Protein AF-0000000080648248 (afdb_homodimer)

Sequence (812 aa):
MMLRSCLKKYKTDTHRAFSPEETLERIAPKMELAGITRVADITNLDRIGIPVFSSIRPAAERGAISVYNGKGATPAEARVSAMMEGIERYSAEVHDRQLLVESHSRLSAGVEAVDPRDLALPDGADPGMPMPWVLGYDLIGEEEVMLPASAVFHPLPREYPQLFRTNTNGLASGNVLEEAVFHGLSEVIERDAWSLAEAVKRTGPLVTEVEDGLARSLLDRFAQAEVEVRIKDITSDIGVPTIAAASDDLKLKDPALLTIGMGTHTNAGVAVLRALTEVAQSRLTQIHGAREDTTTADFRRQIGYERTKRLNRHWFESTGTEPFREIRSQDSDDFLDDINLMLKRLGDAGLDRAIVVDLTRPEIGVPVVRVVVPGLEMSAMDPDRRGRRWRDEVKRNRRLPRAEPRMMLRSCLKKYKTDTHRAFSPEETLERIAPKMELAGITRVADITNLDRIGIPVFSSIRPAAERGAISVYNGKGATPAEARVSAMMEGIERYSAEVHDRQLLVESHSRLSAGVEAVDPRDLALPDGADPGMPMPWVLGYDLIGEEEVMLPASAVFHPLPREYPQLFRTNTNGLASGNVLEEAVFHGLSEVIERDAWSLAEAVKRTGPLVTEVEDGLARSLLDRFAQAEVEVRIKDITSDIGVPTIAAASDDLKLKDPALLTIGMGTHTNAGVAVLRALTEVAQSRLTQIHGAREDTTTADFRRQIGYERTKRLNRHWFESTGTEPFREIRSQDSDDFLDDINLMLKRLGDAGLDRAIVVDLTRPEIGVPVVRVVVPGLEMSAMDPDRRGRRWRDEVKRNRRLPRAEPR

Structure (mmCIF, N/CA/C/O backbone):
data_AF-0000000080648248-model_v1
#
loop_
_entity.id
_entity.type
_entity.pdbx_description
1 polymer 'Putative methanogenesis marker protein 1'
#
loop_
_atom_site.group_PDB
_atom_site.id
_atom_site.type_symbol
_atom_site.label_atom_id
_atom_site.label_alt_id
_atom_site.label_comp_id
_atom_site.label_asym_id
_atom_site.label_entity_id
_atom_site.label_seq_id
_atom_site.pdbx_PDB_ins_code
_atom_site.Cartn_x
_atom_site.Cartn_y
_atom_site.Cartn_z
_atom_site.occupancy
_atom_site.B_iso_or_equiv
_atom_site.auth_seq_id
_atom_site.auth_comp_id
_atom_site.auth_asym_id
_atom_site.auth_atom_id
_atom_site.pdbx_PDB_model_num
ATOM 1 N N . MET A 1 1 ? -12.781 28.609 22.5 1 88.25 1 MET A N 1
ATOM 2 C CA . MET A 1 1 ? -11.414 28.125 22.688 1 88.25 1 MET A CA 1
ATOM 3 C C . MET A 1 1 ? -10.43 29.297 22.781 1 88.25 1 MET A C 1
ATOM 5 O O . MET A 1 1 ? -10.461 30.203 21.938 1 88.25 1 MET A O 1
ATOM 9 N N . MET A 1 2 ? -9.734 29.375 23.828 1 89.38 2 MET A N 1
ATOM 10 C CA . MET A 1 2 ? -8.742 30.422 23.984 1 89.38 2 MET A CA 1
ATOM 11 C C . MET A 1 2 ? -7.336 29.844 24.094 1 89.38 2 MET A C 1
ATOM 13 O O . MET A 1 2 ? -7.051 29.062 25 1 89.38 2 MET A O 1
ATOM 17 N N . LEU A 1 3 ? -6.547 30.219 23.109 1 96.31 3 LEU A N 1
ATOM 18 C CA . LEU A 1 3 ? -5.152 29.781 23.109 1 96.31 3 LEU A CA 1
ATOM 19 C C . LEU A 1 3 ? -4.305 30.688 23.984 1 96.31 3 LEU A C 1
ATOM 21 O O . LEU A 1 3 ? -4.609 31.859 24.156 1 96.31 3 LEU A O 1
ATOM 25 N N . ARG A 1 4 ? -3.291 30.109 24.562 1 96.81 4 ARG A N 1
ATOM 26 C CA . ARG A 1 4 ? -2.418 30.844 25.469 1 96.81 4 ARG A CA 1
ATOM 27 C C . ARG A 1 4 ? -0.966 30.766 25 1 96.81 4 ARG A C 1
ATOM 29 O O . ARG A 1 4 ? -0.604 29.906 24.203 1 96.81 4 ARG A O 1
ATOM 36 N N . SER A 1 5 ? -0.263 31.734 25.5 1 97.25 5 SER A N 1
ATOM 37 C CA . SER A 1 5 ? 1.171 31.719 25.234 1 97.25 5 SER A CA 1
ATOM 38 C C . SER A 1 5 ? 1.796 30.391 25.672 1 97.25 5 SER A C 1
ATOM 40 O O . SER A 1 5 ? 1.464 29.875 26.75 1 97.25 5 SER A O 1
ATOM 42 N N . CYS A 1 6 ? 2.637 29.812 24.812 1 97.06 6 CYS A N 1
ATOM 43 C CA . CYS A 1 6 ? 3.365 28.578 25.094 1 97.06 6 CYS A CA 1
ATOM 44 C C . CYS A 1 6 ? 4.75 28.609 24.453 1 97.06 6 CYS A C 1
ATOM 46 O O . CYS A 1 6 ? 4.883 28.5 23.234 1 97.06 6 CYS A O 1
ATOM 48 N N . LEU A 1 7 ? 5.734 28.641 25.266 1 97.19 7 LEU A N 1
ATOM 49 C CA . LEU A 1 7 ? 7.109 28.781 24.797 1 97.19 7 LEU A CA 1
ATOM 50 C C . LEU A 1 7 ? 7.617 27.453 24.219 1 97.19 7 LEU A C 1
ATOM 52 O O . LEU A 1 7 ? 7.301 26.391 24.734 1 97.19 7 LEU A O 1
ATOM 56 N N . LYS A 1 8 ? 8.406 27.562 23.203 1 97.75 8 LYS A N 1
ATOM 57 C CA . LYS A 1 8 ? 9.102 26.422 22.609 1 97.75 8 LYS A CA 1
ATOM 58 C C . LYS A 1 8 ? 10.391 26.094 23.375 1 97.75 8 LYS A C 1
ATOM 60 O O . LYS A 1 8 ? 11.391 26.797 23.234 1 97.75 8 LYS A O 1
ATOM 65 N N . LYS A 1 9 ? 10.391 25.031 24.047 1 96.94 9 LYS A N 1
ATOM 66 C CA . LYS A 1 9 ? 11.523 24.719 24.906 1 96.94 9 LYS A CA 1
ATOM 67 C C . LYS A 1 9 ? 12.5 23.781 24.219 1 96.94 9 LYS A C 1
ATOM 69 O O . LYS A 1 9 ? 13.641 23.625 24.656 1 96.94 9 LYS A O 1
ATOM 74 N N . TYR A 1 10 ? 12.078 23.109 23.281 1 95.56 10 TYR A N 1
ATOM 75 C CA . TYR A 1 10 ? 12.906 22.219 22.469 1 95.56 10 TYR A CA 1
ATOM 76 C C . TYR A 1 10 ? 12.938 22.688 21.016 1 95.56 10 TYR A C 1
ATOM 78 O O . TYR A 1 10 ? 11.898 22.734 20.344 1 95.56 10 TYR A O 1
ATOM 86 N N . LYS A 1 11 ? 14.133 22.922 20.391 1 94.5 11 LYS A N 1
ATOM 87 C CA . LYS A 1 11 ? 14.234 23.453 19.031 1 94.5 11 LYS A CA 1
ATOM 88 C C . LYS A 1 11 ? 15.391 22.812 18.266 1 94.5 11 LYS A C 1
ATOM 90 O O . LYS A 1 11 ? 15.992 23.438 17.391 1 94.5 11 LYS A O 1
ATOM 95 N N . THR A 1 12 ? 15.703 21.625 18.531 1 88.75 12 THR A N 1
ATOM 96 C CA . THR A 1 12 ? 16.859 20.984 17.922 1 88.75 12 THR A CA 1
ATOM 97 C C . THR A 1 12 ? 16.547 20.531 16.5 1 88.75 12 THR A C 1
ATOM 99 O O . THR A 1 12 ? 17.156 21.016 15.547 1 88.75 12 THR A O 1
ATOM 102 N N . ASP A 1 13 ? 15.625 19.703 16.344 1 89.06 13 ASP A N 1
ATOM 103 C CA . ASP A 1 13 ? 15.258 19.188 15.016 1 89.06 13 ASP A CA 1
ATOM 104 C C . ASP A 1 13 ? 13.828 19.578 14.656 1 89.06 13 ASP A C 1
ATOM 106 O O . ASP A 1 13 ? 13.422 19.469 13.5 1 89.06 13 ASP A O 1
ATOM 110 N N . THR A 1 14 ? 13.086 19.953 15.625 1 92.88 14 THR A N 1
ATOM 111 C CA . THR A 1 14 ? 11.727 20.484 15.555 1 92.88 14 THR A CA 1
ATOM 112 C C . THR A 1 14 ? 11.461 21.422 16.734 1 92.88 14 THR A C 1
ATOM 114 O O . THR A 1 14 ? 12.344 21.656 17.562 1 92.88 14 THR A O 1
ATOM 117 N N . HIS A 1 15 ? 10.359 22.109 16.688 1 96.31 15 HIS A N 1
ATOM 118 C CA . HIS A 1 15 ? 9.977 22.938 17.812 1 96.31 15 HIS A CA 1
ATOM 119 C C . HIS A 1 15 ? 8.891 22.281 18.656 1 96.31 15 HIS A C 1
ATOM 121 O O . HIS A 1 15 ? 7.859 21.859 18.125 1 96.31 15 HIS A O 1
ATOM 127 N N . ARG A 1 16 ? 9.242 22.109 19.953 1 97.25 16 ARG A N 1
ATOM 128 C CA . ARG A 1 16 ? 8.297 21.484 20.875 1 97.25 16 ARG A CA 1
ATOM 129 C C . ARG A 1 16 ? 8.289 22.203 22.219 1 97.25 16 ARG A C 1
ATOM 131 O O . ARG A 1 16 ? 9.25 22.906 22.562 1 97.25 16 ARG A O 1
ATOM 138 N N . ALA A 1 17 ? 7.203 22.016 22.906 1 97.69 17 ALA A N 1
ATOM 139 C CA . ALA A 1 17 ? 7.098 22.578 24.25 1 97.69 17 ALA A CA 1
ATOM 140 C C . ALA A 1 17 ? 7.977 21.828 25.234 1 97.69 17 ALA A C 1
ATOM 142 O O . ALA A 1 17 ? 8.445 22.391 26.234 1 97.69 17 ALA A O 1
ATOM 143 N N . PHE A 1 18 ? 8.164 20.531 24.984 1 97.5 18 PHE A N 1
ATOM 144 C CA . PHE A 1 18 ? 8.984 19.656 25.828 1 97.5 18 PHE A CA 1
ATOM 145 C C . PHE A 1 18 ? 9.953 18.844 24.969 1 97.5 18 PHE A C 1
ATOM 147 O O . PHE A 1 18 ? 9.727 18.656 23.781 1 97.5 18 PHE A O 1
ATOM 154 N N . SER A 1 19 ? 11.008 18.375 25.609 1 97 19 SER A N 1
ATOM 155 C CA . SER A 1 19 ? 11.945 17.5 24.906 1 97 19 SER A CA 1
ATOM 156 C C . SER A 1 19 ? 11.305 16.156 24.578 1 97 19 SER A C 1
ATOM 158 O O . SER A 1 19 ? 10.289 15.781 25.172 1 97 19 SER A O 1
ATOM 160 N N . PRO A 1 20 ? 11.867 15.492 23.625 1 96.88 20 PRO A N 1
ATOM 161 C CA . PRO A 1 20 ? 11.336 14.164 23.312 1 96.88 20 PRO A CA 1
ATOM 162 C C . PRO A 1 20 ? 11.367 13.227 24.531 1 96.88 20 PRO A C 1
ATOM 164 O O . PRO A 1 20 ? 10.438 12.438 24.719 1 96.88 20 PRO A O 1
ATOM 167 N N . GLU A 1 21 ? 12.383 13.32 25.359 1 97.06 21 GLU A N 1
ATOM 168 C CA . GLU A 1 21 ? 12.5 12.477 26.547 1 97.06 21 GLU A CA 1
ATOM 169 C C . GLU A 1 21 ? 11.398 12.789 27.562 1 97.06 21 GLU A C 1
ATOM 171 O O . GLU A 1 21 ? 10.797 11.875 28.125 1 97.06 21 GLU A O 1
ATOM 176 N N . GLU A 1 22 ? 11.188 14.047 27.734 1 97.69 22 GLU A N 1
ATOM 177 C CA . GLU A 1 22 ? 10.125 14.453 28.641 1 97.69 22 GLU A CA 1
ATOM 178 C C . GLU A 1 22 ? 8.758 14.016 28.109 1 97.69 22 GLU A C 1
ATOM 180 O O . GLU A 1 22 ? 7.914 13.555 28.891 1 97.69 22 GLU A O 1
ATOM 185 N N . THR A 1 23 ? 8.578 14.219 26.844 1 98 23 THR A N 1
ATOM 186 C CA . THR A 1 23 ? 7.332 13.797 26.219 1 98 23 THR A CA 1
ATOM 187 C C . THR A 1 23 ? 7.133 12.297 26.375 1 98 23 THR A C 1
ATOM 189 O O . THR A 1 23 ? 6.035 11.836 26.703 1 98 23 THR A O 1
ATOM 192 N N . LEU A 1 24 ? 8.156 11.555 26.156 1 97.75 24 LEU A N 1
ATOM 193 C CA . LEU A 1 24 ? 8.102 10.102 26.281 1 97.75 24 LEU A CA 1
ATOM 194 C C . LEU A 1 24 ? 7.648 9.688 27.688 1 97.75 24 LEU A C 1
ATOM 196 O O . LEU A 1 24 ? 6.805 8.805 27.828 1 97.75 24 LEU A O 1
ATOM 200 N N . GLU A 1 25 ? 8.172 10.281 28.656 1 97.31 25 GLU A N 1
ATOM 201 C CA . GLU A 1 25 ? 7.805 9.992 30.047 1 97.31 25 GLU A CA 1
ATOM 202 C C . GLU A 1 25 ? 6.324 10.258 30.281 1 97.31 25 GLU A C 1
ATOM 204 O O . GLU A 1 25 ? 5.668 9.531 31.031 1 97.31 25 GLU A O 1
ATOM 209 N N . ARG A 1 26 ? 5.867 11.242 29.641 1 96.56 26 ARG A N 1
ATOM 210 C CA . ARG A 1 26 ? 4.492 11.68 29.859 1 96.56 26 ARG A CA 1
ATOM 211 C C . ARG A 1 26 ? 3.512 10.75 29.141 1 96.56 26 ARG A C 1
ATOM 213 O O . ARG A 1 26 ? 2.422 10.477 29.656 1 96.56 26 ARG A O 1
ATOM 220 N N . ILE A 1 27 ? 3.912 10.195 27.984 1 97.88 27 ILE A N 1
ATOM 221 C CA . ILE A 1 27 ? 2.895 9.555 27.156 1 97.88 27 ILE A CA 1
ATOM 222 C C . ILE A 1 27 ? 3.049 8.031 27.25 1 97.88 27 ILE A C 1
ATOM 224 O O . ILE A 1 27 ? 2.123 7.289 26.922 1 97.88 27 ILE A O 1
ATOM 228 N N . ALA A 1 28 ? 4.195 7.547 27.672 1 97.12 28 ALA A N 1
ATOM 229 C CA . ALA A 1 28 ? 4.469 6.113 27.688 1 97.12 28 ALA A CA 1
ATOM 230 C C . ALA A 1 28 ? 3.404 5.359 28.484 1 97.12 28 ALA A C 1
ATOM 232 O O . ALA A 1 28 ? 2.879 4.348 28.016 1 97.12 28 ALA A O 1
ATOM 233 N N . PRO A 1 29 ? 2.984 5.848 29.625 1 96.38 29 PRO A N 1
ATOM 234 C CA . PRO A 1 29 ? 1.993 5.113 30.406 1 96.38 29 PRO A CA 1
ATOM 235 C C . PRO A 1 29 ? 0.61 5.113 29.766 1 96.38 29 PRO A C 1
ATOM 237 O O . PRO A 1 29 ? -0.274 4.363 30.188 1 96.38 29 PRO A O 1
ATOM 240 N N . LYS A 1 30 ? 0.402 5.945 28.766 1 96.62 30 LYS A N 1
ATOM 241 C CA . LYS A 1 30 ? -0.919 6.117 28.156 1 96.62 30 LYS A CA 1
ATOM 242 C C . LYS A 1 30 ? -1.104 5.199 26.953 1 96.62 30 LYS A C 1
ATOM 244 O O . LYS A 1 30 ? -2.201 5.102 26.406 1 96.62 30 LYS A O 1
ATOM 249 N N . MET A 1 31 ? -0.079 4.477 26.516 1 96.38 31 MET A N 1
ATOM 250 C CA . MET A 1 31 ? -0.087 3.701 25.281 1 96.38 31 MET A CA 1
ATOM 251 C C . MET A 1 31 ? -1.163 2.621 25.328 1 96.38 31 MET A C 1
ATOM 253 O O . MET A 1 31 ? -1.929 2.467 24.375 1 96.38 31 MET A O 1
ATOM 257 N N . GLU A 1 32 ? -1.305 1.977 26.422 1 94.75 32 GLU A N 1
ATOM 258 C CA . GLU A 1 32 ? -2.283 0.899 26.531 1 94.75 32 GLU A CA 1
ATOM 259 C C . GLU A 1 32 ? -3.709 1.438 26.453 1 94.75 32 GLU A C 1
ATOM 261 O O . GLU A 1 32 ? -4.598 0.777 25.922 1 94.75 32 GLU A O 1
ATOM 266 N N . LEU A 1 33 ? -3.922 2.592 27.031 1 95.75 33 LEU A N 1
ATOM 267 C CA . LEU A 1 33 ? -5.238 3.217 26.984 1 95.75 33 LEU A CA 1
ATOM 268 C C . LEU A 1 33 ? -5.641 3.533 25.547 1 95.75 33 LEU A C 1
ATOM 270 O O . LEU A 1 33 ? -6.82 3.477 25.203 1 95.75 33 LEU A O 1
ATOM 274 N N . ALA A 1 34 ? -4.578 3.799 24.766 1 95.12 34 ALA A N 1
ATOM 275 C CA . ALA A 1 34 ? -4.832 4.121 23.359 1 95.12 34 ALA A CA 1
ATOM 276 C C . ALA A 1 34 ? -4.832 2.859 22.5 1 95.12 34 ALA A C 1
ATOM 278 O O . ALA A 1 34 ? -4.902 2.938 21.281 1 95.12 34 ALA A O 1
ATOM 279 N N . GLY A 1 35 ? -4.699 1.737 23.109 1 92.94 35 GLY A N 1
ATOM 280 C CA . GLY A 1 35 ? -4.727 0.467 22.391 1 92.94 35 GLY A CA 1
ATOM 281 C C . GLY A 1 35 ? -3.396 0.109 21.766 1 92.94 35 GLY A C 1
ATOM 282 O O . GLY A 1 35 ? -3.318 -0.824 20.953 1 92.94 35 GLY A O 1
ATOM 283 N N . ILE A 1 36 ? -2.354 0.848 22.031 1 93.69 36 ILE A N 1
ATOM 284 C CA . ILE A 1 36 ? -1.034 0.578 21.469 1 93.69 36 ILE A CA 1
ATOM 285 C C . ILE A 1 36 ? -0.316 -0.465 22.328 1 93.69 36 ILE A C 1
ATOM 287 O O . ILE A 1 36 ? -0.063 -0.237 23.516 1 93.69 36 ILE A O 1
ATOM 291 N N . THR A 1 37 ? 0.065 -1.518 21.672 1 90.19 37 THR A N 1
ATOM 292 C CA . THR A 1 37 ? 0.596 -2.633 22.453 1 90.19 37 THR A CA 1
ATOM 293 C C . THR A 1 37 ? 2.104 -2.762 22.25 1 90.19 37 THR A C 1
ATOM 295 O O . THR A 1 37 ? 2.781 -3.445 23.016 1 90.19 37 THR A O 1
ATOM 298 N N . ARG A 1 38 ? 2.592 -2.131 21.203 1 89.12 38 ARG A N 1
ATOM 299 C CA . ARG A 1 38 ? 4.016 -2.254 20.891 1 89.12 38 ARG A CA 1
ATOM 300 C C . ARG A 1 38 ? 4.516 -1.048 20.109 1 89.12 38 ARG A C 1
ATOM 302 O O . ARG A 1 38 ? 3.799 -0.513 19.266 1 89.12 38 ARG A O 1
ATOM 309 N N . VAL A 1 39 ? 5.711 -0.676 20.422 1 93 39 VAL A N 1
ATOM 310 C CA . VAL A 1 39 ? 6.445 0.327 19.656 1 93 39 VAL A CA 1
ATOM 311 C C . VAL A 1 39 ? 7.793 -0.244 19.219 1 93 39 VAL A C 1
ATOM 313 O O . VAL A 1 39 ? 8.625 -0.608 20.062 1 93 39 VAL A O 1
ATOM 316 N N . ALA A 1 40 ? 8.016 -0.262 17.922 1 91.12 40 ALA A N 1
ATOM 317 C CA . ALA A 1 40 ? 9.188 -0.961 17.391 1 91.12 40 ALA A CA 1
ATOM 318 C C . ALA A 1 40 ? 10.102 -0.004 16.641 1 91.12 40 ALA A C 1
ATOM 320 O O . ALA A 1 40 ? 9.625 0.871 15.906 1 91.12 40 ALA A O 1
ATOM 321 N N . ASP A 1 41 ? 11.406 -0.194 16.859 1 93.75 41 ASP A N 1
ATOM 322 C CA . ASP A 1 41 ? 12.414 0.481 16.047 1 93.75 41 ASP A CA 1
ATOM 323 C C . ASP A 1 41 ? 12.625 -0.243 14.719 1 93.75 41 ASP A C 1
ATOM 325 O O . ASP A 1 41 ? 13.195 -1.336 14.688 1 93.75 41 ASP A O 1
ATOM 329 N N . ILE A 1 42 ? 12.164 0.411 13.617 1 90.44 42 ILE A N 1
ATOM 330 C CA . ILE A 1 42 ? 12.281 -0.278 12.336 1 90.44 42 ILE A CA 1
ATOM 331 C C . ILE A 1 42 ? 13.336 0.414 11.477 1 90.44 42 ILE A C 1
ATOM 333 O O . ILE A 1 42 ? 13.406 0.188 10.266 1 90.44 42 ILE A O 1
ATOM 337 N N . THR A 1 43 ? 14.172 1.215 12.008 1 93.81 43 THR A N 1
ATOM 338 C CA . THR A 1 43 ? 15.156 2.059 11.344 1 93.81 43 THR A CA 1
ATOM 339 C C . THR A 1 43 ? 16.047 1.229 10.422 1 93.81 43 THR A C 1
ATOM 341 O O . THR A 1 43 ? 16.312 1.625 9.289 1 93.81 43 THR A O 1
ATOM 344 N N . ASN A 1 44 ? 16.359 0.152 10.844 1 89.44 44 ASN A N 1
ATOM 345 C CA . ASN A 1 44 ? 17.422 -0.598 10.172 1 89.44 44 ASN A CA 1
ATOM 346 C C . ASN A 1 44 ? 16.875 -1.426 9.016 1 89.44 44 ASN A C 1
ATOM 348 O O . ASN A 1 44 ? 17.641 -2.115 8.328 1 89.44 44 ASN A O 1
ATOM 352 N N . LEU A 1 45 ? 15.617 -1.375 8.836 1 86.12 45 LEU A N 1
ATOM 353 C CA . LEU A 1 45 ? 15.078 -1.997 7.625 1 86.12 45 LEU A CA 1
ATOM 354 C C . LEU A 1 45 ? 15.547 -1.25 6.379 1 86.12 45 LEU A C 1
ATOM 356 O O . LEU A 1 45 ? 15.539 -1.809 5.281 1 86.12 45 LEU A O 1
ATOM 360 N N . ASP A 1 46 ? 15.812 0.014 6.504 1 90.75 46 ASP A N 1
ATOM 361 C CA . ASP A 1 46 ? 16.406 0.815 5.438 1 90.75 46 ASP A CA 1
ATOM 362 C C . ASP A 1 46 ? 17.891 1.074 5.703 1 90.75 46 ASP A C 1
ATOM 364 O O . ASP A 1 46 ? 18.297 1.263 6.852 1 90.75 46 ASP A O 1
ATOM 368 N N . ARG A 1 47 ? 18.641 1.121 4.676 1 92.69 47 ARG A N 1
ATOM 369 C CA . ARG A 1 47 ? 20.078 1.309 4.816 1 92.69 47 ARG A CA 1
ATOM 370 C C . ARG A 1 47 ? 20.422 2.77 5.098 1 92.69 47 ARG A C 1
ATOM 372 O O . ARG A 1 47 ? 21.547 3.094 5.453 1 92.69 47 ARG A O 1
ATOM 379 N N . ILE A 1 48 ? 19.516 3.711 4.992 1 95.88 48 ILE A N 1
ATOM 380 C CA . ILE A 1 48 ? 19.781 5.133 5.199 1 95.88 48 ILE A CA 1
ATOM 381 C C . ILE A 1 48 ? 20.094 5.387 6.672 1 95.88 48 ILE A C 1
ATOM 383 O O . ILE A 1 48 ? 20.938 6.227 6.992 1 95.88 48 ILE A O 1
ATOM 387 N N . GLY A 1 49 ? 19.344 4.797 7.539 1 95.81 49 GLY A N 1
ATOM 388 C CA . GLY A 1 49 ? 19.641 4.859 8.961 1 95.81 49 GLY A CA 1
ATOM 389 C C . GLY A 1 49 ? 19 6.047 9.656 1 95.81 49 GLY A C 1
ATOM 390 O O . GLY A 1 49 ? 19.375 6.406 10.766 1 95.81 49 GLY A O 1
ATOM 391 N N . ILE A 1 50 ? 18.109 6.715 9.031 1 97.38 50 ILE A N 1
ATOM 392 C CA . ILE A 1 50 ? 17.328 7.762 9.695 1 97.38 50 ILE A CA 1
ATOM 393 C C . ILE A 1 50 ? 16.219 7.129 10.531 1 97.38 50 ILE A C 1
ATOM 395 O O . ILE A 1 50 ? 15.477 6.277 10.047 1 97.38 50 ILE A O 1
ATOM 399 N N . PRO A 1 51 ? 16.078 7.527 11.789 1 97.06 51 PRO A N 1
ATOM 400 C CA . PRO A 1 51 ? 15.203 6.809 12.719 1 97.06 51 PRO A CA 1
ATOM 401 C C . PRO A 1 51 ? 13.734 6.859 12.297 1 97.06 51 PRO A C 1
ATOM 403 O O . PRO A 1 51 ? 13.203 7.934 12.016 1 97.06 51 PRO A O 1
ATOM 406 N N . VAL A 1 52 ? 13.141 5.734 12.25 1 95.69 52 VAL A N 1
ATOM 407 C CA . VAL A 1 52 ? 11.703 5.547 12.062 1 95.69 52 VAL A CA 1
ATOM 408 C C . VAL A 1 52 ? 11.195 4.465 13.016 1 95.69 52 VAL A C 1
ATOM 410 O O . VAL A 1 52 ? 11.805 3.404 13.141 1 95.69 52 VAL A O 1
ATOM 413 N N . PHE A 1 53 ? 10.141 4.766 13.703 1 94.75 53 PHE A N 1
ATOM 414 C CA . PHE A 1 53 ? 9.516 3.832 14.625 1 94.75 53 PHE A CA 1
ATOM 415 C C . PHE A 1 53 ? 8.078 3.549 14.211 1 94.75 53 PHE A C 1
ATOM 417 O O . PHE A 1 53 ? 7.473 4.324 13.469 1 94.75 53 PHE A O 1
ATOM 424 N N . SER A 1 54 ? 7.57 2.375 14.703 1 91.75 54 SER A N 1
ATOM 425 C CA . SER A 1 54 ? 6.191 1.992 14.43 1 91.75 54 SER A CA 1
ATOM 426 C C . SER A 1 54 ? 5.434 1.686 15.719 1 91.75 54 SER A C 1
ATOM 428 O O . SER A 1 54 ? 5.922 0.932 16.562 1 91.75 54 SER A O 1
ATOM 430 N N . SER A 1 55 ? 4.258 2.273 15.812 1 92.12 55 SER A N 1
ATOM 431 C CA . SER A 1 55 ? 3.318 1.901 16.859 1 92.12 55 SER A CA 1
ATOM 432 C C . SER A 1 55 ? 2.268 0.924 16.344 1 92.12 55 SER A C 1
ATOM 434 O O . SER A 1 55 ? 1.639 1.168 15.32 1 92.12 55 SER A O 1
ATOM 436 N N . ILE A 1 56 ? 2.094 -0.119 17.078 1 88.25 56 ILE A N 1
ATOM 437 C CA . ILE A 1 56 ? 1.158 -1.169 16.703 1 88.25 56 ILE A CA 1
ATOM 438 C C . ILE A 1 56 ? -0.089 -1.099 17.578 1 88.25 56 ILE A C 1
ATOM 440 O O . ILE A 1 56 ? 0.008 -1.132 18.812 1 88.25 56 ILE A O 1
ATOM 444 N N . ARG A 1 57 ? -1.261 -1.013 16.938 1 88.69 57 ARG A N 1
ATOM 445 C CA . ARG A 1 57 ? -2.545 -0.945 17.625 1 88.69 57 ARG A CA 1
ATOM 446 C C . ARG A 1 57 ? -3.488 -2.037 17.141 1 88.69 57 ARG A C 1
ATOM 448 O O . ARG A 1 57 ? -4.215 -1.844 16.172 1 88.69 57 ARG A O 1
ATOM 455 N N . PRO A 1 58 ? -3.523 -3.148 17.828 1 80.56 58 PRO A N 1
ATOM 456 C CA . PRO A 1 58 ? -4.492 -4.188 17.469 1 80.56 58 PRO A CA 1
ATOM 457 C C . PRO A 1 58 ? -5.934 -3.781 17.766 1 80.56 58 PRO A C 1
ATOM 459 O O . PRO A 1 58 ? -6.203 -3.145 18.797 1 80.56 58 PRO A O 1
ATOM 462 N N . ALA A 1 59 ? -6.758 -3.711 16.734 1 70.19 59 ALA A N 1
ATOM 463 C CA . ALA A 1 59 ? -8.156 -3.375 16.984 1 70.19 59 ALA A CA 1
ATOM 464 C C . ALA A 1 59 ? -8.906 -4.566 17.578 1 70.19 59 ALA A C 1
ATOM 466 O O . ALA A 1 59 ? -8.68 -5.711 17.188 1 70.19 59 ALA A O 1
ATOM 467 N N . ALA A 1 60 ? -9.477 -4.426 18.75 1 53.75 60 ALA A N 1
ATOM 468 C CA . ALA A 1 60 ? -10.227 -5.457 19.469 1 53.75 60 ALA A CA 1
ATOM 469 C C . ALA A 1 60 ? -11.273 -6.098 18.562 1 53.75 60 ALA A C 1
ATOM 471 O O . ALA A 1 60 ? -11.398 -7.324 18.5 1 53.75 60 ALA A O 1
ATOM 472 N N . GLU A 1 61 ? -12.109 -5.309 18.094 1 51.75 61 GLU A N 1
ATOM 473 C CA . GLU A 1 61 ? -13.344 -5.934 17.625 1 51.75 61 GLU A CA 1
ATOM 474 C C . GLU A 1 61 ? -13.109 -6.738 16.359 1 51.75 61 GLU A C 1
ATOM 476 O O . GLU A 1 61 ? -13.711 -7.797 16.156 1 51.75 61 GLU A O 1
ATOM 481 N N . ARG A 1 62 ? -12.117 -6.285 15.484 1 57.44 62 ARG A N 1
ATOM 482 C CA . ARG A 1 62 ? -12.234 -6.977 14.203 1 57.44 62 ARG A CA 1
ATOM 483 C C . ARG A 1 62 ? -10.922 -7.648 13.82 1 57.44 62 ARG A C 1
ATOM 485 O O . ARG A 1 62 ? -10.758 -8.102 12.68 1 57.44 62 ARG A O 1
ATOM 492 N N . GLY A 1 63 ? -10.141 -7.73 14.93 1 61.53 63 GLY A N 1
ATOM 493 C CA . GLY A 1 63 ? -8.906 -8.477 14.734 1 61.53 63 GLY A CA 1
ATOM 494 C C . GLY A 1 63 ? -7.918 -7.762 13.828 1 61.53 63 GLY A C 1
ATOM 495 O O . GLY A 1 63 ? -6.82 -8.266 13.586 1 61.53 63 GLY A O 1
ATOM 496 N N . ALA A 1 64 ? -8.328 -6.602 13.445 1 68.88 64 ALA A N 1
ATOM 497 C CA . ALA A 1 64 ? -7.441 -5.852 12.555 1 68.88 64 ALA A CA 1
ATOM 498 C C . ALA A 1 64 ? -6.316 -5.184 13.344 1 68.88 64 ALA A C 1
ATOM 500 O O . ALA A 1 64 ? -6.438 -4.969 14.547 1 68.88 64 ALA A O 1
ATOM 501 N N . ILE A 1 65 ? -5.117 -5.16 12.758 1 77.38 65 ILE A N 1
ATOM 502 C CA . ILE A 1 65 ? -3.982 -4.461 13.344 1 77.38 65 ILE A CA 1
ATOM 503 C C . ILE A 1 65 ? -3.695 -3.188 12.555 1 77.38 65 ILE A C 1
ATOM 505 O O . ILE A 1 65 ? -3.732 -3.193 11.32 1 77.38 65 ILE A O 1
ATOM 509 N N . SER A 1 66 ? -3.617 -2.129 13.352 1 83.81 66 SER A N 1
ATOM 510 C CA . SER A 1 66 ? -3.186 -0.875 12.742 1 83.81 66 SER A CA 1
ATOM 511 C C . SER A 1 66 ? -1.745 -0.543 13.117 1 83.81 66 SER A C 1
ATOM 513 O O . SER A 1 66 ? -1.328 -0.768 14.258 1 83.81 66 SER A O 1
ATOM 515 N N . VAL A 1 67 ? -0.973 -0.094 12.172 1 85 67 VAL A N 1
ATOM 516 C CA . VAL A 1 67 ? 0.414 0.308 12.383 1 85 67 VAL A CA 1
ATOM 517 C C . VAL A 1 67 ? 0.578 1.79 12.047 1 85 67 VAL A C 1
ATOM 519 O O . VAL A 1 67 ? 0.141 2.248 10.992 1 85 67 VAL A O 1
ATOM 522 N N . TYR A 1 68 ? 1.162 2.531 12.969 1 89.94 68 TYR A N 1
ATOM 523 C CA . TYR A 1 68 ? 1.415 3.955 12.781 1 89.94 68 TYR A CA 1
ATOM 524 C C . TYR A 1 68 ? 2.9 4.266 12.914 1 89.94 68 TYR A C 1
ATOM 526 O O . TYR A 1 68 ? 3.531 3.904 13.914 1 89.94 68 TYR A O 1
ATOM 534 N N . ASN A 1 69 ? 3.387 5 11.961 1 91.94 69 ASN A N 1
ATOM 535 C CA . ASN A 1 69 ? 4.82 5.262 11.938 1 91.94 69 ASN A CA 1
ATOM 536 C C . ASN A 1 69 ? 5.137 6.68 12.406 1 91.94 69 ASN A C 1
ATOM 538 O O . ASN A 1 69 ? 4.273 7.559 12.375 1 91.94 69 ASN A O 1
ATOM 542 N N . GLY A 1 70 ? 6.324 6.809 12.852 1 95.19 70 GLY A N 1
ATOM 543 C CA . GLY A 1 70 ? 6.891 8.086 13.266 1 95.19 70 GLY A CA 1
ATOM 544 C C . GLY A 1 70 ? 8.352 8.234 12.891 1 95.19 70 GLY A C 1
ATOM 545 O O . GLY A 1 70 ? 9.117 7.273 12.953 1 95.19 70 GLY A O 1
ATOM 546 N N . LYS A 1 71 ? 8.656 9.414 12.539 1 95.69 71 LYS A N 1
ATOM 547 C CA . LYS A 1 71 ? 10.008 9.727 12.102 1 95.69 71 LYS A CA 1
ATOM 548 C C . LYS A 1 71 ? 10.633 10.812 12.969 1 95.69 71 LYS A C 1
ATOM 550 O O . LYS A 1 71 ? 9.922 11.523 13.688 1 95.69 71 LYS A O 1
ATOM 555 N N . GLY A 1 72 ? 11.961 10.898 12.914 1 95 72 GLY A N 1
ATOM 556 C CA . GLY A 1 72 ? 12.719 11.938 13.594 1 95 72 GLY A CA 1
ATOM 557 C C . GLY A 1 72 ? 14.203 11.906 13.266 1 95 72 GLY A C 1
ATOM 558 O O . GLY A 1 72 ? 14.688 10.93 12.695 1 95 72 GLY A O 1
ATOM 559 N N . ALA A 1 73 ? 14.836 13.008 13.633 1 92.31 73 ALA A N 1
ATOM 560 C CA . ALA A 1 73 ? 16.281 13.07 13.453 1 92.31 73 ALA A CA 1
ATOM 561 C C . ALA A 1 73 ? 17 12.211 14.492 1 92.31 73 ALA A C 1
ATOM 563 O O . ALA A 1 73 ? 18.141 11.789 14.273 1 92.31 73 ALA A O 1
ATOM 564 N N . THR A 1 74 ? 16.328 11.898 15.586 1 93.38 74 THR A N 1
ATOM 565 C CA . THR A 1 74 ? 16.859 11.031 16.625 1 93.38 74 THR A CA 1
ATOM 566 C C . THR A 1 74 ? 15.875 9.906 16.953 1 93.38 74 THR A C 1
ATOM 568 O O . THR A 1 74 ? 14.68 10.023 16.688 1 93.38 74 THR A O 1
ATOM 571 N N . PRO A 1 75 ? 16.453 8.828 17.578 1 95.88 75 PRO A N 1
ATOM 572 C CA . PRO A 1 75 ? 15.57 7.723 17.938 1 95.88 75 PRO A CA 1
ATOM 573 C C . PRO A 1 75 ? 14.477 8.141 18.922 1 95.88 75 PRO A C 1
ATOM 575 O O . PRO A 1 75 ? 13.328 7.703 18.797 1 95.88 75 PRO A O 1
ATOM 578 N N . ALA A 1 76 ? 14.844 8.984 19.844 1 96 76 ALA A N 1
ATOM 579 C CA . ALA A 1 76 ? 13.859 9.438 20.828 1 96 76 ALA A CA 1
ATOM 580 C C . ALA A 1 76 ? 12.719 10.203 20.156 1 96 76 ALA A C 1
ATOM 582 O O . ALA A 1 76 ? 11.547 9.984 20.453 1 96 76 ALA A O 1
ATOM 583 N N . GLU A 1 77 ? 13.055 11.062 19.281 1 96 77 GLU A N 1
ATOM 584 C CA . GLU A 1 77 ? 12.062 11.836 18.547 1 96 77 GLU A CA 1
ATOM 585 C C . GLU A 1 77 ? 11.164 10.93 17.703 1 96 77 GLU A C 1
ATOM 587 O O . GLU A 1 77 ? 9.953 11.109 17.656 1 96 77 GLU A O 1
ATOM 592 N N . ALA A 1 78 ? 11.812 10.031 17.031 1 97.31 78 ALA A N 1
ATOM 593 C CA . ALA A 1 78 ? 11.062 9.117 16.172 1 97.31 78 ALA A CA 1
ATOM 594 C C . ALA A 1 78 ? 10.102 8.258 17 1 97.31 78 ALA A C 1
ATOM 596 O O . ALA A 1 78 ? 8.969 8.016 16.578 1 97.31 78 ALA A O 1
ATOM 597 N N . ARG A 1 79 ? 10.586 7.781 18.109 1 97.5 79 ARG A N 1
ATOM 598 C CA . ARG A 1 79 ? 9.766 6.953 19 1 97.5 79 ARG A CA 1
ATOM 599 C C . ARG A 1 79 ? 8.547 7.723 19.484 1 97.5 79 ARG A C 1
ATOM 601 O O . ARG A 1 79 ? 7.418 7.227 19.422 1 97.5 79 ARG A O 1
ATOM 608 N N . VAL A 1 80 ? 8.781 8.906 19.938 1 98 80 VAL A N 1
ATOM 609 C CA . VAL A 1 80 ? 7.703 9.766 20.422 1 98 80 VAL A CA 1
ATOM 610 C C . VAL A 1 80 ? 6.73 10.055 19.281 1 98 80 VAL A C 1
ATOM 612 O O . VAL A 1 80 ? 5.512 10.031 19.484 1 98 80 VAL A O 1
ATOM 615 N N . SER A 1 81 ? 7.277 10.383 18.141 1 97.38 81 SER A N 1
ATOM 616 C CA . SER A 1 81 ? 6.457 10.68 16.969 1 97.38 81 SER A CA 1
ATOM 617 C C . SER A 1 81 ? 5.516 9.531 16.641 1 97.38 81 SER A C 1
ATOM 619 O O . SER A 1 81 ? 4.332 9.742 16.359 1 97.38 81 SER A O 1
ATOM 621 N N . ALA A 1 82 ? 6.035 8.297 16.688 1 96.12 82 ALA A N 1
ATOM 622 C CA . ALA A 1 82 ? 5.211 7.125 16.422 1 96.12 82 ALA A CA 1
ATOM 623 C C . ALA A 1 82 ? 4.105 6.973 17.453 1 96.12 82 ALA A C 1
ATOM 625 O O . ALA A 1 82 ? 2.953 6.699 17.109 1 96.12 82 ALA A O 1
ATOM 626 N N . MET A 1 83 ? 4.477 7.109 18.672 1 97.75 83 MET A N 1
ATOM 627 C CA . MET A 1 83 ? 3.52 6.984 19.766 1 97.75 83 MET A CA 1
ATOM 628 C C . MET A 1 83 ? 2.43 8.047 19.656 1 97.75 83 MET A C 1
ATOM 630 O O . MET A 1 83 ? 1.243 7.742 19.781 1 97.75 83 MET A O 1
ATOM 634 N N . MET A 1 84 ? 2.836 9.25 19.359 1 98.19 84 MET A N 1
ATOM 635 C CA . MET A 1 84 ? 1.884 10.352 19.234 1 98.19 84 MET A CA 1
ATOM 636 C C . MET A 1 84 ? 0.952 10.141 18.047 1 98.19 84 MET A C 1
ATOM 638 O O . MET A 1 84 ? -0.228 10.492 18.109 1 98.19 84 MET A O 1
ATOM 642 N N . GLU A 1 85 ? 1.505 9.586 16.984 1 96.25 85 GLU A N 1
ATOM 643 C CA . GLU A 1 85 ? 0.65 9.258 15.844 1 96.25 85 GLU A CA 1
ATOM 644 C C . GLU A 1 85 ? -0.441 8.273 16.25 1 96.25 85 GLU A C 1
ATOM 646 O O . GLU A 1 85 ? -1.592 8.406 15.82 1 96.25 85 GLU A O 1
ATOM 651 N N . GLY A 1 86 ? -0.077 7.258 17.031 1 94.94 86 GLY A N 1
ATOM 652 C CA . GLY A 1 86 ? -1.066 6.316 17.531 1 94.94 86 GLY A CA 1
ATOM 653 C C . GLY A 1 86 ? -2.148 6.977 18.359 1 94.94 86 GLY A C 1
ATOM 654 O O . GLY A 1 86 ? -3.332 6.68 18.203 1 94.94 86 GLY A O 1
ATOM 655 N N . ILE A 1 87 ? -1.739 7.863 19.203 1 97.19 87 ILE A N 1
ATOM 656 C CA . ILE A 1 87 ? -2.674 8.586 20.062 1 97.19 87 ILE A CA 1
ATOM 657 C C . ILE A 1 87 ? -3.594 9.453 19.203 1 97.19 87 ILE A C 1
ATOM 659 O O . ILE A 1 87 ? -4.797 9.531 19.453 1 97.19 87 ILE A O 1
ATOM 663 N N . GLU A 1 88 ? -3.029 10.117 18.172 1 96.94 88 GLU A N 1
ATOM 664 C CA . GLU A 1 88 ? -3.816 10.914 17.25 1 96.94 88 GLU A CA 1
ATOM 665 C C . GLU A 1 88 ? -4.922 10.086 16.609 1 96.94 88 GLU A C 1
ATOM 667 O O . GLU A 1 88 ? -6.078 10.516 16.562 1 96.94 88 GLU A O 1
ATOM 672 N N . ARG A 1 89 ? -4.516 8.961 16.203 1 94.31 89 ARG A N 1
ATOM 673 C CA . ARG A 1 89 ? -5.453 8.102 15.5 1 94.31 89 ARG A CA 1
ATOM 674 C C . ARG A 1 89 ? -6.555 7.602 16.422 1 94.31 89 ARG A C 1
ATOM 676 O O . ARG A 1 89 ? -7.719 7.508 16.031 1 94.31 89 ARG A O 1
ATOM 683 N N . TYR A 1 90 ? -6.188 7.262 17.562 1 95.12 90 TYR A N 1
ATOM 684 C CA . TYR A 1 90 ? -7.176 6.887 18.578 1 95.12 90 TYR A CA 1
ATOM 685 C C . TYR A 1 90 ? -8.172 8.016 18.797 1 95.12 90 TYR A C 1
ATOM 687 O O . TYR A 1 90 ? -9.383 7.793 18.781 1 95.12 90 TYR A O 1
ATOM 695 N N . SER A 1 91 ? -7.688 9.141 19 1 97.62 91 SER A N 1
ATOM 696 C CA . SER A 1 91 ? -8.508 10.289 19.375 1 97.62 91 SER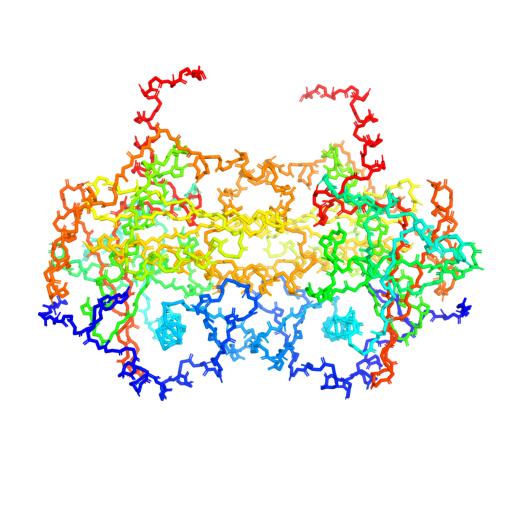 A CA 1
ATOM 697 C C . SER A 1 91 ? -9.375 10.742 18.203 1 97.62 91 SER A C 1
ATOM 699 O O . SER A 1 91 ? -10.398 11.398 18.391 1 97.62 91 SER A O 1
ATOM 701 N N . ALA A 1 92 ? -8.938 10.469 17 1 96.38 92 ALA A N 1
ATOM 702 C CA . ALA A 1 92 ? -9.641 10.898 15.797 1 96.38 92 ALA A CA 1
ATOM 703 C C . ALA A 1 92 ? -10.914 10.086 15.594 1 96.38 92 ALA A C 1
ATOM 705 O O . ALA A 1 92 ? -11.773 10.461 14.789 1 96.38 92 ALA A O 1
ATOM 706 N N . GLU A 1 93 ? -11.055 8.977 16.297 1 94.88 93 GLU A N 1
ATOM 707 C CA . GLU A 1 93 ? -12.266 8.18 16.203 1 94.88 93 GLU A CA 1
ATOM 708 C C . GLU A 1 93 ? -13.43 8.852 16.922 1 94.88 93 GLU A C 1
ATOM 710 O O . GLU A 1 93 ? -13.219 9.672 17.812 1 94.88 93 GLU A O 1
ATOM 715 N N . VAL A 1 94 ? -14.633 8.492 16.641 1 96.31 94 VAL A N 1
ATOM 716 C CA . VAL A 1 94 ? -15.805 9.156 17.188 1 96.31 94 VAL A CA 1
ATOM 717 C C . VAL A 1 94 ? -15.984 8.773 18.656 1 96.31 94 VAL A C 1
ATOM 719 O O . VAL A 1 94 ? -16.359 9.602 19.484 1 96.31 94 VAL A O 1
ATOM 722 N N . HIS A 1 95 ? -15.672 7.547 18.969 1 94.69 95 HIS A N 1
ATOM 723 C CA . HIS A 1 95 ? -15.875 7.004 20.312 1 94.69 95 HIS A CA 1
ATOM 724 C C . HIS A 1 95 ? -17.297 7.262 20.797 1 94.69 95 HIS A C 1
ATOM 726 O O . HIS A 1 95 ? -18.266 6.879 20.141 1 94.69 95 HIS A O 1
ATOM 732 N N . ASP A 1 96 ? -17.484 7.828 21.953 1 94.81 96 ASP A N 1
ATOM 733 C CA . ASP A 1 96 ? -18.797 8.023 22.547 1 94.81 96 ASP A CA 1
ATOM 734 C C . ASP A 1 96 ? -19.344 9.414 22.25 1 94.81 96 ASP A C 1
ATOM 736 O O . ASP A 1 96 ? -20.344 9.836 22.844 1 94.81 96 ASP A O 1
ATOM 740 N N . ARG A 1 97 ? -18.75 10.125 21.344 1 94.94 97 ARG A N 1
ATOM 741 C CA . ARG A 1 97 ? -19.203 11.469 21 1 94.94 97 ARG A CA 1
ATOM 742 C C . ARG A 1 97 ? -20.547 11.422 20.266 1 94.94 97 ARG A C 1
ATOM 744 O O . ARG A 1 97 ? -20.766 10.547 19.422 1 94.94 97 ARG A O 1
ATOM 751 N N . GLN A 1 98 ? -21.406 12.305 20.656 1 91.75 98 GLN A N 1
ATOM 752 C CA . GLN A 1 98 ? -22.703 12.398 20 1 91.75 98 GLN A CA 1
ATOM 753 C C . GLN A 1 98 ? -22.641 13.383 18.828 1 91.75 98 GLN A C 1
ATOM 755 O O . GLN A 1 98 ? -22.188 14.516 18.984 1 91.75 98 GLN A O 1
ATOM 760 N N . LEU A 1 99 ? -23.078 12.859 17.719 1 95.88 99 LEU A N 1
ATOM 761 C CA . LEU A 1 99 ? -23.094 13.68 16.516 1 95.88 99 LEU A CA 1
ATOM 762 C C . LEU A 1 99 ? -24.516 14.062 16.141 1 95.88 99 LEU A C 1
ATOM 764 O O . LEU A 1 99 ? -25.453 13.266 16.312 1 95.88 99 LEU A O 1
ATOM 768 N N . LEU A 1 100 ? -24.719 15.242 15.734 1 95.38 100 LEU A N 1
ATOM 769 C CA . LEU A 1 100 ? -26.016 15.734 15.281 1 95.38 100 LEU A CA 1
ATOM 770 C C . LEU A 1 100 ? -26.172 15.523 13.781 1 95.38 100 LEU A C 1
ATOM 772 O O . LEU A 1 100 ? -25.375 16.047 12.984 1 95.38 100 LEU A O 1
ATOM 776 N N . VAL A 1 101 ? -27.188 14.789 13.414 1 97.62 101 VAL A N 1
ATOM 777 C CA . VAL A 1 101 ? -27.422 14.562 11.992 1 97.62 101 VAL A CA 1
ATOM 778 C C . VAL A 1 101 ? -28.469 15.539 11.477 1 97.62 101 VAL A C 1
ATOM 780 O O . VAL A 1 101 ? -29.625 15.508 11.922 1 97.62 101 VAL A O 1
ATOM 783 N N . GLU A 1 102 ? -28.109 16.406 10.609 1 97.56 102 GLU A N 1
ATOM 784 C CA . GLU A 1 102 ? -28.984 17.453 10.086 1 97.56 102 GLU A CA 1
ATOM 785 C C . GLU A 1 102 ? -28.469 17.969 8.742 1 97.56 102 GLU A C 1
ATOM 787 O O . GLU A 1 102 ? -27.312 17.781 8.406 1 97.56 102 GLU A O 1
ATOM 792 N N . SER A 1 103 ? -29.359 18.484 7.934 1 98 103 SER A N 1
ATOM 793 C CA . SER A 1 103 ? -28.922 19.172 6.723 1 98 103 SER A CA 1
ATOM 794 C C . SER A 1 103 ? -28.297 20.531 7.043 1 98 103 SER A C 1
ATOM 796 O O . SER A 1 103 ? -28.562 21.109 8.102 1 98 103 SER A O 1
ATOM 798 N N . HIS A 1 104 ? -27.469 21.031 6.145 1 98.12 104 HIS A N 1
ATOM 799 C CA . HIS A 1 104 ? -26.844 22.328 6.348 1 98.12 104 HIS A CA 1
ATOM 800 C C . HIS A 1 104 ? -27.891 23.422 6.445 1 98.12 104 HIS A C 1
ATOM 802 O O . HIS A 1 104 ? -27.781 24.328 7.289 1 98.12 104 HIS A O 1
ATOM 808 N N . SER A 1 105 ? -28.859 23.406 5.562 1 97.81 105 SER A N 1
ATOM 809 C CA . SER A 1 105 ? -29.891 24.438 5.52 1 97.81 105 SER A CA 1
ATOM 810 C C . SER A 1 105 ? -30.625 24.547 6.855 1 97.81 105 SER A C 1
ATOM 812 O O . SER A 1 105 ? -30.859 25.641 7.355 1 97.81 105 SER A O 1
ATOM 814 N N . ARG A 1 106 ? -30.953 23.438 7.418 1 97.69 106 ARG A N 1
ATOM 815 C CA . ARG A 1 106 ? -31.656 23.438 8.688 1 97.69 106 ARG A CA 1
ATOM 816 C C . ARG A 1 106 ? -30.75 23.844 9.836 1 97.69 106 ARG A C 1
ATOM 818 O O . ARG A 1 106 ? -31.141 24.594 10.727 1 97.69 106 ARG A O 1
ATOM 825 N N . LEU A 1 107 ? -29.578 23.359 9.828 1 97.44 107 LEU A N 1
ATOM 826 C CA . LEU A 1 107 ? -28.625 23.625 10.898 1 97.44 107 LEU A CA 1
ATOM 827 C C . LEU A 1 107 ? -28.234 25.094 10.914 1 97.44 107 LEU A C 1
ATOM 829 O O . LEU A 1 107 ? -28.188 25.719 11.977 1 97.44 107 LEU A O 1
ATOM 833 N N . SER A 1 108 ? -28 25.641 9.758 1 96.75 108 SER A N 1
ATOM 834 C CA . SER A 1 108 ? -27.484 27 9.633 1 96.75 108 SER A CA 1
ATOM 835 C C . SER A 1 108 ? -28.562 28.031 9.961 1 96.75 108 SER A C 1
ATOM 837 O O . SER A 1 108 ? -28.266 29.219 10.133 1 96.75 108 SER A O 1
ATOM 839 N N . ALA A 1 109 ? -29.781 27.625 10.078 1 95.94 109 ALA A N 1
ATOM 840 C CA . ALA A 1 109 ? -30.859 28.516 10.484 1 95.94 109 ALA A CA 1
ATOM 841 C C . ALA A 1 109 ? -30.719 28.922 11.945 1 95.94 109 ALA A C 1
ATOM 843 O O . ALA A 1 109 ? -31.172 30 12.352 1 95.94 109 ALA A O 1
ATOM 844 N N . GLY A 1 110 ? -30.031 28.109 12.695 1 94.56 110 GLY A N 1
ATOM 845 C CA . GLY A 1 110 ? -29.969 28.375 14.125 1 94.56 110 GLY A CA 1
ATOM 846 C C . GLY A 1 110 ? -28.547 28.562 14.633 1 94.56 110 GLY A C 1
ATOM 847 O O . GLY A 1 110 ? -28.344 29.172 15.68 1 94.56 110 GLY A O 1
ATOM 848 N N . VAL A 1 111 ? -27.641 28 13.961 1 96.62 111 VAL A N 1
ATOM 849 C CA . VAL A 1 111 ? -26.266 28.062 14.438 1 96.62 111 VAL A CA 1
ATOM 850 C C . VAL A 1 111 ? -25.312 28.266 13.258 1 96.62 111 VAL A C 1
ATOM 852 O O . VAL A 1 111 ? -25.688 28.031 12.109 1 96.62 111 VAL A O 1
ATOM 855 N N . GLU A 1 112 ? -24.109 28.797 13.547 1 97.5 112 GLU A N 1
ATOM 856 C CA . GLU A 1 112 ? -23.094 28.906 12.5 1 97.5 112 GLU A CA 1
ATOM 857 C C . GLU A 1 112 ? -22.609 27.516 12.07 1 97.5 112 GLU A C 1
ATOM 859 O O . GLU A 1 112 ? -22.297 26.672 12.906 1 97.5 112 GLU A O 1
ATOM 864 N N . ALA A 1 113 ? -22.609 27.266 10.789 1 98.31 113 ALA A N 1
ATOM 865 C CA . ALA A 1 113 ? -22.172 25.984 10.227 1 98.31 113 ALA A CA 1
ATOM 866 C C . ALA A 1 113 ? -21.422 26.203 8.914 1 98.31 113 ALA A C 1
ATOM 868 O O . ALA A 1 113 ? -21.797 27.047 8.102 1 98.31 113 ALA A O 1
ATOM 869 N N . VAL A 1 114 ? -20.359 25.484 8.789 1 98 114 VAL A N 1
ATOM 870 C CA . VAL A 1 114 ? -19.594 25.562 7.547 1 98 114 VAL A CA 1
ATOM 871 C C . VAL A 1 114 ? -20.438 25.047 6.383 1 98 114 VAL A C 1
ATOM 873 O O . VAL A 1 114 ? -21.141 24.047 6.512 1 98 114 VAL A O 1
ATOM 876 N N . ASP A 1 115 ? -20.469 25.844 5.297 1 97.69 115 ASP A N 1
ATOM 877 C CA . ASP A 1 115 ? -21.078 25.328 4.074 1 97.69 115 ASP A CA 1
ATOM 878 C C . ASP A 1 115 ? -20.266 24.172 3.506 1 97.69 115 ASP A C 1
ATOM 880 O O . ASP A 1 115 ? -19.094 24.328 3.164 1 97.69 115 ASP A O 1
ATOM 884 N N . PRO A 1 116 ? -20.859 22.953 3.42 1 97.75 116 PRO A N 1
ATOM 885 C CA . PRO A 1 116 ? -20.109 21.812 2.896 1 97.75 116 PRO A CA 1
ATOM 886 C C . PRO A 1 116 ? -19.438 22.109 1.561 1 97.75 116 PRO A C 1
ATOM 888 O O . PRO A 1 116 ? -18.391 21.516 1.246 1 97.75 116 PRO A O 1
ATOM 891 N N . ARG A 1 117 ? -19.953 23.062 0.791 1 95.75 117 ARG A N 1
ATOM 892 C CA . ARG A 1 117 ? -19.422 23.391 -0.526 1 95.75 117 ARG A CA 1
ATOM 893 C C . ARG A 1 117 ? -18.031 24.016 -0.411 1 95.75 117 ARG A C 1
ATOM 895 O O . ARG A 1 117 ? -17.281 24.062 -1.389 1 95.75 117 ARG A O 1
ATOM 902 N N . ASP A 1 118 ? -17.703 24.438 0.757 1 96.81 118 ASP A N 1
ATOM 903 C CA . ASP A 1 118 ? -16.422 25.109 0.984 1 96.81 118 ASP A CA 1
ATOM 904 C C . ASP A 1 118 ? -15.32 24.078 1.305 1 96.81 118 ASP A C 1
ATOM 906 O O . ASP A 1 118 ? -14.156 24.453 1.476 1 96.81 118 ASP A O 1
ATOM 910 N N . LEU A 1 119 ? -15.602 22.781 1.346 1 97.31 119 LEU A N 1
ATOM 911 C CA . LEU A 1 119 ? -14.664 21.75 1.758 1 97.31 119 LEU A CA 1
ATOM 912 C C . LEU A 1 119 ? -14.195 20.922 0.557 1 97.31 119 LEU A C 1
ATOM 914 O O . LEU A 1 119 ? -13.883 19.75 0.688 1 97.31 119 LEU A O 1
ATOM 918 N N . ALA A 1 120 ? -14.109 21.547 -0.614 1 95.19 120 ALA A N 1
ATOM 919 C CA . ALA A 1 120 ? -13.68 20.875 -1.837 1 95.19 120 ALA A CA 1
ATOM 920 C C . ALA A 1 120 ? -14.367 19.516 -1.993 1 95.19 120 ALA A C 1
ATOM 922 O O . ALA A 1 120 ? -13.758 18.469 -1.744 1 95.19 120 ALA A O 1
ATOM 923 N N . LEU A 1 121 ? -15.531 19.422 -2.541 1 94.88 121 LEU A N 1
ATOM 924 C CA . LEU A 1 121 ? -16.344 18.219 -2.637 1 94.88 121 LEU A CA 1
ATOM 925 C C . LEU A 1 121 ? -15.984 17.406 -3.879 1 94.88 121 LEU A C 1
ATOM 927 O O . LEU A 1 121 ? -15.641 17.984 -4.918 1 94.88 121 LEU A O 1
ATOM 931 N N . PRO A 1 122 ? -15.992 16.094 -3.711 1 91 122 PRO A N 1
ATOM 932 C CA . PRO A 1 122 ? -15.883 15.297 -4.934 1 91 122 PRO A CA 1
ATOM 933 C C . PRO A 1 122 ? -17.094 15.469 -5.855 1 91 122 PRO A C 1
ATOM 935 O O . PRO A 1 122 ? -18.156 15.906 -5.414 1 91 122 PRO A O 1
ATOM 938 N N . ASP A 1 123 ? -16.844 15.078 -7.102 1 86.25 123 ASP A N 1
ATOM 939 C CA . ASP A 1 123 ? -17.938 15.156 -8.062 1 86.25 123 ASP A CA 1
ATOM 940 C C . ASP A 1 123 ? -19.109 14.281 -7.633 1 86.25 123 ASP A C 1
ATOM 942 O O . ASP A 1 123 ? -18.922 13.148 -7.184 1 86.25 123 ASP A O 1
ATOM 946 N N . GLY A 1 124 ? -20.25 14.883 -7.664 1 85.88 124 GLY A N 1
ATOM 947 C CA . GLY A 1 124 ? -21.453 14.109 -7.391 1 85.88 124 GLY A CA 1
ATOM 948 C C . GLY A 1 124 ? -21.891 14.172 -5.938 1 85.88 124 GLY A C 1
ATOM 949 O O . GLY A 1 124 ? -22.969 13.719 -5.59 1 85.88 124 GLY A O 1
ATOM 950 N N . ALA A 1 125 ? -21.078 14.688 -5.047 1 91.25 125 ALA A N 1
ATOM 951 C CA . ALA A 1 125 ? -21.469 14.836 -3.648 1 91.25 125 ALA A CA 1
ATOM 952 C C . ALA A 1 125 ? -22.703 15.742 -3.512 1 91.25 125 ALA A C 1
ATOM 954 O O . ALA A 1 125 ? -22.844 16.703 -4.258 1 91.25 125 ALA A O 1
ATOM 955 N N . ASP A 1 126 ? -23.562 15.43 -2.521 1 94.75 126 ASP A N 1
ATOM 956 C CA . ASP A 1 126 ? -24.734 16.234 -2.24 1 94.75 126 ASP A CA 1
ATOM 957 C C . ASP A 1 126 ? -24.547 17.062 -0.974 1 94.75 126 ASP A C 1
ATOM 959 O O . ASP A 1 126 ? -24.797 16.578 0.134 1 94.75 126 ASP A O 1
ATOM 963 N N . PRO A 1 127 ? -24.297 18.281 -1.152 1 95.94 127 PRO A N 1
ATOM 964 C CA . PRO A 1 127 ? -24.062 19.109 0.027 1 95.94 127 PRO A CA 1
ATOM 965 C C . PRO A 1 127 ? -25.328 19.375 0.833 1 95.94 127 PRO A C 1
ATOM 967 O O . PRO A 1 127 ? -25.266 19.906 1.946 1 95.94 127 PRO A O 1
ATOM 970 N N . GLY A 1 128 ? -26.422 19.031 0.315 1 96.31 128 GLY A N 1
ATOM 971 C CA . GLY A 1 128 ? -27.688 19.297 0.992 1 96.31 128 GLY A CA 1
ATOM 972 C C . GLY A 1 128 ? -28.188 18.109 1.803 1 96.31 128 GLY A C 1
ATOM 973 O O . GLY A 1 128 ? -29.141 18.234 2.559 1 96.31 128 GLY A O 1
ATOM 974 N N . MET A 1 129 ? -27.5 17 1.714 1 96.31 129 MET A N 1
ATOM 975 C CA . MET A 1 129 ? -27.938 15.812 2.426 1 96.31 129 MET A CA 1
ATOM 976 C C . MET A 1 129 ? -27.797 15.984 3.932 1 96.31 129 MET A C 1
ATOM 978 O O . MET A 1 129 ? -26.906 16.719 4.395 1 96.31 129 MET A O 1
ATOM 982 N N . PRO A 1 130 ? -28.75 15.359 4.695 1 97.44 130 PRO A N 1
ATOM 983 C CA . PRO A 1 130 ? -28.453 15.289 6.129 1 97.44 130 PRO A CA 1
ATOM 984 C C . PRO A 1 130 ? -27.156 14.555 6.426 1 97.44 130 PRO A C 1
ATOM 986 O O . PRO A 1 130 ? -26.859 13.531 5.801 1 97.44 130 PRO A O 1
ATOM 989 N N . MET A 1 131 ? -26.375 15.109 7.324 1 97.56 131 MET A N 1
ATOM 990 C CA . MET A 1 131 ? -25.078 14.523 7.684 1 97.56 131 MET A CA 1
ATOM 991 C C . MET A 1 131 ? -24.734 14.828 9.141 1 97.56 131 MET A C 1
ATOM 993 O O . MET A 1 131 ? -25.328 15.719 9.75 1 97.56 131 MET A O 1
ATOM 997 N N . PRO A 1 132 ? -23.859 14.023 9.711 1 98.19 132 PRO A N 1
ATOM 998 C CA . PRO A 1 132 ? -23.453 14.297 11.094 1 98.19 132 PRO A CA 1
ATOM 999 C C . PRO A 1 132 ? -22.562 15.523 11.211 1 98.19 132 PRO A C 1
ATOM 1001 O O . PRO A 1 132 ? -21.703 15.75 10.352 1 98.19 132 PRO A O 1
ATOM 1004 N N . TRP A 1 133 ? -22.812 16.281 12.258 1 98.44 133 TRP A N 1
ATOM 1005 C CA . TRP A 1 133 ? -22.078 17.516 12.516 1 98.44 133 TRP A CA 1
ATOM 1006 C C . TRP A 1 133 ? -21.438 17.484 13.891 1 98.44 133 TRP A C 1
ATOM 1008 O O . TRP A 1 133 ? -21.922 16.812 14.805 1 98.44 133 TRP A O 1
ATOM 1018 N N . VAL A 1 134 ? -20.344 18.156 14.047 1 98.19 134 VAL A N 1
ATOM 1019 C CA . VAL A 1 134 ? -19.656 18.312 15.32 1 98.19 134 VAL A CA 1
ATOM 1020 C C . VAL A 1 134 ? -19.234 19.766 15.516 1 98.19 134 VAL A C 1
ATOM 1022 O O . VAL A 1 134 ? -19 20.484 14.547 1 98.19 134 VAL A O 1
ATOM 1025 N N . LEU A 1 135 ? -19.172 20.188 16.703 1 97.94 135 LEU A N 1
ATOM 1026 C CA . LEU A 1 135 ? -18.844 21.562 17.047 1 97.94 135 LEU A CA 1
ATOM 1027 C C . LEU A 1 135 ? -17.344 21.781 17.031 1 97.94 135 LEU A C 1
ATOM 1029 O O . LEU A 1 135 ? -16.578 20.969 17.547 1 97.94 135 LEU A O 1
ATOM 1033 N N . GLY A 1 136 ? -16.906 22.859 16.359 1 98.25 136 GLY A N 1
ATOM 1034 C CA . GLY A 1 136 ? -15.547 23.359 16.406 1 98.25 136 GLY A CA 1
ATOM 1035 C C . GLY A 1 136 ? -15.461 24.844 16.734 1 98.25 136 GLY A C 1
ATOM 1036 O O . GLY A 1 136 ? -16.469 25.453 17.094 1 98.25 136 GLY A O 1
ATOM 1037 N N . TYR A 1 137 ? -14.273 25.359 16.75 1 98.75 137 TYR A N 1
ATOM 1038 C CA . TYR A 1 137 ? -14.047 26.781 17.047 1 98.75 137 TYR A CA 1
ATOM 1039 C C . TYR A 1 137 ? -13.203 27.422 15.945 1 98.75 137 TYR A C 1
ATOM 1041 O O . TYR A 1 137 ? -12.102 26.969 15.656 1 98.75 137 TYR A O 1
ATOM 1049 N N . ASP A 1 138 ? -13.734 28.453 15.367 1 98.69 138 ASP A N 1
ATOM 1050 C CA . ASP A 1 138 ? -13.023 29.219 14.352 1 98.69 138 ASP A CA 1
ATOM 1051 C C . ASP A 1 138 ? -12.086 30.25 14.992 1 98.69 138 ASP A C 1
ATOM 1053 O O . ASP A 1 138 ? -12.539 31.219 15.609 1 98.69 138 ASP A O 1
ATOM 1057 N N . LEU A 1 139 ? -10.82 30.094 14.789 1 98.62 139 LEU A N 1
ATOM 1058 C CA . LEU A 1 139 ? -9.812 30.922 15.445 1 98.62 139 LEU A CA 1
ATOM 1059 C C . LEU A 1 139 ? -9.789 32.312 14.836 1 98.62 139 LEU A C 1
ATOM 1061 O O . LEU A 1 139 ? -9.445 33.281 15.516 1 98.62 139 LEU A O 1
ATOM 1065 N N . ILE A 1 140 ? -10.102 32.438 13.555 1 97.81 140 ILE A N 1
ATOM 1066 C CA . ILE A 1 140 ? -10.07 33.75 12.883 1 97.81 140 ILE A CA 1
ATOM 1067 C C . ILE A 1 140 ? -11.344 34.531 13.227 1 97.81 140 ILE A C 1
ATOM 1069 O O . ILE A 1 140 ? -11.266 35.656 13.703 1 97.81 140 ILE A O 1
ATOM 1073 N N . GLY A 1 141 ? -12.445 33.875 13.078 1 96.62 141 GLY A N 1
ATOM 1074 C CA . GLY A 1 141 ? -13.719 34.5 13.375 1 96.62 141 GLY A CA 1
ATOM 1075 C C . GLY A 1 141 ? -14.039 34.531 14.852 1 96.62 141 GLY A C 1
ATOM 1076 O O . GLY A 1 141 ? -14.945 35.25 15.281 1 96.62 141 GLY A O 1
ATOM 1077 N N . GLU A 1 142 ? -13.336 33.844 15.625 1 97.31 142 GLU A N 1
ATOM 1078 C CA . GLU A 1 142 ? -13.508 33.75 17.062 1 97.31 142 GLU A CA 1
ATOM 1079 C C . GLU A 1 142 ? -14.945 33.375 17.422 1 97.31 142 GLU A C 1
ATOM 1081 O O . GLU A 1 142 ? -15.586 34.062 18.219 1 97.31 142 GLU A O 1
ATOM 1086 N N . GLU A 1 143 ? -15.406 32.312 16.922 1 97.62 143 GLU A N 1
ATOM 1087 C CA . GLU A 1 143 ? -16.766 31.844 17.172 1 97.62 143 GLU A CA 1
ATOM 1088 C C . GLU A 1 143 ? -16.859 30.328 17.031 1 97.62 143 GLU A C 1
ATOM 1090 O O . GLU A 1 143 ? -16.016 29.703 16.406 1 97.62 143 GLU A O 1
ATOM 1095 N N . GLU A 1 144 ? -17.891 29.781 17.672 1 98 144 GLU A N 1
ATOM 1096 C CA . GLU A 1 144 ? -18.219 28.359 17.484 1 98 144 GLU A CA 1
ATOM 1097 C C . GLU A 1 144 ? -18.844 28.109 16.109 1 98 144 GLU A C 1
ATOM 1099 O O . GLU A 1 144 ? -19.625 28.938 15.625 1 98 144 GLU A O 1
ATOM 1104 N N . VAL A 1 145 ? -18.516 27.031 15.555 1 98.19 145 VAL A N 1
ATOM 1105 C CA . VAL A 1 145 ? -19.047 26.719 14.227 1 98.19 145 VAL A CA 1
ATOM 1106 C C . VAL A 1 145 ? -19.188 25.203 14.078 1 98.19 145 VAL A C 1
ATOM 1108 O O . VAL A 1 145 ? -18.328 24.453 14.531 1 98.19 145 VAL A O 1
ATOM 1111 N N . MET A 1 146 ? -20.281 24.766 13.461 1 98.44 146 MET A N 1
ATOM 1112 C CA . MET A 1 146 ? -20.484 23.344 13.203 1 98.44 146 MET A CA 1
ATOM 1113 C C . MET A 1 146 ? -19.766 22.922 11.922 1 98.44 146 MET A C 1
ATOM 1115 O O . MET A 1 146 ? -19.766 23.656 10.938 1 98.44 146 MET A O 1
ATOM 1119 N N . LEU A 1 147 ? -19.141 21.734 12.016 1 98.25 147 LEU A N 1
ATOM 1120 C CA . LEU A 1 147 ? -18.469 21.125 10.867 1 98.25 147 LEU A CA 1
ATOM 1121 C C . LEU A 1 147 ? -19.078 19.766 10.539 1 98.25 147 LEU A C 1
ATOM 1123 O O . LEU A 1 147 ? -19.484 19.031 11.438 1 98.25 147 LEU A O 1
ATOM 1127 N N . PRO A 1 148 ? -19.125 19.484 9.234 1 98.31 148 PRO A N 1
ATOM 1128 C CA . PRO A 1 148 ? -19.438 18.078 8.93 1 98.31 148 PRO A CA 1
ATOM 1129 C C . PRO A 1 148 ? -18.469 17.109 9.602 1 98.31 148 PRO A C 1
ATOM 1131 O O . PRO A 1 148 ? -17.25 17.297 9.539 1 98.31 148 PRO A O 1
ATOM 1134 N N . ALA A 1 149 ? -18.984 16 10.156 1 98.31 149 ALA A N 1
ATOM 1135 C CA . ALA A 1 149 ? -18.172 15 10.844 1 98.31 149 ALA A CA 1
ATOM 1136 C C . ALA A 1 149 ? -17.172 14.352 9.891 1 98.31 149 ALA A C 1
ATOM 1138 O O . ALA A 1 149 ? -16.094 13.945 10.297 1 98.31 149 ALA A O 1
ATOM 1139 N N . SER A 1 150 ? -17.453 14.328 8.602 1 96.38 150 SER A N 1
ATOM 1140 C CA . SER A 1 150 ? -16.578 13.758 7.582 1 96.38 150 SER A CA 1
ATOM 1141 C C . SER A 1 150 ? -15.258 14.516 7.508 1 96.38 150 SER A C 1
ATOM 1143 O O . SER A 1 150 ? -14.234 13.953 7.109 1 96.38 150 SER A O 1
ATOM 1145 N N . ALA A 1 151 ? -15.289 15.734 7.934 1 97.69 151 ALA A N 1
ATOM 1146 C CA . ALA A 1 151 ? -14.094 16.578 7.867 1 97.69 151 ALA A CA 1
ATOM 1147 C C . ALA A 1 151 ? -13.266 16.453 9.141 1 97.69 151 ALA A C 1
ATOM 1149 O O . ALA A 1 151 ? -12.156 17 9.227 1 97.69 151 ALA A O 1
ATOM 1150 N N . VAL A 1 152 ? -13.781 15.695 10.086 1 98.25 152 VAL A N 1
ATOM 1151 C CA . VAL A 1 152 ? -13.164 15.781 11.406 1 98.25 152 VAL A CA 1
ATOM 1152 C C . VAL A 1 152 ? -12.703 14.391 11.852 1 98.25 152 VAL A C 1
ATOM 1154 O O . VAL A 1 152 ? -11.547 14.203 12.234 1 98.25 152 VAL A O 1
ATOM 1157 N N . PHE A 1 153 ? -13.57 13.453 11.75 1 96.94 153 PHE A N 1
ATOM 1158 C CA . PHE A 1 153 ? -13.297 12.133 12.297 1 96.94 153 PHE A CA 1
ATOM 1159 C C . PHE A 1 153 ? -12.734 11.211 11.219 1 96.94 153 PHE A C 1
ATOM 1161 O O . PHE A 1 153 ? -13.117 11.297 10.055 1 96.94 153 PHE A O 1
ATOM 1168 N N . HIS A 1 154 ? -11.875 10.352 11.656 1 92.38 154 HIS A N 1
ATOM 1169 C CA . HIS A 1 154 ? -11.328 9.312 10.789 1 92.38 154 HIS A CA 1
ATOM 1170 C C . HIS A 1 154 ? -11.008 8.047 11.578 1 92.38 154 HIS A C 1
ATOM 1172 O O . HIS A 1 154 ? -10.148 8.055 12.453 1 92.38 154 HIS A O 1
ATOM 1178 N N . PRO A 1 155 ? -11.578 6.969 11.336 1 87.62 155 PRO A N 1
ATOM 1179 C CA . PRO A 1 155 ? -12.664 6.887 10.359 1 87.62 155 PRO A CA 1
ATOM 1180 C C . PRO A 1 155 ? -14.008 7.352 10.93 1 87.62 155 PRO A C 1
ATOM 1182 O O . PRO A 1 155 ? -14.18 7.379 12.148 1 87.62 155 PRO A O 1
ATOM 1185 N N . LEU A 1 156 ? -14.852 7.801 10.008 1 91.12 156 LEU A N 1
ATOM 1186 C CA . LEU A 1 156 ? -16.25 7.969 10.359 1 91.12 156 LEU A CA 1
ATOM 1187 C C . LEU A 1 156 ? -17.016 6.656 10.203 1 91.12 156 LEU A C 1
ATOM 1189 O O . LEU A 1 156 ? -16.922 6.004 9.164 1 91.12 156 LEU A O 1
ATOM 1193 N N . PRO A 1 157 ? -17.688 6.242 11.234 1 87.5 157 PRO A N 1
ATOM 1194 C CA . PRO A 1 157 ? -18.422 4.977 11.156 1 87.5 157 PRO A CA 1
ATOM 1195 C C . PRO A 1 157 ? -19.391 4.926 9.969 1 87.5 157 PRO A C 1
ATOM 1197 O O . PRO A 1 157 ? -19.984 5.945 9.609 1 87.5 157 PRO A O 1
ATOM 1200 N N . ARG A 1 158 ? -19.609 3.775 9.484 1 80.88 158 ARG A N 1
ATOM 1201 C CA . ARG A 1 158 ? -20.375 3.551 8.258 1 80.88 158 ARG A CA 1
ATOM 1202 C C . ARG A 1 158 ? -21.844 3.887 8.461 1 80.88 158 ARG A C 1
ATOM 1204 O O . ARG A 1 158 ? -22.578 4.129 7.496 1 80.88 158 ARG A O 1
ATOM 1211 N N . GLU A 1 159 ? -22.234 3.834 9.641 1 86.81 159 GLU A N 1
ATOM 1212 C CA . GLU A 1 159 ? -23.641 4.105 9.938 1 86.81 159 GLU A CA 1
ATOM 1213 C C . GLU A 1 159 ? -23.984 5.566 9.672 1 86.81 159 GLU A C 1
ATOM 1215 O O . GLU A 1 159 ? -25.172 5.918 9.547 1 86.81 159 GLU A O 1
ATOM 1220 N N . TYR A 1 160 ? -23.016 6.434 9.594 1 91 160 TYR A N 1
ATOM 1221 C CA . TYR A 1 160 ? -23.234 7.844 9.305 1 91 160 TYR A CA 1
ATOM 1222 C C . TYR A 1 160 ? -23.125 8.125 7.809 1 91 160 TYR A C 1
ATOM 1224 O O . TYR A 1 160 ? -22.25 7.57 7.137 1 91 160 TYR A O 1
ATOM 1232 N N . PRO A 1 161 ? -24.062 8.93 7.277 1 90.69 161 PRO A N 1
ATOM 1233 C CA . PRO A 1 161 ? -23.844 9.398 5.91 1 90.69 161 PRO A CA 1
ATOM 1234 C C . PRO A 1 161 ? -22.531 10.18 5.77 1 90.69 161 PRO A C 1
ATOM 1236 O O . PRO A 1 161 ? -22.188 10.977 6.645 1 90.69 161 PRO A O 1
ATOM 1239 N N . GLN A 1 162 ? -21.859 9.914 4.738 1 89.94 162 GLN A N 1
ATOM 1240 C CA . GLN A 1 162 ? -20.562 10.539 4.535 1 89.94 162 GLN A CA 1
ATOM 1241 C C . GLN A 1 162 ? -20.578 11.445 3.309 1 89.94 162 GLN A C 1
ATOM 1243 O O . GLN A 1 162 ? -21.078 11.062 2.25 1 89.94 162 GLN A O 1
ATOM 1248 N N . LEU A 1 163 ? -20.062 12.617 3.508 1 91.25 163 LEU A N 1
ATOM 1249 C CA . LEU A 1 163 ? -19.984 13.609 2.441 1 91.25 163 LEU A CA 1
ATOM 1250 C C . LEU A 1 163 ? -18.859 13.273 1.472 1 91.25 163 LEU A C 1
ATOM 1252 O O . LEU A 1 163 ? -19 13.469 0.262 1 91.25 163 LEU A O 1
ATOM 1256 N N . PHE A 1 164 ? -17.734 12.836 1.956 1 90.75 164 PHE A N 1
ATOM 1257 C CA . PHE A 1 164 ? -16.547 12.414 1.227 1 90.75 164 PHE A CA 1
ATOM 1258 C C . PHE A 1 164 ? -15.719 11.438 2.055 1 90.75 164 PHE A C 1
ATOM 1260 O O . PHE A 1 164 ? -15.984 11.242 3.244 1 90.75 164 PHE A O 1
ATOM 1267 N N . ARG A 1 165 ? -14.781 10.852 1.419 1 86.88 165 ARG A N 1
ATOM 1268 C CA . ARG A 1 165 ? -13.883 9.945 2.127 1 86.88 165 ARG A CA 1
ATOM 1269 C C . ARG A 1 165 ? -13.109 10.68 3.219 1 86.88 165 ARG A C 1
ATOM 1271 O O . ARG A 1 165 ? -12.578 11.766 2.984 1 86.88 165 ARG A O 1
ATOM 1278 N N . THR A 1 166 ? -13.086 10.062 4.383 1 90.94 166 THR A N 1
ATOM 1279 C CA . THR A 1 166 ? -12.406 10.719 5.496 1 90.94 166 THR A CA 1
ATOM 1280 C C . THR A 1 166 ? -10.898 10.539 5.395 1 90.94 166 THR A C 1
ATOM 1282 O O . THR A 1 166 ? -10.422 9.648 4.688 1 90.94 166 THR A O 1
ATOM 1285 N N . ASN A 1 167 ? -10.188 11.398 6.039 1 90.38 167 ASN A N 1
ATOM 1286 C CA . ASN A 1 167 ? -8.727 11.375 6.07 1 90.38 167 ASN A CA 1
ATOM 1287 C C . ASN A 1 167 ? -8.188 11.961 7.367 1 90.38 167 ASN A C 1
ATOM 1289 O O . ASN A 1 167 ? -8.953 12.281 8.281 1 90.38 167 ASN A O 1
ATOM 1293 N N . THR A 1 168 ? -6.797 12.125 7.41 1 93.56 168 THR A N 1
ATOM 1294 C CA . THR A 1 168 ? -6.191 12.594 8.656 1 93.56 168 THR A CA 1
ATOM 1295 C C . THR A 1 168 ? -5.574 13.977 8.469 1 93.56 168 THR A C 1
ATOM 1297 O O . THR A 1 168 ? -4.773 14.422 9.297 1 93.56 168 THR A O 1
ATOM 1300 N N . ASN A 1 169 ? -5.879 14.664 7.355 1 94.81 169 ASN A N 1
ATOM 1301 C CA . ASN A 1 169 ? -5.332 16 7.129 1 94.81 169 ASN A CA 1
ATOM 1302 C C . ASN A 1 169 ? -5.754 16.969 8.227 1 94.81 169 ASN A C 1
ATOM 1304 O O . ASN A 1 169 ? -6.941 17.109 8.516 1 94.81 169 ASN A O 1
ATOM 1308 N N . GLY A 1 170 ? -4.809 17.578 8.797 1 97.94 170 GLY A N 1
ATOM 1309 C CA . GLY A 1 170 ? -5.082 18.562 9.836 1 97.94 170 GLY A CA 1
ATOM 1310 C C . GLY A 1 170 ? -5.156 17.953 11.219 1 97.94 170 GLY A C 1
ATOM 1311 O O . GLY A 1 170 ? -5.371 18.656 12.203 1 97.94 170 GLY A O 1
ATOM 1312 N N . LEU A 1 171 ? -5.008 16.594 11.258 1 97.75 171 LEU A N 1
ATOM 1313 C CA . LEU A 1 171 ? -4.945 15.914 12.547 1 97.75 171 LEU A CA 1
ATOM 1314 C C . LEU A 1 171 ? -3.572 16.094 13.188 1 97.75 171 LEU A C 1
ATOM 1316 O O . LEU A 1 171 ? -2.547 15.891 12.531 1 97.75 171 LEU A O 1
ATOM 1320 N N . ALA A 1 172 ? -3.549 16.516 14.453 1 98.44 172 ALA A N 1
ATOM 1321 C CA . ALA A 1 172 ? -2.26 16.719 15.109 1 98.44 172 ALA A CA 1
ATOM 1322 C C . ALA A 1 172 ? -2.383 16.562 16.625 1 98.44 172 ALA A C 1
ATOM 1324 O O . ALA A 1 172 ? -3.441 16.844 17.203 1 98.44 172 ALA A O 1
ATOM 1325 N N . SER A 1 173 ? -1.338 16.156 17.219 1 98.38 173 SER A N 1
ATOM 1326 C CA . SER A 1 173 ? -1.208 16.078 18.672 1 98.38 173 SER A CA 1
ATOM 1327 C C . SER A 1 173 ? -0.062 16.953 19.172 1 98.38 173 SER A C 1
ATOM 1329 O O . SER A 1 173 ? 0.779 17.391 18.375 1 98.38 173 SER A O 1
ATOM 1331 N N . GLY A 1 174 ? -0.059 17.266 20.406 1 98.19 174 GLY A N 1
ATOM 1332 C CA . GLY A 1 174 ? 0.997 18.031 21.047 1 98.19 174 GLY A CA 1
ATOM 1333 C C . GLY A 1 174 ? 1.002 17.875 22.562 1 98.19 174 GLY A C 1
ATOM 1334 O O . GLY A 1 174 ? 0.052 17.344 23.141 1 98.19 174 GLY A O 1
ATOM 1335 N N . ASN A 1 175 ? 2.113 18.312 23.141 1 97.88 175 ASN A N 1
ATOM 1336 C CA . ASN A 1 175 ? 2.213 18.312 24.594 1 97.88 175 ASN A CA 1
ATOM 1337 C C . ASN A 1 175 ? 1.229 19.297 25.219 1 97.88 175 ASN A C 1
ATOM 1339 O O . ASN A 1 175 ? 0.814 19.125 26.359 1 97.88 175 ASN A O 1
ATOM 1343 N N . VAL A 1 176 ? 0.912 20.266 24.469 1 97.88 176 VAL A N 1
ATOM 1344 C CA . VAL A 1 176 ? -0.078 21.281 24.844 1 97.88 176 VAL A CA 1
ATOM 1345 C C . VAL A 1 176 ? -0.965 21.594 23.641 1 97.88 176 VAL A C 1
ATOM 1347 O O . VAL A 1 176 ? -0.624 21.25 22.5 1 97.88 176 VAL A O 1
ATOM 1350 N N . LEU A 1 177 ? -2.066 22.203 23.938 1 98.5 177 LEU A N 1
ATOM 1351 C CA . LEU A 1 177 ? -3.062 22.484 22.906 1 98.5 177 LEU A CA 1
ATOM 1352 C C . LEU A 1 177 ? -2.477 23.344 21.797 1 98.5 177 LEU A C 1
ATOM 1354 O O . LEU A 1 177 ? -2.691 23.078 20.609 1 98.5 177 LEU A O 1
ATOM 1358 N N . GLU A 1 178 ? -1.712 24.375 22.188 1 98.75 178 GLU A N 1
ATOM 1359 C CA . GLU A 1 178 ? -1.142 25.328 21.234 1 98.75 178 GLU A CA 1
ATOM 1360 C C . GLU A 1 178 ? -0.182 24.625 20.266 1 98.75 178 GLU A C 1
ATOM 1362 O O . GLU A 1 178 ? -0.169 24.938 19.078 1 98.75 178 GLU A O 1
ATOM 1367 N N . GLU A 1 179 ? 0.567 23.719 20.812 1 98.69 179 GLU A N 1
ATOM 1368 C CA . GLU A 1 179 ? 1.478 22.953 19.969 1 98.69 179 GLU A CA 1
ATOM 1369 C C . GLU A 1 179 ? 0.711 22.109 18.953 1 98.69 179 GLU A C 1
ATOM 1371 O O . GLU A 1 179 ? 1.078 22.047 17.781 1 98.69 179 GLU A O 1
ATOM 1376 N N . ALA A 1 180 ? -0.363 21.438 19.391 1 98.81 180 ALA A N 1
ATOM 1377 C CA . ALA A 1 180 ? -1.19 20.625 18.5 1 98.81 180 ALA A CA 1
ATOM 1378 C C . ALA A 1 180 ? -1.807 21.484 17.391 1 98.81 180 ALA A C 1
ATOM 1380 O O . ALA A 1 180 ? -1.777 21.109 16.219 1 98.81 180 ALA A O 1
ATOM 1381 N N . VAL A 1 181 ? -2.314 22.656 17.734 1 98.88 181 VAL A N 1
ATOM 1382 C CA . VAL A 1 181 ? -2.955 23.547 16.781 1 98.88 181 VAL A CA 1
ATOM 1383 C C . VAL A 1 181 ? -1.935 24.031 15.75 1 98.88 181 VAL A C 1
ATOM 1385 O O . VAL A 1 181 ? -2.217 24.047 14.555 1 98.88 181 VAL A O 1
ATOM 1388 N N . PHE A 1 182 ? -0.755 24.375 16.25 1 98.81 182 PHE A N 1
ATOM 1389 C CA . PHE A 1 182 ? 0.307 24.812 15.359 1 98.81 182 PHE A CA 1
ATOM 1390 C C . PHE A 1 182 ? 0.615 23.75 14.305 1 98.81 182 PHE A C 1
ATOM 1392 O O . PHE A 1 182 ? 0.694 24.062 13.117 1 98.81 182 PHE A O 1
ATOM 1399 N N . HIS A 1 183 ? 0.777 22.516 14.742 1 98.56 183 HIS A N 1
ATOM 1400 C CA . HIS A 1 183 ? 1.123 21.453 13.828 1 98.56 183 HIS A CA 1
ATOM 1401 C C . HIS A 1 183 ? -0.045 21.109 12.906 1 98.56 183 HIS A C 1
ATOM 1403 O O . HIS A 1 183 ? 0.158 20.766 11.734 1 98.56 183 HIS A O 1
ATOM 1409 N N . GLY A 1 184 ? -1.274 21.172 13.414 1 98.75 184 GLY A N 1
ATOM 1410 C CA . GLY A 1 184 ? -2.438 21 12.562 1 98.75 184 GLY A CA 1
ATOM 1411 C C . GLY A 1 184 ? -2.516 22.031 11.445 1 98.75 184 GLY A C 1
ATOM 1412 O O . GLY A 1 184 ? -2.77 21.672 10.289 1 98.75 184 GLY A O 1
ATOM 1413 N N . LEU A 1 185 ? -2.262 23.312 11.781 1 98.88 185 LEU A N 1
ATOM 1414 C CA . LEU A 1 185 ? -2.236 24.375 10.797 1 98.88 185 LEU A CA 1
ATOM 1415 C C . LEU A 1 185 ? -1.138 24.141 9.766 1 98.88 185 LEU A C 1
ATOM 1417 O O . LEU A 1 185 ? -1.357 24.312 8.562 1 98.88 185 LEU A O 1
ATOM 1421 N N . SER A 1 186 ? 0.002 23.719 10.266 1 98.75 186 SER A N 1
ATOM 1422 C CA . SER A 1 186 ? 1.119 23.453 9.367 1 98.75 186 SER A CA 1
ATOM 1423 C C . SER A 1 186 ? 0.765 22.359 8.359 1 98.75 186 SER A C 1
ATOM 1425 O O . SER A 1 186 ? 1.095 22.469 7.18 1 98.75 186 SER A O 1
ATOM 1427 N N . GLU A 1 187 ? 0.079 21.391 8.836 1 98.19 187 GLU A N 1
ATOM 1428 C CA . GLU A 1 187 ? -0.238 20.25 7.969 1 98.19 187 GLU A CA 1
ATOM 1429 C C . GLU A 1 187 ? -1.226 20.656 6.879 1 98.19 187 GLU A C 1
ATOM 1431 O O . GLU A 1 187 ? -1.057 20.281 5.715 1 98.19 187 GLU A O 1
ATOM 1436 N N . VAL A 1 188 ? -2.285 21.422 7.207 1 98.44 188 VAL A N 1
ATOM 1437 C CA . VAL A 1 188 ? -3.277 21.766 6.195 1 98.44 188 VAL A CA 1
ATOM 1438 C C . VAL A 1 188 ? -2.664 22.734 5.18 1 98.44 188 VAL A C 1
ATOM 1440 O O . VAL A 1 188 ? -2.986 22.672 3.99 1 98.44 188 VAL A O 1
ATOM 1443 N N . ILE A 1 189 ? -1.77 23.594 5.605 1 98.81 189 ILE A N 1
ATOM 1444 C CA . ILE A 1 189 ? -1.063 24.484 4.695 1 98.81 189 ILE A CA 1
ATOM 1445 C C . ILE A 1 189 ? -0.137 23.672 3.793 1 98.81 189 ILE A C 1
ATOM 1447 O O . ILE A 1 189 ? -0.036 23.938 2.592 1 98.81 189 ILE A O 1
ATOM 1451 N N . GLU A 1 190 ? 0.468 22.703 4.379 1 98.38 190 GLU A N 1
ATOM 1452 C CA . GLU A 1 190 ? 1.377 21.812 3.668 1 98.38 190 GLU A CA 1
ATOM 1453 C C . GLU A 1 190 ? 0.661 21.078 2.535 1 98.38 190 GLU A C 1
ATOM 1455 O O . GLU A 1 190 ? 1.134 21.078 1.397 1 98.38 190 GLU A O 1
ATOM 1460 N N . ARG A 1 191 ? -0.429 20.5 2.91 1 96.62 191 ARG A N 1
ATOM 1461 C CA . ARG A 1 191 ? -1.172 19.719 1.932 1 96.62 191 ARG A CA 1
ATOM 1462 C C . ARG A 1 191 ? -1.731 20.609 0.825 1 96.62 191 ARG A C 1
ATOM 1464 O O . ARG A 1 191 ? -1.836 20.172 -0.327 1 96.62 191 ARG A O 1
ATOM 1471 N N . ASP A 1 192 ? -2.104 21.812 1.152 1 98.06 192 ASP A N 1
ATOM 1472 C CA . ASP A 1 192 ? -2.549 22.781 0.153 1 98.06 192 ASP A CA 1
ATOM 1473 C C . ASP A 1 192 ? -1.438 23.078 -0.85 1 98.06 192 ASP A C 1
ATOM 1475 O O . ASP A 1 192 ? -1.652 23.016 -2.062 1 98.06 192 ASP A O 1
ATOM 1479 N N . ALA A 1 193 ? -0.271 23.391 -0.345 1 98.06 193 ALA A N 1
ATOM 1480 C CA . ALA A 1 193 ? 0.866 23.703 -1.208 1 98.06 193 ALA A CA 1
ATOM 1481 C C . ALA A 1 193 ? 1.202 22.516 -2.115 1 98.06 193 ALA A C 1
ATOM 1483 O O . ALA A 1 193 ? 1.445 22.703 -3.311 1 98.06 193 ALA A O 1
ATOM 1484 N N . TRP A 1 194 ? 1.187 21.391 -1.521 1 96.44 194 TRP A N 1
ATOM 1485 C CA . TRP A 1 194 ? 1.456 20.188 -2.277 1 96.44 194 TRP A CA 1
ATOM 1486 C C . TRP A 1 194 ? 0.429 20 -3.391 1 96.44 194 TRP A C 1
ATOM 1488 O O . TRP A 1 194 ? 0.791 19.719 -4.535 1 96.44 194 TRP A O 1
ATOM 1498 N N . SER A 1 195 ? -0.813 20.141 -3.047 1 95.88 195 SER A N 1
ATOM 1499 C CA . SER A 1 195 ? -1.901 19.984 -4.008 1 95.88 195 SER A CA 1
ATOM 1500 C C . SER A 1 195 ? -1.758 20.969 -5.168 1 95.88 195 SER A C 1
ATOM 1502 O O . SER A 1 195 ? -1.974 20.609 -6.324 1 95.88 195 SER A O 1
ATOM 1504 N N . LEU A 1 196 ? -1.396 22.156 -4.863 1 96.88 196 LEU A N 1
ATOM 1505 C CA . LEU A 1 196 ? -1.241 23.172 -5.898 1 96.88 196 LEU A CA 1
ATOM 1506 C C . LEU A 1 196 ? -0.075 22.828 -6.82 1 96.88 196 LEU A C 1
ATOM 1508 O O . LEU A 1 196 ? -0.176 22.984 -8.039 1 96.88 196 LEU A O 1
ATOM 1512 N N . ALA A 1 197 ? 1.024 22.359 -6.242 1 94.69 197 ALA A N 1
ATOM 1513 C CA . ALA A 1 197 ? 2.166 21.953 -7.055 1 94.69 197 ALA A CA 1
ATOM 1514 C C . ALA A 1 197 ? 1.784 20.812 -8 1 94.69 197 ALA A C 1
ATOM 1516 O O . ALA A 1 197 ? 2.158 20.812 -9.172 1 94.69 197 ALA A O 1
ATOM 1517 N N . GLU A 1 198 ? 1.04 19.859 -7.488 1 92.44 198 GLU A N 1
ATOM 1518 C CA . GLU A 1 198 ? 0.618 18.719 -8.281 1 92.44 198 GLU A CA 1
ATOM 1519 C C . GLU A 1 198 ? -0.377 19.125 -9.359 1 92.44 198 GLU A C 1
ATOM 1521 O O . GLU A 1 198 ? -0.396 18.531 -10.445 1 92.44 198 GLU A O 1
ATOM 1526 N N . ALA A 1 199 ? -1.187 20.094 -9.047 1 92.31 199 ALA A N 1
ATOM 1527 C CA . ALA A 1 199 ? -2.238 20.516 -9.961 1 92.31 199 ALA A CA 1
ATOM 1528 C C . ALA A 1 199 ? -1.651 20.953 -11.305 1 92.31 199 ALA A C 1
ATOM 1530 O O . ALA A 1 199 ? -2.248 20.719 -12.352 1 92.31 199 ALA A O 1
ATOM 1531 N N . VAL A 1 200 ? -0.495 21.547 -11.242 1 92.31 200 VAL A N 1
ATOM 1532 C CA . VAL A 1 200 ? 0.062 22.109 -12.469 1 92.31 200 VAL A CA 1
ATOM 1533 C C . VAL A 1 200 ? 1.369 21.391 -12.82 1 92.31 200 VAL A C 1
ATOM 1535 O O . VAL A 1 200 ? 2.064 21.797 -13.758 1 92.31 200 VAL A O 1
ATOM 1538 N N . LYS A 1 201 ? 1.732 20.391 -12.062 1 90.56 201 LYS A N 1
ATOM 1539 C CA . LYS A 1 201 ? 2.955 19.625 -12.258 1 90.56 201 LYS A CA 1
ATOM 1540 C C . LYS A 1 201 ? 4.176 20.531 -12.352 1 90.56 201 LYS A C 1
ATOM 1542 O O . LYS A 1 201 ? 5 20.391 -13.25 1 90.56 201 LYS A O 1
ATOM 1547 N N . ARG A 1 202 ? 4.203 21.438 -11.531 1 90.62 202 ARG A N 1
ATOM 1548 C CA . ARG A 1 202 ? 5.324 22.359 -11.375 1 90.62 202 ARG A CA 1
ATOM 1549 C C . ARG A 1 202 ? 5.668 22.562 -9.906 1 90.62 202 ARG A C 1
ATOM 1551 O O . ARG A 1 202 ? 4.773 22.719 -9.07 1 90.62 202 ARG A O 1
ATOM 1558 N N . THR A 1 203 ? 6.93 22.406 -9.781 1 92.25 203 THR A N 1
ATOM 1559 C CA . THR A 1 203 ? 7.398 22.672 -8.43 1 92.25 203 THR A CA 1
ATOM 1560 C C . THR A 1 203 ? 8.094 24.016 -8.336 1 92.25 203 THR A C 1
ATOM 1562 O O . THR A 1 203 ? 8.242 24.719 -9.352 1 92.25 203 THR A O 1
ATOM 1565 N N . GLY A 1 204 ? 8.438 24.531 -7.16 1 92.12 204 GLY A N 1
ATOM 1566 C CA . GLY A 1 204 ? 9.328 25.672 -6.996 1 92.12 204 GLY A CA 1
ATOM 1567 C C . GLY A 1 204 ? 10.789 25.328 -7.246 1 92.12 204 GLY A C 1
ATOM 1568 O O . GLY A 1 204 ? 11.086 24.281 -7.848 1 92.12 204 GLY A O 1
ATOM 1569 N N . PRO A 1 205 ? 11.664 26.219 -7.023 1 95.88 205 PRO A N 1
ATOM 1570 C CA . PRO A 1 205 ? 13.086 26.031 -7.301 1 95.88 205 PRO A CA 1
ATOM 1571 C C . PRO A 1 205 ? 13.711 24.922 -6.453 1 95.88 205 PRO A C 1
ATOM 1573 O O . PRO A 1 205 ? 13.219 24.625 -5.359 1 95.88 205 PRO A O 1
ATOM 1576 N N . LEU A 1 206 ? 14.742 24.328 -7.039 1 97.5 206 LEU A N 1
ATOM 1577 C CA . LEU A 1 206 ? 15.602 23.438 -6.277 1 97.5 206 LEU A CA 1
ATOM 1578 C C . LEU A 1 206 ? 16.359 24.188 -5.188 1 97.5 206 LEU A C 1
ATOM 1580 O O . LEU A 1 206 ? 16.984 25.203 -5.465 1 97.5 206 LEU A O 1
ATOM 1584 N N . VAL A 1 207 ? 16.203 23.75 -4.008 1 97.81 207 VAL A N 1
ATOM 1585 C CA . VAL A 1 207 ? 16.906 24.391 -2.895 1 97.81 207 VAL A CA 1
ATOM 1586 C C . VAL A 1 207 ? 18.344 23.891 -2.84 1 97.81 207 VAL A C 1
ATOM 1588 O O . VAL A 1 207 ? 18.594 22.688 -2.771 1 97.81 207 VAL A O 1
ATOM 1591 N N . THR A 1 208 ? 19.266 24.812 -2.875 1 96.5 208 THR A N 1
ATOM 1592 C CA . THR A 1 208 ? 20.688 24.469 -2.873 1 96.5 208 THR A CA 1
ATOM 1593 C C . THR A 1 208 ? 21.375 25.016 -1.619 1 96.5 208 THR A C 1
ATOM 1595 O O . THR A 1 208 ? 20.734 25.703 -0.809 1 96.5 208 THR A O 1
ATOM 1598 N N . GLU A 1 209 ? 22.5 24.594 -1.381 1 95.31 209 GLU A N 1
ATOM 1599 C CA . GLU A 1 209 ? 23.406 25.125 -0.365 1 95.31 209 GLU A CA 1
ATOM 1600 C C . GLU A 1 209 ? 22.859 24.875 1.04 1 95.31 209 GLU A C 1
ATOM 1602 O O . GLU A 1 209 ? 22.875 25.766 1.89 1 95.31 209 GLU A O 1
ATOM 1607 N N . VAL A 1 210 ? 22.266 23.766 1.21 1 94.31 210 VAL A N 1
ATOM 1608 C CA . VAL A 1 210 ? 22.016 23.297 2.568 1 94.31 210 VAL A CA 1
ATOM 1609 C C . VAL A 1 210 ? 23.312 22.797 3.195 1 94.31 210 VAL A C 1
ATOM 1611 O O . VAL A 1 210 ? 23.656 21.609 3.07 1 94.31 210 VAL A O 1
ATOM 1614 N N . GLU A 1 211 ? 24.016 23.594 3.832 1 87.25 211 GLU A N 1
ATOM 1615 C CA . GLU A 1 211 ? 25.438 23.328 4.016 1 87.25 211 GLU A CA 1
ATOM 1616 C C . GLU A 1 211 ? 25.734 22.859 5.438 1 87.25 211 GLU A C 1
ATOM 1618 O O . GLU A 1 211 ? 26.781 22.281 5.699 1 87.25 211 GLU A O 1
ATOM 1623 N N . ASP A 1 212 ? 24.859 23.156 6.383 1 79.88 212 ASP A N 1
ATOM 1624 C CA . ASP A 1 212 ? 25.219 22.781 7.746 1 79.88 212 ASP A CA 1
ATOM 1625 C C . ASP A 1 212 ? 23.984 22.344 8.531 1 79.88 212 ASP A C 1
ATOM 1627 O O . ASP A 1 212 ? 22.891 22.297 7.992 1 79.88 212 ASP A O 1
ATOM 1631 N N . GLY A 1 213 ? 24.359 21.688 9.719 1 89.94 213 GLY A N 1
ATOM 1632 C CA . GLY A 1 213 ? 23.297 21.328 10.641 1 89.94 213 GLY A CA 1
ATOM 1633 C C . GLY A 1 213 ? 22.75 19.922 10.406 1 89.94 213 GLY A C 1
ATOM 1634 O O . GLY A 1 213 ? 23.375 19.125 9.711 1 89.94 213 GLY A O 1
ATOM 1635 N N . LEU A 1 214 ? 21.719 19.672 11.062 1 93.69 214 LEU A N 1
ATOM 1636 C CA . LEU A 1 214 ? 21.109 18.359 11.039 1 93.69 214 LEU A CA 1
ATOM 1637 C C . LEU A 1 214 ? 20.609 18 9.641 1 93.69 214 LEU A C 1
ATOM 1639 O O . LEU A 1 214 ? 20.688 16.844 9.219 1 93.69 214 LEU A O 1
ATOM 1643 N N . ALA A 1 215 ? 20.156 19 8.906 1 95.19 215 ALA A N 1
ATOM 1644 C CA . ALA A 1 215 ? 19.688 18.766 7.543 1 95.19 215 ALA A CA 1
ATOM 1645 C C . ALA A 1 215 ? 20.797 18.25 6.648 1 95.19 215 ALA A C 1
ATOM 1647 O O . ALA A 1 215 ? 20.609 17.297 5.883 1 95.19 215 ALA A O 1
ATOM 1648 N N . ARG A 1 216 ? 21.938 18.859 6.762 1 96.12 216 ARG A N 1
ATOM 1649 C CA . ARG A 1 216 ? 23.094 18.422 5.984 1 96.12 216 ARG A CA 1
ATOM 1650 C C . ARG A 1 216 ? 23.484 16.984 6.348 1 96.12 216 ARG A C 1
ATOM 1652 O O . ARG A 1 216 ? 23.766 16.172 5.465 1 96.12 216 ARG A O 1
ATOM 1659 N N . SER A 1 217 ? 23.453 16.734 7.602 1 96.5 217 SER A N 1
ATOM 1660 C CA . SER A 1 217 ? 23.781 15.391 8.062 1 96.5 217 SER A CA 1
ATOM 1661 C C . SER A 1 217 ? 22.844 14.359 7.465 1 96.5 217 SER A C 1
ATOM 1663 O O . SER A 1 217 ? 23.266 13.266 7.086 1 96.5 217 SER A O 1
ATOM 1665 N N . LEU A 1 218 ? 21.578 14.688 7.457 1 97.44 218 LEU A N 1
ATOM 1666 C CA . LEU A 1 218 ? 20.609 13.766 6.871 1 97.44 218 LEU A CA 1
ATOM 1667 C C . LEU A 1 218 ? 20.859 13.594 5.375 1 97.44 218 LEU A C 1
ATOM 1669 O O . LEU A 1 218 ? 20.797 12.484 4.855 1 97.44 218 LEU A O 1
ATOM 1673 N N . LEU A 1 219 ? 21.141 14.703 4.715 1 97.69 219 LEU A N 1
ATOM 1674 C CA . LEU A 1 219 ? 21.422 14.641 3.287 1 97.69 219 LEU A CA 1
ATOM 1675 C C . LEU A 1 219 ? 22.641 13.766 3.018 1 97.69 219 LEU A C 1
ATOM 1677 O O . LEU A 1 219 ? 22.672 13.008 2.047 1 97.69 219 LEU A O 1
ATOM 1681 N N . ASP A 1 220 ? 23.625 13.844 3.859 1 97.75 220 ASP A N 1
ATOM 1682 C CA . ASP A 1 220 ? 24.828 13.031 3.727 1 97.75 220 ASP A CA 1
ATOM 1683 C C . ASP A 1 220 ? 24.5 11.547 3.877 1 97.75 220 ASP A C 1
ATOM 1685 O O . ASP A 1 220 ? 25.078 10.703 3.18 1 97.75 220 ASP A O 1
ATOM 1689 N N . ARG A 1 221 ? 23.609 11.234 4.801 1 97.44 221 ARG A N 1
ATOM 1690 C CA . ARG A 1 221 ? 23.203 9.844 4.98 1 97.44 221 ARG A CA 1
ATOM 1691 C C . ARG A 1 221 ? 22.531 9.305 3.719 1 97.44 221 ARG A C 1
ATOM 1693 O O . ARG A 1 221 ? 22.812 8.18 3.297 1 97.44 221 ARG A O 1
ATOM 1700 N N . PHE A 1 222 ? 21.641 10.117 3.166 1 98.12 222 PHE A N 1
ATOM 1701 C CA . PHE A 1 222 ? 21.016 9.719 1.911 1 98.12 222 PHE A CA 1
ATOM 1702 C C . PHE A 1 222 ? 22.062 9.469 0.836 1 98.12 222 PHE A C 1
ATOM 1704 O O . PHE A 1 222 ? 22.031 8.453 0.142 1 98.12 222 PHE A O 1
ATOM 1711 N N . ALA A 1 223 ? 22.984 10.367 0.718 1 97.62 223 ALA A N 1
ATOM 1712 C CA . ALA A 1 223 ? 24.031 10.266 -0.295 1 97.62 223 ALA A CA 1
ATOM 1713 C C . ALA A 1 223 ? 24.891 9.023 -0.085 1 97.62 223 ALA A C 1
ATOM 1715 O O . ALA A 1 223 ? 25.219 8.312 -1.042 1 97.62 223 ALA A O 1
ATOM 1716 N N . GLN A 1 224 ? 25.234 8.758 1.123 1 97.31 224 GLN A N 1
ATOM 1717 C CA . GLN A 1 224 ? 26.031 7.59 1.456 1 97.31 224 GLN A CA 1
ATOM 1718 C C . GLN A 1 224 ? 25.312 6.301 1.08 1 97.31 224 GLN A C 1
ATOM 1720 O O . GLN A 1 224 ? 25.953 5.312 0.703 1 97.31 224 GLN A O 1
ATOM 1725 N N . ALA A 1 225 ? 24.031 6.355 1.186 1 96.44 225 ALA A N 1
ATOM 1726 C CA . ALA A 1 225 ? 23.203 5.199 0.858 1 96.44 225 ALA A CA 1
ATOM 1727 C C . ALA A 1 225 ? 22.875 5.156 -0.634 1 96.44 225 ALA A C 1
ATOM 1729 O O . ALA A 1 225 ? 22.078 4.332 -1.081 1 96.44 225 ALA A O 1
ATOM 1730 N N . GLU A 1 226 ? 23.406 6.09 -1.422 1 96.06 226 GLU A N 1
ATOM 1731 C CA . GLU A 1 226 ? 23.203 6.191 -2.865 1 96.06 226 GLU A CA 1
ATOM 1732 C C . GLU A 1 226 ? 21.75 6.5 -3.201 1 96.06 226 GLU A C 1
ATOM 1734 O O . GLU A 1 226 ? 21.188 5.934 -4.145 1 96.06 226 GLU A O 1
ATOM 1739 N N . VAL A 1 227 ? 21.188 7.242 -2.373 1 97.12 227 VAL A N 1
ATOM 1740 C CA . VAL A 1 227 ? 19.859 7.801 -2.605 1 97.12 227 VAL A CA 1
ATOM 1741 C C . VAL A 1 227 ? 19.953 9.305 -2.83 1 97.12 227 VAL A C 1
ATOM 1743 O O . VAL A 1 227 ? 20.391 10.047 -1.942 1 97.12 227 VAL A O 1
ATOM 1746 N N . GLU A 1 228 ? 19.594 9.68 -4.027 1 97.38 228 GLU A N 1
ATOM 1747 C CA . GLU A 1 228 ? 19.594 11.109 -4.328 1 97.38 228 GLU A CA 1
ATOM 1748 C C . GLU A 1 228 ? 18.328 11.781 -3.824 1 97.38 228 GLU A C 1
ATOM 1750 O O . GLU A 1 228 ? 17.234 11.227 -3.945 1 97.38 228 GLU A O 1
ATOM 1755 N N . VAL A 1 229 ? 18.5 12.953 -3.182 1 97.62 229 VAL A N 1
ATOM 1756 C CA . VAL A 1 229 ? 17.344 13.703 -2.697 1 97.62 229 VAL A CA 1
ATOM 1757 C C . VAL A 1 229 ? 17.359 15.102 -3.297 1 97.62 229 VAL A C 1
ATOM 1759 O O . VAL A 1 229 ? 18.359 15.812 -3.23 1 97.62 229 VAL A O 1
ATOM 1762 N N . ARG A 1 230 ? 16.25 15.477 -3.881 1 97.12 230 ARG A N 1
ATOM 1763 C CA . ARG A 1 230 ? 16.062 16.828 -4.402 1 97.12 230 ARG A CA 1
ATOM 1764 C C . ARG A 1 230 ? 15.094 17.625 -3.531 1 97.12 230 ARG A C 1
ATOM 1766 O O . ARG A 1 230 ? 13.945 17.219 -3.34 1 97.12 230 ARG A O 1
ATOM 1773 N N . ILE A 1 231 ? 15.562 18.703 -3.016 1 97.81 231 ILE A N 1
ATOM 1774 C CA . ILE A 1 231 ? 14.758 19.562 -2.148 1 97.81 231 ILE A CA 1
ATOM 1775 C C . ILE A 1 231 ? 14.172 20.719 -2.959 1 97.81 231 ILE A C 1
ATOM 1777 O O . ILE A 1 231 ? 14.906 21.438 -3.652 1 97.81 231 ILE A O 1
ATOM 1781 N N . LYS A 1 232 ? 12.867 20.875 -2.854 1 97.81 232 LYS A N 1
ATOM 1782 C CA . LYS A 1 232 ? 12.148 21.906 -3.598 1 97.81 232 LYS A CA 1
ATOM 1783 C C . LYS A 1 232 ? 11.391 22.844 -2.654 1 97.81 232 LYS A C 1
ATOM 1785 O O . LYS A 1 232 ? 10.781 22.391 -1.684 1 97.81 232 LYS A O 1
ATOM 1790 N N . ASP A 1 233 ? 11.508 24.141 -2.916 1 98 233 ASP A N 1
ATOM 1791 C CA . ASP A 1 233 ? 10.664 25.109 -2.223 1 98 233 ASP A CA 1
ATOM 1792 C C . ASP A 1 233 ? 9.312 25.266 -2.916 1 98 233 ASP A C 1
ATOM 1794 O O . ASP A 1 233 ? 9.227 25.859 -3.99 1 98 233 ASP A O 1
ATOM 1798 N N . ILE A 1 234 ? 8.289 24.766 -2.24 1 97.25 234 ILE A N 1
ATOM 1799 C CA . ILE A 1 234 ? 6.973 24.844 -2.867 1 97.25 234 ILE A CA 1
ATOM 1800 C C . ILE A 1 234 ? 6.066 25.766 -2.045 1 97.25 234 ILE A C 1
ATOM 1802 O O . ILE A 1 234 ? 4.844 25.594 -2.039 1 97.25 234 ILE A O 1
ATOM 1806 N N . THR A 1 235 ? 6.621 26.688 -1.355 1 98.06 235 THR A N 1
ATOM 1807 C CA . THR A 1 235 ? 5.852 27.656 -0.58 1 98.06 235 THR A CA 1
ATOM 1808 C C . THR A 1 235 ? 4.793 28.328 -1.45 1 98.06 235 THR A C 1
ATOM 1810 O O . THR A 1 235 ? 5.105 28.875 -2.512 1 98.06 235 THR A O 1
ATOM 1813 N N . SER A 1 236 ? 3.561 28.219 -0.997 1 97.25 236 SER A N 1
ATOM 1814 C CA . SER A 1 236 ? 2.455 28.797 -1.755 1 97.25 236 SER A CA 1
ATOM 1815 C C . SER A 1 236 ? 2.244 30.266 -1.396 1 97.25 236 SER A C 1
ATOM 1817 O O . SER A 1 236 ? 3.088 30.875 -0.737 1 97.25 236 SER A O 1
ATOM 1819 N N . ASP A 1 237 ? 1.104 30.812 -1.89 1 97.38 237 ASP A N 1
ATOM 1820 C CA . ASP A 1 237 ? 0.754 32.219 -1.624 1 97.38 237 ASP A CA 1
ATOM 1821 C C . ASP A 1 237 ? 0.476 32.438 -0.139 1 97.38 237 ASP A C 1
ATOM 1823 O O . ASP A 1 237 ? 0.444 33.562 0.328 1 97.38 237 ASP A O 1
ATOM 1827 N N . ILE A 1 238 ? 0.299 31.359 0.597 1 98.19 238 ILE A N 1
ATOM 1828 C CA . ILE A 1 238 ? 0.071 31.5 2.031 1 98.19 238 ILE A CA 1
ATOM 1829 C C . ILE A 1 238 ? 1.333 32.031 2.705 1 98.19 238 ILE A C 1
ATOM 1831 O O . ILE A 1 238 ? 1.254 32.75 3.705 1 98.19 238 ILE A O 1
ATOM 1835 N N . GLY A 1 239 ? 2.436 31.625 2.248 1 98.12 239 GLY A N 1
ATOM 1836 C CA . GLY A 1 239 ? 3.674 32.281 2.639 1 98.12 239 GLY A CA 1
ATOM 1837 C C . GLY A 1 239 ? 4.34 31.625 3.838 1 98.12 239 GLY A C 1
ATOM 1838 O O . GLY A 1 239 ? 5.207 32.219 4.473 1 98.12 239 GLY A O 1
ATOM 1839 N N . VAL A 1 240 ? 3.959 30.469 4.215 1 98.62 240 VAL A N 1
ATOM 1840 C CA . VAL A 1 240 ? 4.668 29.688 5.223 1 98.62 240 VAL A CA 1
ATOM 1841 C C . VAL A 1 240 ? 5.633 28.719 4.543 1 98.62 240 VAL A C 1
ATOM 1843 O O . VAL A 1 240 ? 5.25 28 3.619 1 98.62 240 VAL A O 1
ATOM 1846 N N . PRO A 1 241 ? 6.922 28.688 4.973 1 98.5 241 PRO A N 1
ATOM 1847 C CA . PRO A 1 241 ? 7.879 27.812 4.301 1 98.5 241 PRO A CA 1
ATOM 1848 C C . PRO A 1 241 ? 7.383 26.375 4.191 1 98.5 241 PRO A C 1
ATOM 1850 O O . PRO A 1 241 ? 7.082 25.734 5.207 1 98.5 241 PRO A O 1
ATOM 1853 N N . THR A 1 242 ? 7.242 25.891 2.982 1 98.56 242 THR A N 1
ATOM 1854 C CA . THR A 1 242 ? 6.84 24.531 2.646 1 98.56 242 THR A CA 1
ATOM 1855 C C . THR A 1 242 ? 7.836 23.891 1.687 1 98.56 24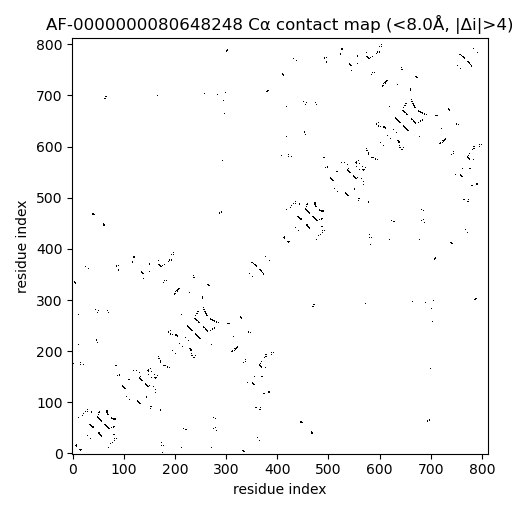2 THR A C 1
ATOM 1857 O O . THR A 1 242 ? 8.062 24.406 0.585 1 98.56 242 THR A O 1
ATOM 1860 N N . ILE A 1 243 ? 8.406 22.812 2.156 1 98.12 243 ILE A N 1
ATOM 1861 C CA . ILE A 1 243 ? 9.516 22.172 1.447 1 98.12 243 ILE A CA 1
ATOM 1862 C C . ILE A 1 243 ? 9.109 20.75 1.032 1 98.12 243 ILE A C 1
ATOM 1864 O O . ILE A 1 243 ? 8.469 20.031 1.803 1 98.12 243 ILE A O 1
ATOM 1868 N N . ALA A 1 244 ? 9.43 20.406 -0.175 1 97.38 244 ALA A N 1
ATOM 1869 C CA . ALA A 1 244 ? 9.297 19.031 -0.651 1 97.38 244 ALA A CA 1
ATOM 1870 C C . ALA A 1 244 ? 10.664 18.391 -0.851 1 97.38 244 ALA A C 1
ATOM 1872 O O . ALA A 1 244 ? 11.617 19.047 -1.275 1 97.38 244 ALA A O 1
ATOM 1873 N N . ALA A 1 245 ? 10.773 17.203 -0.509 1 97.19 245 ALA A N 1
ATOM 1874 C CA . ALA A 1 245 ? 11.953 16.391 -0.795 1 97.19 245 ALA A CA 1
ATOM 1875 C C . ALA A 1 245 ? 11.586 15.133 -1.584 1 97.19 245 ALA A C 1
ATOM 1877 O O . ALA A 1 245 ? 10.75 14.344 -1.146 1 97.19 245 ALA A O 1
ATOM 1878 N N . ALA A 1 246 ? 12.156 14.977 -2.744 1 95.75 246 ALA A N 1
ATOM 1879 C CA . ALA A 1 246 ? 11.922 13.797 -3.576 1 95.75 246 ALA A CA 1
ATOM 1880 C C . ALA A 1 246 ? 13.164 12.906 -3.617 1 95.75 246 ALA A C 1
ATOM 1882 O O . ALA A 1 246 ? 14.273 13.383 -3.879 1 95.75 246 ALA A O 1
ATOM 1883 N N . SER A 1 247 ? 12.969 11.688 -3.367 1 95.06 247 SER A N 1
ATOM 1884 C CA . SER A 1 247 ? 14.109 10.781 -3.322 1 95.06 247 SER A CA 1
ATOM 1885 C C . SER A 1 247 ? 14.141 9.867 -4.543 1 95.06 247 SER A C 1
ATOM 1887 O O . SER A 1 247 ? 13.094 9.477 -5.059 1 95.06 247 SER A O 1
ATOM 1889 N N . ASP A 1 248 ? 15.312 9.578 -4.996 1 94 248 ASP A N 1
ATOM 1890 C CA . ASP A 1 248 ? 15.625 8.688 -6.109 1 94 248 ASP A CA 1
ATOM 1891 C C . ASP A 1 248 ? 16.688 7.668 -5.719 1 94 248 ASP A C 1
ATOM 1893 O O . ASP A 1 248 ? 17.875 8.008 -5.617 1 94 248 ASP A O 1
ATOM 1897 N N . ASP A 1 249 ? 16.297 6.453 -5.527 1 92.31 249 ASP A N 1
ATOM 1898 C CA . ASP A 1 249 ? 17.234 5.387 -5.168 1 92.31 249 ASP A CA 1
ATOM 1899 C C . ASP A 1 249 ? 18.016 4.906 -6.387 1 92.31 249 ASP A C 1
ATOM 1901 O O . ASP A 1 249 ? 17.516 4.105 -7.176 1 92.31 249 ASP A O 1
ATOM 1905 N N . LEU A 1 250 ? 19.203 5.305 -6.469 1 88.88 250 LEU A N 1
ATOM 1906 C CA . LEU A 1 250 ? 20 5.059 -7.66 1 88.88 250 LEU A CA 1
ATOM 1907 C C . LEU A 1 250 ? 20.547 3.637 -7.664 1 88.88 250 LEU A C 1
ATOM 1909 O O . LEU A 1 250 ? 21.016 3.146 -8.695 1 88.88 250 LEU A O 1
ATOM 1913 N N . LYS A 1 251 ? 20.5 3.057 -6.559 1 84.25 251 LYS A N 1
ATOM 1914 C CA . LYS A 1 251 ? 21.031 1.704 -6.43 1 84.25 251 LYS A CA 1
ATOM 1915 C C . LYS A 1 251 ? 19.969 0.66 -6.754 1 84.25 251 LYS A C 1
ATOM 1917 O O . LYS A 1 251 ? 20.156 -0.182 -7.633 1 84.25 251 LYS A O 1
ATOM 1922 N N . LEU A 1 252 ? 18.844 0.714 -6.086 1 80 252 LEU A N 1
ATOM 1923 C CA . LEU A 1 252 ? 17.844 -0.328 -6.211 1 80 252 LEU A CA 1
ATOM 1924 C C . LEU A 1 252 ? 16.938 -0.067 -7.406 1 80 252 LEU A C 1
ATOM 1926 O O . LEU A 1 252 ? 16.391 -1.004 -7.996 1 80 252 LEU A O 1
ATOM 1930 N N . LYS A 1 253 ? 16.672 1.166 -7.703 1 83 253 LYS A N 1
ATOM 1931 C CA . LYS A 1 253 ? 15.828 1.595 -8.812 1 83 253 LYS A CA 1
ATOM 1932 C C . LYS A 1 253 ? 14.445 0.955 -8.727 1 83 253 LYS A C 1
ATOM 1934 O O . LYS A 1 253 ? 13.922 0.456 -9.727 1 83 253 LYS A O 1
ATOM 1939 N N . ASP A 1 254 ? 13.938 0.825 -7.57 1 82.06 254 ASP A N 1
ATOM 1940 C CA . ASP A 1 254 ? 12.57 0.39 -7.297 1 82.06 254 ASP A CA 1
ATOM 1941 C C . ASP A 1 254 ? 11.594 1.562 -7.375 1 82.06 254 ASP A C 1
ATOM 1943 O O . ASP A 1 254 ? 11.75 2.553 -6.656 1 82.06 254 ASP A O 1
ATOM 1947 N N . PRO A 1 255 ? 10.578 1.48 -8.258 1 83.19 255 PRO A N 1
ATOM 1948 C CA . PRO A 1 255 ? 9.617 2.582 -8.367 1 83.19 255 PRO A CA 1
ATOM 1949 C C . PRO A 1 255 ? 8.898 2.869 -7.047 1 83.19 255 PRO A C 1
ATOM 1951 O O . PRO A 1 255 ? 8.531 4.016 -6.777 1 83.19 255 PRO A O 1
ATOM 1954 N N . ALA A 1 256 ? 8.719 1.903 -6.191 1 81 256 ALA A N 1
ATOM 1955 C CA . ALA A 1 256 ? 8.047 2.082 -4.906 1 81 256 ALA A CA 1
ATOM 1956 C C . ALA A 1 256 ? 8.883 2.955 -3.971 1 81 256 ALA A C 1
ATOM 1958 O O . ALA A 1 256 ? 8.359 3.494 -2.99 1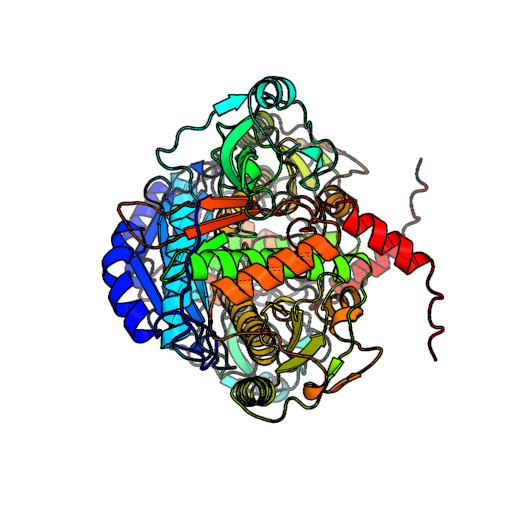 81 256 ALA A O 1
ATOM 1959 N N . LEU A 1 257 ? 10.188 3.084 -4.328 1 87.12 257 LEU A N 1
ATOM 1960 C CA . LEU A 1 257 ? 11.078 3.83 -3.445 1 87.12 257 LEU A CA 1
ATOM 1961 C C . LEU A 1 257 ? 11.32 5.234 -3.984 1 87.12 257 LEU A C 1
ATOM 1963 O O . LEU A 1 257 ? 12.141 5.98 -3.439 1 87.12 257 LEU A O 1
ATOM 1967 N N . LEU A 1 258 ? 10.672 5.523 -5.117 1 89.31 258 LEU A N 1
ATOM 1968 C CA . LEU A 1 258 ? 10.516 6.93 -5.469 1 89.31 258 LEU A CA 1
ATOM 1969 C C . LEU A 1 258 ? 9.508 7.613 -4.555 1 89.31 258 LEU A C 1
ATOM 1971 O O . LEU A 1 258 ? 8.297 7.516 -4.773 1 89.31 258 LEU A O 1
ATOM 1975 N N . THR A 1 259 ? 10 8.234 -3.523 1 91.25 259 THR A N 1
ATOM 1976 C CA . THR A 1 259 ? 9.117 8.766 -2.486 1 91.25 259 THR A CA 1
ATOM 1977 C C . THR A 1 259 ? 9.289 10.273 -2.348 1 91.25 259 THR A C 1
ATOM 1979 O O . THR A 1 259 ? 10.281 10.836 -2.826 1 91.25 259 THR A O 1
ATOM 1982 N N . ILE A 1 260 ? 8.328 10.859 -1.75 1 93.06 260 IL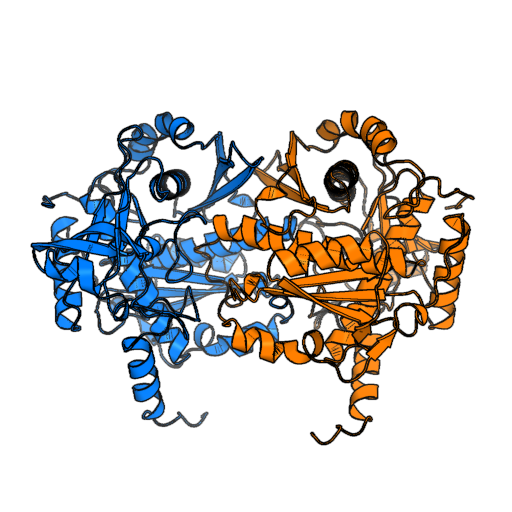E A N 1
ATOM 1983 C CA . ILE A 1 260 ? 8.336 12.297 -1.501 1 93.06 260 ILE A CA 1
ATOM 1984 C C . ILE A 1 260 ? 7.996 12.57 -0.038 1 93.06 260 ILE A C 1
ATOM 1986 O O . ILE A 1 260 ? 7.25 11.812 0.583 1 93.06 260 ILE A O 1
ATOM 1990 N N . GLY A 1 261 ? 8.625 13.508 0.526 1 95.56 261 GLY A N 1
ATOM 1991 C CA . GLY A 1 261 ? 8.312 14.062 1.834 1 95.56 261 GLY A CA 1
ATOM 1992 C C . GLY A 1 261 ? 8 15.547 1.795 1 95.56 261 GLY A C 1
ATOM 1993 O O . GLY A 1 261 ? 8.508 16.266 0.934 1 95.56 261 GLY A O 1
ATOM 1994 N N . MET A 1 262 ? 7.188 15.938 2.734 1 96.62 262 MET A N 1
ATOM 1995 C CA . MET A 1 262 ? 6.801 17.344 2.855 1 96.62 262 MET A CA 1
ATOM 1996 C C . MET A 1 262 ? 7.086 17.859 4.258 1 96.62 262 MET A C 1
ATOM 1998 O O . MET A 1 262 ? 7.031 17.109 5.23 1 96.62 262 MET A O 1
ATOM 2002 N N . GLY A 1 263 ? 7.371 19.094 4.273 1 97.62 263 GLY A N 1
ATOM 2003 C CA . GLY A 1 263 ? 7.535 19.766 5.543 1 97.62 263 GLY A CA 1
ATOM 2004 C C . GLY A 1 263 ? 7.125 21.234 5.496 1 97.62 263 GLY A C 1
ATOM 2005 O O . GLY A 1 263 ? 7.562 21.969 4.617 1 97.62 263 GLY A O 1
ATOM 2006 N N . THR A 1 264 ? 6.316 21.594 6.398 1 98.56 264 THR A N 1
ATOM 2007 C CA . THR A 1 264 ? 5.895 22.984 6.562 1 98.56 264 THR A CA 1
ATOM 2008 C C . THR A 1 264 ? 6.125 23.453 7.996 1 98.56 264 THR A C 1
ATOM 2010 O O . THR A 1 264 ? 5.773 22.766 8.945 1 98.56 264 THR A O 1
ATOM 2013 N N . HIS A 1 265 ? 6.715 24.5 8.102 1 98.62 265 HIS A N 1
ATOM 2014 C CA . HIS A 1 265 ? 7.016 25.125 9.391 1 98.62 265 HIS A CA 1
ATOM 2015 C C . HIS A 1 265 ? 7.383 26.594 9.227 1 98.62 265 HIS A C 1
ATOM 2017 O O . HIS A 1 265 ? 7.863 27 8.172 1 98.62 265 HIS A O 1
ATOM 2023 N N . THR A 1 266 ? 7.156 27.312 10.25 1 98.56 266 THR A N 1
ATOM 2024 C CA . THR A 1 266 ? 7.555 28.719 10.211 1 98.56 266 THR A CA 1
ATOM 2025 C C . THR A 1 266 ? 9.07 28.859 10.18 1 98.56 266 THR A C 1
ATOM 2027 O O . THR A 1 266 ? 9.602 29.906 9.805 1 98.56 266 THR A O 1
ATOM 2030 N N . ASN A 1 267 ? 9.773 27.875 10.602 1 97.81 267 ASN A N 1
ATOM 2031 C CA . ASN A 1 267 ? 11.227 27.781 10.469 1 97.81 267 ASN A CA 1
ATOM 2032 C C . ASN A 1 267 ? 11.625 26.969 9.242 1 97.81 267 ASN A C 1
ATOM 2034 O O . ASN A 1 267 ? 11.297 25.781 9.148 1 97.81 267 ASN A O 1
ATOM 2038 N N . ALA A 1 268 ? 12.391 27.609 8.359 1 97.19 268 ALA A N 1
ATOM 2039 C CA . ALA A 1 268 ? 12.75 26.969 7.094 1 97.19 268 ALA A CA 1
ATOM 2040 C C . ALA A 1 268 ? 13.594 25.719 7.328 1 97.19 268 ALA A C 1
ATOM 2042 O O . ALA A 1 268 ? 13.445 24.719 6.625 1 97.19 268 ALA A O 1
ATOM 2043 N N . GLY A 1 269 ? 14.523 25.797 8.25 1 96.38 269 GLY A N 1
ATOM 2044 C CA . GLY A 1 269 ? 15.352 24.656 8.57 1 96.38 269 GLY A CA 1
ATOM 2045 C C . GLY A 1 269 ? 14.555 23.453 9.055 1 96.38 269 GLY A C 1
ATOM 2046 O O . GLY A 1 269 ? 14.805 22.328 8.641 1 96.38 269 GLY A O 1
ATOM 2047 N N . VAL A 1 270 ? 13.57 23.719 9.914 1 97 270 VAL A N 1
ATOM 2048 C CA . VAL A 1 270 ? 12.703 22.672 10.422 1 97 270 VAL A CA 1
ATOM 2049 C C . VAL A 1 270 ? 11.859 22.094 9.281 1 97 270 VAL A C 1
ATOM 2051 O O . VAL A 1 270 ? 11.633 20.875 9.219 1 97 270 VAL A O 1
ATOM 2054 N N . ALA A 1 271 ? 11.422 22.953 8.375 1 98 271 ALA A N 1
ATOM 2055 C CA . ALA A 1 271 ? 10.656 22.484 7.219 1 98 271 ALA A CA 1
ATOM 2056 C C . ALA A 1 271 ? 11.469 21.5 6.379 1 98 271 ALA A C 1
ATOM 2058 O O . ALA A 1 271 ? 10.961 20.469 5.961 1 98 271 ALA A O 1
ATOM 2059 N N . VAL A 1 272 ? 12.727 21.812 6.168 1 97.75 272 VAL A N 1
ATOM 2060 C CA . VAL A 1 272 ? 13.609 20.938 5.402 1 97.75 272 VAL A CA 1
ATOM 2061 C C . VAL A 1 272 ? 13.781 19.594 6.133 1 97.75 272 VAL A C 1
ATOM 2063 O O . VAL A 1 272 ? 13.664 18.531 5.527 1 97.75 272 VAL A O 1
ATOM 2066 N N . LEU A 1 273 ? 14.008 19.703 7.426 1 97 273 LEU A N 1
ATOM 2067 C CA . LEU A 1 273 ? 14.211 18.5 8.227 1 97 273 LEU A CA 1
ATOM 2068 C C . LEU A 1 273 ? 12.977 17.609 8.18 1 97 273 LEU A C 1
ATOM 2070 O O . LEU A 1 273 ? 13.086 16.391 8.047 1 97 273 LEU A O 1
ATOM 2074 N N . ARG A 1 274 ? 11.852 18.188 8.312 1 97.31 274 ARG A N 1
ATOM 2075 C CA . ARG A 1 274 ? 10.602 17.438 8.258 1 97.31 274 ARG A CA 1
ATOM 2076 C C . ARG A 1 274 ? 10.438 16.734 6.914 1 97.31 274 ARG A C 1
ATOM 2078 O O . ARG A 1 274 ? 10.047 15.578 6.859 1 97.31 274 ARG A O 1
ATOM 2085 N N . ALA A 1 275 ? 10.742 17.438 5.855 1 97.44 275 ALA A N 1
ATOM 2086 C CA . ALA A 1 275 ? 10.641 16.859 4.52 1 97.44 275 ALA A CA 1
ATOM 2087 C C . ALA A 1 275 ? 11.57 15.648 4.375 1 97.44 275 ALA A C 1
ATOM 2089 O O . ALA A 1 275 ? 11.164 14.602 3.877 1 97.44 275 ALA A O 1
ATOM 2090 N N . LEU A 1 276 ? 12.789 15.828 4.852 1 97.62 276 LEU A N 1
ATOM 2091 C CA . LEU A 1 276 ? 13.789 14.773 4.73 1 97.62 276 LEU A CA 1
ATOM 2092 C C . LEU A 1 276 ? 13.391 13.555 5.562 1 97.62 276 LEU A C 1
ATOM 2094 O O . LEU A 1 276 ? 13.492 12.422 5.098 1 97.62 276 LEU A O 1
ATOM 2098 N N . THR A 1 277 ? 12.961 13.781 6.777 1 97.44 277 THR A N 1
ATOM 2099 C CA . THR A 1 277 ? 12.578 12.664 7.637 1 97.44 277 THR A CA 1
ATOM 2100 C C . THR A 1 277 ? 11.32 11.977 7.113 1 97.44 277 THR A C 1
ATOM 2102 O O . THR A 1 277 ? 11.156 10.766 7.262 1 97.44 277 THR A O 1
ATOM 2105 N N . GLU A 1 278 ? 10.422 12.711 6.484 1 96.56 278 GLU A N 1
ATOM 2106 C CA . GLU A 1 278 ? 9.234 12.102 5.883 1 96.56 278 GLU A CA 1
ATOM 2107 C C . GLU A 1 278 ? 9.617 11.211 4.707 1 96.56 278 GLU A C 1
ATOM 2109 O O . GLU A 1 278 ? 8.969 10.188 4.465 1 96.56 278 GLU A O 1
ATOM 2114 N N . VAL A 1 279 ? 10.656 11.617 3.951 1 96 279 VAL A N 1
ATOM 2115 C CA . VAL A 1 279 ? 11.156 10.742 2.893 1 96 279 VAL A CA 1
ATOM 2116 C C . VAL A 1 279 ? 11.594 9.406 3.488 1 96 279 VAL A C 1
ATOM 2118 O O . VAL A 1 279 ? 11.227 8.344 2.984 1 96 279 VAL A O 1
ATOM 2121 N N . ALA A 1 280 ? 12.367 9.508 4.582 1 96.44 280 ALA A N 1
ATOM 2122 C CA . ALA A 1 280 ? 12.852 8.289 5.23 1 96.44 280 ALA A CA 1
ATOM 2123 C C . ALA A 1 280 ? 11.695 7.418 5.699 1 96.44 280 ALA A C 1
ATOM 2125 O O . ALA A 1 280 ? 11.711 6.195 5.52 1 96.44 280 ALA A O 1
ATOM 2126 N N . GLN A 1 281 ? 10.727 8.039 6.266 1 94.44 281 GLN A N 1
ATOM 2127 C CA . GLN A 1 281 ? 9.555 7.305 6.734 1 94.44 281 GLN A CA 1
ATOM 2128 C C . GLN A 1 281 ? 8.812 6.66 5.566 1 94.44 281 GLN A C 1
ATOM 2130 O O . GLN A 1 281 ? 8.398 5.504 5.652 1 94.44 281 GLN A O 1
ATOM 2135 N N . SER A 1 282 ? 8.633 7.434 4.535 1 92.44 282 SER A N 1
ATOM 2136 C CA . SER A 1 282 ? 7.922 6.93 3.363 1 92.44 282 SER A CA 1
ATOM 2137 C C . SER A 1 282 ? 8.648 5.734 2.754 1 92.44 282 SER A C 1
ATOM 2139 O O . SER A 1 282 ? 8.016 4.73 2.406 1 92.44 282 SER A O 1
ATOM 2141 N N . ARG A 1 283 ? 9.961 5.797 2.627 1 90.94 283 ARG A N 1
ATOM 2142 C CA . ARG A 1 283 ? 10.773 4.695 2.115 1 90.94 283 ARG A CA 1
ATOM 2143 C C . ARG A 1 283 ? 10.594 3.443 2.971 1 90.94 283 ARG A C 1
ATOM 2145 O O . ARG A 1 283 ? 10.344 2.357 2.445 1 90.94 283 ARG A O 1
ATOM 2152 N N . LEU A 1 284 ? 10.664 3.652 4.207 1 89.25 284 LEU A N 1
ATOM 2153 C CA . LEU A 1 284 ? 10.602 2.52 5.125 1 89.25 284 LEU A CA 1
ATOM 2154 C C . LEU A 1 284 ? 9.219 1.879 5.094 1 89.25 284 LEU A C 1
ATOM 2156 O O . LEU A 1 284 ? 9.086 0.661 5.238 1 89.25 284 LEU A O 1
ATOM 2160 N N . THR A 1 285 ? 8.211 2.697 5.02 1 84.44 285 THR A N 1
ATOM 2161 C CA . THR A 1 285 ? 6.855 2.18 4.91 1 84.44 285 THR A CA 1
ATOM 2162 C C . THR A 1 285 ? 6.719 1.28 3.684 1 84.44 285 THR A C 1
ATOM 2164 O O . THR A 1 285 ? 6.09 0.223 3.75 1 84.44 285 THR A O 1
ATOM 2167 N N . GLN A 1 286 ? 7.309 1.7 2.559 1 82.12 286 GLN A N 1
ATOM 2168 C CA . GLN A 1 286 ? 7.281 0.899 1.339 1 82.12 286 GLN A CA 1
ATOM 2169 C C . GLN A 1 286 ? 8.078 -0.392 1.511 1 82.12 286 GLN A C 1
ATOM 2171 O O . GLN A 1 286 ? 7.641 -1.459 1.072 1 82.12 286 GLN A O 1
ATOM 2176 N N . ILE A 1 287 ? 9.242 -0.268 2.109 1 81.25 287 ILE A N 1
ATOM 2177 C CA . ILE A 1 287 ? 10.102 -1.426 2.326 1 81.25 287 ILE A CA 1
ATOM 2178 C C . ILE A 1 287 ? 9.398 -2.432 3.232 1 81.25 287 ILE A C 1
ATOM 2180 O O . ILE A 1 287 ? 9.391 -3.633 2.953 1 81.25 287 ILE A O 1
ATOM 2184 N N . HIS A 1 288 ? 8.758 -1.904 4.242 1 74.69 288 HIS A N 1
ATOM 2185 C CA . HIS A 1 288 ? 8.031 -2.729 5.203 1 74.69 288 HIS A CA 1
ATOM 2186 C C . HIS A 1 288 ? 6.824 -3.391 4.555 1 74.69 288 HIS A C 1
ATOM 2188 O O . HIS A 1 288 ? 6.543 -4.566 4.805 1 74.69 288 HIS A O 1
ATOM 2194 N N . GLY A 1 289 ? 6.062 -2.629 3.766 1 70.25 289 GLY A N 1
ATOM 2195 C CA . GLY A 1 289 ? 4.875 -3.135 3.1 1 70.25 289 GLY A CA 1
ATOM 2196 C C . GLY A 1 289 ? 5.18 -4.18 2.043 1 70.25 289 GLY A C 1
ATOM 2197 O O . GLY A 1 289 ? 4.402 -5.117 1.849 1 70.25 289 GLY A O 1
ATOM 2198 N N . ALA A 1 290 ? 6.242 -3.955 1.289 1 57.78 290 ALA A N 1
ATOM 2199 C CA . ALA A 1 290 ? 6.645 -4.891 0.241 1 57.78 290 ALA A CA 1
ATOM 2200 C C . ALA A 1 290 ? 6.883 -6.285 0.812 1 57.78 290 ALA A C 1
ATOM 2202 O O . ALA A 1 290 ? 6.75 -7.285 0.102 1 57.78 290 ALA A O 1
ATOM 2203 N N . ARG A 1 291 ? 7.168 -6.297 1.932 1 51 291 ARG A N 1
ATOM 2204 C CA . ARG A 1 291 ? 7.375 -7.594 2.57 1 51 291 ARG A CA 1
ATOM 2205 C C . ARG A 1 291 ? 6.062 -8.352 2.713 1 51 291 ARG A C 1
ATOM 2207 O O . ARG A 1 291 ? 6.051 -9.586 2.736 1 51 291 ARG A O 1
ATOM 2214 N N . GLU A 1 292 ? 5.02 -7.555 2.82 1 53.97 292 GLU A N 1
ATOM 2215 C CA . GLU A 1 292 ? 3.701 -8.141 3.033 1 53.97 292 GLU A CA 1
ATOM 2216 C C . GLU A 1 292 ? 3.008 -8.438 1.705 1 53.97 292 GLU A C 1
ATOM 2218 O O . GLU A 1 292 ? 2.312 -9.445 1.57 1 53.97 292 GLU A O 1
ATOM 2223 N N . ASP A 1 293 ? 2.764 -7.191 0.767 1 50.56 293 ASP A N 1
ATOM 2224 C CA . ASP A 1 293 ? 1.732 -7.113 -0.264 1 50.56 293 ASP A CA 1
ATOM 2225 C C . ASP A 1 293 ? 2.229 -7.699 -1.584 1 50.56 293 ASP A C 1
ATOM 2227 O O . ASP A 1 293 ? 2.508 -6.961 -2.531 1 50.56 293 ASP A O 1
ATOM 2231 N N . THR A 1 294 ? 2.832 -8.875 -1.605 1 44.03 294 THR A N 1
ATOM 2232 C CA . THR A 1 294 ? 3.332 -9.336 -2.896 1 44.03 294 THR A CA 1
ATOM 2233 C C . THR A 1 294 ? 2.178 -9.633 -3.85 1 44.03 294 THR A C 1
ATOM 2235 O O . THR A 1 294 ? 2.365 -9.664 -5.066 1 44.03 294 THR A O 1
ATOM 2238 N N . THR A 1 295 ? 0.956 -9.836 -3.277 1 42.97 295 THR A N 1
ATOM 2239 C CA . THR A 1 295 ? 0.045 -10.492 -4.207 1 42.97 295 THR A CA 1
ATOM 2240 C C . THR A 1 295 ? -1.039 -9.531 -4.676 1 42.97 295 THR A C 1
ATOM 2242 O O . THR A 1 295 ? -1.858 -9.875 -5.531 1 42.97 295 THR A O 1
ATOM 2245 N N . THR A 1 296 ? -1.093 -8.344 -4.02 1 44.75 296 THR A N 1
ATOM 2246 C CA . THR A 1 296 ? -2.314 -7.645 -4.395 1 44.75 296 THR A CA 1
ATOM 2247 C C . THR A 1 296 ? -2.111 -6.855 -5.684 1 44.75 296 THR A C 1
ATOM 2249 O O . THR A 1 296 ? -1.161 -6.078 -5.801 1 44.75 296 THR A O 1
ATOM 2252 N N . ALA A 1 297 ? -2.746 -7.371 -6.719 1 44.16 297 ALA A N 1
ATOM 2253 C CA . ALA A 1 297 ? -2.854 -6.715 -8.016 1 44.16 297 ALA A CA 1
ATOM 2254 C C . ALA A 1 297 ? -3.379 -5.289 -7.867 1 44.16 297 ALA A C 1
ATOM 2256 O O . ALA A 1 297 ? -4.566 -5.082 -7.617 1 44.16 297 ALA A O 1
ATOM 2257 N N . ASP A 1 298 ? -2.463 -4.379 -7.48 1 54.34 298 ASP A N 1
ATOM 2258 C CA . ASP A 1 298 ? -2.783 -2.955 -7.469 1 54.34 298 ASP A CA 1
ATOM 2259 C C . ASP A 1 298 ? -2.506 -2.32 -8.828 1 54.34 298 ASP A C 1
ATOM 2261 O O . ASP A 1 298 ? -1.362 -2.295 -9.289 1 54.34 298 ASP A O 1
ATOM 2265 N N . PHE A 1 299 ? -3.621 -2.111 -9.461 1 51.84 299 PHE A N 1
ATOM 2266 C CA . PHE A 1 299 ? -3.545 -1.49 -10.773 1 51.84 299 PHE A CA 1
ATOM 2267 C C . PHE A 1 299 ? -2.506 -0.375 -10.789 1 51.84 299 PHE A C 1
ATOM 2269 O O . PHE A 1 299 ? -1.903 -0.093 -11.828 1 51.84 299 PHE A O 1
ATOM 2276 N N . ARG A 1 300 ? -2.172 0.046 -9.656 1 52 300 ARG A N 1
ATOM 2277 C CA . ARG A 1 300 ? -1.286 1.204 -9.586 1 52 300 ARG A CA 1
ATOM 2278 C C . ARG A 1 300 ? 0.178 0.775 -9.594 1 52 300 ARG A C 1
ATOM 2280 O O . ARG A 1 300 ? 1.063 1.575 -9.898 1 52 300 ARG A O 1
ATOM 2287 N N . ARG A 1 301 ? 0.417 -0.424 -9.328 1 57.16 301 ARG A N 1
ATOM 2288 C CA . ARG A 1 301 ? 1.778 -0.936 -9.219 1 57.16 301 ARG A CA 1
ATOM 2289 C C . ARG A 1 301 ? 2.336 -1.321 -10.586 1 57.16 301 ARG A C 1
ATOM 2291 O O . ARG A 1 301 ? 3.492 -1.733 -10.695 1 57.16 301 ARG A O 1
ATOM 2298 N N . GLN A 1 302 ? 1.695 -0.945 -11.516 1 60.38 302 GLN A N 1
ATOM 2299 C CA . GLN A 1 302 ? 2.039 -1.492 -12.82 1 60.38 302 GLN A CA 1
ATOM 2300 C C . GLN A 1 302 ? 2.945 -0.539 -13.594 1 60.38 302 GLN A C 1
ATOM 2302 O O . GLN A 1 302 ? 3.223 -0.76 -14.773 1 60.38 302 GLN A O 1
ATOM 2307 N N . ILE A 1 303 ? 3.496 0.444 -12.898 1 67.81 303 ILE A N 1
ATOM 2308 C CA . ILE A 1 303 ? 4.344 1.375 -13.641 1 67.81 303 ILE A CA 1
ATOM 2309 C C . ILE A 1 303 ? 5.805 1.173 -13.234 1 67.81 303 ILE A C 1
ATOM 2311 O O . ILE A 1 303 ? 6.137 1.191 -12.047 1 67.81 303 ILE A O 1
ATOM 2315 N N . GLY A 1 304 ? 6.629 0.889 -14.219 1 76.25 304 GLY A N 1
ATOM 2316 C CA . GLY A 1 304 ? 8.047 0.658 -13.984 1 76.25 304 GLY A CA 1
ATOM 2317 C C . GLY A 1 304 ? 8.773 1.888 -13.477 1 76.25 304 GLY A C 1
ATOM 2318 O O . GLY A 1 304 ? 8.188 2.971 -13.391 1 76.25 304 GLY A O 1
ATOM 2319 N N . TYR A 1 305 ? 10.016 1.756 -13.078 1 84.12 305 TYR A N 1
ATOM 2320 C CA . TYR A 1 305 ? 10.852 2.775 -12.445 1 84.12 305 TYR A CA 1
ATOM 2321 C C . TYR A 1 305 ? 11 3.992 -13.352 1 84.12 305 TYR A C 1
ATOM 2323 O O . TYR A 1 305 ? 10.641 5.109 -12.961 1 84.12 305 TYR A O 1
ATOM 2331 N N . GLU A 1 306 ? 11.453 3.82 -14.594 1 83.5 306 GLU A N 1
ATOM 2332 C CA . GLU A 1 306 ? 11.695 4.926 -15.516 1 83.5 306 GLU A CA 1
ATOM 2333 C C . GLU A 1 306 ? 10.398 5.645 -15.875 1 83.5 306 GLU A C 1
ATOM 2335 O O . GLU A 1 306 ? 10.375 6.875 -15.961 1 83.5 306 GLU A O 1
ATOM 2340 N N . ARG A 1 307 ? 9.414 4.871 -16.047 1 81.19 307 ARG A N 1
ATOM 2341 C CA . ARG A 1 307 ? 8.125 5.469 -16.391 1 81.19 307 ARG A CA 1
ATOM 2342 C C . ARG A 1 307 ? 7.562 6.27 -15.227 1 81.19 307 ARG A C 1
ATOM 2344 O O . ARG A 1 307 ? 7.008 7.355 -15.422 1 81.19 307 ARG A O 1
ATOM 2351 N N . THR A 1 308 ? 7.727 5.723 -14.094 1 83.88 308 THR A N 1
ATOM 2352 C CA . THR A 1 308 ? 7.27 6.441 -12.906 1 83.88 308 THR A CA 1
ATOM 2353 C C . THR A 1 308 ? 7.996 7.777 -12.766 1 83.88 308 THR A C 1
ATOM 2355 O O . THR A 1 308 ? 7.371 8.805 -12.5 1 83.88 308 THR A O 1
ATOM 2358 N N . LYS A 1 309 ? 9.258 7.73 -12.969 1 86.88 309 LYS A N 1
ATOM 2359 C CA . LYS A 1 309 ? 10.047 8.953 -12.875 1 86.88 309 LYS A CA 1
ATOM 2360 C C . LYS A 1 309 ? 9.617 9.969 -13.93 1 86.88 309 LYS A C 1
ATOM 2362 O O . LYS A 1 309 ? 9.477 11.156 -13.633 1 86.88 309 LYS A O 1
ATOM 2367 N N . ARG A 1 310 ? 9.32 9.484 -15.07 1 86.31 310 ARG A N 1
ATOM 2368 C CA . ARG A 1 310 ? 8.922 10.359 -16.172 1 86.31 310 ARG A CA 1
ATOM 2369 C C . ARG A 1 310 ? 7.559 10.992 -15.891 1 86.31 310 ARG A C 1
ATOM 2371 O O . ARG A 1 310 ? 7.359 12.18 -16.156 1 86.31 310 ARG A O 1
ATOM 2378 N N . LEU A 1 311 ? 6.656 10.195 -15.352 1 83.06 311 LEU A N 1
ATOM 2379 C CA . LEU A 1 311 ? 5.316 10.68 -15.047 1 83.06 311 LEU A CA 1
ATOM 2380 C C . LEU A 1 311 ? 5.352 11.727 -13.938 1 83.06 311 LEU A C 1
ATOM 2382 O O . LEU A 1 311 ? 4.438 12.547 -13.82 1 83.06 311 LEU A O 1
ATOM 2386 N N . ASN A 1 312 ? 6.414 11.711 -13.133 1 89 312 ASN A N 1
ATOM 2387 C CA . ASN A 1 312 ? 6.574 12.648 -12.031 1 89 312 ASN A CA 1
ATOM 2388 C C . ASN A 1 312 ? 7.816 13.523 -12.211 1 89 312 ASN A C 1
ATOM 2390 O O . ASN A 1 312 ? 8.484 13.867 -11.234 1 89 312 ASN A O 1
ATOM 2394 N N . ARG A 1 313 ? 8.109 13.852 -13.367 1 91.12 313 ARG A N 1
ATOM 2395 C CA . ARG A 1 313 ? 9.375 14.492 -13.719 1 91.12 313 ARG A CA 1
ATOM 2396 C C . ARG A 1 313 ? 9.523 15.836 -13.008 1 91.12 313 ARG A C 1
ATOM 2398 O O . ARG A 1 313 ? 10.633 16.266 -12.703 1 91.12 313 ARG A O 1
ATOM 2405 N N . HIS A 1 314 ? 8.438 16.516 -12.68 1 91.56 314 HIS A N 1
ATOM 2406 C CA . HIS A 1 314 ? 8.492 17.828 -12.047 1 91.56 314 HIS A CA 1
ATOM 2407 C C . HIS A 1 314 ? 9.117 17.75 -10.664 1 91.56 314 HIS A C 1
ATOM 2409 O O . HIS A 1 314 ? 9.625 18.75 -10.148 1 91.56 314 HIS A O 1
ATOM 2415 N N . TRP A 1 315 ? 9.125 16.625 -10.047 1 93.31 315 TRP A N 1
ATOM 2416 C CA . TRP A 1 315 ? 9.75 16.453 -8.734 1 93.31 315 TRP A CA 1
ATOM 2417 C C . TRP A 1 315 ? 11.234 16.125 -8.883 1 93.31 315 TRP A C 1
ATOM 2419 O O . TRP A 1 315 ? 12.008 16.281 -7.934 1 93.31 315 TRP A O 1
ATOM 2429 N N . PHE A 1 316 ? 11.633 15.688 -10.094 1 92.75 316 PHE A N 1
ATOM 2430 C CA . PHE A 1 316 ? 12.992 15.188 -10.266 1 92.75 316 PHE A CA 1
ATOM 2431 C C . PHE A 1 316 ? 13.789 16.094 -11.195 1 92.75 316 PHE A C 1
ATOM 2433 O O . PHE A 1 316 ? 15.008 15.945 -11.32 1 92.75 316 PHE A O 1
ATOM 2440 N N . GLU A 1 317 ? 13.07 16.922 -11.797 1 90.94 317 GLU A N 1
ATOM 2441 C CA . GLU A 1 317 ? 13.711 17.938 -12.648 1 90.94 317 GLU A CA 1
ATOM 2442 C C . GLU A 1 317 ? 13.461 19.344 -12.117 1 90.94 317 GLU A C 1
ATOM 2444 O O . GLU A 1 317 ? 12.555 19.562 -11.312 1 90.94 317 GLU A O 1
ATOM 2449 N N . SER A 1 318 ? 14.414 20.203 -12.414 1 86.88 318 SER A N 1
ATOM 2450 C CA . SER A 1 318 ? 14.25 21.562 -11.914 1 86.88 318 SER A CA 1
ATOM 2451 C C . SER A 1 318 ? 14.492 22.594 -13.008 1 86.88 318 SER A C 1
ATOM 2453 O O . SER A 1 318 ? 15.312 22.375 -13.898 1 86.88 318 SER A O 1
ATOM 2455 N N . THR A 1 319 ? 13.641 23.625 -12.93 1 83.38 319 THR A N 1
ATOM 2456 C CA . THR A 1 319 ? 13.82 24.719 -13.883 1 83.38 319 THR A CA 1
ATOM 2457 C C . THR A 1 319 ? 14.625 25.859 -13.25 1 83.38 319 THR A C 1
ATOM 2459 O O . THR A 1 319 ? 14.992 26.828 -13.93 1 83.38 319 THR A O 1
ATOM 2462 N N . GLY A 1 320 ? 14.914 25.844 -11.945 1 92.5 320 GLY A N 1
ATOM 2463 C CA . GLY A 1 320 ? 15.656 26.859 -11.234 1 92.5 320 GLY A CA 1
ATOM 2464 C C . GLY A 1 320 ? 16.156 26.406 -9.875 1 92.5 320 GLY A C 1
ATOM 2465 O O . GLY A 1 320 ? 15.797 25.328 -9.406 1 92.5 320 GLY A O 1
ATOM 2466 N N . THR A 1 321 ? 17.062 27.281 -9.328 1 95.94 321 THR A N 1
ATOM 2467 C CA . THR A 1 321 ? 17.625 26.969 -8.016 1 95.94 321 THR A CA 1
ATOM 2468 C C . THR A 1 321 ? 17.453 28.156 -7.07 1 95.94 321 THR A C 1
ATOM 2470 O O . THR A 1 321 ? 17.25 29.281 -7.512 1 95.94 321 THR A O 1
ATOM 2473 N N . GLU A 1 322 ? 17.391 27.875 -5.84 1 96.56 322 GLU A N 1
ATOM 2474 C CA . GLU A 1 322 ? 17.344 28.859 -4.766 1 96.56 322 GLU A CA 1
ATOM 2475 C C . GLU A 1 322 ? 18.188 28.422 -3.576 1 96.56 322 GLU A C 1
ATOM 2477 O O . GLU A 1 322 ? 17.984 27.328 -3.039 1 96.56 322 GLU A O 1
ATOM 2482 N N . PRO A 1 323 ? 19.203 29.297 -3.236 1 97.19 323 PRO A N 1
ATOM 2483 C CA . PRO A 1 323 ? 19.953 28.922 -2.041 1 97.19 323 PRO A CA 1
ATOM 2484 C C . PRO A 1 323 ? 19.094 28.859 -0.786 1 97.19 323 PRO A C 1
ATOM 2486 O O . PRO A 1 323 ? 18.188 29.688 -0.616 1 97.19 323 PRO A O 1
ATOM 2489 N N . PHE A 1 324 ? 19.391 27.969 0.089 1 96.88 324 PHE A N 1
ATOM 2490 C CA . PHE A 1 324 ? 18.625 27.75 1.309 1 96.88 324 PHE A CA 1
ATOM 2491 C C . PHE A 1 324 ? 18.5 29.031 2.107 1 96.88 324 PHE A C 1
ATOM 2493 O O . PHE A 1 324 ? 17.453 29.297 2.705 1 96.88 324 PHE A O 1
ATOM 2500 N N . ARG A 1 325 ? 19.516 29.828 2.082 1 95.31 325 ARG A N 1
ATOM 2501 C CA . ARG A 1 325 ? 19.562 31.047 2.883 1 95.31 325 ARG A CA 1
ATOM 2502 C C . ARG A 1 325 ? 18.5 32.031 2.438 1 95.31 325 ARG A C 1
ATOM 2504 O O . ARG A 1 325 ? 18.172 32.969 3.166 1 95.31 325 ARG A O 1
ATOM 2511 N N . GLU A 1 326 ? 17.938 31.844 1.246 1 95.69 326 GLU A N 1
ATOM 2512 C CA . GLU A 1 326 ? 16.938 32.75 0.706 1 95.69 326 GLU A CA 1
ATOM 2513 C C . GLU A 1 326 ? 15.531 32.406 1.196 1 95.69 326 GLU A C 1
ATOM 2515 O O . GLU A 1 326 ? 14.602 33.188 1.06 1 95.69 326 GLU A O 1
ATOM 2520 N N . ILE A 1 327 ? 15.391 31.25 1.773 1 96.56 327 ILE A N 1
ATOM 2521 C CA . ILE A 1 327 ? 14.109 30.875 2.369 1 96.56 327 ILE A CA 1
ATOM 2522 C C . ILE A 1 327 ? 14 31.484 3.768 1 96.56 327 ILE A C 1
ATOM 2524 O O . ILE A 1 327 ? 14.688 31.047 4.691 1 96.56 327 ILE A O 1
ATOM 2528 N N . ARG A 1 328 ? 13.141 32.375 3.916 1 95.12 328 ARG A N 1
ATOM 2529 C CA . ARG A 1 328 ? 13.07 33.156 5.141 1 95.12 328 ARG A CA 1
ATOM 2530 C C . ARG A 1 328 ? 12.25 32.438 6.211 1 95.12 328 ARG A C 1
ATOM 2532 O O . ARG A 1 328 ? 11.078 32.125 5.992 1 95.12 328 ARG A O 1
ATOM 2539 N N . SER A 1 329 ? 12.875 32.219 7.332 1 96.69 329 SER A N 1
ATOM 2540 C CA . SER A 1 329 ? 12.156 31.734 8.516 1 96.69 329 SER A CA 1
ATOM 2541 C C . SER A 1 329 ? 11.359 32.875 9.164 1 96.69 329 SER A C 1
ATOM 2543 O O . SER A 1 329 ? 11.75 34.031 9.07 1 96.69 329 SER A O 1
ATOM 2545 N N . GLN A 1 330 ? 10.281 32.469 9.758 1 97.62 330 GLN A N 1
ATOM 2546 C CA . GLN A 1 330 ? 9.414 33.438 10.398 1 97.62 330 GLN A CA 1
ATOM 2547 C C . GLN A 1 330 ? 9.023 33 11.805 1 97.62 330 GLN A C 1
ATOM 2549 O O . GLN A 1 330 ? 8.086 33.562 12.391 1 97.62 330 GLN A O 1
ATOM 2554 N N . ASP A 1 331 ? 9.719 31.984 12.297 1 96.75 331 ASP A N 1
ATOM 2555 C CA . ASP A 1 331 ? 9.344 31.391 13.578 1 96.75 331 ASP A CA 1
ATOM 2556 C C . ASP A 1 331 ? 9.664 32.344 14.727 1 96.75 331 ASP A C 1
ATOM 2558 O O . ASP A 1 331 ? 10.523 33.219 14.602 1 96.75 331 ASP A O 1
ATOM 2562 N N . SER A 1 332 ? 8.953 32.188 15.797 1 98 332 SER A N 1
ATOM 2563 C CA . SER A 1 332 ? 9.195 32.844 17.078 1 98 332 SER A CA 1
ATOM 2564 C C . SER A 1 332 ? 9.5 31.797 18.172 1 98 332 SER A C 1
ATOM 2566 O O . SER A 1 332 ? 9.703 30.625 17.875 1 98 332 SER A O 1
ATOM 2568 N N . ASP A 1 333 ? 9.602 32.312 19.406 1 97.75 333 ASP A N 1
ATOM 2569 C CA . ASP A 1 333 ? 9.875 31.391 20.516 1 97.75 333 ASP A CA 1
ATOM 2570 C C . ASP A 1 333 ? 8.578 30.938 21.172 1 97.75 333 ASP A C 1
ATOM 2572 O O . ASP A 1 333 ? 8.609 30.234 22.188 1 97.75 333 ASP A O 1
ATOM 2576 N N . ASP A 1 334 ? 7.484 31.297 20.547 1 98.5 334 ASP A N 1
ATOM 2577 C CA . ASP A 1 334 ? 6.184 31.016 21.156 1 98.5 334 ASP A CA 1
ATOM 2578 C C . ASP A 1 334 ? 5.211 30.453 20.109 1 98.5 334 ASP A C 1
ATOM 2580 O O . ASP A 1 334 ? 5.035 31.031 19.031 1 98.5 334 ASP A O 1
ATOM 2584 N N . PHE A 1 335 ? 4.547 29.328 20.5 1 98.5 335 PHE A N 1
ATOM 2585 C CA . PHE A 1 335 ? 3.6 28.703 19.578 1 98.5 335 PHE A CA 1
ATOM 2586 C C . PHE A 1 335 ? 2.457 29.656 19.25 1 98.5 335 PHE A C 1
ATOM 2588 O O . PHE A 1 335 ? 1.99 29.688 18.109 1 98.5 335 PHE A O 1
ATOM 2595 N N . LEU A 1 336 ? 1.966 30.391 20.203 1 98.5 336 LEU A N 1
ATOM 2596 C CA . LEU A 1 336 ? 0.851 31.297 19.969 1 98.5 336 LEU A CA 1
ATOM 2597 C C . LEU A 1 336 ? 1.218 32.344 18.906 1 98.5 336 LEU A C 1
ATOM 2599 O O . LEU A 1 336 ? 0.409 32.656 18.031 1 98.5 336 LEU A O 1
ATOM 2603 N N . ASP A 1 337 ? 2.4 32.875 19.016 1 98.56 337 ASP A N 1
ATOM 2604 C CA . ASP A 1 337 ? 2.852 33.844 18.031 1 98.56 337 ASP A CA 1
ATOM 2605 C C . ASP A 1 337 ? 2.898 33.25 16.625 1 98.56 337 ASP A C 1
ATOM 2607 O O . ASP A 1 337 ? 2.498 33.906 15.656 1 98.56 337 ASP A O 1
ATOM 2611 N N . ASP A 1 338 ? 3.416 32.062 16.562 1 98.75 338 ASP A N 1
ATOM 2612 C CA . ASP A 1 338 ? 3.502 31.406 15.266 1 98.75 338 ASP A CA 1
ATOM 2613 C C . ASP A 1 338 ? 2.111 31.078 14.727 1 98.75 338 ASP A C 1
ATOM 2615 O O . ASP A 1 338 ? 1.877 31.156 13.516 1 98.75 338 ASP A O 1
ATOM 2619 N N . ILE A 1 339 ? 1.201 30.641 15.602 1 98.81 339 ILE A N 1
ATOM 2620 C CA . ILE A 1 339 ? -0.181 30.406 15.203 1 98.81 339 ILE A CA 1
ATOM 2621 C C . ILE A 1 339 ? -0.792 31.688 14.648 1 98.81 339 ILE A C 1
ATOM 2623 O O . ILE A 1 339 ? -1.394 31.672 13.57 1 98.81 339 ILE A O 1
ATOM 2627 N N . ASN A 1 340 ? -0.577 32.75 15.336 1 98.69 340 ASN A N 1
ATOM 2628 C CA . ASN A 1 340 ? -1.115 34.031 14.898 1 98.69 340 ASN A CA 1
ATOM 2629 C C . ASN A 1 340 ? -0.555 34.438 13.539 1 98.69 340 ASN A C 1
ATOM 2631 O O . ASN A 1 340 ? -1.276 34.969 12.703 1 98.69 340 ASN A O 1
ATOM 2635 N N . LEU A 1 341 ? 0.683 34.188 13.359 1 98.69 341 LEU A N 1
ATOM 2636 C CA . LEU A 1 341 ? 1.295 34.469 12.062 1 98.69 341 LEU A CA 1
ATOM 2637 C C . LEU A 1 341 ? 0.616 33.656 10.961 1 98.69 341 LEU A C 1
ATOM 2639 O O . LEU A 1 341 ? 0.287 34.219 9.906 1 98.69 341 LEU A O 1
ATOM 2643 N N . MET A 1 342 ? 0.395 32.406 11.203 1 98.81 342 MET A N 1
ATOM 2644 C CA . MET A 1 342 ? -0.221 31.547 10.203 1 98.81 342 MET A CA 1
ATOM 2645 C C . MET A 1 342 ? -1.656 31.984 9.922 1 98.81 342 MET A C 1
ATOM 2647 O O . MET A 1 342 ? -2.096 31.984 8.773 1 98.81 342 MET A O 1
ATOM 2651 N N . LEU A 1 343 ? -2.387 32.344 10.969 1 98.81 343 LEU A N 1
ATOM 2652 C CA . LEU A 1 343 ? -3.758 32.812 10.797 1 98.81 343 LEU A CA 1
ATOM 2653 C C . LEU A 1 343 ? -3.793 34.094 9.961 1 98.81 343 LEU A C 1
ATOM 2655 O O . LEU A 1 343 ? -4.652 34.25 9.086 1 98.81 343 LEU A O 1
ATOM 2659 N N . LYS A 1 344 ? -2.857 34.969 10.234 1 98.56 344 LYS A N 1
ATOM 2660 C CA . LYS A 1 344 ? -2.762 36.188 9.445 1 98.56 344 LYS A CA 1
ATOM 2661 C C . LYS A 1 344 ? -2.463 35.875 7.98 1 98.56 344 LYS A C 1
ATOM 2663 O O . LYS A 1 344 ? -3.057 36.469 7.082 1 98.56 344 LYS A O 1
ATOM 2668 N N . ARG A 1 345 ? -1.559 35 7.758 1 98.56 345 ARG A N 1
ATOM 2669 C CA . ARG A 1 345 ? -1.192 34.594 6.398 1 98.56 345 ARG A CA 1
ATOM 2670 C C . ARG A 1 345 ? -2.381 34 5.668 1 98.56 345 ARG A C 1
ATOM 2672 O O . ARG A 1 345 ? -2.582 34.25 4.477 1 98.56 345 ARG A O 1
ATOM 2679 N N . LEU A 1 346 ? -3.148 33.156 6.348 1 98.75 346 LEU A N 1
ATOM 2680 C CA . LEU A 1 346 ? -4.359 32.594 5.762 1 98.75 346 LEU A CA 1
ATOM 2681 C C . LEU A 1 346 ? -5.34 33.688 5.375 1 98.75 346 LEU A C 1
ATOM 2683 O O . LEU A 1 346 ? -5.883 33.688 4.27 1 98.75 346 LEU A O 1
ATOM 2687 N N . GLY A 1 347 ? -5.512 34.594 6.258 1 98.19 347 GLY A N 1
ATOM 2688 C CA . GLY A 1 347 ? -6.363 35.75 5.961 1 98.19 347 GLY A CA 1
ATOM 2689 C C . GLY A 1 347 ? -5.91 36.531 4.746 1 98.19 347 GLY A C 1
ATOM 2690 O O . GLY A 1 347 ? -6.727 36.906 3.9 1 98.19 347 GLY A O 1
ATOM 2691 N N . ASP A 1 348 ? -4.641 36.781 4.668 1 97.94 348 ASP A N 1
ATOM 2692 C CA . ASP A 1 348 ? -4.062 37.5 3.551 1 97.94 348 ASP A CA 1
ATOM 2693 C C . ASP A 1 348 ? -4.309 36.781 2.227 1 97.94 348 ASP A C 1
ATOM 2695 O O . ASP A 1 348 ? -4.395 37.438 1.175 1 97.94 348 ASP A O 1
ATOM 2699 N N . ALA A 1 349 ? -4.434 35.5 2.311 1 97.62 349 ALA A N 1
ATOM 2700 C CA . ALA A 1 349 ? -4.637 34.688 1.108 1 97.62 349 ALA A CA 1
ATOM 2701 C C . ALA A 1 349 ? -6.125 34.531 0.804 1 97.62 349 ALA A C 1
ATOM 2703 O O . ALA A 1 349 ? -6.5 33.75 -0.095 1 97.62 349 ALA A O 1
ATOM 2704 N N . GLY A 1 350 ? -6.984 35.125 1.549 1 97.19 350 GLY A N 1
ATOM 2705 C CA . GLY A 1 350 ? -8.414 35.156 1.275 1 97.19 350 GLY A CA 1
ATOM 2706 C C . GLY A 1 350 ? -9.172 34.031 1.973 1 97.19 350 GLY A C 1
ATOM 2707 O O . GLY A 1 350 ? -10.32 33.75 1.631 1 97.19 350 GLY A O 1
ATOM 2708 N N . LEU A 1 351 ? -8.531 33.375 2.918 1 98.12 351 LEU A N 1
ATOM 2709 C CA . LEU A 1 351 ? -9.164 32.344 3.721 1 98.12 351 LEU A CA 1
ATOM 2710 C C . LEU A 1 351 ? -9.586 32.875 5.082 1 98.12 351 LEU A C 1
ATOM 2712 O O . LEU A 1 351 ? -8.734 33.219 5.91 1 98.12 351 LEU A O 1
ATOM 2716 N N . ASP A 1 352 ? -10.844 32.812 5.344 1 96.81 352 ASP A N 1
ATOM 2717 C CA . ASP A 1 352 ? -11.336 33.625 6.445 1 96.81 352 ASP A CA 1
ATOM 2718 C C . ASP A 1 352 ? -11.734 32.75 7.637 1 96.81 352 ASP A C 1
ATOM 2720 O O . ASP A 1 352 ? -12.336 33.25 8.594 1 96.81 352 ASP A O 1
ATOM 2724 N N . ARG A 1 353 ? -11.461 31.5 7.543 1 98.25 353 ARG A N 1
ATOM 2725 C CA . ARG A 1 353 ? -11.75 30.625 8.672 1 98.25 353 ARG A CA 1
ATOM 2726 C C . ARG A 1 353 ? -10.586 29.672 8.93 1 98.25 353 ARG A C 1
ATOM 2728 O O . ARG A 1 353 ? -9.93 29.219 7.992 1 98.25 353 ARG A O 1
ATOM 2735 N N . ALA A 1 354 ? -10.305 29.375 10.109 1 98.81 354 ALA A N 1
ATOM 2736 C CA . ALA A 1 354 ? -9.461 28.297 10.617 1 98.81 354 ALA A CA 1
ATOM 2737 C C . ALA A 1 354 ? -10.094 27.641 11.836 1 98.81 354 ALA A C 1
ATOM 2739 O O . ALA A 1 354 ? -10.039 28.188 12.945 1 98.81 354 ALA A O 1
ATOM 2740 N N . ILE A 1 355 ? -10.648 26.484 11.617 1 98.88 355 ILE A N 1
ATOM 2741 C CA . ILE A 1 355 ? -11.516 25.859 12.617 1 98.88 355 ILE A CA 1
ATOM 2742 C C . ILE A 1 355 ? -10.773 24.719 13.312 1 98.88 355 ILE A C 1
ATOM 2744 O O . ILE A 1 355 ? -10.141 23.891 12.656 1 98.88 355 ILE A O 1
ATOM 2748 N N . VAL A 1 356 ? -10.805 24.719 14.625 1 98.88 356 VAL A N 1
ATOM 2749 C CA . VAL A 1 356 ? -10.172 23.688 15.438 1 98.88 356 VAL A CA 1
ATOM 2750 C C . VAL A 1 356 ? -11.234 22.875 16.172 1 98.88 356 VAL A C 1
ATOM 2752 O O . VAL A 1 356 ? -12.125 23.453 16.812 1 98.88 356 VAL A O 1
ATOM 2755 N N . VAL A 1 357 ? -11.211 21.625 16.016 1 98.75 357 VAL A N 1
ATOM 2756 C CA . VAL A 1 357 ? -11.992 20.719 16.844 1 98.75 357 VAL A CA 1
ATOM 2757 C C . VAL A 1 357 ? -11.07 20 17.844 1 98.75 357 VAL A C 1
ATOM 2759 O O . VAL A 1 357 ? -10.117 19.328 17.438 1 98.75 357 VAL A O 1
ATOM 2762 N N . ASP A 1 358 ? -11.312 20.188 19.125 1 98.56 358 ASP A N 1
ATOM 2763 C CA . ASP A 1 358 ? -10.562 19.5 20.156 1 98.56 358 ASP A CA 1
ATOM 2764 C C . ASP A 1 358 ? -11 18.047 20.281 1 98.56 358 ASP A C 1
ATOM 2766 O O . ASP A 1 358 ? -12.125 17.766 20.703 1 98.56 358 ASP A O 1
ATOM 2770 N N . LEU A 1 359 ? -10.102 17.141 19.953 1 98.62 359 LEU A N 1
ATOM 2771 C CA . LEU A 1 359 ? -10.406 15.719 19.969 1 98.62 359 LEU A CA 1
ATOM 2772 C C . LEU A 1 359 ? -9.742 15.031 21.156 1 98.62 359 LEU A C 1
ATOM 2774 O O . LEU A 1 359 ? -9.68 13.797 21.203 1 98.62 359 LEU A O 1
ATOM 2778 N N . THR A 1 360 ? -9.234 15.82 22.062 1 98.5 360 THR A N 1
ATOM 2779 C CA . THR A 1 360 ? -8.562 15.266 23.234 1 98.5 360 THR A CA 1
ATOM 2780 C C . THR A 1 360 ? -9.484 14.312 23.984 1 98.5 360 THR A C 1
ATOM 2782 O O . THR A 1 360 ? -10.625 14.656 24.297 1 98.5 360 THR A O 1
ATOM 2785 N N . ARG A 1 361 ? -8.945 13.133 24.203 1 98 361 ARG A N 1
ATOM 2786 C CA . ARG A 1 361 ? -9.68 12.172 25.016 1 98 361 ARG A CA 1
ATOM 2787 C C . ARG A 1 361 ? -9.32 12.305 26.5 1 98 361 ARG A C 1
ATOM 2789 O O . ARG A 1 361 ? -8.141 12.25 26.859 1 98 361 ARG A O 1
ATOM 2796 N N . PRO A 1 362 ? -10.281 12.414 27.328 1 96.81 362 PRO A N 1
ATOM 2797 C CA . PRO A 1 362 ? -10 12.648 28.734 1 96.81 362 PRO A CA 1
ATOM 2798 C C . PRO A 1 362 ? -9.164 11.539 29.375 1 96.81 362 PRO A C 1
ATOM 2800 O O . PRO A 1 362 ? -8.336 11.805 30.25 1 96.81 362 PRO A O 1
ATOM 2803 N N . GLU A 1 363 ? -9.352 10.305 28.969 1 96.56 363 GLU A N 1
ATOM 2804 C CA . GLU A 1 363 ? -8.648 9.18 29.562 1 96.56 363 GLU A CA 1
ATOM 2805 C C . GLU A 1 363 ? -7.176 9.172 29.172 1 96.56 363 GLU A C 1
ATOM 2807 O O . GLU A 1 363 ? -6.348 8.555 29.844 1 96.56 363 GLU A O 1
ATOM 2812 N N . ILE A 1 364 ? -6.855 9.836 28.094 1 97.25 364 ILE A N 1
ATOM 2813 C CA . ILE A 1 364 ? -5.473 9.891 27.625 1 97.25 364 ILE A CA 1
ATOM 2814 C C . ILE A 1 364 ? -4.816 11.188 28.109 1 97.25 364 ILE A C 1
ATOM 2816 O O . ILE A 1 364 ? -3.68 11.164 28.594 1 97.25 364 ILE A O 1
ATOM 2820 N N . GLY A 1 365 ? -5.492 12.258 27.953 1 97.69 365 GLY A N 1
ATOM 2821 C CA . GLY A 1 365 ? -5.035 13.539 28.469 1 97.69 365 GLY A CA 1
ATOM 2822 C C . GLY A 1 365 ? -4.016 14.211 27.562 1 97.69 365 GLY A C 1
ATOM 2823 O O . GLY A 1 365 ? -3.404 15.211 27.938 1 97.69 365 GLY A O 1
ATOM 2824 N N . VAL A 1 366 ? -3.719 13.672 26.406 1 98.19 366 VAL A N 1
ATOM 2825 C CA . VAL A 1 366 ? -2.85 14.281 25.406 1 98.19 366 VAL A CA 1
ATOM 2826 C C . VAL A 1 366 ? -3.684 15.109 24.438 1 98.19 366 VAL A C 1
ATOM 2828 O O . VAL A 1 366 ? -4.641 14.609 23.844 1 98.19 366 VAL A O 1
ATOM 2831 N N . PRO A 1 367 ? -3.301 16.391 24.266 1 98.62 367 PRO A N 1
ATOM 2832 C CA . PRO A 1 367 ? -4.066 17.219 23.328 1 98.62 367 PRO A CA 1
ATOM 2833 C C . PRO A 1 367 ? -3.988 16.688 21.891 1 98.62 367 PRO A C 1
ATOM 2835 O O . PRO A 1 367 ? -2.893 16.453 21.375 1 98.62 367 PRO A O 1
ATOM 2838 N N . VAL A 1 368 ? -5.086 16.438 21.281 1 98.81 368 VAL A N 1
ATOM 2839 C CA . VAL A 1 368 ? -5.242 16.109 19.875 1 98.81 368 VAL A CA 1
ATOM 2840 C C . VAL A 1 368 ? -6.285 17.031 19.25 1 98.81 368 VAL A C 1
ATOM 2842 O O . VAL A 1 368 ? -7.332 17.297 19.844 1 98.81 368 VAL A O 1
ATOM 2845 N N . VAL A 1 369 ? -5.969 17.562 18.047 1 98.88 369 VAL A N 1
ATOM 2846 C CA . VAL A 1 369 ? -6.926 18.469 17.406 1 98.88 369 VAL A CA 1
ATOM 2847 C C . VAL A 1 369 ? -7.086 18.078 15.93 1 98.88 369 VAL A C 1
ATOM 2849 O O . VAL A 1 369 ? -6.234 17.391 15.367 1 98.88 369 VAL A O 1
ATOM 2852 N N . ARG A 1 370 ? -8.188 18.422 15.398 1 98.81 370 ARG A N 1
ATOM 2853 C CA . ARG A 1 370 ? -8.398 18.516 13.953 1 98.81 370 ARG A CA 1
ATOM 2854 C C . ARG A 1 370 ? -8.523 19.969 13.508 1 98.81 370 ARG A C 1
ATOM 2856 O O . ARG A 1 370 ? -9.367 20.703 14.008 1 98.81 370 ARG A O 1
ATOM 2863 N N . VAL A 1 371 ? -7.66 20.359 12.594 1 98.88 371 VAL A N 1
ATOM 2864 C CA . VAL A 1 371 ? -7.742 21.703 12.023 1 98.88 371 VAL A CA 1
ATOM 2865 C C . VAL A 1 371 ? -8.328 21.625 10.617 1 98.88 371 VAL A C 1
ATOM 2867 O O . VAL A 1 371 ? -7.883 20.828 9.797 1 98.88 371 VAL A O 1
ATOM 2870 N N . VAL A 1 372 ? -9.336 22.422 10.367 1 98.81 372 VAL A N 1
ATOM 2871 C CA . VAL A 1 372 ? -9.977 22.5 9.055 1 98.81 372 VAL A CA 1
ATOM 2872 C C . VAL A 1 372 ? -10 23.969 8.594 1 98.81 372 VAL A C 1
ATOM 2874 O O . VAL A 1 372 ? -10.484 24.844 9.305 1 98.81 372 VAL A O 1
ATOM 2877 N N . VAL A 1 373 ? -9.422 24.219 7.512 1 98.88 373 VAL A N 1
ATOM 2878 C CA . VAL A 1 373 ? -9.5 25.531 6.883 1 98.88 373 VAL A CA 1
ATOM 2879 C C . VAL A 1 373 ? -10.25 25.422 5.555 1 98.88 373 VAL A C 1
ATOM 2881 O O . VAL A 1 373 ? -9.664 25.078 4.531 1 98.88 373 VAL A O 1
ATOM 2884 N N . PRO A 1 374 ? -11.578 25.75 5.598 1 98.44 374 PRO A N 1
ATOM 2885 C CA . PRO A 1 374 ? -12.328 25.688 4.344 1 98.44 374 PRO A CA 1
ATOM 2886 C C . PRO A 1 374 ? -11.68 26.5 3.223 1 98.44 374 PRO A C 1
ATOM 2888 O O . PRO A 1 374 ? -11.266 27.641 3.441 1 98.44 374 PRO A O 1
ATOM 2891 N N . GLY A 1 375 ? -11.547 25.859 2.111 1 98.06 375 GLY A N 1
ATOM 2892 C CA . GLY A 1 375 ? -10.953 26.547 0.967 1 98.06 375 GLY A CA 1
ATOM 2893 C C . GLY A 1 375 ? -9.57 26.031 0.621 1 98.06 375 GLY A C 1
ATOM 2894 O O . GLY A 1 375 ? -9.109 26.172 -0.515 1 98.06 375 GLY A O 1
ATOM 2895 N N . LEU A 1 376 ? -8.859 25.438 1.58 1 98.44 376 LEU A N 1
ATOM 2896 C CA . LEU A 1 376 ? -7.559 24.844 1.281 1 98.44 376 LEU A CA 1
ATOM 2897 C C . LEU A 1 376 ? -7.719 23.531 0.519 1 98.44 376 LEU A C 1
ATOM 2899 O O . LEU A 1 376 ? -8.695 22.812 0.719 1 98.44 376 LEU A O 1
ATOM 2903 N N . GLU A 1 377 ? -6.719 23.266 -0.261 1 97.44 377 GLU A N 1
ATOM 2904 C CA . GLU A 1 377 ? -6.762 22.109 -1.134 1 97.44 377 GLU A CA 1
ATOM 2905 C C . GLU A 1 377 ? -6.23 20.859 -0.418 1 97.44 377 GLU A C 1
ATOM 2907 O O . GLU A 1 377 ? -5.445 20.969 0.525 1 97.44 377 GLU A O 1
ATOM 2912 N N . MET A 1 378 ? -6.691 19.703 -0.874 1 93.56 378 MET A N 1
ATOM 2913 C CA . MET A 1 378 ? -6.195 18.438 -0.35 1 93.56 378 MET A CA 1
ATOM 2914 C C . MET A 1 378 ? -6.156 17.375 -1.444 1 93.56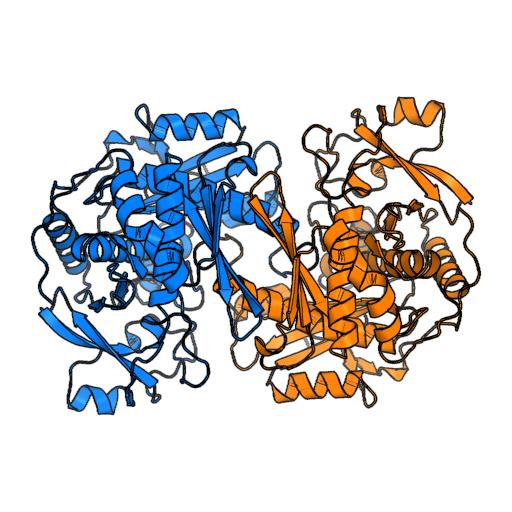 378 MET A C 1
ATOM 2916 O O . MET A 1 378 ? -6.117 16.172 -1.153 1 93.56 378 MET A O 1
ATOM 2920 N N . SER A 1 379 ? -6.129 17.812 -2.688 1 91.75 379 SER A N 1
ATOM 2921 C CA . SER A 1 379 ? -6.211 16.906 -3.826 1 91.75 379 SER A CA 1
ATOM 2922 C C . SER A 1 379 ? -4.992 15.984 -3.891 1 91.75 379 SER A C 1
ATOM 2924 O O . SER A 1 379 ? -5.047 14.914 -4.5 1 91.75 379 SER A O 1
ATOM 2926 N N . ALA A 1 380 ? -3.906 16.438 -3.254 1 88.19 380 ALA A N 1
ATOM 2927 C CA . ALA A 1 380 ? -2.727 15.578 -3.195 1 88.19 380 ALA A CA 1
ATOM 2928 C C . ALA A 1 380 ? -3.006 14.32 -2.375 1 88.19 380 ALA A C 1
ATOM 2930 O O . ALA A 1 380 ? -2.42 13.266 -2.627 1 88.19 380 ALA A O 1
ATOM 2931 N N . MET A 1 381 ? -3.91 14.422 -1.461 1 85.75 381 MET A N 1
ATOM 2932 C CA . MET A 1 381 ? -4.293 13.297 -0.614 1 85.75 381 MET A CA 1
ATOM 2933 C C . MET A 1 381 ? -5.539 12.609 -1.155 1 85.75 381 MET A C 1
ATOM 2935 O O . MET A 1 381 ? -5.676 11.383 -1.049 1 85.75 381 MET A O 1
ATOM 2939 N N . ASP A 1 382 ? -6.41 13.391 -1.651 1 87.88 382 ASP A N 1
ATOM 2940 C CA . ASP A 1 382 ? -7.66 12.922 -2.246 1 87.88 382 ASP A CA 1
ATOM 2941 C C . ASP A 1 382 ? -7.895 13.57 -3.609 1 87.88 382 ASP A C 1
ATOM 2943 O O . ASP A 1 382 ? -8.531 14.617 -3.701 1 87.88 382 ASP A O 1
ATOM 2947 N N . PRO A 1 383 ? -7.453 12.875 -4.637 1 86.56 383 PRO A N 1
ATOM 2948 C CA . PRO A 1 383 ? -7.465 13.469 -5.973 1 86.56 383 PRO A CA 1
ATOM 2949 C C . PRO A 1 383 ? -8.867 13.836 -6.449 1 86.56 383 PRO A C 1
ATOM 2951 O O . PRO A 1 383 ? -9.023 14.602 -7.398 1 86.56 383 PRO A O 1
ATOM 2954 N N . ASP A 1 384 ? -9.891 13.328 -5.844 1 88.38 384 ASP A N 1
ATOM 2955 C CA . ASP A 1 384 ? -11.258 13.602 -6.266 1 88.38 384 ASP A CA 1
ATOM 2956 C C . ASP A 1 384 ? -11.773 14.906 -5.656 1 88.38 384 ASP A C 1
ATOM 2958 O O . ASP A 1 384 ? -12.836 15.398 -6.043 1 88.38 384 ASP A O 1
ATOM 2962 N N . ARG A 1 385 ? -11.023 15.477 -4.777 1 92.94 385 ARG A N 1
ATOM 2963 C CA . ARG A 1 385 ? -11.43 16.703 -4.102 1 92.94 385 ARG A CA 1
ATOM 2964 C C . ARG A 1 385 ? -10.578 17.891 -4.566 1 92.94 385 ARG A C 1
ATOM 2966 O O . ARG A 1 385 ? -9.539 18.172 -3.977 1 92.94 385 ARG A O 1
ATOM 2973 N N . ARG A 1 386 ? -11.109 18.547 -5.594 1 94.44 386 ARG A N 1
ATOM 2974 C CA . ARG A 1 386 ? -10.469 19.703 -6.199 1 94.44 386 ARG A CA 1
ATOM 2975 C C . ARG A 1 386 ? -11.281 20.969 -5.957 1 94.44 386 ARG A C 1
ATOM 2977 O O . ARG A 1 386 ? -12.375 21.125 -6.504 1 94.44 386 ARG A O 1
ATOM 2984 N N . GLY A 1 387 ? -10.703 21.812 -5.168 1 96.25 387 GLY A N 1
ATOM 2985 C CA . GLY A 1 387 ? -11.406 23.031 -4.801 1 96.25 387 GLY A CA 1
ATOM 2986 C C . GLY A 1 387 ? -11.094 24.203 -5.715 1 96.25 387 GLY A C 1
ATOM 2987 O O . GLY A 1 387 ? -10.547 24.016 -6.801 1 96.25 387 GLY A O 1
ATOM 2988 N N . ARG A 1 388 ? -11.539 25.328 -5.328 1 95.88 388 ARG A N 1
ATOM 2989 C CA . ARG A 1 388 ? -11.406 26.547 -6.121 1 95.88 388 ARG A CA 1
ATOM 2990 C C . ARG A 1 388 ? -9.938 26.906 -6.328 1 95.88 388 ARG A C 1
ATOM 2992 O O . ARG A 1 388 ? -9.547 27.344 -7.414 1 95.88 388 ARG A O 1
ATOM 2999 N N . ARG A 1 389 ? -9.117 26.797 -5.273 1 96.94 389 ARG A N 1
ATOM 3000 C CA . ARG A 1 389 ? -7.707 27.141 -5.379 1 96.94 389 ARG A CA 1
ATOM 3001 C C . ARG A 1 389 ? -7.008 26.281 -6.426 1 96.94 389 ARG A C 1
ATOM 3003 O O . ARG A 1 389 ? -6.133 26.766 -7.148 1 96.94 389 ARG A O 1
ATOM 3010 N N . TRP A 1 390 ? -7.371 25.016 -6.438 1 96 390 TRP A N 1
ATOM 3011 C CA . TRP A 1 390 ? -6.844 24.109 -7.441 1 96 390 TRP A CA 1
ATOM 3012 C C . TRP A 1 390 ? -7.199 24.578 -8.852 1 96 390 TRP A C 1
ATOM 3014 O O . TRP A 1 390 ? -6.324 24.688 -9.711 1 96 390 TRP A O 1
ATOM 3024 N N . ARG A 1 391 ? -8.445 24.922 -9.078 1 95.19 391 ARG A N 1
ATOM 3025 C CA . ARG A 1 391 ? -8.93 25.359 -10.383 1 95.19 391 ARG A CA 1
ATOM 3026 C C . ARG A 1 391 ? -8.25 26.656 -10.805 1 95.19 391 ARG A C 1
ATOM 3028 O O . ARG A 1 391 ? -7.863 26.828 -11.961 1 95.19 391 ARG A O 1
ATOM 3035 N N . ASP A 1 392 ? -8.148 27.484 -9.844 1 95.69 392 ASP A N 1
ATOM 3036 C CA . ASP A 1 392 ? -7.512 28.766 -10.117 1 95.69 392 ASP A CA 1
ATOM 3037 C C . ASP A 1 392 ? -6.043 28.578 -10.5 1 95.69 392 ASP A C 1
ATOM 3039 O O . ASP A 1 392 ? -5.535 29.266 -11.391 1 95.69 392 ASP A O 1
ATOM 3043 N N . GLU A 1 393 ? -5.348 27.688 -9.805 1 94.81 393 GLU A N 1
ATOM 3044 C CA . GLU A 1 393 ? -3.943 27.406 -10.102 1 94.81 393 GLU A CA 1
ATOM 3045 C C . GLU A 1 393 ? -3.777 26.844 -11.5 1 94.81 393 GLU A C 1
ATOM 3047 O O . GLU A 1 393 ? -2.85 27.219 -12.227 1 94.81 393 GLU A O 1
ATOM 3052 N N . VAL A 1 394 ? -4.641 25.969 -11.883 1 94.12 394 VAL A N 1
ATOM 3053 C CA . VAL A 1 394 ? -4.605 25.359 -13.203 1 94.12 394 VAL A CA 1
ATOM 3054 C C . VAL A 1 394 ? -4.832 26.422 -14.273 1 94.12 394 VAL A C 1
ATOM 3056 O O . VAL A 1 394 ? -4.125 26.453 -15.281 1 94.12 394 VAL A O 1
ATOM 3059 N N . LYS A 1 395 ? -5.773 27.297 -14.031 1 93.5 395 LYS A N 1
ATOM 3060 C CA . LYS A 1 395 ? -6.078 28.375 -14.961 1 93.5 395 LYS A CA 1
ATOM 3061 C C . LYS A 1 395 ? -4.895 29.328 -15.109 1 93.5 395 LYS A C 1
ATOM 3063 O O . LYS A 1 395 ? -4.555 29.734 -16.219 1 93.5 395 LYS A O 1
ATOM 3068 N N . ARG A 1 396 ? -4.301 29.641 -14.039 1 90.5 396 ARG A N 1
ATOM 3069 C CA . ARG A 1 396 ? -3.158 30.547 -14.039 1 90.5 396 ARG A CA 1
ATOM 3070 C C . ARG A 1 396 ? -1.985 29.953 -14.812 1 90.5 396 ARG A C 1
ATOM 3072 O O . ARG A 1 396 ? -1.253 30.672 -15.492 1 90.5 396 ARG A O 1
ATOM 3079 N N . ASN A 1 397 ? -1.734 28.703 -14.688 1 86.19 397 ASN A N 1
ATOM 3080 C CA . ASN A 1 397 ? -0.614 28.031 -15.328 1 86.19 397 ASN A CA 1
ATOM 3081 C C . ASN A 1 397 ? -0.815 27.922 -16.844 1 86.19 397 ASN A C 1
ATOM 3083 O O . ASN A 1 397 ? 0.155 27.906 -17.594 1 86.19 397 ASN A O 1
ATOM 3087 N N . ARG A 1 398 ? -1.998 27.688 -17.266 1 77.88 398 ARG A N 1
ATOM 3088 C CA . ARG A 1 398 ? -2.303 27.609 -18.688 1 77.88 398 ARG A CA 1
ATOM 3089 C C . ARG A 1 398 ? -1.983 28.938 -19.391 1 77.88 398 ARG A C 1
ATOM 3091 O O . ARG A 1 398 ? -1.679 28.953 -20.578 1 77.88 398 ARG A O 1
ATOM 3098 N N . ARG A 1 399 ? -1.993 29.984 -18.656 1 69.25 399 ARG A N 1
ATOM 3099 C CA . ARG A 1 399 ? -1.729 31.297 -19.219 1 69.25 399 ARG A CA 1
ATOM 3100 C C . ARG A 1 399 ? -0.231 31.562 -19.312 1 69.25 399 ARG A C 1
ATOM 3102 O O . ARG A 1 399 ? 0.196 32.5 -19.984 1 69.25 399 ARG A O 1
ATOM 3109 N N . LEU A 1 400 ? 0.577 30.719 -18.688 1 64.06 400 LEU A N 1
ATOM 3110 C CA . LEU A 1 400 ? 2.023 30.891 -18.734 1 64.06 400 LEU A CA 1
ATOM 3111 C C . LEU A 1 400 ? 2.613 30.203 -19.953 1 64.06 400 LEU A C 1
ATOM 3113 O O . LEU A 1 400 ? 2.197 29.094 -20.312 1 64.06 400 LEU A O 1
ATOM 3117 N N . PRO A 1 401 ? 3.334 30.906 -20.891 1 56.47 401 PRO A N 1
ATOM 3118 C CA . PRO A 1 401 ? 3.939 30.297 -22.078 1 56.47 401 PRO A CA 1
ATOM 3119 C C . PRO A 1 401 ? 4.738 29.047 -21.766 1 56.47 401 PRO A C 1
ATOM 3121 O O . PRO A 1 401 ? 5.352 28.938 -20.703 1 56.47 401 PRO A O 1
ATOM 3124 N N . ARG A 1 402 ? 4.492 28.078 -22.406 1 50.34 402 ARG A N 1
ATOM 3125 C CA . ARG A 1 402 ? 5.258 26.844 -22.281 1 50.34 402 ARG A CA 1
ATOM 3126 C C . ARG A 1 402 ? 6.73 27.078 -22.578 1 50.34 402 ARG A C 1
ATOM 3128 O O . ARG A 1 402 ? 7.07 27.703 -23.594 1 50.34 402 ARG A O 1
ATOM 3135 N N . ALA A 1 403 ? 7.602 27.078 -21.656 1 41.62 403 ALA A N 1
ATOM 3136 C CA . ALA A 1 403 ? 9.016 27.203 -22.016 1 41.62 403 ALA A CA 1
ATOM 3137 C C . ALA A 1 403 ? 9.375 26.25 -23.156 1 41.62 403 ALA A C 1
ATOM 3139 O O . ALA A 1 403 ? 9.031 25.062 -23.125 1 41.62 403 ALA A O 1
ATOM 3140 N N . GLU A 1 404 ? 9.664 26.641 -24.312 1 34.34 404 GLU A N 1
ATOM 3141 C CA . GLU A 1 404 ? 10.328 25.875 -25.344 1 34.34 404 GLU A CA 1
ATOM 3142 C C . GLU A 1 404 ? 11.555 25.141 -24.797 1 34.34 404 GLU A C 1
ATOM 3144 O O . GLU A 1 404 ? 12.328 25.719 -24.031 1 34.34 404 GLU A O 1
ATOM 3149 N N . PRO A 1 405 ? 11.461 23.781 -24.781 1 36.75 405 PRO A N 1
ATOM 3150 C CA . PRO A 1 405 ? 12.742 23.172 -24.422 1 36.75 405 PRO A CA 1
ATOM 3151 C C . PRO A 1 405 ? 13.93 23.875 -25.078 1 36.75 405 PRO A C 1
ATOM 3153 O O . PRO A 1 405 ? 13.859 24.234 -26.266 1 36.75 405 PRO A O 1
ATOM 3156 N N . ARG A 1 406 ? 14.812 24.484 -24.203 1 22.83 406 ARG A N 1
ATOM 3157 C CA . ARG A 1 406 ? 16.078 24.781 -24.859 1 22.83 406 ARG A CA 1
ATOM 3158 C C . ARG A 1 406 ? 16.812 23.5 -25.25 1 22.83 406 ARG A C 1
ATOM 3160 O O . ARG A 1 406 ? 16.828 22.531 -24.5 1 22.83 406 ARG A O 1
ATOM 3167 N N . MET B 1 1 ? 13.812 -35.375 -7.766 1 87.94 1 MET B N 1
ATOM 3168 C CA . MET B 1 1 ? 12.484 -35.25 -7.16 1 87.94 1 MET B CA 1
ATOM 3169 C C . MET B 1 1 ? 11.469 -36.125 -7.895 1 87.94 1 MET B C 1
ATOM 3171 O O . MET B 1 1 ? 11.398 -36.094 -9.125 1 87.94 1 MET B O 1
ATOM 3175 N N . MET B 1 2 ? 10.859 -37 -7.207 1 89.38 2 MET B N 1
ATOM 3176 C CA . MET B 1 2 ? 9.836 -37.844 -7.812 1 89.38 2 MET B CA 1
ATOM 3177 C C . MET B 1 2 ? 8.477 -37.594 -7.188 1 89.38 2 MET B C 1
ATOM 3179 O O . MET B 1 2 ? 8.297 -37.75 -5.98 1 89.38 2 MET B O 1
ATOM 3183 N N . LEU B 1 3 ? 7.594 -37.125 -8.047 1 96.31 3 LEU B N 1
ATOM 3184 C CA . LEU B 1 3 ? 6.227 -36.906 -7.605 1 96.31 3 LEU B CA 1
ATOM 3185 C C . LEU B 1 3 ? 5.414 -38.188 -7.625 1 96.31 3 LEU B C 1
ATOM 3187 O O . LEU B 1 3 ? 5.695 -39.094 -8.422 1 96.31 3 LEU B O 1
ATOM 3191 N N . ARG B 1 4 ? 4.477 -38.25 -6.742 1 96.81 4 ARG B N 1
ATOM 3192 C CA . ARG B 1 4 ? 3.656 -39.469 -6.621 1 96.81 4 ARG B CA 1
ATOM 3193 C C . ARG B 1 4 ? 2.174 -39.125 -6.754 1 96.81 4 ARG B C 1
ATOM 3195 O O . ARG B 1 4 ? 1.779 -37.969 -6.605 1 96.81 4 ARG B O 1
ATOM 3202 N N . SER B 1 5 ? 1.482 -40.156 -7.094 1 97.31 5 SER B N 1
ATOM 3203 C CA . SER B 1 5 ? 0.032 -40 -7.133 1 97.31 5 SER B CA 1
ATOM 3204 C C . SER B 1 5 ? -0.504 -39.5 -5.797 1 97.31 5 SER B C 1
ATOM 3206 O O . SER B 1 5 ? -0.068 -39.938 -4.734 1 97.31 5 SER B O 1
ATOM 3208 N N . CYS B 1 6 ? -1.385 -38.5 -5.863 1 97.06 6 CYS B N 1
ATOM 3209 C CA . CYS B 1 6 ? -2.043 -37.938 -4.695 1 97.06 6 CYS B CA 1
ATOM 3210 C C . CYS B 1 6 ? -3.477 -37.531 -5.02 1 97.06 6 CYS B C 1
ATOM 3212 O O . CYS B 1 6 ? -3.703 -36.531 -5.73 1 97.06 6 CYS B O 1
ATOM 3214 N N . LEU B 1 7 ? -4.398 -38.156 -4.426 1 97.25 7 LEU B N 1
ATOM 3215 C CA . LEU B 1 7 ? -5.812 -37.938 -4.723 1 97.25 7 LEU B CA 1
ATOM 3216 C C . LEU B 1 7 ? -6.312 -36.656 -4.074 1 97.25 7 LEU B C 1
ATOM 3218 O O . LEU B 1 7 ? -5.91 -36.312 -2.961 1 97.25 7 LEU B O 1
ATOM 3222 N N . LYS B 1 8 ? -7.191 -36 -4.742 1 97.81 8 LYS B N 1
ATOM 3223 C CA . LYS B 1 8 ? -7.891 -34.844 -4.23 1 97.81 8 LYS B CA 1
ATOM 3224 C C . LYS B 1 8 ? -9.102 -35.25 -3.389 1 97.81 8 LYS B C 1
ATOM 3226 O O . LYS B 1 8 ? -10.133 -35.625 -3.928 1 97.81 8 LYS B O 1
ATOM 3231 N N . LYS B 1 9 ? -9.016 -35.031 -2.148 1 96.94 9 LYS B N 1
ATOM 3232 C CA . LYS B 1 9 ? -10.062 -35.531 -1.256 1 96.94 9 LYS B CA 1
ATOM 3233 C C . LYS B 1 9 ? -11.055 -34.406 -0.921 1 96.94 9 LYS B C 1
ATOM 3235 O O . LYS B 1 9 ? -12.148 -34.688 -0.423 1 96.94 9 LYS B O 1
ATOM 3240 N N . TYR B 1 10 ? -10.695 -33.25 -1.066 1 95.75 10 TYR B N 1
ATOM 3241 C CA . TYR B 1 10 ? -11.555 -32.094 -0.869 1 95.75 10 TYR B CA 1
ATOM 3242 C C . TYR B 1 10 ? -11.727 -31.312 -2.166 1 95.75 10 TYR B C 1
ATOM 3244 O O . TYR B 1 10 ? -10.75 -30.797 -2.725 1 95.75 10 TYR B O 1
ATOM 3252 N N . LYS B 1 11 ? -12.977 -31.031 -2.65 1 94.62 11 LYS B N 1
ATOM 3253 C CA . LYS B 1 11 ? -13.203 -30.375 -3.934 1 94.62 11 LYS B CA 1
ATOM 3254 C C . LYS B 1 11 ? -14.398 -29.422 -3.861 1 94.62 11 LYS B C 1
ATOM 3256 O O . LYS B 1 11 ? -15.086 -29.203 -4.863 1 94.62 11 LYS B O 1
ATOM 3261 N N . THR B 1 12 ? -14.648 -28.859 -2.762 1 89.06 12 THR B N 1
ATOM 3262 C CA . THR B 1 12 ? -15.836 -28.031 -2.586 1 89.06 12 THR B CA 1
ATOM 3263 C C . THR B 1 12 ? -15.625 -26.656 -3.217 1 89.06 12 THR B C 1
ATOM 3265 O O . THR B 1 12 ? -16.344 -26.281 -4.152 1 89.06 12 THR B O 1
ATOM 3268 N N . ASP B 1 13 ? -14.68 -25.953 -2.783 1 89.44 13 ASP B N 1
ATOM 3269 C CA . ASP B 1 13 ? -14.414 -24.609 -3.299 1 89.44 13 ASP B CA 1
ATOM 3270 C C . ASP B 1 13 ? -13.031 -24.531 -3.947 1 89.44 13 ASP B C 1
ATOM 3272 O O . ASP B 1 13 ? -12.719 -23.578 -4.66 1 89.44 13 ASP B O 1
ATOM 3276 N N . THR B 1 14 ? -12.219 -25.484 -3.65 1 92.94 14 THR B N 1
ATOM 3277 C CA . THR B 1 14 ? -10.898 -25.734 -4.215 1 92.94 14 THR B CA 1
ATOM 3278 C C . THR B 1 14 ? -10.555 -27.219 -4.156 1 92.94 14 THR B C 1
ATOM 3280 O O . THR B 1 14 ? -11.367 -28.031 -3.697 1 92.94 14 THR B O 1
ATOM 3283 N N . HIS B 1 15 ? -9.492 -27.594 -4.797 1 96.38 15 HIS B N 1
ATOM 3284 C CA . HIS B 1 15 ? -9.047 -28.969 -4.707 1 96.38 15 HIS B CA 1
ATOM 3285 C C . HIS B 1 15 ? -7.871 -29.125 -3.75 1 96.38 15 HIS B C 1
ATOM 3287 O O . HIS B 1 15 ? -6.871 -28.406 -3.879 1 96.38 15 HIS B O 1
ATOM 3293 N N . ARG B 1 16 ? -8.094 -30 -2.74 1 97.31 16 ARG B N 1
ATOM 3294 C CA . ARG B 1 16 ? -7.055 -30.234 -1.747 1 97.31 16 ARG B CA 1
ATOM 3295 C C . ARG B 1 16 ? -6.969 -31.719 -1.397 1 97.31 16 ARG B C 1
ATOM 3297 O O . ARG B 1 16 ? -7.922 -32.469 -1.61 1 97.31 16 ARG B O 1
ATOM 3304 N N . ALA B 1 17 ? -5.82 -32.062 -0.899 1 97.75 17 ALA B N 1
ATOM 3305 C CA . ALA B 1 17 ? -5.629 -33.438 -0.447 1 97.75 17 ALA B CA 1
ATOM 3306 C C . ALA B 1 17 ? -6.395 -33.719 0.846 1 97.75 17 ALA B C 1
ATOM 3308 O O . ALA B 1 17 ? -6.801 -34.844 1.112 1 97.75 17 ALA B O 1
ATOM 3309 N N . PHE B 1 18 ? -6.551 -32.688 1.674 1 97.56 18 PHE B N 1
ATOM 3310 C CA . PHE B 1 18 ? -7.266 -32.781 2.941 1 97.56 18 PHE B CA 1
ATOM 3311 C C . PHE B 1 18 ? -8.266 -31.625 3.068 1 97.56 18 PHE B C 1
ATOM 3313 O O . PHE B 1 18 ? -8.133 -30.594 2.408 1 97.56 18 PHE B O 1
ATOM 3320 N N . SER B 1 19 ? -9.258 -31.828 3.916 1 97 19 SER B N 1
ATOM 3321 C CA . SER B 1 19 ? -10.219 -30.766 4.188 1 97 19 SER B CA 1
ATOM 3322 C C . SER B 1 19 ? -9.555 -29.594 4.918 1 97 19 SER B C 1
ATOM 3324 O O . SER B 1 19 ? -8.484 -29.75 5.508 1 97 19 SER B O 1
ATOM 3326 N N . PRO B 1 20 ? -10.164 -28.469 4.844 1 96.88 20 PRO B N 1
ATOM 3327 C CA . PRO B 1 20 ? -9.617 -27.344 5.598 1 96.88 20 PRO B CA 1
ATOM 3328 C C . PRO B 1 20 ? -9.508 -27.625 7.094 1 96.88 20 PRO B C 1
ATOM 3330 O O . PRO B 1 20 ? -8.539 -27.219 7.734 1 96.88 20 PRO B O 1
ATOM 3333 N N . GLU B 1 21 ? -10.453 -28.344 7.652 1 97.06 21 GLU B N 1
ATOM 3334 C CA . GLU B 1 21 ? -10.445 -28.688 9.078 1 97.06 21 GLU B CA 1
ATOM 3335 C C . GLU B 1 21 ? -9.273 -29.609 9.414 1 97.06 21 GLU B C 1
ATOM 3337 O O . GLU B 1 21 ? -8.594 -29.406 10.414 1 97.06 21 GLU B O 1
ATOM 3342 N N . GLU B 1 22 ? -9.102 -30.562 8.562 1 97.69 22 GLU B N 1
ATOM 3343 C CA . GLU B 1 22 ? -7.977 -31.469 8.766 1 97.69 22 GLU B CA 1
ATOM 3344 C C . GLU B 1 22 ? -6.645 -30.75 8.641 1 97.69 22 GLU B C 1
ATOM 3346 O O . GLU B 1 22 ? -5.719 -30.984 9.414 1 97.69 22 GLU B O 1
ATOM 3351 N N . THR B 1 23 ? -6.582 -29.922 7.629 1 98 23 THR B N 1
ATOM 3352 C CA . THR B 1 23 ? -5.371 -29.125 7.434 1 98 23 THR B CA 1
ATOM 3353 C C . THR B 1 23 ? -5.105 -28.25 8.648 1 98 23 THR B C 1
ATOM 3355 O O . THR B 1 23 ? -3.971 -28.156 9.117 1 98 23 THR B O 1
ATOM 3358 N N . LEU B 1 24 ? -6.117 -27.625 9.141 1 97.69 24 LEU B N 1
ATOM 3359 C CA . LEU B 1 24 ? -5.992 -26.75 10.297 1 97.69 24 LEU B CA 1
ATOM 3360 C C . LEU B 1 24 ? -5.414 -27.5 11.492 1 97.69 24 LEU B C 1
ATOM 3362 O O . LEU B 1 24 ? -4.527 -27 12.18 1 97.69 24 LEU B O 1
ATOM 3366 N N . GLU B 1 25 ? -5.883 -28.656 11.734 1 97.31 25 GLU B N 1
ATOM 3367 C CA . GLU B 1 25 ? -5.391 -29.484 12.836 1 97.31 25 GLU B CA 1
ATOM 3368 C C . GLU B 1 25 ? -3.906 -29.781 12.672 1 97.31 25 GLU B C 1
ATOM 3370 O O . GLU B 1 25 ? -3.166 -29.828 13.664 1 97.31 25 GLU B O 1
ATOM 3375 N N . ARG B 1 26 ? -3.541 -29.953 11.492 1 96.56 26 ARG B N 1
ATOM 3376 C CA . ARG B 1 26 ? -2.166 -30.344 11.188 1 96.56 26 ARG B CA 1
ATOM 3377 C C . ARG B 1 26 ? -1.216 -29.156 11.344 1 96.56 26 ARG B C 1
ATOM 3379 O O . ARG B 1 26 ? -0.077 -29.328 11.789 1 96.56 26 ARG B O 1
ATOM 3386 N N . ILE B 1 27 ? -1.686 -27.938 11.016 1 97.88 27 ILE B N 1
ATOM 3387 C CA . ILE B 1 27 ? -0.715 -26.859 10.875 1 97.88 27 ILE B CA 1
ATOM 3388 C C . ILE B 1 27 ? -0.807 -25.922 12.078 1 97.88 27 ILE B C 1
ATOM 3390 O O . ILE B 1 27 ? 0.116 -25.156 12.344 1 97.88 27 ILE B O 1
ATOM 3394 N N . ALA B 1 28 ? -1.897 -25.969 12.82 1 97.06 28 ALA B N 1
ATOM 3395 C CA . ALA B 1 28 ? -2.115 -25.031 13.93 1 97.06 28 ALA B CA 1
ATOM 3396 C C . ALA B 1 28 ? -0.962 -25.094 14.922 1 97.06 28 ALA B C 1
ATOM 3398 O O . ALA B 1 28 ? -0.434 -24.047 15.328 1 97.06 28 ALA B O 1
ATOM 3399 N N . PRO B 1 29 ? -0.469 -26.25 15.273 1 96.31 29 PRO B N 1
ATOM 3400 C CA . PRO B 1 29 ? 0.61 -26.328 16.25 1 96.31 29 PRO B CA 1
ATOM 3401 C C . PRO B 1 29 ? 1.935 -25.781 15.719 1 96.31 29 PRO B C 1
ATOM 3403 O O . PRO B 1 29 ? 2.877 -25.578 16.484 1 96.31 29 PRO B O 1
ATOM 3406 N N . LYS B 1 30 ? 2.02 -25.562 14.414 1 96.5 30 LYS B N 1
ATOM 3407 C CA . LYS B 1 30 ? 3.279 -25.188 13.789 1 96.5 30 LYS B CA 1
ATOM 3408 C C . LYS B 1 30 ? 3.398 -23.672 13.672 1 96.5 30 LYS B C 1
ATOM 3410 O O . LYS B 1 30 ? 4.449 -23.156 13.281 1 96.5 30 LYS B O 1
ATOM 3415 N N . MET B 1 31 ? 2.377 -22.906 14 1 96.25 31 MET B N 1
ATOM 3416 C CA . MET B 1 31 ? 2.311 -21.469 13.766 1 96.25 31 MET B CA 1
ATOM 3417 C C . MET B 1 31 ? 3.426 -20.75 14.508 1 96.25 31 MET B C 1
ATOM 3419 O O . MET B 1 31 ? 4.117 -19.906 13.93 1 96.25 31 MET B O 1
ATOM 3423 N N . GLU B 1 32 ? 3.674 -21.125 15.711 1 94.69 32 GLU B N 1
ATOM 3424 C CA . GLU B 1 32 ? 4.699 -20.453 16.5 1 94.69 32 GLU B CA 1
ATOM 3425 C C . GLU B 1 32 ? 6.09 -20.703 15.93 1 94.69 32 GLU B C 1
ATOM 3427 O O . GLU B 1 32 ? 6.957 -19.828 16 1 94.69 32 GLU B O 1
ATOM 3432 N N . LEU B 1 33 ? 6.312 -21.906 15.43 1 95.69 33 LEU B N 1
ATOM 3433 C CA . LEU B 1 33 ? 7.598 -22.234 14.82 1 95.69 33 LEU B CA 1
ATOM 3434 C C . LEU B 1 33 ? 7.863 -21.344 13.609 1 95.69 33 LEU B C 1
ATOM 3436 O O . LEU B 1 33 ? 9.016 -21 13.32 1 95.69 33 LEU B O 1
ATOM 3440 N N . ALA B 1 34 ? 6.73 -20.969 12.984 1 95.06 34 ALA B N 1
ATOM 3441 C CA . ALA B 1 34 ? 6.855 -20.125 11.805 1 95.06 34 ALA B CA 1
ATOM 3442 C C . ALA B 1 34 ? 6.832 -18.641 12.188 1 95.06 34 ALA B C 1
ATOM 3444 O O . ALA B 1 34 ? 6.797 -17.766 11.312 1 95.06 34 ALA B O 1
ATOM 3445 N N . GLY B 1 35 ? 6.793 -18.344 13.422 1 92.94 35 GLY B N 1
ATOM 3446 C CA . GLY B 1 35 ? 6.812 -16.984 13.906 1 92.94 35 GLY B CA 1
ATOM 3447 C C . GLY B 1 35 ? 5.449 -16.312 13.875 1 92.94 35 GLY B C 1
ATOM 3448 O O . GLY B 1 35 ? 5.336 -15.102 14.062 1 92.94 35 GLY B O 1
ATOM 3449 N N . ILE B 1 36 ? 4.402 -17.062 13.578 1 93.56 36 ILE B N 1
ATOM 3450 C CA . ILE B 1 36 ? 3.053 -16.516 13.531 1 93.56 36 ILE B CA 1
ATOM 3451 C C . ILE B 1 36 ? 2.451 -16.484 14.938 1 93.56 36 ILE B C 1
ATOM 3453 O O . ILE B 1 36 ? 2.301 -17.531 15.57 1 93.56 36 ILE B O 1
ATOM 3457 N N . THR B 1 37 ? 2.053 -15.312 15.336 1 90.12 37 THR B N 1
ATOM 3458 C CA . THR B 1 37 ? 1.63 -15.172 16.719 1 90.12 37 THR B CA 1
ATOM 3459 C C . THR B 1 37 ? 0.118 -14.992 16.812 1 90.12 37 THR B C 1
ATOM 3461 O O . THR B 1 37 ? -0.469 -15.148 17.891 1 90.12 37 THR B O 1
ATOM 3464 N N . ARG B 1 38 ? -0.474 -14.641 15.688 1 89.12 38 ARG B N 1
ATOM 3465 C CA . ARG B 1 38 ? -1.91 -14.383 15.703 1 89.12 38 ARG B CA 1
ATOM 3466 C C . ARG B 1 38 ? -2.518 -14.609 14.32 1 89.12 38 ARG B C 1
ATOM 3468 O O . ARG B 1 38 ? -1.894 -14.305 13.305 1 89.12 38 ARG B O 1
ATOM 3475 N N . VAL B 1 39 ? -3.705 -15.148 14.344 1 93 39 VAL B N 1
ATOM 3476 C CA . VAL B 1 39 ? -4.539 -15.266 13.156 1 93 39 VAL B CA 1
ATOM 3477 C C . VAL B 1 39 ? -5.895 -14.602 13.406 1 93 39 VAL B C 1
ATOM 3479 O O . VAL B 1 39 ? -6.637 -15.016 14.297 1 93 39 VAL B O 1
ATOM 3482 N N . ALA B 1 40 ? -6.219 -13.617 12.586 1 91.12 40 ALA B N 1
ATOM 3483 C CA . ALA B 1 40 ? -7.402 -12.812 12.859 1 91.12 40 ALA B CA 1
ATOM 3484 C C . ALA B 1 40 ? -8.414 -12.914 11.719 1 91.12 40 ALA B C 1
ATOM 3486 O O . ALA B 1 40 ? -8.031 -12.922 10.547 1 91.12 40 ALA B O 1
ATOM 3487 N N . ASP B 1 41 ? -9.688 -13.008 12.109 1 93.88 41 ASP B N 1
ATOM 3488 C CA . ASP B 1 41 ? -10.789 -12.883 11.156 1 93.88 41 ASP B CA 1
ATOM 3489 C C . ASP B 1 41 ? -11.078 -11.414 10.836 1 93.88 41 ASP B C 1
ATOM 3491 O O . ASP B 1 41 ? -11.609 -10.688 11.68 1 93.88 41 ASP B O 1
ATOM 3495 N N . ILE B 1 42 ? -10.727 -11.016 9.594 1 90.38 42 ILE B N 1
ATOM 3496 C CA . ILE B 1 42 ? -10.93 -9.602 9.273 1 90.38 42 ILE B CA 1
ATOM 3497 C C . ILE B 1 42 ? -12.07 -9.461 8.273 1 90.38 42 ILE B C 1
ATOM 3499 O O . ILE B 1 42 ? -12.234 -8.406 7.652 1 90.38 42 ILE B O 1
ATOM 3503 N N . THR B 1 43 ? -12.898 -10.422 8.102 1 93.81 43 THR B N 1
ATOM 3504 C CA . THR B 1 43 ? -13.961 -10.523 7.113 1 93.81 43 THR B CA 1
ATOM 3505 C C . THR B 1 43 ? -14.898 -9.32 7.207 1 93.81 43 THR B C 1
ATOM 3507 O O . THR B 1 43 ? -15.273 -8.742 6.188 1 93.81 43 THR B O 1
ATOM 3510 N N . ASN B 1 44 ? -15.133 -8.938 8.312 1 89.44 44 ASN B N 1
ATOM 3511 C CA . ASN B 1 44 ? -16.219 -7.98 8.523 1 89.44 44 ASN B CA 1
ATOM 3512 C C . ASN B 1 44 ? -15.742 -6.543 8.336 1 89.44 44 ASN B C 1
ATOM 3514 O O . ASN B 1 44 ? -16.531 -5.602 8.469 1 89.44 44 ASN B O 1
ATOM 3518 N N . LEU B 1 45 ? -14.492 -6.383 8.07 1 86.19 45 LEU B N 1
ATOM 3519 C CA . LEU B 1 45 ? -14.039 -5.047 7.699 1 86.19 45 LEU B CA 1
ATOM 3520 C C . LEU B 1 45 ? -14.633 -4.629 6.359 1 86.19 45 LEU B C 1
ATOM 3522 O O . LEU B 1 45 ? -14.703 -3.434 6.055 1 86.19 45 LEU B O 1
ATOM 3526 N N . ASP B 1 46 ? -14.938 -5.57 5.516 1 90.75 46 ASP B N 1
ATOM 3527 C CA . ASP B 1 46 ? -15.648 -5.324 4.266 1 90.75 46 ASP B CA 1
ATOM 3528 C C . ASP B 1 46 ? -17.109 -5.75 4.367 1 90.75 46 ASP B C 1
ATOM 3530 O O . ASP B 1 46 ? -17.422 -6.746 5.02 1 90.75 46 ASP B O 1
ATOM 3534 N N . ARG B 1 47 ? -17.938 -5.035 3.719 1 92.69 47 ARG B N 1
ATOM 3535 C CA . ARG B 1 47 ? -19.375 -5.32 3.793 1 92.69 47 ARG B CA 1
ATOM 3536 C C . ARG B 1 47 ? -19.734 -6.508 2.91 1 92.69 47 ARG B C 1
ATOM 3538 O O . ARG B 1 47 ? -20.844 -7.031 2.994 1 92.69 47 ARG B O 1
ATOM 3545 N N . ILE B 1 48 ? -18.891 -7.023 2.053 1 95.88 48 ILE B N 1
ATOM 3546 C CA . ILE B 1 48 ? -19.203 -8.125 1.146 1 95.88 48 ILE B CA 1
ATOM 3547 C C . ILE B 1 48 ? -19.406 -9.406 1.945 1 95.88 48 ILE B C 1
ATOM 3549 O O . ILE B 1 48 ? -20.25 -10.242 1.595 1 95.88 48 ILE B O 1
ATOM 3553 N N . GLY B 1 49 ? -18.562 -9.641 2.9 1 95.81 49 GLY B N 1
ATOM 3554 C CA . GLY B 1 49 ? -18.75 -10.766 3.807 1 95.81 49 GLY B CA 1
ATOM 3555 C C . GLY B 1 49 ? -18.094 -12.039 3.32 1 95.81 49 GLY B C 1
ATOM 3556 O O . GLY B 1 49 ? -18.406 -13.133 3.805 1 95.81 49 GLY B O 1
ATOM 3557 N N . ILE B 1 50 ? -17.266 -11.984 2.344 1 97.44 50 ILE B N 1
ATOM 3558 C CA . ILE B 1 50 ? -16.484 -13.141 1.936 1 97.44 50 ILE B CA 1
ATOM 3559 C C . ILE B 1 50 ? -15.281 -13.305 2.865 1 97.44 50 ILE B C 1
ATOM 3561 O O . ILE B 1 50 ? -14.555 -12.344 3.121 1 97.44 50 ILE B O 1
ATOM 3565 N N . PRO B 1 51 ? -15.047 -14.5 3.383 1 97.06 51 PRO B N 1
ATOM 3566 C CA . PRO B 1 51 ? -14.07 -14.688 4.457 1 97.06 51 PRO B CA 1
ATOM 3567 C C . PRO B 1 51 ? -12.648 -14.352 4.023 1 97.06 51 PRO B C 1
ATOM 3569 O O . PRO B 1 51 ? -12.18 -14.836 2.99 1 97.06 51 PRO B O 1
ATOM 3572 N N . VAL B 1 52 ? -12.016 -13.547 4.781 1 95.69 52 VAL B N 1
ATOM 3573 C CA . VAL B 1 52 ? -10.594 -13.219 4.684 1 95.69 52 VAL B CA 1
ATOM 3574 C C . VAL B 1 52 ? -9.969 -13.203 6.074 1 95.69 52 VAL B C 1
ATOM 3576 O O . VAL B 1 52 ? -10.531 -12.617 7.004 1 95.69 52 VAL B O 1
ATOM 3579 N N . PHE B 1 53 ? -8.883 -13.867 6.207 1 94.81 53 PHE B N 1
ATOM 3580 C CA . PHE B 1 53 ? -8.141 -13.922 7.465 1 94.81 53 PHE B CA 1
ATOM 3581 C C . PHE B 1 53 ? -6.734 -13.367 7.289 1 94.81 53 PHE B C 1
ATOM 3583 O O . PHE B 1 53 ? -6.227 -13.297 6.168 1 94.81 53 PHE B O 1
ATOM 3590 N N . SER B 1 54 ? -6.148 -12.945 8.445 1 91.75 54 SER B N 1
ATOM 3591 C CA . SER B 1 54 ? -4.781 -12.438 8.445 1 91.75 54 SER B CA 1
ATOM 3592 C C . SER B 1 54 ? -3.912 -13.172 9.453 1 91.75 54 SER B C 1
ATOM 3594 O O . SER B 1 54 ? -4.301 -13.336 10.609 1 91.75 54 SER B O 1
ATOM 3596 N N . SER B 1 55 ? -2.748 -13.57 8.992 1 92.06 55 SER B N 1
ATOM 3597 C CA . SER B 1 55 ? -1.712 -14.086 9.883 1 92.06 55 SER B CA 1
ATOM 3598 C C . SER B 1 55 ? -0.669 -13.016 10.188 1 92.06 55 SER B C 1
ATOM 3600 O O . SER B 1 55 ? -0.137 -12.383 9.273 1 92.06 55 SER B O 1
ATOM 3602 N N . ILE B 1 56 ? -0.401 -12.875 11.438 1 88.25 56 ILE B N 1
ATOM 3603 C CA . ILE B 1 56 ? 0.54 -11.852 11.891 1 88.25 56 ILE B CA 1
ATOM 3604 C C . ILE B 1 56 ? 1.851 -12.516 12.312 1 88.25 56 ILE B C 1
ATOM 3606 O O . ILE B 1 56 ? 1.856 -13.414 13.148 1 88.25 56 ILE B O 1
ATOM 3610 N N . ARG B 1 57 ? 2.963 -12.047 11.727 1 88.56 57 ARG B N 1
ATOM 3611 C CA . ARG B 1 57 ? 4.297 -12.562 12.023 1 88.56 57 ARG B CA 1
ATOM 3612 C C . ARG B 1 57 ? 5.238 -11.445 12.445 1 88.56 57 ARG B C 1
ATOM 3614 O O . ARG B 1 57 ? 5.863 -10.805 11.602 1 88.56 57 ARG B O 1
ATOM 3621 N N . PRO B 1 58 ? 5.355 -11.219 13.734 1 80.44 58 PRO B N 1
ATOM 3622 C CA . PRO B 1 58 ? 6.332 -10.227 14.203 1 80.44 58 PRO B CA 1
ATOM 3623 C C . PRO B 1 58 ? 7.773 -10.664 13.969 1 80.44 58 PRO B C 1
ATOM 3625 O O . PRO B 1 58 ? 8.102 -11.844 14.141 1 80.44 58 PRO B O 1
ATOM 3628 N N . ALA B 1 59 ? 8.516 -9.93 13.141 1 69.69 59 ALA B N 1
ATOM 3629 C CA . ALA B 1 59 ? 9.914 -10.289 12.945 1 69.69 59 ALA B CA 1
ATOM 3630 C C . ALA B 1 59 ? 10.758 -9.922 14.156 1 69.69 59 ALA B C 1
ATOM 3632 O O . ALA B 1 59 ? 10.539 -8.875 14.773 1 69.69 59 ALA B O 1
ATOM 3633 N N . ALA B 1 60 ? 11.43 -10.859 14.805 1 53.88 60 ALA B N 1
ATOM 3634 C CA . ALA B 1 60 ? 12.289 -10.688 15.977 1 53.88 60 ALA B CA 1
ATOM 3635 C C . ALA B 1 60 ? 13.266 -9.539 15.773 1 53.88 60 ALA B C 1
ATOM 3637 O O . ALA B 1 60 ? 13.43 -8.688 16.656 1 53.88 60 ALA B O 1
ATOM 3638 N N . GLU B 1 61 ? 14.023 -9.656 14.789 1 51.97 61 GLU B N 1
ATOM 3639 C CA . GLU B 1 61 ? 15.242 -8.852 14.852 1 51.97 61 GLU B CA 1
ATOM 3640 C C . GLU B 1 61 ? 14.93 -7.371 14.664 1 51.97 61 GLU B C 1
ATOM 3642 O O . GLU B 1 61 ? 15.547 -6.516 15.305 1 51.97 61 GLU B O 1
ATOM 3647 N N . ARG B 1 62 ? 13.859 -7.023 13.836 1 57.59 62 ARG B N 1
ATOM 3648 C CA . ARG B 1 62 ? 13.898 -5.598 13.539 1 57.59 62 ARG B CA 1
ATOM 3649 C C . ARG B 1 62 ? 12.57 -4.926 13.883 1 57.59 62 ARG B C 1
ATOM 3651 O O . ARG B 1 62 ? 12.312 -3.801 13.445 1 57.59 62 ARG B O 1
ATOM 3658 N N . GLY B 1 63 ? 11.883 -5.727 14.734 1 61.75 63 GLY B N 1
ATOM 3659 C CA . GLY B 1 63 ? 10.656 -5.137 15.25 1 61.75 63 GLY B CA 1
ATOM 3660 C C . GLY B 1 63 ? 9.586 -4.984 14.188 1 61.75 63 GLY B C 1
ATOM 3661 O O . GLY B 1 63 ? 8.492 -4.492 14.469 1 61.75 63 GLY B O 1
ATOM 3662 N N . ALA B 1 64 ? 9.922 -5.457 13.047 1 69 64 ALA B N 1
ATOM 3663 C CA . ALA B 1 64 ? 8.953 -5.344 11.961 1 69 64 ALA B CA 1
ATOM 3664 C C . ALA B 1 64 ? 7.871 -6.414 12.078 1 69 64 ALA B C 1
ATOM 3666 O O . ALA B 1 64 ? 8.07 -7.438 12.734 1 69 64 ALA B O 1
ATOM 3667 N N . ILE B 1 65 ? 6.641 -6.035 11.758 1 77.56 65 ILE B N 1
ATOM 3668 C CA . ILE B 1 65 ? 5.531 -6.98 11.711 1 77.56 65 ILE B CA 1
ATOM 3669 C C . ILE B 1 65 ? 5.129 -7.242 10.266 1 77.56 65 ILE B C 1
ATOM 3671 O O . ILE B 1 65 ? 5.074 -6.316 9.453 1 77.56 65 ILE B O 1
ATOM 3675 N N . SER B 1 66 ? 5.062 -8.547 10 1 83.81 66 SER B N 1
ATOM 3676 C CA . SER B 1 66 ? 4.527 -8.938 8.695 1 83.81 66 SER B CA 1
ATOM 3677 C C . SER B 1 66 ? 3.113 -9.492 8.82 1 83.81 66 SER B C 1
ATOM 3679 O O . SER B 1 66 ? 2.805 -10.211 9.773 1 83.81 66 SER B O 1
ATOM 3681 N N . VAL B 1 67 ? 2.25 -9.094 7.934 1 85 67 VAL B N 1
ATOM 3682 C CA . VAL B 1 67 ? 0.872 -9.562 7.887 1 85 67 VAL B CA 1
ATOM 3683 C C . VAL B 1 67 ? 0.624 -10.305 6.57 1 85 67 VAL B C 1
ATOM 3685 O O . VAL B 1 67 ? 0.951 -9.797 5.496 1 85 67 VAL B O 1
ATOM 3688 N N . TYR B 1 68 ? 0.097 -11.508 6.668 1 89.94 68 TYR B N 1
ATOM 3689 C CA . TYR B 1 68 ? -0.224 -12.328 5.5 1 89.94 68 TYR B CA 1
ATOM 3690 C C . TYR B 1 68 ? -1.705 -12.688 5.477 1 89.94 68 TYR B C 1
ATOM 3692 O O . TYR B 1 68 ? -2.24 -13.203 6.457 1 89.94 68 TYR B O 1
ATOM 3700 N N . ASN B 1 69 ? -2.289 -12.484 4.344 1 91.94 69 ASN B N 1
ATOM 3701 C CA . ASN B 1 69 ? -3.73 -12.695 4.254 1 91.94 69 ASN B CA 1
ATOM 3702 C C . ASN B 1 69 ? -4.062 -13.992 3.523 1 91.94 69 ASN B C 1
ATOM 3704 O O . ASN B 1 69 ? -3.24 -14.508 2.768 1 91.94 69 ASN B O 1
ATOM 3708 N N . GLY B 1 70 ? -5.223 -14.453 3.814 1 95.25 70 GLY B N 1
ATOM 3709 C CA . GLY B 1 70 ? -5.801 -15.625 3.174 1 95.25 70 GLY B CA 1
ATOM 3710 C C . GLY B 1 70 ? -7.293 -15.5 2.932 1 95.25 70 GLY B C 1
ATOM 3711 O O . GLY B 1 70 ? -8.016 -14.938 3.758 1 95.25 70 GLY B O 1
ATOM 3712 N N . LYS B 1 71 ? -7.656 -16.031 1.849 1 95.75 71 LYS B N 1
ATOM 3713 C CA . LYS B 1 71 ? -9.055 -15.969 1.438 1 95.75 71 LYS B CA 1
ATOM 3714 C C . LYS B 1 71 ? -9.641 -17.359 1.243 1 95.75 71 LYS B C 1
ATOM 3716 O O . LYS B 1 71 ? -8.906 -18.344 1.128 1 95.75 71 LYS B O 1
ATOM 3721 N N . GLY B 1 72 ? -10.977 -17.422 1.259 1 95.06 72 GLY B N 1
ATOM 3722 C CA . GLY B 1 72 ? -11.719 -18.641 0.979 1 95.06 72 GLY B CA 1
ATOM 3723 C C . GLY B 1 72 ? -13.219 -18.438 0.92 1 95.06 72 GLY B C 1
ATOM 3724 O O . GLY B 1 72 ? -13.719 -17.375 1.32 1 95.06 72 GLY B O 1
ATOM 3725 N N . ALA B 1 73 ? -13.859 -19.469 0.384 1 92.5 73 ALA B N 1
ATOM 3726 C CA . ALA B 1 73 ? -15.32 -19.422 0.343 1 92.5 73 ALA B CA 1
ATOM 3727 C C . ALA B 1 73 ? -15.914 -19.656 1.729 1 92.5 73 ALA B C 1
ATOM 3729 O O . ALA B 1 73 ? -17.047 -19.266 1.998 1 92.5 73 ALA B O 1
ATOM 3730 N N . THR B 1 74 ? -15.133 -20.25 2.627 1 93.5 74 THR B N 1
ATOM 3731 C CA . THR B 1 74 ? -15.547 -20.469 4.008 1 93.5 74 THR B CA 1
ATOM 3732 C C . THR B 1 74 ? -14.5 -19.922 4.98 1 93.5 74 THR B C 1
ATOM 3734 O O . THR B 1 74 ? -13.336 -19.766 4.617 1 93.5 74 THR B O 1
ATOM 3737 N N . PRO B 1 75 ? -14.992 -19.703 6.25 1 95.88 75 PRO B N 1
ATOM 3738 C CA . PRO B 1 75 ? -14.031 -19.219 7.242 1 95.88 75 PRO B CA 1
ATOM 3739 C C . PRO B 1 75 ? -12.875 -20.188 7.484 1 95.88 75 PRO B C 1
ATOM 3741 O O . PRO B 1 75 ? -11.727 -19.766 7.629 1 95.88 75 PRO B O 1
ATOM 3744 N N . ALA B 1 76 ? -13.203 -21.453 7.477 1 96.06 76 ALA B N 1
ATOM 3745 C CA . ALA B 1 76 ? -12.156 -22.438 7.703 1 96.06 76 ALA B CA 1
ATOM 3746 C C . ALA B 1 76 ? -11.109 -22.406 6.594 1 96.06 76 ALA B C 1
ATOM 3748 O O . ALA B 1 76 ? -9.906 -22.438 6.863 1 96.06 76 ALA B O 1
ATOM 3749 N N . GLU B 1 77 ? -11.547 -22.328 5.406 1 96 77 GLU B N 1
ATOM 3750 C CA . GLU B 1 77 ? -10.641 -22.266 4.262 1 96 77 GLU B CA 1
ATOM 3751 C C . GLU B 1 77 ? -9.797 -21 4.312 1 96 77 GLU B C 1
ATOM 3753 O O . GLU B 1 77 ? -8.594 -21.031 4.043 1 96 77 GLU B O 1
ATOM 3758 N N . ALA B 1 78 ? -10.453 -19.922 4.602 1 97.31 78 ALA B N 1
ATOM 3759 C CA . ALA B 1 78 ? -9.75 -18.641 4.656 1 97.31 78 ALA B CA 1
ATOM 3760 C C . ALA B 1 78 ? -8.695 -18.656 5.758 1 97.31 78 ALA B C 1
ATOM 3762 O O . ALA B 1 78 ? -7.586 -18.141 5.566 1 97.31 78 ALA B O 1
ATOM 3763 N N . ARG B 1 79 ? -9.062 -19.188 6.887 1 97.44 79 ARG B N 1
ATOM 3764 C CA . ARG B 1 79 ? -8.141 -19.266 8.016 1 97.44 79 ARG B CA 1
ATOM 3765 C C . ARG B 1 79 ? -6.914 -20.109 7.668 1 97.44 79 ARG B C 1
ATOM 3767 O O . ARG B 1 79 ? -5.777 -19.672 7.891 1 97.44 79 ARG B O 1
ATOM 3774 N N . VAL B 1 80 ? -7.156 -21.234 7.102 1 98 80 VAL B N 1
ATOM 3775 C CA . VAL B 1 80 ? -6.07 -22.125 6.691 1 98 80 VAL B CA 1
ATOM 3776 C C . VAL B 1 80 ? -5.207 -21.422 5.641 1 98 80 VAL B C 1
ATOM 3778 O O . VAL B 1 80 ? -3.977 -21.516 5.688 1 98 80 VAL B O 1
ATOM 3781 N N . SER B 1 81 ? -5.867 -20.797 4.688 1 97.38 81 SER B N 1
ATOM 3782 C CA . SER B 1 81 ? -5.156 -20.094 3.627 1 97.38 81 SER B CA 1
ATOM 3783 C C . SER B 1 81 ? -4.203 -19.047 4.199 1 97.38 81 SER B C 1
ATOM 3785 O O . SER B 1 81 ? -3.055 -18.938 3.764 1 97.38 81 SER B O 1
ATOM 3787 N N . ALA B 1 82 ? -4.668 -18.297 5.191 1 96.06 82 ALA B N 1
ATOM 3788 C CA . ALA B 1 82 ? -3.826 -17.281 5.82 1 96.06 82 ALA B CA 1
ATOM 3789 C C . ALA B 1 82 ? -2.635 -17.922 6.527 1 96.06 82 ALA B C 1
ATOM 3791 O O . ALA B 1 82 ? -1.505 -17.438 6.41 1 96.06 82 ALA B O 1
ATOM 3792 N N . MET B 1 83 ? -2.908 -18.938 7.25 1 97.69 83 MET B N 1
ATOM 3793 C CA . MET B 1 83 ? -1.857 -19.625 7.984 1 97.69 83 MET B CA 1
ATOM 3794 C C . MET B 1 83 ? -0.821 -20.219 7.031 1 97.69 83 MET B C 1
ATOM 3796 O O . MET B 1 83 ? 0.383 -20.062 7.246 1 97.69 83 MET B O 1
ATOM 3800 N N . MET B 1 84 ? -1.291 -20.797 5.965 1 98.19 84 MET B N 1
ATOM 3801 C CA . MET B 1 84 ? -0.395 -21.406 4.984 1 98.19 84 MET B CA 1
ATOM 3802 C C . MET B 1 84 ? 0.441 -20.344 4.281 1 98.19 84 MET B C 1
ATOM 3804 O O . MET B 1 84 ? 1.608 -20.578 3.963 1 98.19 84 MET B O 1
ATOM 3808 N N . GLU B 1 85 ? -0.175 -19.188 4.035 1 96.25 85 GLU B N 1
ATOM 3809 C CA . GLU B 1 85 ? 0.594 -18.094 3.465 1 96.25 85 GLU B CA 1
ATOM 3810 C C . GLU B 1 85 ? 1.75 -17.703 4.379 1 96.25 85 GLU B C 1
ATOM 3812 O O . GLU B 1 85 ? 2.855 -17.422 3.906 1 96.25 85 GLU B O 1
ATOM 3817 N N . GLY B 1 86 ? 1.488 -17.625 5.688 1 94.94 86 GLY B N 1
ATOM 3818 C CA . GLY B 1 86 ? 2.549 -17.344 6.641 1 94.94 86 GLY B CA 1
ATOM 3819 C C . GLY B 1 86 ? 3.672 -18.359 6.605 1 94.94 86 GLY B C 1
ATOM 3820 O O . GLY B 1 86 ? 4.848 -18 6.617 1 94.94 86 GLY B O 1
ATOM 3821 N N . ILE B 1 87 ? 3.297 -19.594 6.531 1 97.12 87 ILE B N 1
ATOM 3822 C CA . ILE B 1 87 ? 4.27 -20.688 6.473 1 97.12 87 ILE B CA 1
ATOM 3823 C C . ILE B 1 87 ? 5.082 -20.578 5.184 1 97.12 87 ILE B C 1
ATOM 3825 O O . ILE B 1 87 ? 6.301 -20.781 5.191 1 97.12 87 ILE B O 1
ATOM 3829 N N . GLU B 1 88 ? 4.418 -20.266 4.059 1 96.88 88 GLU B N 1
ATOM 3830 C CA . GLU B 1 88 ? 5.094 -20.078 2.779 1 96.88 88 GLU B CA 1
ATOM 3831 C C . GLU B 1 88 ? 6.172 -19 2.885 1 96.88 88 GLU B C 1
ATOM 3833 O O . GLU B 1 88 ? 7.305 -19.203 2.443 1 96.88 88 GLU B O 1
ATOM 3838 N N . ARG B 1 89 ? 5.777 -17.969 3.498 1 94.38 89 ARG B N 1
ATOM 3839 C CA . ARG B 1 89 ? 6.684 -16.828 3.598 1 94.38 89 ARG B CA 1
ATOM 3840 C C . ARG B 1 89 ? 7.875 -17.156 4.488 1 94.38 89 ARG B C 1
ATOM 3842 O O . ARG B 1 89 ? 9 -16.75 4.195 1 94.38 89 ARG B O 1
ATOM 3849 N N . TYR B 1 90 ? 7.613 -17.797 5.531 1 95.06 90 TYR B N 1
ATOM 3850 C CA . TYR B 1 90 ? 8.695 -18.266 6.391 1 95.06 90 TYR B CA 1
ATOM 3851 C C . TYR B 1 90 ? 9.664 -19.141 5.617 1 95.06 90 TYR B C 1
ATOM 3853 O O . TYR B 1 90 ? 10.883 -18.938 5.668 1 95.06 90 TYR B O 1
ATOM 3861 N N . SER B 1 91 ? 9.148 -20.062 4.941 1 97.56 91 SER B N 1
ATOM 3862 C CA . SER B 1 91 ? 9.953 -21.062 4.254 1 97.56 91 SER B CA 1
ATOM 3863 C C . SER B 1 91 ? 10.703 -20.453 3.072 1 97.56 91 SER B C 1
ATOM 3865 O O . SER B 1 91 ? 11.719 -21 2.627 1 97.56 91 SER B O 1
ATOM 3867 N N . ALA B 1 92 ? 10.18 -19.391 2.525 1 96.44 92 ALA B N 1
ATOM 3868 C CA . ALA B 1 92 ? 10.766 -18.75 1.354 1 96.44 92 ALA B CA 1
ATOM 3869 C C . ALA B 1 92 ? 12.047 -18.016 1.718 1 96.44 92 ALA B C 1
ATOM 3871 O O . ALA B 1 92 ? 12.82 -17.625 0.837 1 96.44 92 ALA B O 1
ATOM 3872 N N . GLU B 1 93 ? 12.289 -17.797 2.994 1 94.94 93 GLU B N 1
ATOM 3873 C CA . GLU B 1 93 ? 13.523 -17.156 3.432 1 94.94 93 GLU B CA 1
ATOM 3874 C C . GLU B 1 93 ? 14.711 -18.109 3.303 1 94.94 93 GLU B C 1
ATOM 3876 O O . GLU B 1 93 ? 14.547 -19.328 3.299 1 94.94 93 GLU B O 1
ATOM 3881 N N . VAL B 1 94 ? 15.906 -17.609 3.273 1 96.38 94 VAL B N 1
ATOM 3882 C CA . VAL B 1 94 ? 17.094 -18.422 3.035 1 96.38 94 VAL B CA 1
ATOM 3883 C C . VAL B 1 94 ? 17.406 -19.266 4.273 1 96.38 94 VAL B C 1
ATOM 3885 O O . VAL B 1 94 ? 17.828 -20.422 4.16 1 96.38 94 VAL B O 1
ATOM 3888 N N . HIS B 1 95 ? 17.172 -18.688 5.426 1 94.75 95 HIS B N 1
ATOM 3889 C CA . HIS B 1 95 ? 17.516 -19.328 6.691 1 94.75 95 HIS B CA 1
ATOM 3890 C C . HIS B 1 95 ? 18.953 -19.828 6.699 1 94.75 95 HIS B C 1
ATOM 3892 O O . HIS B 1 95 ? 19.875 -19.031 6.48 1 94.75 95 HIS B O 1
ATOM 3898 N N . ASP B 1 96 ? 19.188 -21.062 7.02 1 94.81 96 ASP B N 1
ATOM 3899 C CA . ASP B 1 96 ? 20.547 -21.594 7.164 1 94.81 96 ASP B CA 1
ATOM 3900 C C . ASP B 1 96 ? 21 -22.281 5.875 1 94.81 96 ASP B C 1
ATOM 3902 O O . ASP B 1 96 ? 22.031 -22.953 5.859 1 94.81 96 ASP B O 1
ATOM 3906 N N . ARG B 1 97 ? 20.328 -22.078 4.789 1 95 97 ARG B N 1
ATOM 3907 C CA . ARG B 1 97 ? 20.688 -22.688 3.518 1 95 97 ARG B CA 1
ATOM 3908 C C . ARG B 1 97 ? 21.953 -22.062 2.951 1 95 97 ARG B C 1
ATOM 3910 O O . ARG B 1 97 ? 22.141 -20.844 3.041 1 95 97 ARG B O 1
ATOM 3917 N N . GLN B 1 98 ? 22.797 -22.906 2.473 1 92 98 GLN B N 1
ATOM 3918 C CA . GLN B 1 98 ? 24.031 -22.422 1.861 1 92 98 GLN B CA 1
ATOM 3919 C C . GLN B 1 98 ? 23.859 -22.188 0.365 1 92 98 GLN B C 1
ATOM 3921 O O . GLN B 1 98 ? 23.359 -23.062 -0.353 1 92 98 GLN B O 1
ATOM 3926 N N . LEU B 1 99 ? 24.203 -21 -0.002 1 96.06 99 LEU B N 1
ATOM 3927 C CA . LEU B 1 99 ? 24.109 -20.609 -1.406 1 96.06 99 LEU B CA 1
ATOM 3928 C C . LEU B 1 99 ? 25.484 -20.547 -2.051 1 96.06 99 LEU B C 1
ATOM 3930 O O . LEU B 1 99 ? 26.453 -20.109 -1.416 1 96.06 99 LEU B O 1
ATOM 3934 N N . LEU B 1 100 ? 25.609 -21 -3.227 1 95.56 100 LEU B N 1
ATOM 3935 C CA . LEU B 1 100 ? 26.844 -20.922 -3.994 1 95.56 100 LEU B CA 1
ATOM 3936 C C . LEU B 1 100 ? 26.891 -19.656 -4.844 1 95.56 100 LEU B C 1
ATOM 3938 O O . LEU B 1 100 ? 26.031 -19.453 -5.699 1 95.56 100 LEU B O 1
ATOM 3942 N N . VAL B 1 101 ? 27.875 -18.859 -4.602 1 97.69 101 VAL B N 1
ATOM 3943 C CA . VAL B 1 101 ? 28 -17.641 -5.379 1 97.69 101 VAL B CA 1
ATOM 3944 C C . VAL B 1 101 ? 28.984 -17.859 -6.539 1 97.69 101 VAL B C 1
ATOM 3946 O O . VAL B 1 101 ? 30.156 -18.125 -6.32 1 97.69 101 VAL B O 1
ATOM 3949 N N . GLU B 1 102 ? 28.531 -17.797 -7.719 1 97.62 102 GLU B N 1
ATOM 3950 C CA . GLU B 1 102 ? 29.312 -18.062 -8.922 1 97.62 102 GLU B CA 1
ATOM 3951 C C . GLU B 1 102 ? 28.672 -17.422 -10.148 1 97.62 102 GLU B C 1
ATOM 3953 O O . GLU B 1 102 ? 27.484 -17.078 -10.133 1 97.62 102 GLU B O 1
ATOM 3958 N N . SER B 1 103 ? 29.469 -17.109 -11.148 1 98 103 SER B N 1
ATOM 3959 C CA . SER B 1 103 ? 28.891 -16.672 -12.414 1 98 103 SER B CA 1
ATOM 3960 C C . SER B 1 103 ? 28.25 -17.828 -13.172 1 98 103 SER B C 1
ATOM 3962 O O . SER B 1 103 ? 28.594 -19 -12.93 1 98 103 SER B O 1
ATOM 3964 N N . HIS B 1 104 ? 27.328 -17.516 -14.062 1 98.12 104 HIS B N 1
ATOM 3965 C CA . HIS B 1 104 ? 26.688 -18.547 -14.859 1 98.12 104 HIS B CA 1
ATOM 3966 C C . HIS B 1 104 ? 27.703 -19.312 -15.703 1 98.12 104 HIS B C 1
ATOM 3968 O O . HIS B 1 104 ? 27.625 -20.547 -15.805 1 98.12 104 HIS B O 1
ATOM 3974 N N . SER B 1 105 ? 28.594 -18.609 -16.344 1 97.81 105 SER B N 1
ATOM 3975 C CA . SER B 1 105 ? 29.578 -19.219 -17.234 1 97.81 105 SER B CA 1
ATOM 3976 C C . SER B 1 105 ? 30.406 -20.25 -16.5 1 97.81 105 SER B C 1
ATOM 3978 O O . SER B 1 105 ? 30.641 -21.359 -17.016 1 97.81 105 SER B O 1
ATOM 3980 N N . ARG B 1 106 ? 30.828 -19.938 -15.328 1 97.75 106 ARG B N 1
ATOM 3981 C CA . ARG B 1 106 ? 31.641 -20.875 -14.555 1 97.75 106 ARG B CA 1
ATOM 3982 C C . ARG B 1 106 ? 30.797 -22.031 -14.031 1 97.75 106 ARG B C 1
ATOM 3984 O O . ARG B 1 106 ? 31.25 -23.188 -14.055 1 97.75 106 ARG B O 1
ATOM 3991 N N . LEU B 1 107 ? 29.672 -21.75 -13.57 1 97.5 107 LEU B N 1
ATOM 3992 C CA . LEU B 1 107 ? 28.797 -22.781 -12.992 1 97.5 107 LEU B CA 1
ATOM 3993 C C . LEU B 1 107 ? 28.359 -23.781 -14.055 1 97.5 107 LEU B C 1
ATOM 3995 O O . LEU B 1 107 ? 28.375 -24.984 -13.82 1 97.5 107 LEU B O 1
ATOM 3999 N N . SER B 1 108 ? 28 -23.281 -15.195 1 96.81 108 SER B N 1
ATOM 4000 C CA . SER B 1 108 ? 27.422 -24.094 -16.25 1 96.81 108 SER B CA 1
ATOM 4001 C C . SER B 1 108 ? 28.484 -24.984 -16.906 1 96.81 108 SER B C 1
ATOM 4003 O O . SER B 1 108 ? 28.156 -25.906 -17.656 1 96.81 108 SER B O 1
ATOM 4005 N N . ALA B 1 109 ? 29.719 -24.75 -16.625 1 96.06 109 ALA B N 1
ATOM 4006 C CA . ALA B 1 109 ? 30.797 -25.609 -17.125 1 96.06 109 ALA B CA 1
ATOM 4007 C C . ALA B 1 109 ? 30.766 -26.984 -16.453 1 96.06 109 ALA B C 1
ATOM 4009 O O . ALA B 1 109 ? 31.203 -27.969 -17.031 1 96.06 109 ALA B O 1
ATOM 4010 N N . GLY B 1 110 ? 30.156 -27.016 -15.297 1 94.75 110 GLY B N 1
ATOM 4011 C CA . GLY B 1 110 ? 30.219 -28.266 -14.547 1 94.75 110 GLY B CA 1
ATOM 4012 C C . GLY B 1 110 ? 28.844 -28.828 -14.234 1 94.75 110 GLY B C 1
ATOM 4013 O O . GLY B 1 110 ? 28.703 -30.031 -13.984 1 94.75 110 GLY B O 1
ATOM 4014 N N . VAL B 1 111 ? 27.906 -27.984 -14.18 1 96.62 111 VAL B N 1
ATOM 4015 C CA . VAL B 1 111 ? 26.578 -28.453 -13.805 1 96.62 111 VAL B CA 1
ATOM 4016 C C . VAL B 1 111 ? 25.531 -27.734 -14.648 1 96.62 111 VAL B C 1
ATOM 4018 O O . VAL B 1 111 ? 25.812 -26.688 -15.25 1 96.62 111 VAL B O 1
ATOM 4021 N N . GLU B 1 112 ? 24.328 -28.344 -14.75 1 97.56 112 GLU B N 1
ATOM 4022 C CA . GLU B 1 112 ? 23.219 -27.672 -15.43 1 97.56 112 GLU B CA 1
ATOM 4023 C C . GLU B 1 112 ? 22.75 -26.453 -14.641 1 97.56 112 GLU B C 1
ATOM 4025 O O . GLU B 1 112 ? 22.562 -26.531 -13.422 1 97.56 112 GLU B O 1
ATOM 4030 N N . ALA B 1 113 ? 22.656 -25.312 -15.281 1 98.31 113 ALA B N 1
ATOM 4031 C CA . ALA B 1 113 ? 22.219 -24.062 -14.656 1 98.31 113 ALA B CA 1
ATOM 4032 C C . ALA B 1 113 ? 21.344 -23.266 -15.609 1 98.31 113 ALA B C 1
ATOM 4034 O O . ALA B 1 113 ? 21.625 -23.188 -16.812 1 98.31 113 ALA B O 1
ATOM 4035 N N . VAL B 1 114 ? 20.312 -22.734 -15.086 1 98.06 114 VAL B N 1
ATOM 4036 C CA . VAL B 1 114 ? 19.453 -21.875 -15.891 1 98.06 114 VAL B CA 1
ATOM 4037 C C . VAL B 1 114 ? 20.203 -20.641 -16.344 1 98.06 114 VAL B C 1
ATOM 4039 O O . VAL B 1 114 ? 20.938 -20.031 -15.555 1 98.06 114 VAL B O 1
ATOM 4042 N N . ASP B 1 115 ? 20.125 -20.344 -17.641 1 97.75 115 ASP B N 1
ATOM 4043 C CA . ASP B 1 115 ? 20.641 -19.062 -18.109 1 97.75 115 ASP B CA 1
ATOM 4044 C C . ASP B 1 115 ? 19.828 -17.906 -17.547 1 97.75 115 ASP B C 1
ATOM 4046 O O . ASP B 1 115 ? 18.625 -17.797 -17.797 1 97.75 115 ASP B O 1
ATOM 4050 N N . PRO B 1 116 ? 20.453 -17 -16.75 1 97.75 116 PRO B N 1
ATOM 4051 C CA . PRO B 1 116 ? 19.703 -15.883 -16.172 1 97.75 116 PRO B CA 1
ATOM 4052 C C . PRO B 1 116 ? 18.906 -15.109 -17.219 1 97.75 116 PRO B C 1
ATOM 4054 O O . PRO B 1 116 ? 17.859 -14.523 -16.891 1 97.75 116 PRO B O 1
ATOM 4057 N N . ARG B 1 117 ? 19.344 -15.141 -18.469 1 95.75 117 ARG B N 1
ATOM 4058 C CA . ARG B 1 117 ? 18.688 -14.398 -19.547 1 95.75 117 ARG B CA 1
ATOM 4059 C C . ARG B 1 117 ? 17.281 -14.945 -19.828 1 95.75 117 ARG B C 1
ATOM 4061 O O . ARG B 1 117 ? 16.453 -14.266 -20.438 1 95.75 117 ARG B O 1
ATOM 4068 N N . ASP B 1 118 ? 17.031 -16.109 -19.344 1 96.81 118 ASP B N 1
ATOM 4069 C CA . ASP B 1 118 ? 15.742 -16.766 -19.594 1 96.81 118 ASP B CA 1
ATOM 4070 C C . ASP B 1 118 ? 14.727 -16.375 -18.516 1 96.81 118 ASP B C 1
ATOM 4072 O O . ASP B 1 118 ? 13.562 -16.797 -18.578 1 96.81 118 ASP B O 1
ATOM 4076 N N . LEU B 1 119 ? 15.055 -15.547 -17.531 1 97.31 119 LEU B N 1
ATOM 4077 C CA . LEU B 1 119 ? 14.203 -15.203 -16.406 1 97.31 119 LEU B CA 1
ATOM 4078 C C . LEU B 1 119 ? 13.664 -13.781 -16.547 1 97.31 119 LEU B C 1
ATOM 4080 O O . LEU B 1 119 ? 13.406 -13.109 -15.547 1 97.31 119 LEU B O 1
ATOM 4084 N N . ALA B 1 120 ? 13.461 -13.305 -17.781 1 95.25 120 ALA B N 1
ATOM 4085 C CA . ALA B 1 120 ? 12.953 -11.961 -18.031 1 95.25 120 ALA B CA 1
ATOM 4086 C C . ALA B 1 120 ? 13.68 -10.93 -17.172 1 95.25 120 ALA B C 1
ATOM 4088 O O . ALA B 1 120 ? 13.148 -10.477 -16.156 1 95.25 120 ALA B O 1
ATOM 4089 N N . LEU B 1 121 ? 14.773 -10.383 -17.562 1 94.94 121 LEU B N 1
ATOM 4090 C CA . LEU B 1 121 ? 15.625 -9.492 -16.797 1 94.94 121 LEU B CA 1
ATOM 4091 C C . LEU B 1 121 ? 15.188 -8.039 -16.969 1 94.94 121 LEU B C 1
ATOM 4093 O O . LEU B 1 121 ? 14.734 -7.648 -18.047 1 94.94 121 LEU B O 1
ATOM 4097 N N . PRO B 1 122 ? 15.258 -7.297 -15.883 1 91.12 122 PRO B N 1
ATOM 4098 C CA . PRO B 1 122 ? 15.078 -5.855 -16.078 1 91.12 122 PRO B CA 1
ATOM 4099 C C . PRO B 1 122 ? 16.188 -5.23 -16.906 1 91.12 122 PRO B C 1
ATOM 4101 O O . PRO B 1 122 ? 17.266 -5.816 -17.047 1 91.12 122 PRO B O 1
ATOM 4104 N N . ASP B 1 123 ? 15.859 -4.055 -17.422 1 86.44 123 ASP B N 1
ATOM 4105 C CA . ASP B 1 123 ? 16.859 -3.342 -18.203 1 86.44 123 ASP B CA 1
ATOM 4106 C C . ASP B 1 123 ? 18.109 -3.047 -17.359 1 86.44 123 ASP B C 1
ATOM 4108 O O . ASP B 1 123 ? 18 -2.645 -16.203 1 86.44 123 ASP B O 1
ATOM 4112 N N . GLY B 1 124 ? 19.219 -3.379 -17.922 1 86.31 124 GLY B N 1
ATOM 4113 C CA . GLY B 1 124 ? 20.469 -3.029 -17.266 1 86.31 124 GLY B CA 1
ATOM 4114 C C . GLY B 1 124 ? 21.016 -4.141 -16.406 1 86.31 124 GLY B C 1
ATOM 4115 O O . GLY B 1 124 ? 22.156 -4.062 -15.922 1 86.31 124 GLY B O 1
ATOM 4116 N N . ALA B 1 125 ? 20.281 -5.184 -16.141 1 91.38 125 ALA B N 1
ATOM 4117 C CA . ALA B 1 125 ? 20.781 -6.316 -15.359 1 91.38 125 ALA B CA 1
ATOM 4118 C C . ALA B 1 125 ? 21.969 -6.969 -16.047 1 91.38 125 ALA B C 1
ATOM 4120 O O . ALA B 1 125 ? 22.031 -7.039 -17.281 1 91.38 125 ALA B O 1
ATOM 4121 N N . ASP B 1 126 ? 22.922 -7.465 -15.242 1 94.75 126 ASP B N 1
ATOM 4122 C CA . ASP B 1 126 ? 24.094 -8.164 -15.758 1 94.75 126 ASP B CA 1
ATOM 4123 C C . ASP B 1 126 ? 23.984 -9.664 -15.539 1 94.75 126 ASP B C 1
ATOM 4125 O O . ASP B 1 126 ? 24.344 -10.172 -14.469 1 94.75 126 ASP B O 1
ATOM 4129 N N . PRO B 1 127 ? 23.672 -10.359 -16.547 1 95.94 127 PRO B N 1
ATOM 4130 C CA . PRO B 1 127 ? 23.516 -11.805 -16.375 1 95.94 127 PRO B CA 1
ATOM 4131 C C . PRO B 1 127 ? 24.828 -12.531 -16.156 1 95.94 127 PRO B C 1
ATOM 4133 O O . PRO B 1 127 ? 24.844 -13.719 -15.805 1 95.94 127 PRO B O 1
ATOM 4136 N N . GLY B 1 128 ? 25.891 -11.883 -16.328 1 96.38 128 GLY B N 1
ATOM 4137 C CA . GLY B 1 128 ? 27.203 -12.508 -16.188 1 96.38 128 GLY B CA 1
ATOM 4138 C C . GLY B 1 128 ? 27.797 -12.32 -14.805 1 96.38 128 GLY B C 1
ATOM 4139 O O . GLY B 1 128 ? 28.828 -12.93 -14.484 1 96.38 128 GLY B O 1
ATOM 4140 N N . MET B 1 129 ? 27.156 -11.539 -13.977 1 96.38 129 MET B N 1
ATOM 4141 C CA . MET B 1 129 ? 27.703 -11.266 -12.648 1 96.38 129 MET B CA 1
ATOM 4142 C C . MET B 1 129 ? 27.672 -12.523 -11.781 1 96.38 129 MET B C 1
ATOM 4144 O O . MET B 1 129 ? 26.797 -13.383 -11.953 1 96.38 129 MET B O 1
ATOM 4148 N N . PRO B 1 130 ? 28.703 -12.648 -10.891 1 97.5 130 PRO B N 1
ATOM 4149 C CA . PRO B 1 130 ? 28.531 -13.688 -9.875 1 97.5 130 PRO B CA 1
ATOM 4150 C C . PRO B 1 130 ? 27.281 -13.477 -9.016 1 97.5 130 PRO B C 1
ATOM 4152 O O . PRO B 1 130 ? 26.984 -12.344 -8.641 1 97.5 130 PRO B O 1
ATOM 4155 N N . MET B 1 131 ? 26.562 -14.547 -8.781 1 97.56 131 MET B N 1
ATOM 4156 C CA . MET B 1 131 ? 25.328 -14.477 -7.996 1 97.56 131 MET B CA 1
ATOM 4157 C C . MET B 1 131 ? 25.094 -15.773 -7.238 1 97.56 131 MET B C 1
ATOM 4159 O O . MET B 1 131 ? 25.688 -16.797 -7.555 1 97.56 131 MET B O 1
ATOM 4163 N N . PRO B 1 132 ? 24.297 -15.703 -6.184 1 98.19 132 PRO B N 1
ATOM 4164 C CA . PRO B 1 132 ? 24 -16.938 -5.449 1 98.19 132 PRO B CA 1
ATOM 4165 C C . PRO B 1 132 ? 23.062 -17.875 -6.211 1 98.19 132 PRO B C 1
ATOM 4167 O O . PRO B 1 132 ? 22.141 -17.406 -6.875 1 98.19 132 PRO B O 1
ATOM 4170 N N . TRP B 1 133 ? 23.391 -19.156 -6.109 1 98.44 133 TRP B N 1
ATOM 4171 C CA . TRP B 1 133 ? 22.625 -20.188 -6.805 1 98.44 133 TRP B CA 1
ATOM 4172 C C . TRP B 1 133 ? 22.109 -21.234 -5.82 1 98.44 133 TRP B C 1
ATOM 4174 O O . TRP B 1 133 ? 22.703 -21.453 -4.766 1 98.44 133 TRP B O 1
ATOM 4184 N N . VAL B 1 134 ? 21.016 -21.828 -6.133 1 98.25 134 VAL B N 1
ATOM 4185 C CA . VAL B 1 134 ? 20.422 -22.906 -5.348 1 98.25 134 VAL B CA 1
ATOM 4186 C C . VAL B 1 134 ? 19.969 -24.031 -6.277 1 98.25 134 VAL B C 1
ATOM 4188 O O . VAL B 1 134 ? 19.625 -23.797 -7.434 1 98.25 134 VAL B O 1
ATOM 4191 N N . LEU B 1 135 ? 19.984 -25.203 -5.797 1 97.94 135 LEU B N 1
ATOM 4192 C CA . LEU B 1 135 ? 19.641 -26.391 -6.574 1 97.94 135 LEU B CA 1
ATOM 4193 C C . LEU B 1 135 ? 18.141 -26.578 -6.633 1 97.94 135 LEU B C 1
ATOM 4195 O O . LEU B 1 135 ? 17.453 -26.453 -5.613 1 97.94 135 LEU B O 1
ATOM 4199 N N . GLY B 1 136 ? 17.609 -26.812 -7.852 1 98.25 136 GLY B N 1
ATOM 4200 C CA . GLY B 1 136 ? 16.234 -27.219 -8.078 1 98.25 136 GLY B CA 1
ATOM 4201 C C . GLY B 1 136 ? 16.125 -28.453 -8.953 1 98.25 136 GLY B C 1
ATOM 4202 O O . GLY B 1 136 ? 17.141 -29.094 -9.273 1 98.25 136 GLY B O 1
ATOM 4203 N N . TYR B 1 137 ? 14.93 -28.859 -9.227 1 98.75 137 TYR B N 1
ATOM 4204 C CA . TYR B 1 137 ? 14.68 -30.016 -10.078 1 98.75 137 TYR B CA 1
ATOM 4205 C C . TYR B 1 137 ? 13.719 -29.656 -11.211 1 98.75 137 TYR B C 1
ATOM 4207 O O . TYR B 1 137 ? 12.609 -29.172 -10.969 1 98.75 137 TYR B O 1
ATOM 4215 N N . ASP B 1 138 ? 14.164 -29.891 -12.406 1 98.69 138 ASP B N 1
ATOM 4216 C CA . ASP B 1 138 ? 13.344 -29.656 -13.594 1 98.69 138 ASP B CA 1
ATOM 4217 C C . ASP B 1 138 ? 12.422 -30.859 -13.859 1 98.69 138 ASP B C 1
ATOM 4219 O O . ASP B 1 138 ? 12.891 -31.938 -14.227 1 98.69 138 ASP B O 1
ATOM 4223 N N . LEU B 1 139 ? 11.148 -30.656 -13.773 1 98.62 139 LEU B N 1
ATOM 4224 C CA . LEU B 1 139 ? 10.172 -31.734 -13.891 1 98.62 139 LEU B CA 1
ATOM 4225 C C . LEU B 1 139 ? 10.047 -32.188 -15.336 1 98.62 139 LEU B C 1
ATOM 4227 O O . LEU B 1 139 ? 9.719 -33.375 -15.594 1 98.62 139 LEU B O 1
ATOM 4231 N N . ILE B 1 140 ? 10.242 -31.297 -16.297 1 97.81 140 ILE B N 1
ATOM 4232 C CA . ILE B 1 140 ? 10.117 -31.656 -17.719 1 97.81 140 ILE B CA 1
ATOM 4233 C C . ILE B 1 140 ? 11.375 -32.375 -18.172 1 97.81 140 ILE B C 1
ATOM 4235 O O . ILE B 1 140 ? 11.297 -33.5 -18.719 1 97.81 140 ILE B O 1
ATOM 4239 N N . GLY B 1 141 ? 12.492 -31.781 -17.875 1 96.62 141 GLY B N 1
ATOM 4240 C CA . GLY B 1 141 ? 13.766 -32.375 -18.25 1 96.62 141 GLY B CA 1
ATOM 4241 C C . GLY B 1 141 ? 14.203 -33.5 -17.344 1 96.62 141 GLY B C 1
ATOM 4242 O O . GLY B 1 141 ? 15.117 -34.25 -17.672 1 96.62 141 GLY B O 1
ATOM 4243 N N . GLU B 1 142 ? 13.578 -33.656 -16.25 1 97.31 142 GLU B N 1
ATOM 4244 C CA . GLU B 1 142 ? 13.875 -34.656 -15.25 1 97.31 142 GLU B CA 1
ATOM 4245 C C . GLU B 1 142 ? 15.352 -34.625 -14.844 1 97.31 142 GLU B C 1
ATOM 4247 O O . GLU B 1 142 ? 16.031 -35.656 -14.891 1 97.31 142 GLU B O 1
ATOM 4252 N N . GLU B 1 143 ? 15.805 -33.531 -14.422 1 97.62 143 GLU B N 1
ATOM 4253 C CA . GLU B 1 143 ? 17.203 -33.375 -14.023 1 97.62 143 GLU B CA 1
ATOM 4254 C C . GLU B 1 143 ? 17.344 -32.25 -12.984 1 97.62 143 GLU B C 1
ATOM 4256 O O . GLU B 1 143 ? 16.469 -31.391 -12.867 1 97.62 143 GLU B O 1
ATOM 4261 N N . GLU B 1 144 ? 18.438 -32.312 -12.25 1 98 144 GLU B N 1
ATOM 4262 C CA . GLU B 1 144 ? 18.797 -31.25 -11.344 1 98 144 GLU B CA 1
ATOM 4263 C C . GLU B 1 144 ? 19.312 -30.031 -12.109 1 98 144 GLU B C 1
ATOM 4265 O O . GLU B 1 144 ? 20.016 -30.188 -13.109 1 98 144 GLU B O 1
ATOM 4270 N N . VAL B 1 145 ? 18.984 -28.906 -11.641 1 98.25 145 VAL B N 1
ATOM 4271 C CA . VAL B 1 145 ? 19.406 -27.688 -12.32 1 98.25 145 VAL B CA 1
ATOM 4272 C C . VAL B 1 145 ? 19.594 -26.562 -11.297 1 98.25 145 VAL B C 1
ATOM 4274 O O . VAL B 1 145 ? 18.797 -26.438 -10.359 1 98.25 145 VAL B O 1
ATOM 4277 N N . MET B 1 146 ? 20.641 -25.766 -11.461 1 98.44 146 MET B N 1
ATOM 4278 C CA . MET B 1 146 ? 20.891 -24.625 -10.586 1 98.44 146 MET B CA 1
ATOM 4279 C C . MET B 1 146 ? 20.078 -23.406 -11.047 1 98.44 146 MET B C 1
ATOM 4281 O O . MET B 1 146 ? 19.969 -23.141 -12.242 1 98.44 146 MET B O 1
ATOM 4285 N N . LEU B 1 147 ? 19.5 -22.719 -10.055 1 98.25 147 LEU B N 1
ATOM 4286 C CA . LEU B 1 147 ? 18.766 -21.484 -10.289 1 98.25 147 LEU B CA 1
ATOM 4287 C C . LEU B 1 147 ? 19.391 -20.312 -9.547 1 98.25 147 LEU B C 1
ATOM 4289 O O . LEU B 1 147 ? 19.891 -20.484 -8.43 1 98.25 147 LEU B O 1
ATOM 4293 N N . PRO B 1 148 ? 19.344 -19.141 -10.18 1 98.31 148 PRO B N 1
ATOM 4294 C CA . PRO B 1 148 ? 19.688 -17.969 -9.359 1 98.31 148 PRO B CA 1
ATOM 4295 C C . PRO B 1 148 ? 18.812 -17.859 -8.109 1 98.31 148 PRO B C 1
ATOM 4297 O O . PRO B 1 148 ? 17.578 -18 -8.188 1 98.31 148 PRO B O 1
ATOM 4300 N N . ALA B 1 149 ? 19.406 -17.531 -6.969 1 98.31 149 ALA B N 1
ATOM 4301 C CA . ALA B 1 149 ? 18.703 -17.406 -5.695 1 98.31 149 ALA B CA 1
ATOM 4302 C C . ALA B 1 149 ? 17.656 -16.297 -5.754 1 98.31 149 ALA B C 1
ATOM 4304 O O . ALA B 1 149 ? 16.609 -16.391 -5.094 1 98.31 149 ALA B O 1
ATOM 4305 N N . SER B 1 150 ? 17.828 -15.312 -6.609 1 96.5 150 SER B N 1
ATOM 4306 C CA . SER B 1 150 ? 16.891 -14.211 -6.777 1 96.5 150 SER B CA 1
ATOM 4307 C C . SER B 1 150 ? 15.539 -14.703 -7.281 1 96.5 150 SER B C 1
ATOM 4309 O O . SER B 1 150 ? 14.508 -14.078 -7.035 1 96.5 150 SER B O 1
ATOM 4311 N N . ALA B 1 151 ? 15.555 -15.828 -7.918 1 97.81 151 ALA B N 1
ATOM 4312 C CA . ALA B 1 151 ? 14.328 -16.375 -8.492 1 97.81 151 ALA B CA 1
ATOM 4313 C C . ALA B 1 151 ? 13.617 -17.297 -7.492 1 97.81 151 ALA B C 1
ATOM 4315 O O . ALA B 1 151 ? 12.508 -17.766 -7.758 1 97.81 151 ALA B O 1
ATOM 4316 N N . VAL B 1 152 ? 14.227 -17.484 -6.352 1 98.31 152 VAL B N 1
ATOM 4317 C CA . VAL B 1 152 ? 13.719 -18.547 -5.492 1 98.31 152 VAL B CA 1
ATOM 4318 C C . VAL B 1 152 ? 13.352 -17.969 -4.121 1 98.31 152 VAL B C 1
ATOM 4320 O O . VAL B 1 152 ? 12.242 -18.172 -3.635 1 98.31 152 VAL B O 1
ATOM 4323 N N . PHE B 1 153 ? 14.25 -17.25 -3.549 1 97 153 PHE B N 1
ATOM 4324 C CA . PHE B 1 153 ? 14.078 -16.797 -2.174 1 97 153 PHE B CA 1
ATOM 4325 C C . PHE B 1 153 ? 13.469 -15.406 -2.137 1 97 153 PHE B C 1
ATOM 4327 O O . PHE B 1 153 ? 13.742 -14.578 -3.006 1 97 153 PHE B O 1
ATOM 4334 N N . HIS B 1 154 ? 12.68 -15.195 -1.138 1 92.5 154 HIS B N 1
ATOM 4335 C CA . HIS B 1 154 ? 12.094 -13.883 -0.881 1 92.5 154 HIS B CA 1
ATOM 4336 C C . HIS B 1 154 ? 11.898 -13.648 0.613 1 92.5 154 HIS B C 1
ATOM 4338 O O . HIS B 1 154 ? 11.117 -14.352 1.258 1 92.5 154 HIS B O 1
ATOM 4344 N N . PRO B 1 155 ? 12.477 -12.734 1.203 1 87.88 155 PRO B N 1
ATOM 4345 C CA . PRO B 1 155 ? 13.477 -11.906 0.527 1 87.88 155 PRO B CA 1
ATOM 4346 C C . PRO B 1 155 ? 14.844 -12.586 0.448 1 87.88 155 PRO B C 1
ATOM 4348 O O . PRO B 1 155 ? 15.133 -13.5 1.227 1 87.88 155 PRO B O 1
ATOM 4351 N N . LEU B 1 156 ? 15.594 -12.164 -0.561 1 91.25 156 LEU B N 1
ATOM 4352 C CA . LEU B 1 156 ? 17.016 -12.484 -0.573 1 91.25 156 LEU B CA 1
ATOM 4353 C C . LEU B 1 156 ? 17.812 -11.469 0.245 1 91.25 156 LEU B C 1
ATOM 4355 O O . LEU B 1 156 ? 17.656 -10.258 0.056 1 91.25 156 LEU B O 1
ATOM 4359 N N . PRO B 1 157 ? 18.578 -11.938 1.172 1 87.69 157 PRO B N 1
ATOM 4360 C CA . PRO B 1 157 ? 19.344 -11.008 2.006 1 87.69 157 PRO B CA 1
ATOM 4361 C C . PRO B 1 157 ? 20.203 -10.055 1.184 1 87.69 157 PRO B C 1
ATOM 4363 O O . PRO B 1 157 ? 20.734 -10.445 0.138 1 87.69 157 PRO B O 1
ATOM 4366 N N . ARG B 1 158 ? 20.422 -8.922 1.704 1 81.06 158 ARG B N 1
ATOM 4367 C CA . ARG B 1 158 ? 21.078 -7.832 1.003 1 81.06 158 ARG B CA 1
ATOM 4368 C C . ARG B 1 158 ? 22.562 -8.148 0.763 1 81.06 158 ARG B C 1
ATOM 4370 O O . ARG B 1 158 ? 23.188 -7.559 -0.113 1 81.06 158 ARG B O 1
ATOM 4377 N N . GLU B 1 159 ? 23.047 -8.969 1.546 1 86.94 159 GLU B N 1
ATOM 4378 C CA . GLU B 1 159 ? 24.469 -9.32 1.42 1 86.94 159 GLU B CA 1
ATOM 4379 C C . GLU B 1 159 ? 24.734 -10.07 0.12 1 86.94 159 GLU B C 1
ATOM 4381 O O . GLU B 1 159 ? 25.891 -10.172 -0.319 1 86.94 159 GLU B O 1
ATOM 4386 N N . TYR B 1 160 ? 23.719 -10.609 -0.502 1 91.06 160 TYR B N 1
ATOM 4387 C CA . TYR B 1 160 ? 23.875 -11.32 -1.768 1 91.06 160 TYR B CA 1
ATOM 4388 C C . TYR B 1 160 ? 23.625 -10.391 -2.949 1 91.06 160 TYR B C 1
ATOM 4390 O O . TYR B 1 160 ? 22.703 -9.562 -2.91 1 91.06 160 TYR B O 1
ATOM 4398 N N . PRO B 1 161 ? 24.5 -10.508 -3.977 1 90.75 161 PRO B N 1
ATOM 4399 C CA . PRO B 1 161 ? 24.141 -9.805 -5.211 1 90.75 161 PRO B CA 1
ATOM 4400 C C . PRO B 1 161 ? 22.797 -10.266 -5.781 1 90.75 161 PRO B C 1
ATOM 4402 O O . PRO B 1 161 ? 22.5 -11.461 -5.781 1 90.75 161 PRO B O 1
ATOM 4405 N N . GLN B 1 162 ? 22.047 -9.336 -6.195 1 89.94 162 GLN B N 1
ATOM 4406 C CA . GLN B 1 162 ? 20.703 -9.648 -6.688 1 89.94 162 GLN B CA 1
ATOM 4407 C C . GLN B 1 162 ? 20.578 -9.328 -8.18 1 89.94 162 GLN B C 1
ATOM 4409 O O . GLN B 1 162 ? 21.016 -8.266 -8.633 1 89.94 162 GLN B O 1
ATOM 4414 N N . LEU B 1 163 ? 20.047 -10.273 -8.875 1 91.31 163 LEU B N 1
ATOM 4415 C CA . LEU B 1 163 ? 19.844 -10.133 -10.312 1 91.31 163 LEU B CA 1
ATOM 4416 C C . LEU B 1 163 ? 18.656 -9.227 -10.602 1 91.31 163 LEU B C 1
ATOM 4418 O O . LEU B 1 163 ? 18.688 -8.438 -11.547 1 91.31 163 LEU B O 1
ATOM 4422 N N . PHE B 1 164 ? 17.609 -9.344 -9.867 1 90.88 164 PHE B N 1
ATOM 4423 C CA . PHE B 1 164 ? 16.375 -8.562 -9.93 1 90.88 164 PHE B CA 1
ATOM 4424 C C . PHE B 1 164 ? 15.664 -8.57 -8.586 1 90.88 164 PHE B C 1
ATOM 4426 O O . PHE B 1 164 ? 16.031 -9.32 -7.68 1 90.88 164 PHE B O 1
ATOM 4433 N N . ARG B 1 165 ? 14.695 -7.734 -8.484 1 87 165 ARG B N 1
ATOM 4434 C CA . ARG B 1 165 ? 13.891 -7.699 -7.266 1 87 165 ARG B CA 1
ATOM 4435 C C . ARG B 1 165 ? 13.18 -9.031 -7.039 1 87 165 ARG B C 1
ATOM 4437 O O . ARG B 1 165 ? 12.586 -9.594 -7.965 1 87 165 ARG B O 1
ATOM 4444 N N . THR B 1 166 ? 13.281 -9.5 -5.805 1 91.06 166 THR B N 1
ATOM 4445 C CA . THR B 1 166 ? 12.672 -10.797 -5.516 1 91.06 166 THR B CA 1
ATOM 4446 C C . THR B 1 166 ? 11.172 -10.656 -5.316 1 91.06 166 THR B C 1
ATOM 4448 O O . THR B 1 166 ? 10.672 -9.555 -5.07 1 91.06 166 THR B O 1
ATOM 4451 N N . ASN B 1 167 ? 10.477 -11.742 -5.477 1 90.56 167 ASN B N 1
ATOM 4452 C CA . ASN B 1 167 ? 9.031 -11.805 -5.309 1 90.56 167 ASN B CA 1
ATOM 4453 C C . ASN B 1 167 ? 8.578 -13.188 -4.852 1 90.56 167 ASN B C 1
ATOM 4455 O O . ASN B 1 167 ? 9.406 -14.055 -4.555 1 90.56 167 ASN B O 1
ATOM 4459 N N . THR B 1 168 ? 7.195 -13.383 -4.824 1 93.62 168 THR B N 1
ATOM 4460 C CA . THR B 1 168 ? 6.68 -14.648 -4.309 1 93.62 168 THR B CA 1
ATOM 4461 C C . THR B 1 168 ? 5.996 -15.445 -5.418 1 93.62 168 THR B C 1
ATOM 4463 O O . THR B 1 168 ? 5.254 -16.391 -5.141 1 93.62 168 THR B O 1
ATOM 4466 N N . ASN B 1 169 ? 6.184 -15.062 -6.691 1 94.88 169 ASN B N 1
ATOM 4467 C CA . ASN B 1 169 ? 5.566 -15.789 -7.793 1 94.88 169 ASN B CA 1
ATOM 4468 C C . ASN B 1 169 ? 6.039 -17.25 -7.84 1 94.88 169 ASN B C 1
ATOM 4470 O O . ASN B 1 169 ? 7.242 -17.516 -7.848 1 94.88 169 ASN B O 1
ATOM 4474 N N . GLY B 1 170 ? 5.117 -18.109 -7.848 1 97.94 170 GLY B N 1
ATOM 4475 C CA . GLY B 1 170 ? 5.438 -19.516 -7.922 1 97.94 170 GLY B CA 1
ATOM 4476 C C . GLY B 1 170 ? 5.652 -20.156 -6.562 1 97.94 170 GLY B C 1
ATOM 4477 O O . GLY B 1 170 ? 5.926 -21.359 -6.465 1 97.94 170 GLY B O 1
ATOM 4478 N N . LEU B 1 171 ? 5.562 -19.312 -5.504 1 97.81 171 LEU B N 1
ATOM 4479 C CA . LEU B 1 171 ? 5.633 -19.828 -4.141 1 97.81 171 LEU B CA 1
ATOM 4480 C C . LEU B 1 171 ? 4.312 -20.484 -3.736 1 97.81 171 LEU B C 1
ATOM 4482 O O . LEU B 1 171 ? 3.244 -19.891 -3.93 1 97.81 171 LEU B O 1
ATOM 4486 N N . ALA B 1 172 ? 4.379 -21.703 -3.229 1 98.5 172 ALA B N 1
ATOM 4487 C CA . ALA B 1 172 ? 3.145 -22.375 -2.838 1 98.5 172 ALA B CA 1
ATOM 4488 C C . ALA B 1 172 ? 3.4 -23.406 -1.74 1 98.5 172 ALA B C 1
ATOM 4490 O O . ALA B 1 172 ? 4.492 -23.969 -1.656 1 98.5 172 ALA B O 1
ATOM 4491 N N . SER B 1 173 ? 2.422 -23.625 -0.959 1 98.44 173 SER B N 1
ATOM 4492 C CA . SER B 1 173 ? 2.418 -24.656 0.063 1 98.44 173 SER B CA 1
ATOM 4493 C C . SER B 1 173 ? 1.288 -25.656 -0.168 1 98.44 173 SER B C 1
ATOM 4495 O O . SER B 1 173 ? 0.372 -25.391 -0.951 1 98.44 173 SER B O 1
ATOM 4497 N N . GLY B 1 174 ? 1.373 -26.797 0.412 1 98.25 174 GLY B N 1
ATOM 4498 C CA . GLY B 1 174 ? 0.348 -27.828 0.354 1 98.25 174 GLY B CA 1
ATOM 4499 C C . GLY B 1 174 ? 0.471 -28.859 1.464 1 98.25 174 GLY B C 1
ATOM 4500 O O . GLY B 1 174 ? 1.484 -28.891 2.166 1 98.25 174 GLY B O 1
ATOM 4501 N N . ASN B 1 175 ? -0.604 -29.609 1.605 1 97.94 175 ASN B N 1
ATOM 4502 C CA . ASN B 1 175 ? -0.583 -30.703 2.562 1 97.94 175 ASN B CA 1
ATOM 4503 C C . ASN B 1 175 ? 0.414 -31.781 2.154 1 97.94 175 ASN B C 1
ATOM 4505 O O . ASN B 1 175 ? 0.928 -32.5 3.004 1 97.94 175 ASN B O 1
ATOM 4509 N N . VAL B 1 176 ? 0.635 -31.859 0.916 1 97.81 176 VAL B N 1
ATOM 4510 C CA . VAL B 1 176 ? 1.615 -32.75 0.322 1 97.81 176 VAL B CA 1
ATOM 4511 C C . VAL B 1 176 ? 2.387 -32.031 -0.778 1 97.81 176 VAL B C 1
ATOM 4513 O O . VAL B 1 176 ? 1.966 -30.984 -1.244 1 97.81 176 VAL B O 1
ATOM 4516 N N . LEU B 1 177 ? 3.484 -32.625 -1.129 1 98.5 177 LEU B N 1
ATOM 4517 C CA . LEU B 1 177 ? 4.383 -32 -2.096 1 98.5 177 LEU B CA 1
ATOM 4518 C C . LEU B 1 177 ? 3.676 -31.766 -3.426 1 98.5 177 LEU B C 1
ATOM 4520 O O . LEU B 1 177 ? 3.803 -30.703 -4.027 1 98.5 177 LEU B O 1
ATOM 4524 N N . GLU B 1 178 ? 2.918 -32.781 -3.873 1 98.75 178 GLU B N 1
ATOM 4525 C CA . GLU B 1 178 ? 2.24 -32.719 -5.164 1 98.75 178 GLU B CA 1
ATOM 4526 C C . GLU B 1 178 ? 1.228 -31.562 -5.199 1 98.75 178 GLU B C 1
ATOM 4528 O O . GLU B 1 178 ? 1.104 -30.875 -6.211 1 98.75 178 GLU B O 1
ATOM 4533 N N . GLU B 1 179 ? 0.546 -31.406 -4.109 1 98.69 179 GLU B N 1
ATOM 4534 C CA . GLU B 1 179 ? -0.401 -30.297 -4.004 1 98.69 179 GLU B CA 1
ATOM 4535 C C . GLU B 1 179 ? 0.31 -28.953 -4.102 1 98.69 179 GLU B C 1
ATOM 4537 O O . GLU B 1 179 ? -0.151 -28.047 -4.805 1 98.69 179 GLU B O 1
ATOM 4542 N N . ALA B 1 180 ? 1.437 -28.781 -3.408 1 98.81 180 ALA B N 1
ATOM 4543 C CA . ALA B 1 180 ? 2.217 -27.547 -3.453 1 98.81 180 ALA B CA 1
ATOM 4544 C C . ALA B 1 180 ? 2.707 -27.266 -4.871 1 98.81 180 ALA B C 1
ATOM 4546 O O . ALA B 1 180 ? 2.594 -26.141 -5.355 1 98.81 180 ALA B O 1
ATOM 4547 N N . VAL B 1 181 ? 3.205 -28.281 -5.555 1 98.88 181 VAL B N 1
ATOM 4548 C CA . VAL B 1 181 ? 3.732 -28.125 -6.91 1 98.88 181 VAL B CA 1
ATOM 4549 C C . VAL B 1 181 ? 2.611 -27.703 -7.859 1 98.88 181 VAL B C 1
ATOM 4551 O O . VAL B 1 181 ? 2.795 -26.812 -8.688 1 98.88 181 VAL B O 1
ATOM 4554 N N . PHE B 1 182 ? 1.471 -28.359 -7.691 1 98.81 182 PHE B N 1
ATOM 4555 C CA . PHE B 1 182 ? 0.322 -28.031 -8.523 1 98.81 182 PHE B CA 1
ATOM 4556 C C . PHE B 1 182 ? -0.035 -26.547 -8.391 1 98.81 182 PHE B C 1
ATOM 4558 O O . PHE B 1 182 ? -0.221 -25.859 -9.398 1 98.81 182 PHE B O 1
ATOM 4565 N N . HIS B 1 183 ? -0.125 -26.062 -7.176 1 98.56 183 HIS B N 1
ATOM 4566 C CA . HIS B 1 183 ? -0.509 -24.672 -6.945 1 98.56 183 HIS B CA 1
ATOM 4567 C C . HIS B 1 183 ? 0.591 -23.719 -7.391 1 98.56 183 HIS B C 1
ATOM 4569 O O . HIS B 1 183 ? 0.305 -22.609 -7.875 1 98.56 183 HIS B O 1
ATOM 4575 N N . GLY B 1 184 ? 1.856 -24.078 -7.203 1 98.75 184 GLY B N 1
ATOM 4576 C CA . GLY B 1 184 ? 2.951 -23.281 -7.734 1 98.75 184 GLY B CA 1
ATOM 4577 C C . GLY B 1 184 ? 2.898 -23.125 -9.242 1 98.75 184 GLY B C 1
ATOM 4578 O O . GLY B 1 184 ? 3.07 -22.016 -9.758 1 98.75 184 GLY B O 1
ATOM 4579 N N . LEU B 1 185 ? 2.633 -24.234 -9.953 1 98.88 185 LEU B N 1
ATOM 4580 C CA . LEU B 1 185 ? 2.486 -24.203 -11.406 1 98.88 185 LEU B CA 1
ATOM 4581 C C . LEU B 1 185 ? 1.314 -23.312 -11.812 1 98.88 185 LEU B C 1
ATOM 4583 O O . LEU B 1 185 ? 1.427 -22.516 -12.75 1 98.88 185 LEU B O 1
ATOM 4587 N N . SER B 1 186 ? 0.236 -23.469 -11.078 1 98.81 186 SER B N 1
ATOM 4588 C CA . SER B 1 186 ? -0.942 -22.656 -11.375 1 98.81 186 SER B CA 1
ATOM 4589 C C . SER B 1 186 ? -0.634 -21.172 -11.25 1 98.81 186 SER B C 1
ATOM 4591 O O . SER B 1 186 ? -1.063 -20.375 -12.086 1 98.81 186 SER B O 1
ATOM 4593 N N . GLU B 1 187 ? 0.122 -20.844 -10.273 1 98.19 187 GLU B N 1
ATOM 4594 C CA . GLU B 1 187 ? 0.406 -19.438 -10.016 1 98.19 187 GLU B CA 1
ATOM 4595 C C . GLU B 1 187 ? 1.286 -18.844 -11.117 1 98.19 187 GLU B C 1
ATOM 4597 O O . GLU B 1 187 ? 1.034 -17.734 -11.594 1 98.19 187 GLU B O 1
ATOM 4602 N N . VAL B 1 188 ? 2.34 -19.562 -11.555 1 98.5 188 VAL B N 1
ATOM 4603 C CA . VAL B 1 188 ? 3.232 -18.984 -12.562 1 98.5 188 VAL B CA 1
ATOM 4604 C C . VAL B 1 188 ? 2.506 -18.891 -13.898 1 98.5 188 VAL B C 1
ATOM 4606 O O . VAL B 1 188 ? 2.73 -17.953 -14.664 1 98.5 188 VAL B O 1
ATOM 4609 N N . ILE B 1 189 ? 1.62 -19.812 -14.195 1 98.81 189 ILE B N 1
ATOM 4610 C CA . ILE B 1 189 ? 0.809 -19.75 -15.406 1 98.81 189 ILE B CA 1
ATOM 4611 C C . ILE B 1 189 ? -0.16 -18.578 -15.312 1 98.81 189 ILE B C 1
ATOM 4613 O O . ILE B 1 189 ? -0.37 -17.859 -16.297 1 98.81 189 ILE B O 1
ATOM 4617 N N . GLU B 1 190 ? -0.683 -18.391 -14.156 1 98.38 190 GLU B N 1
ATOM 4618 C CA . GLU B 1 190 ? -1.614 -17.312 -13.875 1 98.38 190 GLU B CA 1
ATOM 4619 C C . GLU B 1 190 ? -0.968 -15.945 -14.133 1 98.38 190 GLU B C 1
ATOM 4621 O O . GLU B 1 190 ? -1.532 -15.109 -14.844 1 98.38 190 GLU B O 1
ATOM 4626 N N . ARG B 1 191 ? 0.172 -15.805 -13.547 1 96.69 191 ARG B N 1
ATOM 4627 C CA . ARG B 1 191 ? 0.861 -14.523 -13.656 1 96.69 191 ARG B CA 1
ATOM 4628 C C . ARG B 1 191 ? 1.291 -14.258 -15.094 1 96.69 191 ARG B C 1
ATOM 4630 O O . ARG B 1 191 ? 1.314 -13.109 -15.539 1 96.69 191 ARG B O 1
ATOM 4637 N N . ASP B 1 192 ? 1.645 -15.289 -15.82 1 98.06 192 ASP B N 1
ATOM 4638 C CA . ASP B 1 192 ? 1.97 -15.156 -17.234 1 98.06 192 ASP B CA 1
ATOM 4639 C C . ASP B 1 192 ? 0.768 -14.648 -18.031 1 98.06 192 ASP B C 1
ATOM 4641 O O . ASP B 1 192 ? 0.882 -13.688 -18.797 1 98.06 192 ASP B O 1
ATOM 4645 N N . ALA B 1 193 ? -0.365 -15.281 -17.844 1 98.06 193 ALA B N 1
ATOM 4646 C CA . ALA B 1 193 ? -1.581 -14.883 -18.547 1 98.06 193 ALA B CA 1
ATOM 4647 C C . ALA B 1 193 ? -1.947 -13.438 -18.234 1 98.06 193 ALA B C 1
ATOM 4649 O O . ALA B 1 193 ? -2.297 -12.664 -19.125 1 98.06 193 ALA B O 1
ATOM 4650 N N . TRP B 1 194 ? -1.837 -13.133 -17 1 96.44 194 TRP B N 1
ATOM 4651 C CA . TRP B 1 194 ? -2.123 -11.773 -16.562 1 96.44 194 TRP B CA 1
ATOM 4652 C C . TRP B 1 194 ? -1.186 -10.773 -17.234 1 96.44 194 TRP B C 1
ATOM 4654 O O . TRP B 1 194 ? -1.631 -9.75 -17.75 1 96.44 194 TRP B O 1
ATOM 4664 N N . SER B 1 195 ? 0.072 -11.086 -17.219 1 95.94 195 SER B N 1
ATOM 4665 C CA . SER B 1 195 ? 1.082 -10.219 -17.828 1 95.94 195 SER B CA 1
ATOM 4666 C C . SER B 1 195 ? 0.807 -10.008 -19.312 1 95.94 195 SER B C 1
ATOM 4668 O O . SER B 1 195 ? 0.941 -8.891 -19.812 1 95.94 195 SER B O 1
ATOM 4670 N N . LEU B 1 196 ? 0.423 -11.023 -19.969 1 96.88 196 LEU B N 1
ATOM 4671 C CA . LEU B 1 196 ? 0.144 -10.93 -21.391 1 96.88 196 LEU B CA 1
ATOM 4672 C C . LEU B 1 196 ? -1.082 -10.055 -21.641 1 96.88 196 LEU B C 1
ATOM 4674 O O . LEU B 1 196 ? -1.09 -9.242 -22.578 1 96.88 196 LEU B O 1
ATOM 4678 N N . ALA B 1 197 ? -2.102 -10.227 -20.828 1 94.69 197 ALA B N 1
ATOM 4679 C CA . ALA B 1 197 ? -3.291 -9.391 -20.953 1 94.69 197 ALA B CA 1
ATOM 4680 C C . ALA B 1 197 ? -2.949 -7.914 -20.75 1 94.69 197 ALA B C 1
ATOM 4682 O O . ALA B 1 197 ? -3.418 -7.055 -21.5 1 94.69 197 ALA B O 1
ATOM 4683 N N . GLU B 1 198 ? -2.131 -7.641 -19.781 1 92.5 198 GLU B N 1
ATOM 4684 C CA . GLU B 1 198 ? -1.731 -6.27 -19.469 1 92.5 198 GLU B CA 1
ATOM 4685 C C . GLU B 1 198 ? -0.848 -5.691 -20.578 1 92.5 198 GLU B C 1
ATOM 4687 O O . GLU B 1 198 ? -0.899 -4.492 -20.844 1 92.5 198 GLU B O 1
ATOM 4692 N N . ALA B 1 199 ? -0.049 -6.535 -21.156 1 92.38 199 ALA B N 1
ATOM 4693 C CA . ALA B 1 199 ? 0.904 -6.098 -22.172 1 92.38 199 ALA B CA 1
ATOM 4694 C C . ALA B 1 199 ? 0.191 -5.406 -23.328 1 92.38 199 ALA B C 1
ATOM 4696 O O . ALA B 1 199 ? 0.704 -4.434 -23.891 1 92.38 199 ALA B O 1
ATOM 4697 N N . VAL B 1 200 ? -0.977 -5.887 -23.625 1 92.31 200 VAL B N 1
ATOM 4698 C CA . VAL B 1 200 ? -1.656 -5.367 -24.812 1 92.31 200 VAL B CA 1
ATOM 4699 C C . VAL B 1 200 ? -2.959 -4.684 -24.406 1 92.31 200 VAL B C 1
ATOM 4701 O O . VAL B 1 200 ? -3.746 -4.27 -25.25 1 92.31 200 VAL B O 1
ATOM 4704 N N . LYS B 1 201 ? -3.225 -4.602 -23.109 1 90.56 201 LYS B N 1
ATOM 4705 C CA . LYS B 1 201 ? -4.43 -3.986 -22.562 1 90.56 201 LYS B CA 1
ATOM 4706 C C . LYS B 1 201 ? -5.688 -4.57 -23.203 1 90.56 201 LYS B C 1
ATOM 4708 O O . LYS B 1 201 ? -6.578 -3.826 -23.625 1 90.56 201 LYS B O 1
ATOM 4713 N N . ARG B 1 202 ? -5.684 -5.781 -23.344 1 90.5 202 ARG B N 1
ATOM 4714 C CA . ARG B 1 202 ? -6.82 -6.555 -23.828 1 90.5 202 ARG B CA 1
ATOM 4715 C C . ARG B 1 202 ? -7.043 -7.801 -22.984 1 90.5 202 ARG B C 1
ATOM 4717 O O . ARG B 1 202 ? -6.086 -8.484 -22.609 1 90.5 202 ARG B O 1
ATOM 4724 N N . THR B 1 203 ? -8.281 -7.859 -22.703 1 92.06 203 THR B N 1
ATOM 4725 C CA . THR B 1 203 ? -8.641 -9.062 -21.969 1 92.06 203 THR B CA 1
ATOM 4726 C C . THR B 1 203 ? -9.383 -10.047 -22.859 1 92.06 203 THR B C 1
ATOM 4728 O O . THR B 1 203 ? -9.648 -9.758 -24.031 1 92.06 203 THR B O 1
ATOM 4731 N N . GLY B 1 204 ? -9.641 -11.273 -22.453 1 91.94 204 GLY B N 1
ATOM 4732 C CA . GLY B 1 204 ? -10.562 -12.18 -23.125 1 91.94 204 GLY B CA 1
ATOM 4733 C C . GLY B 1 204 ? -12.023 -11.82 -22.906 1 91.94 204 GLY B C 1
ATOM 4734 O O . GLY B 1 204 ? -12.336 -10.688 -22.5 1 91.94 204 GLY B O 1
ATOM 4735 N N . PRO B 1 205 ? -12.906 -12.625 -23.344 1 95.81 205 PRO B N 1
ATOM 4736 C CA . PRO B 1 205 ? -14.344 -12.344 -23.266 1 95.81 205 PRO B CA 1
ATOM 4737 C C . PRO B 1 205 ? -14.852 -12.266 -21.828 1 95.81 205 PRO B C 1
ATOM 4739 O O . PRO B 1 205 ? -14.258 -12.867 -20.922 1 95.81 205 PRO B O 1
ATOM 4742 N N . LEU B 1 206 ? -15.891 -11.477 -21.688 1 97.5 206 LEU B N 1
ATOM 4743 C CA . LEU B 1 206 ? -16.656 -11.492 -20.453 1 97.5 206 LEU B CA 1
ATOM 4744 C C . LEU B 1 206 ? -17.344 -12.836 -20.25 1 97.5 206 LEU B C 1
ATOM 4746 O O . LEU B 1 206 ? -18.031 -13.328 -21.141 1 97.5 206 LEU B O 1
ATOM 4750 N N . VAL B 1 207 ? -17.094 -13.414 -19.141 1 97.75 207 VAL B N 1
ATOM 4751 C CA . VAL B 1 207 ? -17.719 -14.695 -18.828 1 97.75 207 VAL B CA 1
ATOM 4752 C C . VAL B 1 207 ? -19.125 -14.461 -18.297 1 97.75 207 VAL B C 1
ATOM 4754 O O . VAL B 1 207 ? -19.328 -13.727 -17.328 1 97.75 207 VAL B O 1
ATOM 4757 N N . THR B 1 208 ? -20.094 -15.086 -18.938 1 96.44 208 THR B N 1
ATOM 4758 C CA . THR B 1 208 ? -21.484 -14.922 -18.562 1 96.44 208 THR B CA 1
ATOM 4759 C C . THR B 1 208 ? -22.078 -16.25 -18.094 1 96.44 208 THR B C 1
ATOM 4761 O O . THR B 1 208 ? -21.406 -17.281 -18.141 1 96.44 208 THR B O 1
ATOM 4764 N N . GLU B 1 209 ? -23.172 -16.188 -17.531 1 95.31 209 GLU B N 1
ATOM 4765 C CA . GLU B 1 209 ? -24.016 -17.328 -17.188 1 95.31 209 GLU B CA 1
ATOM 4766 C C . GLU B 1 209 ? -23.344 -18.188 -16.125 1 95.31 209 GLU B C 1
ATOM 4768 O O . GLU B 1 209 ? -23.312 -19.422 -16.234 1 95.31 209 GLU B O 1
ATOM 4773 N N . VAL B 1 210 ? -22.703 -17.562 -15.227 1 94.31 210 VAL B N 1
ATOM 4774 C CA . VAL B 1 210 ? -22.312 -18.266 -14 1 94.31 210 VAL B CA 1
ATOM 4775 C C . VAL B 1 210 ? -23.531 -18.453 -13.109 1 94.31 210 VAL B C 1
ATOM 4777 O O . VAL B 1 210 ? -23.844 -17.594 -12.281 1 94.31 210 VAL B O 1
ATOM 4780 N N . GLU B 1 211 ? -24.203 -19.484 -13.227 1 87.31 211 GLU B N 1
ATOM 4781 C CA . GLU B 1 211 ? -25.609 -19.484 -12.789 1 87.31 211 GLU B CA 1
ATOM 4782 C C . GLU B 1 211 ? -25.766 -20.266 -11.484 1 87.31 211 GLU B C 1
ATOM 4784 O O . GLU B 1 211 ? -26.766 -20.125 -10.789 1 87.31 211 GLU B O 1
ATOM 4789 N N . ASP B 1 212 ? -24.828 -21.125 -11.156 1 79.75 212 ASP B N 1
ATOM 4790 C CA . ASP B 1 212 ? -25.062 -21.922 -9.945 1 79.75 212 ASP B CA 1
ATOM 4791 C C . ASP B 1 212 ? -23.75 -22.172 -9.203 1 79.75 212 ASP B C 1
ATOM 4793 O O . ASP B 1 212 ? -22.703 -21.688 -9.609 1 79.75 212 ASP B O 1
ATOM 4797 N N . GLY B 1 213 ? -24 -22.625 -7.898 1 90.06 213 GLY B N 1
ATOM 4798 C CA . GLY B 1 213 ? -22.844 -23.047 -7.109 1 90.06 213 GLY B CA 1
ATOM 4799 C C . GLY B 1 213 ? -22.281 -21.922 -6.262 1 90.06 213 GLY B C 1
ATOM 4800 O O . GLY B 1 213 ? -22.938 -20.891 -6.055 1 90.06 213 GLY B O 1
ATOM 4801 N N . LEU B 1 214 ? -21.188 -22.203 -5.723 1 93.75 214 LEU B N 1
ATOM 4802 C CA . LEU B 1 214 ? -20.516 -21.297 -4.797 1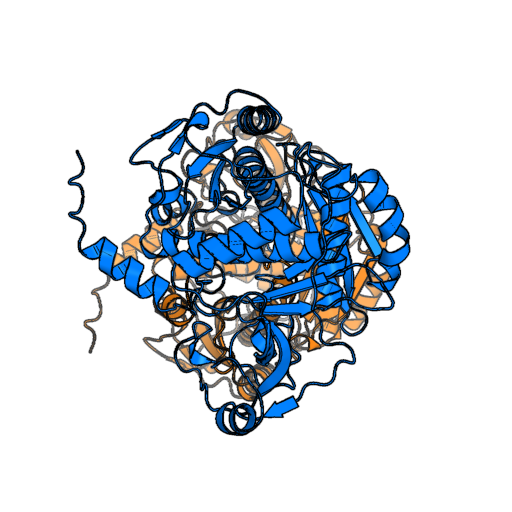 93.75 214 LEU B CA 1
ATOM 4803 C C . LEU B 1 214 ? -20.141 -19.984 -5.5 1 93.75 214 LEU B C 1
ATOM 4805 O O . LEU B 1 214 ? -20.203 -18.922 -4.902 1 93.75 214 LEU B O 1
ATOM 4809 N N . ALA B 1 215 ? -19.781 -20.094 -6.781 1 95.25 215 ALA B N 1
ATOM 4810 C CA . ALA B 1 215 ? -19.406 -18.906 -7.535 1 95.25 215 ALA B CA 1
ATOM 4811 C C . ALA B 1 215 ? -20.578 -17.938 -7.641 1 95.25 215 ALA B C 1
ATOM 4813 O O . ALA B 1 215 ? -20.422 -16.719 -7.453 1 95.25 215 ALA B O 1
ATOM 4814 N N . ARG B 1 216 ? -21.734 -18.453 -7.93 1 96.12 216 ARG B N 1
ATOM 4815 C CA . ARG B 1 216 ? -22.922 -17.625 -8.016 1 96.12 216 ARG B CA 1
ATOM 4816 C C . ARG B 1 216 ? -23.234 -16.969 -6.672 1 96.12 216 ARG B C 1
ATOM 4818 O O . ARG B 1 216 ? -23.562 -15.773 -6.617 1 96.12 216 ARG B O 1
ATOM 4825 N N . SER B 1 217 ? -23.094 -17.734 -5.664 1 96.56 217 SER B N 1
ATOM 4826 C CA . SER B 1 217 ? -23.328 -17.203 -4.328 1 96.56 217 SER B CA 1
ATOM 4827 C C . SER B 1 217 ? -22.406 -16.031 -4.016 1 96.56 217 SER B C 1
ATOM 4829 O O . SER B 1 217 ? -22.812 -15.047 -3.418 1 96.56 217 SER B O 1
ATOM 4831 N N . LEU B 1 218 ? -21.172 -16.219 -4.383 1 97.44 218 LEU B N 1
ATOM 4832 C CA . LEU B 1 218 ? -20.219 -15.133 -4.148 1 97.44 218 LEU B CA 1
ATOM 4833 C C . LEU B 1 218 ? -20.578 -13.906 -4.984 1 97.44 218 LEU B C 1
ATOM 4835 O O . LEU B 1 218 ? -20.516 -12.773 -4.496 1 97.44 218 LEU B O 1
ATOM 4839 N N . LEU B 1 219 ? -20.938 -14.141 -6.223 1 97.69 219 LEU B N 1
ATOM 4840 C CA . LEU B 1 219 ? -21.344 -13.039 -7.09 1 97.69 219 LEU B CA 1
ATOM 4841 C C . LEU B 1 219 ? -22.547 -12.305 -6.512 1 97.69 219 LEU B C 1
ATOM 4843 O O . LEU B 1 219 ? -22.625 -11.078 -6.578 1 97.69 219 LEU B O 1
ATOM 4847 N N . ASP B 1 220 ? -23.469 -13.023 -5.938 1 97.75 220 ASP B N 1
ATOM 4848 C CA . ASP B 1 220 ? -24.641 -12.43 -5.312 1 97.75 220 ASP B CA 1
ATOM 4849 C C . ASP B 1 220 ? -24.25 -11.547 -4.129 1 97.75 220 ASP B C 1
ATOM 4851 O O . ASP B 1 220 ? -24.844 -10.484 -3.91 1 97.75 220 ASP B O 1
ATOM 4855 N N . ARG B 1 221 ? -23.281 -12 -3.367 1 97.44 221 ARG B N 1
ATOM 4856 C CA . ARG B 1 221 ? -22.797 -11.203 -2.244 1 97.44 221 ARG B CA 1
ATOM 4857 C C . ARG B 1 221 ? -22.219 -9.875 -2.723 1 97.44 221 ARG B C 1
ATOM 4859 O O . ARG B 1 221 ? -22.484 -8.828 -2.137 1 97.44 221 ARG B O 1
ATOM 4866 N N . PHE B 1 222 ? -21.406 -9.969 -3.766 1 98.12 222 PHE B N 1
ATOM 4867 C CA . PHE B 1 222 ? -20.875 -8.734 -4.344 1 98.12 222 PHE B CA 1
ATOM 4868 C C . PHE B 1 222 ? -22 -7.809 -4.781 1 98.12 222 PHE B C 1
ATOM 4870 O O . PHE B 1 222 ? -21.984 -6.613 -4.48 1 98.12 222 PHE B O 1
ATOM 4877 N N . ALA B 1 223 ? -22.953 -8.352 -5.449 1 97.62 223 ALA B N 1
ATOM 4878 C CA . ALA B 1 223 ? -24.078 -7.566 -5.953 1 97.62 223 ALA B CA 1
ATOM 4879 C C . ALA B 1 223 ? -24.875 -6.93 -4.809 1 97.62 223 ALA B C 1
ATOM 4881 O O . ALA B 1 223 ? -25.234 -5.754 -4.883 1 97.62 223 ALA B O 1
ATOM 4882 N N . GLN B 1 224 ? -25.109 -7.664 -3.783 1 97.31 224 GLN B N 1
ATOM 4883 C CA . GLN B 1 224 ? -25.828 -7.168 -2.621 1 97.31 224 GLN B CA 1
ATOM 4884 C C . GLN B 1 224 ? -25.094 -6.004 -1.964 1 97.31 224 GLN B C 1
ATOM 4886 O O . GLN B 1 224 ? -25.719 -5.098 -1.413 1 97.31 224 GLN B O 1
ATOM 4891 N N . ALA B 1 225 ? -23.812 -6.082 -2.057 1 96.38 225 ALA B N 1
ATOM 4892 C CA . ALA B 1 225 ? -22.969 -5.039 -1.476 1 96.38 225 ALA B CA 1
ATOM 4893 C C . ALA B 1 225 ? -22.781 -3.883 -2.451 1 96.38 225 ALA B C 1
ATOM 4895 O O . ALA B 1 225 ? -21.984 -2.967 -2.193 1 96.38 225 ALA B O 1
ATOM 4896 N N . GLU B 1 226 ? -23.391 -3.936 -3.623 1 96.12 226 GLU B N 1
ATOM 4897 C CA . GLU B 1 226 ? -23.328 -2.916 -4.668 1 96.12 226 GLU B CA 1
ATOM 4898 C C . GLU B 1 226 ? -21.906 -2.812 -5.238 1 96.12 226 GLU B C 1
ATOM 4900 O O . GLU B 1 226 ? -21.422 -1.711 -5.488 1 96.12 226 GLU B O 1
ATOM 4905 N N . VAL B 1 227 ? -21.312 -3.895 -5.297 1 97.12 227 VAL B N 1
ATOM 4906 C CA . VAL B 1 227 ? -20.031 -4.043 -5.977 1 97.12 227 VAL B CA 1
ATOM 4907 C C . VAL B 1 227 ? -20.203 -4.875 -7.246 1 97.12 227 VAL B C 1
ATOM 4909 O O . VAL B 1 227 ? -20.594 -6.043 -7.176 1 97.12 227 VAL B O 1
ATOM 4912 N N . GLU B 1 228 ? -19.953 -4.223 -8.336 1 97.38 228 GLU B N 1
ATOM 4913 C CA . GLU B 1 228 ? -20.031 -4.941 -9.609 1 97.38 228 GLU B CA 1
ATOM 4914 C C . GLU B 1 228 ? -18.75 -5.715 -9.883 1 97.38 228 GLU B C 1
ATOM 4916 O O . GLU B 1 228 ? -17.641 -5.215 -9.641 1 97.38 228 GLU B O 1
ATOM 4921 N N . VAL B 1 229 ? -18.906 -6.984 -10.32 1 97.62 229 VAL B N 1
ATOM 4922 C CA . VAL B 1 229 ? -17.75 -7.797 -10.664 1 97.62 229 VAL B CA 1
ATOM 4923 C C . VAL B 1 229 ? -17.859 -8.281 -12.109 1 97.62 229 VAL B C 1
ATOM 4925 O O . VAL B 1 229 ? -18.891 -8.828 -12.508 1 97.62 229 VAL B O 1
ATOM 4928 N N . ARG B 1 230 ? -16.812 -8.039 -12.859 1 97.12 230 ARG B N 1
ATOM 4929 C CA . ARG B 1 230 ? -16.719 -8.539 -14.227 1 97.12 230 ARG B CA 1
ATOM 4930 C C . ARG B 1 230 ? -15.711 -9.68 -14.328 1 97.12 230 ARG B C 1
ATOM 4932 O O . ARG B 1 230 ? -14.539 -9.5 -13.992 1 97.12 230 ARG B O 1
ATOM 4939 N N . ILE B 1 231 ? -16.172 -10.805 -14.766 1 97.81 231 ILE B N 1
ATOM 4940 C CA . ILE B 1 231 ? -15.336 -11.984 -14.898 1 97.81 231 ILE B CA 1
ATOM 4941 C C . ILE B 1 231 ? -14.859 -12.117 -16.344 1 97.81 231 ILE B C 1
ATOM 4943 O O . ILE B 1 231 ? -15.672 -12.102 -17.281 1 97.81 231 ILE B O 1
ATOM 4947 N N . LYS B 1 232 ? -13.555 -12.25 -16.5 1 97.75 232 LYS B N 1
ATOM 4948 C CA . LYS B 1 232 ? -12.938 -12.344 -17.828 1 97.75 232 LYS B CA 1
ATOM 4949 C C . LYS B 1 232 ? -12.141 -13.641 -17.969 1 97.75 232 LYS B C 1
ATOM 4951 O O . LYS B 1 232 ? -11.438 -14.047 -17.047 1 97.75 232 LYS B O 1
ATOM 4956 N N . ASP B 1 233 ? -12.32 -14.305 -19.094 1 97.94 233 ASP B N 1
ATOM 4957 C CA . ASP B 1 233 ? -11.461 -15.43 -19.438 1 97.94 233 ASP B CA 1
AT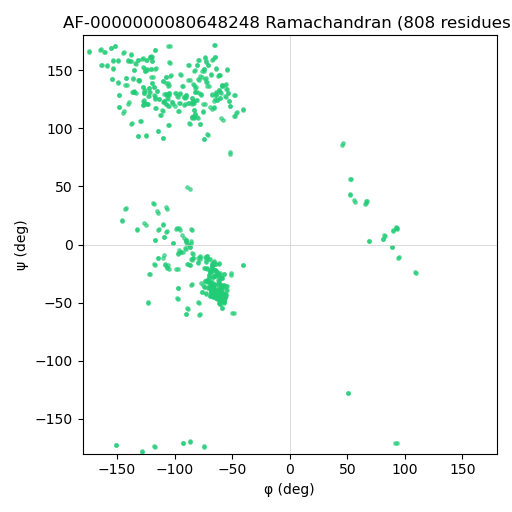OM 4958 C C . ASP B 1 233 ? -10.18 -14.961 -20.125 1 97.94 233 ASP B C 1
ATOM 4960 O O . ASP B 1 233 ? -10.211 -14.539 -21.281 1 97.94 233 ASP B O 1
ATOM 4964 N N . ILE B 1 234 ? -9.086 -15.102 -19.391 1 97.25 234 ILE B N 1
ATOM 4965 C CA . ILE B 1 234 ? -7.832 -14.641 -19.984 1 97.25 234 ILE B CA 1
ATOM 4966 C C . ILE B 1 234 ? -6.895 -15.828 -20.188 1 97.25 234 ILE B C 1
ATOM 4968 O O . ILE B 1 234 ? -5.672 -15.672 -20.156 1 97.25 234 ILE B O 1
ATOM 4972 N N . THR B 1 235 ? -7.43 -16.969 -20.391 1 98 235 THR B N 1
ATOM 4973 C CA . THR B 1 235 ? -6.633 -18.172 -20.672 1 98 235 THR B CA 1
ATOM 4974 C C . THR B 1 235 ? -5.676 -17.922 -21.828 1 98 235 THR B C 1
ATOM 4976 O O . THR B 1 235 ? -6.098 -17.5 -22.906 1 98 235 THR B O 1
ATOM 4979 N N . SER B 1 236 ? -4.41 -18.141 -21.562 1 97.25 236 SER B N 1
ATOM 4980 C CA . SER B 1 236 ? -3.395 -17.906 -22.594 1 97.25 236 SER B CA 1
ATOM 4981 C C . SER B 1 236 ? -3.209 -19.141 -23.469 1 97.25 236 SER B C 1
ATOM 4983 O O . SER B 1 236 ? -4.012 -20.078 -23.422 1 97.25 236 SER B O 1
ATOM 4985 N N . ASP B 1 237 ? -2.139 -19.094 -24.297 1 97.38 237 ASP B N 1
ATOM 4986 C CA . ASP B 1 237 ? -1.818 -20.203 -25.188 1 97.38 237 ASP B CA 1
ATOM 4987 C C . ASP B 1 237 ? -1.422 -21.453 -24.391 1 97.38 237 ASP B C 1
ATOM 4989 O O . ASP B 1 237 ? -1.388 -22.547 -24.953 1 97.38 237 ASP B O 1
ATOM 4993 N N . ILE B 1 238 ? -1.139 -21.281 -23.125 1 98.19 238 ILE B N 1
ATOM 4994 C CA . ILE B 1 238 ? -0.796 -22.438 -22.312 1 98.19 238 ILE B CA 1
ATOM 4995 C C . ILE B 1 238 ? -2.016 -23.344 -22.156 1 98.19 238 ILE B C 1
ATOM 4997 O O . ILE B 1 238 ? -1.878 -24.562 -22.047 1 98.19 238 ILE B O 1
ATOM 5001 N N . GLY B 1 239 ? -3.145 -22.781 -22.062 1 98.12 239 GLY B N 1
ATOM 5002 C CA . GLY B 1 239 ? -4.367 -23.547 -22.188 1 98.12 239 GLY B CA 1
ATOM 5003 C C . GLY B 1 239 ? -4.906 -24.047 -20.859 1 98.12 239 GLY B C 1
ATOM 5004 O O . GLY B 1 239 ? -5.734 -24.953 -20.828 1 98.12 239 GLY B O 1
ATOM 5005 N N . VAL B 1 240 ? -4.457 -23.547 -19.781 1 98.62 240 VAL B N 1
ATOM 5006 C CA . VAL B 1 240 ? -5.047 -23.812 -18.484 1 98.62 240 VAL B CA 1
ATOM 5007 C C . VAL B 1 240 ? -6.031 -22.688 -18.125 1 98.62 240 VAL B C 1
ATOM 5009 O O . VAL B 1 240 ? -5.699 -21.516 -18.219 1 98.62 240 VAL B O 1
ATOM 5012 N N . PRO B 1 241 ? -7.273 -23.047 -17.703 1 98.5 241 PRO B N 1
ATOM 5013 C CA . PRO B 1 241 ? -8.25 -22 -17.406 1 98.5 241 PRO B CA 1
ATOM 5014 C C . PRO B 1 241 ? -7.715 -20.953 -16.453 1 98.5 241 PRO B C 1
ATOM 5016 O O . PRO B 1 241 ? -7.305 -21.281 -15.336 1 98.5 241 PRO B O 1
ATOM 5019 N N . THR B 1 242 ? -7.664 -19.719 -16.891 1 98.62 242 THR B N 1
ATOM 5020 C CA . THR B 1 242 ? -7.238 -18.547 -16.125 1 98.62 242 THR B CA 1
ATOM 5021 C C . THR B 1 242 ? -8.289 -17.453 -16.203 1 98.62 242 THR B C 1
ATOM 5023 O O . THR B 1 242 ? -8.625 -16.969 -17.281 1 98.62 242 THR B O 1
ATOM 5026 N N . ILE B 1 243 ? -8.781 -17.109 -15.031 1 98.12 243 ILE B N 1
ATOM 5027 C CA . ILE B 1 243 ? -9.914 -16.203 -14.922 1 98.12 243 ILE B CA 1
ATOM 5028 C C . ILE B 1 243 ? -9.492 -14.938 -14.172 1 98.12 243 ILE B C 1
ATOM 5030 O O . ILE B 1 243 ? -8.773 -15.016 -13.172 1 98.12 243 ILE B O 1
ATOM 5034 N N . ALA B 1 244 ? -9.898 -13.805 -14.672 1 97.44 244 ALA B N 1
ATOM 5035 C CA . ALA B 1 244 ? -9.758 -12.539 -13.969 1 97.44 244 ALA B CA 1
ATOM 5036 C C . ALA B 1 244 ? -11.117 -12.016 -13.508 1 97.44 244 ALA B C 1
ATOM 5038 O O . ALA B 1 244 ? -12.117 -12.172 -14.203 1 97.44 244 ALA B O 1
ATOM 5039 N N . ALA B 1 245 ? -11.148 -11.477 -12.375 1 97.25 245 ALA B N 1
ATOM 5040 C CA . ALA B 1 245 ? -12.32 -10.773 -11.859 1 97.25 245 ALA B CA 1
ATOM 5041 C C . ALA B 1 245 ? -11.969 -9.344 -11.469 1 97.25 245 ALA B C 1
ATOM 5043 O O . ALA B 1 245 ? -11.078 -9.117 -10.648 1 97.25 245 ALA B O 1
ATOM 5044 N N . ALA B 1 246 ? -12.617 -8.391 -12.078 1 95.81 246 ALA B N 1
ATOM 5045 C CA . ALA B 1 246 ? -12.422 -6.977 -11.758 1 95.81 246 ALA B CA 1
ATOM 5046 C C . ALA B 1 246 ? -13.625 -6.406 -11.008 1 95.81 246 ALA B C 1
ATOM 5048 O O . ALA B 1 246 ? -14.766 -6.57 -11.445 1 95.81 246 ALA B O 1
ATOM 5049 N N . SER B 1 247 ? -13.367 -5.781 -9.945 1 95.19 247 SER B N 1
ATOM 5050 C CA . SER B 1 247 ? -14.469 -5.262 -9.141 1 95.19 247 SER B CA 1
ATOM 5051 C C . SER B 1 247 ? -14.57 -3.746 -9.258 1 95.19 247 SER B C 1
ATOM 5053 O O . SER B 1 247 ? -13.562 -3.059 -9.398 1 95.19 247 SER B O 1
ATOM 5055 N N . ASP B 1 248 ? -15.766 -3.256 -9.242 1 94.06 248 ASP B N 1
ATOM 5056 C CA . ASP B 1 248 ? -16.141 -1.845 -9.281 1 94.06 248 ASP B CA 1
ATOM 5057 C C . ASP B 1 248 ? -17.125 -1.505 -8.172 1 94.06 248 ASP B C 1
ATOM 5059 O O . ASP B 1 248 ? -18.312 -1.852 -8.266 1 94.06 248 ASP B O 1
ATOM 5063 N N . ASP B 1 249 ? -16.688 -0.828 -7.164 1 92.5 249 ASP B N 1
ATOM 5064 C CA . ASP B 1 249 ? -17.547 -0.427 -6.055 1 92.5 249 ASP B CA 1
ATOM 5065 C C . ASP B 1 249 ? -18.406 0.777 -6.43 1 92.5 249 ASP B C 1
ATOM 5067 O O . ASP B 1 249 ? -17.938 1.917 -6.395 1 92.5 249 ASP B O 1
ATOM 5071 N N . LEU B 1 250 ? -19.594 0.53 -6.688 1 88.94 250 LEU B N 1
ATOM 5072 C CA . LEU B 1 250 ? -20.484 1.554 -7.223 1 88.94 250 LEU B CA 1
ATOM 5073 C C . LEU B 1 250 ? -20.984 2.479 -6.117 1 88.94 250 LEU B C 1
ATOM 5075 O O . LEU B 1 250 ? -21.5 3.557 -6.395 1 88.94 250 LEU B O 1
ATOM 5079 N N . LYS B 1 251 ? -20.797 2.037 -4.953 1 84.19 251 LYS B N 1
ATOM 5080 C CA . LYS B 1 251 ? -21.266 2.818 -3.814 1 84.19 251 LYS B CA 1
ATOM 5081 C C . LYS B 1 251 ? -20.203 3.797 -3.338 1 84.19 251 LYS B C 1
ATOM 5083 O O . LYS B 1 251 ? -20.438 5.004 -3.27 1 84.19 251 LYS B O 1
ATOM 5088 N N . LEU B 1 252 ? -19.031 3.301 -3.041 1 79.81 252 LEU B N 1
ATOM 5089 C CA . LEU B 1 252 ? -18 4.125 -2.426 1 79.81 252 LEU B CA 1
ATOM 5090 C C . LEU B 1 252 ? -17.203 4.879 -3.486 1 79.81 252 LEU B C 1
ATOM 5092 O O . LEU B 1 252 ? -16.672 5.961 -3.219 1 79.81 252 LEU B O 1
ATOM 5096 N N . LYS B 1 253 ? -17 4.285 -4.621 1 82.88 253 LYS B N 1
ATOM 5097 C CA . LYS B 1 253 ? -16.281 4.863 -5.746 1 82.88 253 LYS B CA 1
ATOM 5098 C C . LYS B 1 253 ? -14.867 5.277 -5.332 1 82.88 253 LYS B C 1
ATOM 5100 O O . LYS B 1 253 ? -14.414 6.375 -5.668 1 82.88 253 LYS B O 1
ATOM 5105 N N . ASP B 1 254 ? -14.273 4.531 -4.5 1 82.06 254 ASP B N 1
ATOM 5106 C CA . ASP B 1 254 ? -12.867 4.664 -4.113 1 82.06 254 ASP B CA 1
ATOM 5107 C C . ASP B 1 254 ? -11.953 3.982 -5.121 1 82.06 254 ASP B C 1
ATOM 5109 O O . ASP B 1 254 ? -12.078 2.781 -5.375 1 82.06 254 ASP B O 1
ATOM 5113 N N . PRO B 1 255 ? -11.008 4.73 -5.73 1 83.19 255 PRO B N 1
ATOM 5114 C CA . PRO B 1 255 ? -10.102 4.113 -6.707 1 83.19 255 PRO B CA 1
ATOM 5115 C C . PRO B 1 255 ? -9.289 2.967 -6.109 1 83.19 255 PRO B C 1
ATOM 5117 O O . PRO B 1 255 ? -8.945 2.018 -6.82 1 83.19 255 PRO B O 1
ATOM 5120 N N . ALA B 1 256 ? -9 2.973 -4.836 1 81 256 ALA B N 1
ATOM 5121 C CA . ALA B 1 256 ? -8.234 1.918 -4.176 1 81 256 ALA B CA 1
ATOM 5122 C C . ALA B 1 256 ? -9.023 0.609 -4.145 1 81 256 ALA B C 1
ATOM 5124 O O . ALA B 1 256 ? -8.445 -0.462 -3.943 1 81 256 ALA B O 1
ATOM 5125 N N . LEU B 1 257 ? -10.359 0.747 -4.371 1 87.06 257 LEU B N 1
ATOM 5126 C CA . LEU B 1 257 ? -11.195 -0.442 -4.277 1 87.06 257 LEU B CA 1
ATOM 5127 C C . LEU B 1 257 ? -11.539 -0.977 -5.664 1 87.06 257 LEU B C 1
ATOM 5129 O O . LEU B 1 257 ? -12.336 -1.907 -5.797 1 87.06 257 LEU B O 1
ATOM 5133 N N . LEU B 1 258 ? -11.008 -0.3 -6.68 1 89.38 258 LEU B N 1
ATOM 5134 C CA . LEU B 1 258 ? -10.93 -0.96 -7.977 1 89.38 258 LEU B CA 1
ATOM 5135 C C . LEU B 1 258 ? -9.875 -2.061 -7.969 1 89.38 258 LEU B C 1
ATOM 5137 O O . LEU B 1 258 ? -8.688 -1.786 -8.148 1 89.38 258 LEU B O 1
ATOM 5141 N N . THR B 1 259 ? -10.297 -3.264 -7.711 1 91.31 259 THR B N 1
ATOM 5142 C CA . THR B 1 259 ? -9.352 -4.352 -7.5 1 91.31 259 THR B CA 1
ATOM 5143 C C . THR B 1 259 ? -9.57 -5.461 -8.523 1 91.31 259 THR B C 1
ATOM 5145 O O . THR B 1 259 ? -10.609 -5.516 -9.18 1 91.31 259 THR B O 1
ATOM 5148 N N . ILE B 1 260 ? -8.578 -6.266 -8.648 1 93.19 260 ILE B N 1
ATOM 5149 C CA . ILE B 1 260 ? -8.617 -7.406 -9.562 1 93.19 260 ILE B CA 1
ATOM 5150 C C . ILE B 1 260 ? -8.172 -8.664 -8.828 1 93.19 260 ILE B C 1
ATOM 5152 O O . ILE B 1 260 ? -7.34 -8.602 -7.918 1 93.19 260 ILE B O 1
ATOM 5156 N N . GLY B 1 261 ? -8.789 -9.742 -9.109 1 95.69 261 GLY B N 1
ATOM 5157 C CA . GLY B 1 261 ? -8.391 -11.078 -8.695 1 95.69 261 GLY B CA 1
ATOM 5158 C C . GLY B 1 261 ? -8.141 -12.016 -9.859 1 95.69 261 GLY B C 1
ATOM 5159 O O . GLY B 1 261 ? -8.742 -11.867 -10.922 1 95.69 261 GLY B O 1
ATOM 5160 N N . MET B 1 262 ? -7.266 -12.945 -9.602 1 96.62 262 MET B N 1
ATOM 5161 C CA . MET B 1 262 ? -6.922 -13.945 -10.609 1 96.62 262 MET B CA 1
ATOM 5162 C C . MET B 1 262 ? -7.102 -15.359 -10.055 1 96.62 262 MET B C 1
ATOM 5164 O O . MET B 1 262 ? -6.941 -15.586 -8.852 1 96.62 262 MET B O 1
ATOM 5168 N N . GLY B 1 263 ? -7.422 -16.188 -10.945 1 97.62 263 GLY B N 1
ATOM 5169 C CA . GLY B 1 263 ? -7.504 -17.609 -10.609 1 97.62 263 GLY B CA 1
ATOM 5170 C C . GLY B 1 263 ? -7.152 -18.516 -11.766 1 97.62 263 GLY B C 1
ATOM 5171 O O . GLY B 1 263 ? -7.688 -18.375 -12.867 1 97.62 263 GLY B O 1
ATOM 5172 N N . THR B 1 264 ? -6.289 -19.406 -11.516 1 98.56 264 THR B N 1
ATOM 5173 C CA . THR B 1 264 ? -5.906 -20.422 -12.484 1 98.56 264 THR B CA 1
ATOM 5174 C C . THR B 1 264 ? -6.039 -21.828 -11.875 1 98.56 264 THR B C 1
ATOM 5176 O O . THR B 1 264 ? -5.586 -22.062 -10.75 1 98.56 264 THR B O 1
ATOM 5179 N N . HIS B 1 265 ? -6.648 -22.609 -12.539 1 98.62 265 HIS B N 1
ATOM 5180 C CA . HIS B 1 265 ? -6.863 -24 -12.117 1 98.62 265 HIS B CA 1
ATOM 5181 C C . HIS B 1 265 ? -7.301 -24.859 -13.297 1 98.62 265 HIS B C 1
ATOM 5183 O O . HIS B 1 265 ? -7.883 -24.359 -14.258 1 98.62 265 HIS B O 1
ATOM 5189 N N . THR B 1 266 ? -7.02 -26.109 -13.188 1 98.56 266 THR B N 1
ATOM 5190 C CA . THR B 1 266 ? -7.469 -27.016 -14.234 1 98.56 266 THR B CA 1
ATOM 5191 C C . THR B 1 266 ? -8.984 -27.141 -14.227 1 98.56 266 THR B C 1
ATOM 5193 O O . THR B 1 266 ? -9.586 -27.578 -15.219 1 98.56 266 THR B O 1
ATOM 5196 N N . ASN B 1 267 ? -9.625 -26.844 -13.172 1 97.81 267 ASN B N 1
ATOM 5197 C CA . ASN B 1 267 ? -11.07 -26.734 -13.07 1 97.81 267 ASN B CA 1
ATOM 5198 C C . ASN B 1 267 ? -11.539 -25.281 -13.234 1 97.81 267 ASN B C 1
ATOM 5200 O O . ASN B 1 267 ? -11.18 -24.422 -12.438 1 97.81 267 ASN B O 1
ATOM 5204 N N . ALA B 1 268 ? -12.398 -25.078 -14.227 1 97.19 268 ALA B N 1
ATOM 5205 C CA . ALA B 1 268 ? -12.844 -23.719 -14.555 1 97.19 268 ALA B CA 1
ATOM 5206 C C . ALA B 1 268 ? -13.625 -23.109 -13.391 1 97.19 268 ALA B C 1
ATOM 5208 O O . ALA B 1 268 ? -13.492 -21.906 -13.117 1 97.19 268 ALA B O 1
ATOM 5209 N N . GLY B 1 269 ? -14.469 -23.875 -12.773 1 96.44 269 GLY B N 1
ATOM 5210 C CA . GLY B 1 269 ? -15.227 -23.391 -11.625 1 96.44 269 GLY B CA 1
ATOM 5211 C C . GLY B 1 269 ? -14.344 -22.938 -10.477 1 96.44 269 GLY B C 1
ATOM 5212 O O . GLY B 1 269 ? -14.586 -21.891 -9.883 1 96.44 269 GLY B O 1
ATOM 5213 N N . VAL B 1 270 ? -13.305 -23.719 -10.195 1 97 270 VAL B N 1
ATOM 5214 C CA . VAL B 1 270 ? -12.367 -23.359 -9.141 1 97 270 VAL B CA 1
ATOM 5215 C C . VAL B 1 270 ? -11.602 -22.094 -9.523 1 97 270 VAL B C 1
ATOM 5217 O O . VAL B 1 270 ? -11.336 -21.234 -8.68 1 97 270 VAL B O 1
ATOM 5220 N N . ALA B 1 271 ? -11.258 -21.969 -10.805 1 98 271 ALA B N 1
ATOM 5221 C CA . ALA B 1 271 ? -10.578 -20.766 -11.273 1 98 271 ALA B CA 1
ATOM 5222 C C . ALA B 1 271 ? -11.422 -19.531 -11.023 1 98 271 ALA B C 1
ATOM 5224 O O . ALA B 1 271 ? -10.914 -18.5 -10.562 1 98 271 ALA B O 1
ATOM 5225 N N . VAL B 1 272 ? -12.695 -19.609 -11.281 1 97.75 272 VAL B N 1
ATOM 5226 C CA . VAL B 1 272 ? -13.609 -18.5 -11.055 1 97.75 272 VAL B CA 1
ATOM 5227 C C . VAL B 1 272 ? -13.672 -18.172 -9.562 1 97.75 272 VAL B C 1
ATOM 5229 O O . VAL B 1 272 ? -13.562 -17 -9.172 1 97.75 272 VAL B O 1
ATOM 5232 N N . LEU B 1 273 ? -13.805 -19.219 -8.773 1 97.06 273 LEU B N 1
ATOM 5233 C CA . LEU B 1 273 ? -13.891 -19.016 -7.328 1 97.06 273 LEU B CA 1
ATOM 5234 C C . LEU B 1 273 ? -12.633 -18.359 -6.789 1 97.06 273 LEU B C 1
ATOM 5236 O O . LEU B 1 273 ? -12.711 -17.453 -5.953 1 97.06 273 LEU B O 1
ATOM 5240 N N . ARG B 1 274 ? -11.523 -18.797 -7.242 1 97.31 274 ARG B N 1
ATOM 5241 C CA . ARG B 1 274 ? -10.25 -18.219 -6.82 1 97.31 274 ARG B CA 1
ATOM 5242 C C . ARG B 1 274 ? -10.18 -16.734 -7.188 1 97.31 274 ARG B C 1
ATOM 5244 O O . ARG B 1 274 ? -9.75 -15.906 -6.383 1 97.31 274 ARG B O 1
ATOM 5251 N N . ALA B 1 275 ? -10.594 -16.406 -8.383 1 97.5 275 ALA B N 1
ATOM 5252 C CA . ALA B 1 275 ? -10.578 -15.023 -8.836 1 97.5 275 ALA B CA 1
ATOM 5253 C C . ALA B 1 275 ? -11.469 -14.148 -7.953 1 97.5 275 ALA B C 1
ATOM 5255 O O . ALA B 1 275 ? -11.07 -13.07 -7.527 1 97.5 275 ALA B O 1
ATOM 5256 N N . LEU B 1 276 ? -12.648 -14.672 -7.66 1 97.62 276 LEU B N 1
ATOM 5257 C CA . LEU B 1 276 ? -13.617 -13.922 -6.863 1 97.62 276 LEU B CA 1
ATOM 5258 C C . LEU B 1 276 ? -13.109 -13.727 -5.438 1 97.62 276 LEU B C 1
ATOM 5260 O O . LEU B 1 276 ? -13.203 -12.633 -4.887 1 97.62 276 LEU B O 1
ATOM 5264 N N . THR B 1 277 ? -12.586 -14.766 -4.852 1 97.5 277 THR B N 1
ATOM 5265 C CA . THR B 1 277 ? -12.102 -14.656 -3.48 1 97.5 277 THR B CA 1
ATOM 5266 C C . THR B 1 277 ? -10.859 -13.766 -3.416 1 97.5 277 THR B C 1
ATOM 5268 O O . THR B 1 277 ? -10.641 -13.07 -2.42 1 97.5 277 THR B O 1
ATOM 5271 N N . GLU B 1 278 ? -10.047 -13.75 -4.457 1 96.62 278 GLU B N 1
ATOM 5272 C CA . GLU B 1 278 ? -8.891 -12.852 -4.492 1 96.62 278 GLU B CA 1
ATOM 5273 C C . GLU B 1 278 ? -9.336 -11.391 -4.566 1 96.62 278 GLU B C 1
ATOM 5275 O O . GLU B 1 278 ? -8.672 -10.508 -4.016 1 96.62 278 GLU B O 1
ATOM 5280 N N . VAL B 1 279 ? -10.445 -11.125 -5.273 1 96.06 279 VAL B N 1
ATOM 5281 C CA . VAL B 1 279 ? -11 -9.773 -5.273 1 96.06 279 VAL B CA 1
ATOM 5282 C C . VAL B 1 279 ? -11.344 -9.352 -3.848 1 96.06 279 VAL B C 1
ATOM 5284 O O . VAL B 1 279 ? -10.977 -8.258 -3.412 1 96.06 279 VAL B O 1
ATOM 5287 N N . ALA B 1 280 ? -12.016 -10.266 -3.135 1 96.38 280 ALA B N 1
ATOM 5288 C CA . ALA B 1 280 ? -12.406 -9.969 -1.758 1 96.38 280 ALA B CA 1
ATOM 5289 C C . ALA B 1 280 ? -11.18 -9.695 -0.891 1 96.38 280 ALA B C 1
ATOM 5291 O O . ALA B 1 280 ? -11.172 -8.758 -0.094 1 96.38 280 ALA B O 1
ATOM 5292 N N . GLN B 1 281 ? -10.203 -10.492 -1.072 1 94.38 281 GLN B N 1
ATOM 5293 C CA . GLN B 1 281 ? -8.969 -10.312 -0.314 1 94.38 281 GLN B CA 1
ATOM 5294 C C . GLN B 1 281 ? -8.297 -8.984 -0.659 1 94.38 281 GLN B C 1
ATOM 5296 O O . GLN B 1 281 ? -7.84 -8.266 0.23 1 94.38 281 GLN B O 1
ATOM 5301 N N . SER B 1 282 ? -8.227 -8.719 -1.932 1 92.44 282 SER B N 1
ATOM 5302 C CA . SER B 1 282 ? -7.602 -7.484 -2.385 1 92.44 282 SER B CA 1
ATOM 5303 C C . SER B 1 282 ? -8.328 -6.262 -1.832 1 92.44 282 SER B C 1
ATOM 5305 O O . SER B 1 282 ? -7.691 -5.309 -1.37 1 92.44 282 SER B O 1
ATOM 5307 N N . ARG B 1 283 ? -9.656 -6.258 -1.848 1 90.94 283 ARG B N 1
ATOM 5308 C CA . ARG B 1 283 ? -10.461 -5.176 -1.293 1 90.94 283 ARG B CA 1
ATOM 5309 C C . ARG B 1 283 ? -10.164 -4.977 0.191 1 90.94 283 ARG B C 1
ATOM 5311 O O . ARG B 1 283 ? -9.922 -3.855 0.637 1 90.94 283 ARG B O 1
ATOM 5318 N N . LEU B 1 284 ? -10.141 -6.043 0.851 1 89.31 284 LEU B N 1
ATOM 5319 C CA . LEU B 1 284 ? -9.953 -5.977 2.297 1 89.31 284 LEU B CA 1
ATOM 5320 C C . LEU B 1 284 ? -8.555 -5.477 2.641 1 89.31 284 LEU B C 1
ATOM 5322 O O . LEU B 1 284 ? -8.367 -4.773 3.639 1 89.31 284 LEU B O 1
ATOM 5326 N N . THR B 1 285 ? -7.59 -5.926 1.892 1 84.44 285 THR B N 1
ATOM 5327 C CA . THR B 1 285 ? -6.227 -5.449 2.09 1 84.44 285 THR B CA 1
ATOM 5328 C C . THR B 1 285 ? -6.16 -3.932 1.946 1 84.44 285 THR B C 1
ATOM 5330 O O . THR B 1 285 ? -5.484 -3.256 2.729 1 84.44 285 THR B O 1
ATOM 5333 N N . GLN B 1 286 ? -6.855 -3.381 0.944 1 82.19 286 GLN B N 1
ATOM 5334 C CA . GLN B 1 286 ? -6.902 -1.938 0.738 1 82.19 286 GLN B CA 1
ATOM 5335 C C . GLN B 1 286 ? -7.633 -1.241 1.883 1 82.19 286 GLN B C 1
ATOM 5337 O O . GLN B 1 286 ? -7.195 -0.189 2.354 1 82.19 286 GLN B O 1
ATOM 5342 N N . ILE B 1 287 ? -8.742 -1.822 2.289 1 81.25 287 ILE B N 1
ATOM 5343 C CA . ILE B 1 287 ? -9.539 -1.252 3.369 1 81.25 287 ILE B CA 1
ATOM 5344 C C . ILE B 1 287 ? -8.719 -1.236 4.66 1 81.25 287 ILE B C 1
ATOM 5346 O O . ILE B 1 287 ? -8.703 -0.232 5.375 1 81.25 287 ILE B O 1
ATOM 5350 N N . HIS B 1 288 ? -8.023 -2.312 4.875 1 74.81 288 HIS B N 1
ATOM 5351 C CA . HIS B 1 288 ? -7.191 -2.451 6.062 1 74.81 288 HIS B CA 1
ATOM 5352 C C . HIS B 1 288 ? -6.02 -1.477 6.027 1 74.81 288 HIS B C 1
ATOM 5354 O O . HIS B 1 288 ? -5.676 -0.874 7.047 1 74.81 288 HIS B O 1
ATOM 5360 N N . GLY B 1 289 ? -5.355 -1.36 4.871 1 70.12 289 GLY B N 1
ATOM 5361 C CA . GLY B 1 289 ? -4.211 -0.477 4.711 1 70.12 289 GLY B CA 1
ATOM 5362 C C . GLY B 1 289 ? -4.57 0.992 4.824 1 70.12 289 GLY B C 1
ATOM 5363 O O . GLY B 1 289 ? -3.785 1.79 5.34 1 70.12 289 GLY B O 1
ATOM 5364 N N . ALA B 1 290 ? -5.699 1.367 4.246 1 57.97 290 ALA B N 1
ATOM 5365 C CA . ALA B 1 290 ? -6.152 2.754 4.293 1 57.97 290 ALA B CA 1
ATOM 5366 C C . ALA B 1 290 ? -6.297 3.236 5.73 1 57.97 290 ALA B C 1
ATOM 5368 O O . ALA B 1 290 ? -6.184 4.434 6.008 1 57.97 290 ALA B O 1
ATOM 5369 N N . ARG B 1 291 ? -6.496 2.396 6.504 1 51.41 291 ARG B N 1
ATOM 5370 C CA . ARG B 1 291 ? -6.605 2.764 7.91 1 51.41 291 ARG B CA 1
ATOM 5371 C C . ARG B 1 291 ? -5.254 3.199 8.469 1 51.41 291 ARG B C 1
ATOM 5373 O O . ARG B 1 291 ? -5.191 4.008 9.398 1 51.41 291 ARG B O 1
ATOM 5380 N N . GLU B 1 292 ? -4.238 2.633 7.848 1 53.91 292 GLU B N 1
ATOM 5381 C CA . GLU B 1 292 ? -2.883 2.895 8.32 1 53.91 292 GLU B CA 1
ATOM 5382 C C . GLU B 1 292 ? -2.277 4.105 7.621 1 53.91 292 GLU B C 1
ATOM 5384 O O . GLU B 1 292 ? -1.558 4.895 8.242 1 53.91 292 GLU B O 1
ATOM 5389 N N . ASP B 1 293 ? -2.16 4.004 6.074 1 51 293 ASP B N 1
ATOM 5390 C CA . ASP B 1 293 ? -1.207 4.773 5.277 1 51 293 ASP B CA 1
ATOM 5391 C C . ASP B 1 293 ? -1.802 6.113 4.852 1 51 293 ASP B C 1
ATOM 5393 O O . ASP B 1 293 ? -2.131 6.309 3.68 1 51 293 ASP B O 1
ATOM 5397 N N . THR B 1 294 ? -2.396 6.906 5.766 1 43.88 294 THR B N 1
ATOM 5398 C CA . THR B 1 294 ? -2.986 8.156 5.289 1 43.88 294 THR B CA 1
ATOM 5399 C C . THR B 1 294 ? -1.905 9.109 4.797 1 43.88 294 THR B C 1
ATOM 5401 O O . THR B 1 294 ? -2.195 10.062 4.07 1 43.88 294 THR B O 1
ATOM 5404 N N . THR B 1 295 ? -0.635 8.836 5.211 1 42.97 295 THR B N 1
ATOM 5405 C CA . THR B 1 295 ? 0.226 10 5.02 1 42.97 295 THR B CA 1
ATOM 5406 C C . THR B 1 295 ? 1.229 9.75 3.898 1 42.97 295 THR B C 1
ATOM 5408 O O . THR B 1 295 ? 1.979 10.648 3.518 1 42.97 295 THR B O 1
ATOM 5411 N N . THR B 1 296 ? 1.312 8.469 3.459 1 44.88 296 THR B N 1
ATOM 5412 C CA . THR B 1 296 ? 2.475 8.328 2.59 1 44.88 296 THR B CA 1
ATOM 5413 C C . THR B 1 296 ? 2.148 8.773 1.169 1 44.88 296 THR B C 1
ATOM 5415 O O . THR B 1 296 ? 1.16 8.328 0.583 1 44.88 296 THR B O 1
ATOM 5418 N N . ALA B 1 297 ? 2.723 9.922 0.824 1 44.31 297 ALA B N 1
ATOM 5419 C CA . ALA B 1 297 ? 2.709 10.477 -0.528 1 44.31 297 ALA B CA 1
ATOM 5420 C C . ALA B 1 297 ? 3.189 9.445 -1.545 1 44.31 297 ALA B C 1
ATOM 5422 O O . ALA B 1 297 ? 4.387 9.164 -1.636 1 44.31 297 ALA B O 1
ATOM 5423 N N . ASP B 1 298 ? 2.283 8.508 -1.881 1 54.09 298 ASP B N 1
ATOM 5424 C CA . ASP B 1 298 ? 2.549 7.578 -2.971 1 54.09 298 ASP B CA 1
ATOM 5425 C C . ASP B 1 298 ? 2.125 8.164 -4.312 1 54.09 298 ASP B C 1
ATOM 5427 O O . ASP B 1 298 ? 0.943 8.438 -4.531 1 54.09 298 ASP B O 1
ATOM 5431 N N . PHE B 1 299 ? 3.172 8.555 -4.965 1 51.75 299 PHE B N 1
ATOM 5432 C CA . PHE B 1 299 ? 2.951 9.125 -6.289 1 51.75 299 PHE B CA 1
ATOM 5433 C C . PHE B 1 299 ? 1.878 8.344 -7.043 1 51.75 299 PHE B C 1
ATOM 5435 O O . PHE B 1 299 ? 1.167 8.906 -7.879 1 51.75 299 PHE B O 1
ATOM 5442 N N . ARG B 1 300 ? 1.634 7.207 -6.59 1 51.84 300 ARG B N 1
ATOM 5443 C CA . ARG B 1 300 ? 0.719 6.352 -7.34 1 51.84 300 ARG B CA 1
ATOM 5444 C C . ARG B 1 300 ? -0.725 6.582 -6.906 1 51.84 300 ARG B C 1
ATOM 5446 O O . ARG B 1 300 ? -1.659 6.25 -7.641 1 51.84 300 ARG B O 1
ATOM 5453 N N . ARG B 1 301 ? -0.904 7.18 -5.816 1 57.16 301 ARG B N 1
ATOM 5454 C CA . ARG B 1 301 ? -2.236 7.375 -5.254 1 57.16 301 ARG B CA 1
ATOM 5455 C C . ARG B 1 301 ? -2.891 8.633 -5.82 1 57.16 301 ARG B C 1
ATOM 5457 O O . ARG B 1 301 ? -4.031 8.945 -5.48 1 57.16 301 ARG B O 1
ATOM 5464 N N . GLN B 1 302 ? -2.354 9.094 -6.777 1 60.06 302 GLN B N 1
ATOM 5465 C CA . GLN B 1 302 ? -2.783 10.43 -7.199 1 60.06 302 GLN B CA 1
ATOM 5466 C C . GLN B 1 302 ? -3.789 10.344 -8.344 1 60.06 302 GLN B C 1
ATOM 5468 O O . GLN B 1 302 ? -4.164 11.359 -8.922 1 60.06 302 GLN B O 1
ATOM 5473 N N . ILE B 1 303 ? -4.309 9.156 -8.586 1 68 303 ILE B N 1
ATOM 5474 C CA . ILE B 1 303 ? -5.25 9.062 -9.695 1 68 303 ILE B CA 1
ATOM 5475 C C . ILE B 1 303 ? -6.664 8.836 -9.164 1 68 303 ILE B C 1
ATOM 5477 O O . ILE B 1 303 ? -6.895 7.922 -8.367 1 68 303 ILE B O 1
ATOM 5481 N N . GLY B 1 304 ? -7.559 9.719 -9.531 1 76.31 304 GLY B N 1
ATOM 5482 C CA . GLY B 1 304 ? -8.938 9.641 -9.086 1 76.31 304 GLY B CA 1
ATOM 5483 C C . GLY B 1 304 ? -9.672 8.422 -9.609 1 76.31 304 GLY B C 1
ATOM 5484 O O . GLY B 1 304 ? -9.125 7.664 -10.414 1 76.31 304 GLY B O 1
ATOM 5485 N N . TYR B 1 305 ? -10.875 8.156 -9.141 1 84.06 305 TYR B N 1
ATOM 5486 C CA . TYR B 1 305 ? -11.688 6.977 -9.422 1 84.06 305 TYR B CA 1
ATOM 5487 C C . TYR B 1 305 ? -11.961 6.84 -10.914 1 84.06 305 TYR B C 1
ATOM 5489 O O . TYR B 1 305 ? -11.609 5.828 -11.523 1 84.06 305 TYR B O 1
ATOM 5497 N N . GLU B 1 306 ? -12.508 7.871 -11.562 1 83.62 306 GLU B N 1
ATOM 5498 C CA . GLU B 1 306 ? -12.867 7.816 -12.977 1 83.62 306 GLU B CA 1
ATOM 5499 C C . GLU B 1 306 ? -11.633 7.66 -13.859 1 83.62 306 GLU B C 1
ATOM 5501 O O . GLU B 1 306 ? -11.656 6.914 -14.844 1 83.62 306 GLU B O 1
ATOM 5506 N N . ARG B 1 307 ? -10.641 8.344 -13.477 1 81.38 307 ARG B N 1
ATOM 5507 C CA . ARG B 1 307 ? -9.414 8.266 -14.258 1 81.38 307 ARG B CA 1
ATOM 5508 C C . ARG B 1 307 ? -8.773 6.883 -14.141 1 81.38 307 ARG B C 1
ATOM 5510 O O . ARG B 1 307 ? -8.281 6.336 -15.125 1 81.38 307 ARG B O 1
ATOM 5517 N N . THR B 1 308 ? -8.828 6.387 -12.969 1 84 308 THR B N 1
ATOM 5518 C CA . THR B 1 308 ? -8.297 5.043 -12.766 1 84 308 THR B CA 1
ATOM 5519 C C . THR B 1 308 ? -9.055 4.027 -13.617 1 84 308 THR B C 1
ATOM 5521 O O . THR B 1 308 ? -8.445 3.172 -14.266 1 84 308 THR B O 1
ATOM 5524 N N . LYS B 1 309 ? -10.32 4.156 -13.609 1 86.88 309 LYS B N 1
ATOM 5525 C CA . LYS B 1 309 ? -11.141 3.244 -14.398 1 86.88 309 LYS B CA 1
ATOM 5526 C C . LYS B 1 309 ? -10.836 3.379 -15.891 1 86.88 309 LYS B C 1
ATOM 5528 O O . LYS B 1 309 ? -10.719 2.375 -16.594 1 86.88 309 LYS B O 1
ATOM 5533 N N . ARG B 1 310 ? -10.625 4.566 -16.297 1 86.44 310 ARG B N 1
ATOM 5534 C CA . ARG B 1 310 ? -10.352 4.824 -17.703 1 86.44 310 ARG B CA 1
ATOM 5535 C C . ARG B 1 310 ? -9 4.258 -18.125 1 86.44 310 ARG B C 1
ATOM 5537 O O . ARG B 1 310 ? -8.867 3.676 -19.203 1 86.44 310 ARG B O 1
ATOM 5544 N N . LEU B 1 311 ? -8.023 4.41 -17.234 1 83.06 311 LEU B N 1
ATOM 5545 C CA . LEU B 1 311 ? -6.684 3.918 -17.516 1 83.06 311 LEU B CA 1
ATOM 5546 C C . LEU B 1 311 ? -6.66 2.395 -17.562 1 83.06 311 LEU B C 1
ATOM 5548 O O . LEU B 1 311 ? -5.766 1.802 -18.172 1 83.06 311 LEU B O 1
ATOM 5552 N N . ASN B 1 312 ? -7.645 1.761 -16.938 1 89.06 312 ASN B N 1
ATOM 5553 C CA . ASN B 1 312 ? -7.746 0.306 -16.906 1 89.06 312 ASN B CA 1
ATOM 5554 C C . ASN B 1 312 ? -9.031 -0.184 -17.562 1 89.06 312 ASN B C 1
ATOM 5556 O O . ASN B 1 312 ? -9.625 -1.166 -17.125 1 89.06 312 ASN B O 1
ATOM 5560 N N . ARG B 1 313 ? -9.445 0.448 -18.547 1 91.12 313 ARG B N 1
ATOM 5561 C CA . ARG B 1 313 ? -10.758 0.234 -19.156 1 91.12 313 ARG B CA 1
ATOM 5562 C C . ARG B 1 313 ? -10.891 -1.189 -19.688 1 91.12 313 ARG B C 1
ATOM 5564 O O . ARG B 1 313 ? -11.992 -1.742 -19.719 1 91.12 313 ARG B O 1
ATOM 5571 N N . HIS B 1 314 ? -9.812 -1.843 -20.062 1 91.5 314 HIS B N 1
ATOM 5572 C CA . HIS B 1 314 ? -9.859 -3.188 -20.625 1 91.5 314 HIS B CA 1
ATOM 5573 C C . HIS B 1 314 ? -10.367 -4.195 -19.609 1 91.5 314 HIS B C 1
ATOM 5575 O O . HIS B 1 314 ? -10.867 -5.262 -19.969 1 91.5 314 HIS B O 1
ATOM 5581 N N . TRP B 1 315 ? -10.281 -3.916 -18.344 1 93.31 315 TRP B N 1
ATOM 5582 C CA . TRP B 1 315 ? -10.789 -4.801 -17.312 1 93.31 315 TRP B CA 1
ATOM 5583 C C . TRP B 1 315 ? -12.266 -4.535 -17.047 1 93.31 315 TRP B C 1
ATOM 5585 O O . TRP B 1 315 ? -12.961 -5.379 -16.469 1 93.31 315 TRP B O 1
ATOM 5595 N N . PHE B 1 316 ? -12.75 -3.35 -17.484 1 92.75 316 PHE B N 1
ATOM 5596 C CA . PHE B 1 316 ? -14.094 -2.943 -17.109 1 92.75 316 PHE B CA 1
ATOM 5597 C C . PHE B 1 316 ? -15 -2.873 -18.328 1 92.75 316 PHE B C 1
ATOM 5599 O O . PHE B 1 316 ? -16.219 -2.73 -18.203 1 92.75 316 PHE B O 1
ATOM 5606 N N . GLU B 1 317 ? -14.359 -2.957 -19.422 1 90.94 317 GLU B N 1
ATOM 5607 C CA . GLU B 1 317 ? -15.102 -3.012 -20.672 1 90.94 317 GLU B CA 1
ATOM 5608 C C . GLU B 1 317 ? -14.859 -4.332 -21.406 1 90.94 317 GLU B C 1
ATOM 5610 O O . GLU B 1 317 ? -13.891 -5.035 -21.109 1 90.94 317 GLU B O 1
ATOM 5615 N N . SER B 1 318 ? -15.875 -4.719 -22.156 1 86.88 318 SER B N 1
ATOM 5616 C CA . SER B 1 318 ? -15.727 -5.996 -22.859 1 86.88 318 SER B CA 1
ATOM 5617 C C . SER B 1 318 ? -16.094 -5.867 -24.328 1 86.88 318 SER B C 1
ATOM 5619 O O . SER B 1 318 ? -16.969 -5.086 -24.688 1 86.88 318 SER B O 1
ATOM 5621 N N . THR B 1 319 ? -15.273 -6.574 -25.125 1 83.12 319 THR B N 1
ATOM 5622 C CA . THR B 1 319 ? -15.57 -6.598 -26.547 1 83.12 319 THR B CA 1
ATOM 5623 C C . THR B 1 319 ? -16.359 -7.855 -26.922 1 83.12 319 THR B C 1
ATOM 5625 O O . THR B 1 319 ? -16.812 -8 -28.062 1 83.12 319 THR B O 1
ATOM 5628 N N . GLY B 1 320 ? -16.547 -8.812 -26.031 1 92.5 320 GLY B N 1
ATOM 5629 C CA . GLY B 1 320 ? -17.266 -10.055 -26.266 1 92.5 320 GLY B CA 1
ATOM 5630 C C . GLY B 1 320 ? -17.625 -10.781 -24.984 1 92.5 320 GLY B C 1
ATOM 5631 O O . GLY B 1 320 ? -17.172 -10.414 -23.906 1 92.5 320 GLY B O 1
ATOM 5632 N N . THR B 1 321 ? -18.531 -11.797 -25.203 1 95.88 321 THR B N 1
ATOM 5633 C CA . THR B 1 321 ? -18.969 -12.602 -24.062 1 95.88 321 THR B CA 1
ATOM 5634 C C . THR B 1 321 ? -18.766 -14.086 -24.344 1 95.88 321 THR B C 1
ATOM 5636 O O . THR B 1 321 ? -18.641 -14.5 -25.5 1 95.88 321 THR B O 1
ATOM 5639 N N . GLU B 1 322 ? -18.578 -14.82 -23.328 1 96.56 322 GLU B N 1
ATOM 5640 C CA . GLU B 1 322 ? -18.484 -16.281 -23.375 1 96.56 322 GLU B CA 1
ATOM 5641 C C . GLU B 1 322 ? -19.219 -16.906 -22.188 1 96.56 322 GLU B C 1
ATOM 5643 O O . GLU B 1 322 ? -18.922 -16.578 -21.031 1 96.56 322 GLU B O 1
ATOM 5648 N N . PRO B 1 323 ? -20.219 -17.797 -22.547 1 97.19 323 PRO B N 1
ATOM 5649 C CA . PRO B 1 323 ? -20.859 -18.469 -21.422 1 97.19 323 PRO B CA 1
ATOM 5650 C C . PRO B 1 323 ? -19.891 -19.328 -20.625 1 97.19 323 PRO B C 1
ATOM 5652 O O . PRO B 1 323 ? -19 -19.969 -21.203 1 97.19 323 PRO B O 1
ATOM 5655 N N . PHE B 1 324 ? -20.078 -19.391 -19.344 1 96.94 324 PHE B N 1
ATOM 5656 C CA . PHE B 1 324 ? -19.203 -20.125 -18.438 1 96.94 324 PHE B CA 1
ATOM 5657 C C . PHE B 1 324 ? -19.062 -21.578 -18.891 1 96.94 324 PHE B C 1
ATOM 5659 O O . PHE B 1 324 ? -17.984 -22.156 -18.781 1 96.94 324 PHE B O 1
ATOM 5666 N N . ARG B 1 325 ? -20.094 -22.125 -19.406 1 95.25 325 ARG B N 1
ATOM 5667 C CA . ARG B 1 325 ? -20.125 -23.531 -19.797 1 95.25 325 ARG B CA 1
ATOM 5668 C C . ARG B 1 325 ? -19.141 -23.812 -20.922 1 95.25 325 ARG B C 1
ATOM 5670 O O . ARG B 1 325 ? -18.797 -24.969 -21.172 1 95.25 325 ARG B O 1
ATOM 5677 N N . GLU B 1 326 ? -18.672 -22.766 -21.609 1 95.62 326 GLU B N 1
ATOM 5678 C CA . GLU B 1 326 ? -17.766 -22.938 -22.734 1 95.62 326 GLU B CA 1
ATOM 5679 C C . GLU B 1 326 ? -16.312 -23.016 -22.266 1 95.62 326 GLU B C 1
ATOM 5681 O O . GLU B 1 326 ? -15.422 -23.406 -23.016 1 95.62 326 GLU B O 1
ATOM 5686 N N . ILE B 1 327 ? -16.078 -22.672 -21.031 1 96.44 327 ILE B N 1
ATOM 5687 C CA . ILE B 1 327 ? -14.734 -22.828 -20.469 1 96.44 327 ILE B CA 1
ATOM 5688 C C . ILE B 1 327 ? -14.523 -24.266 -20.016 1 96.44 327 ILE B C 1
ATOM 5690 O O . ILE B 1 327 ? -15.117 -24.703 -19.031 1 96.44 327 ILE B O 1
ATOM 5694 N N . ARG B 1 328 ? -13.688 -24.938 -20.656 1 95 328 ARG B N 1
ATOM 5695 C CA . ARG B 1 328 ? -13.539 -26.375 -20.453 1 95 328 ARG B CA 1
ATOM 5696 C C . ARG B 1 328 ? -12.609 -26.672 -19.281 1 95 328 ARG B C 1
ATOM 5698 O O . ARG B 1 328 ? -11.453 -26.25 -19.281 1 95 328 ARG B O 1
ATOM 5705 N N . SER B 1 329 ? -13.141 -27.375 -18.312 1 96.69 329 SER B N 1
ATOM 5706 C CA . SER B 1 329 ? -12.312 -27.922 -17.234 1 96.69 329 SER B CA 1
ATOM 5707 C C . SER B 1 329 ? -11.508 -29.125 -17.719 1 96.69 329 SER B C 1
ATOM 5709 O O . SER B 1 329 ? -11.938 -29.844 -18.625 1 96.69 329 SER B O 1
ATOM 5711 N N . GLN B 1 330 ? -10.359 -29.25 -17.094 1 97.62 330 GLN B N 1
ATOM 5712 C CA . GLN B 1 330 ? -9.484 -30.359 -17.484 1 97.62 330 GLN B CA 1
ATOM 5713 C C . GLN B 1 330 ? -8.961 -31.109 -16.266 1 97.62 330 GLN B C 1
ATOM 5715 O O . GLN B 1 330 ? -8 -31.875 -16.375 1 97.62 330 GLN B O 1
ATOM 5720 N N . ASP B 1 331 ? -9.578 -30.828 -15.125 1 96.75 331 ASP B N 1
ATOM 5721 C CA . ASP B 1 331 ? -9.078 -31.391 -13.875 1 96.75 331 ASP B CA 1
ATOM 5722 C C . ASP B 1 331 ? -9.344 -32.875 -13.797 1 96.75 331 ASP B C 1
ATOM 5724 O O . ASP B 1 331 ? -10.25 -33.406 -14.453 1 96.75 331 ASP B O 1
ATOM 5728 N N . SER B 1 332 ? -8.531 -33.562 -13.031 1 98 332 SER B N 1
ATOM 5729 C CA . SER B 1 332 ? -8.688 -34.969 -12.648 1 98 332 SER B CA 1
ATOM 5730 C C . SER B 1 332 ? -8.852 -35.094 -11.141 1 98 332 SER B C 1
ATOM 5732 O O . SER B 1 332 ? -9.031 -34.094 -10.43 1 98 332 SER B O 1
ATOM 5734 N N . ASP B 1 333 ? -8.883 -36.344 -10.695 1 97.81 333 ASP B N 1
ATOM 5735 C CA . ASP B 1 333 ? -9.023 -36.594 -9.266 1 97.81 333 ASP B CA 1
ATOM 5736 C C . ASP B 1 333 ? -7.66 -36.719 -8.594 1 97.81 333 ASP B C 1
ATOM 5738 O O . ASP B 1 333 ? -7.578 -37.031 -7.398 1 97.81 333 ASP B O 1
ATOM 5742 N N . ASP B 1 334 ? -6.641 -36.469 -9.367 1 98.5 334 ASP B N 1
ATOM 5743 C CA . ASP B 1 334 ? -5.285 -36.688 -8.883 1 98.5 334 ASP B CA 1
ATOM 5744 C C . ASP B 1 334 ? -4.383 -35.5 -9.211 1 98.5 334 ASP B C 1
ATOM 5746 O O . ASP B 1 334 ? -4.328 -35.062 -10.367 1 98.5 334 ASP B O 1
ATOM 5750 N N . PHE B 1 335 ? -3.645 -35 -8.18 1 98.5 335 PHE B N 1
ATOM 5751 C CA . PHE B 1 335 ? -2.758 -33.875 -8.391 1 98.5 335 PHE B CA 1
ATOM 5752 C C . PHE B 1 335 ? -1.683 -34.219 -9.422 1 98.5 335 PHE B C 1
ATOM 5754 O O . PHE B 1 335 ? -1.318 -33.375 -10.242 1 98.5 335 PHE B O 1
ATOM 5761 N N . LEU B 1 336 ? -1.136 -35.406 -9.383 1 98.5 336 LEU B N 1
ATOM 5762 C CA . LEU B 1 336 ? -0.08 -35.781 -10.312 1 98.5 336 LEU B CA 1
ATOM 5763 C C . LEU B 1 336 ? -0.572 -35.688 -11.758 1 98.5 336 LEU B C 1
ATOM 5765 O O . LEU B 1 336 ? 0.146 -35.219 -12.633 1 98.5 336 LEU B O 1
ATOM 5769 N N . ASP B 1 337 ? -1.759 -36.156 -11.984 1 98.56 337 ASP B N 1
ATOM 5770 C CA . ASP B 1 337 ? -2.328 -36.094 -13.328 1 98.56 337 ASP B CA 1
ATOM 5771 C C . ASP B 1 337 ? -2.471 -34.656 -13.797 1 98.56 337 ASP B C 1
ATOM 5773 O O . ASP B 1 337 ? -2.178 -34.344 -14.953 1 98.56 337 ASP B O 1
ATOM 5777 N N . ASP B 1 338 ? -2.949 -33.844 -12.891 1 98.75 338 ASP B N 1
ATOM 5778 C CA . ASP B 1 338 ? -3.117 -32.438 -13.25 1 98.75 338 ASP B CA 1
ATOM 5779 C C . ASP B 1 338 ? -1.768 -31.766 -13.484 1 98.75 338 ASP B C 1
ATOM 5781 O O . ASP B 1 338 ? -1.637 -30.906 -14.359 1 98.75 338 ASP B O 1
ATOM 5785 N N . ILE B 1 339 ? -0.765 -32.094 -12.664 1 98.81 339 ILE B N 1
ATOM 5786 C CA . ILE B 1 339 ? 0.588 -31.578 -12.852 1 98.81 339 ILE B CA 1
ATOM 5787 C C . ILE B 1 339 ? 1.103 -31.984 -14.234 1 98.81 339 ILE B C 1
ATOM 5789 O O . ILE B 1 339 ? 1.61 -31.156 -14.984 1 98.81 339 ILE B O 1
ATOM 5793 N N . ASN B 1 340 ? 0.902 -33.219 -14.555 1 98.69 340 ASN B N 1
ATOM 5794 C CA . ASN B 1 340 ? 1.354 -33.719 -15.852 1 98.69 340 ASN B CA 1
ATOM 5795 C C . ASN B 1 340 ? 0.666 -32.969 -17 1 98.69 340 ASN B C 1
ATOM 5797 O O . ASN B 1 340 ? 1.296 -32.688 -18.016 1 98.69 340 ASN B O 1
ATOM 5801 N N . LEU B 1 341 ? -0.566 -32.75 -16.828 1 98.69 341 LEU B N 1
ATOM 5802 C CA . LEU B 1 341 ? -1.296 -31.984 -17.844 1 98.69 341 LEU B CA 1
ATOM 5803 C C . LEU B 1 341 ? -0.683 -30.594 -18.016 1 98.69 341 LEU B C 1
ATOM 5805 O O . LEU B 1 341 ? -0.461 -30.156 -19.156 1 98.69 341 LEU B O 1
ATOM 5809 N N . MET B 1 342 ? -0.397 -29.938 -16.938 1 98.81 342 MET B N 1
ATOM 5810 C CA . MET B 1 342 ? 0.163 -28.578 -17 1 98.81 342 MET B CA 1
ATOM 5811 C C . MET B 1 342 ? 1.553 -28.609 -17.625 1 98.81 342 MET B C 1
ATOM 5813 O O . MET B 1 342 ? 1.896 -27.719 -18.406 1 98.81 342 MET B O 1
ATOM 5817 N N . LEU B 1 343 ? 2.354 -29.609 -17.281 1 98.81 343 LEU B N 1
ATOM 5818 C CA . LEU B 1 343 ? 3.686 -29.734 -17.875 1 98.81 343 LEU B CA 1
ATOM 5819 C C . LEU B 1 343 ? 3.604 -29.953 -19.375 1 98.81 343 LEU B C 1
ATOM 5821 O O . LEU B 1 343 ? 4.379 -29.359 -20.141 1 98.81 343 LEU B O 1
ATOM 5825 N N . LYS B 1 344 ? 2.668 -30.766 -19.75 1 98.56 344 LYS B N 1
ATOM 5826 C CA . LYS B 1 344 ? 2.461 -30.984 -21.188 1 98.56 344 LYS B CA 1
ATOM 5827 C C . LYS B 1 344 ? 2.053 -29.688 -21.891 1 98.56 344 LYS B C 1
ATOM 5829 O O . LYS B 1 344 ? 2.547 -29.391 -22.984 1 98.56 344 LYS B O 1
ATOM 5834 N N . ARG B 1 345 ? 1.17 -28.969 -21.297 1 98.56 345 ARG B N 1
ATOM 5835 C CA . ARG B 1 345 ? 0.707 -27.719 -21.875 1 98.56 345 ARG B CA 1
ATOM 5836 C C . ARG B 1 345 ? 1.851 -26.719 -21.984 1 98.56 345 ARG B C 1
ATOM 5838 O O . ARG B 1 345 ? 1.941 -25.984 -22.984 1 98.56 345 ARG B O 1
ATOM 5845 N N . LEU B 1 346 ? 2.703 -26.641 -20.984 1 98.75 346 LEU B N 1
ATOM 5846 C CA . LEU B 1 346 ? 3.881 -25.781 -21.047 1 98.75 346 LEU B CA 1
ATOM 5847 C C . LEU B 1 346 ? 4.785 -26.172 -22.203 1 98.75 346 LEU B C 1
ATOM 5849 O O . LEU B 1 346 ? 5.234 -25.328 -22.969 1 98.75 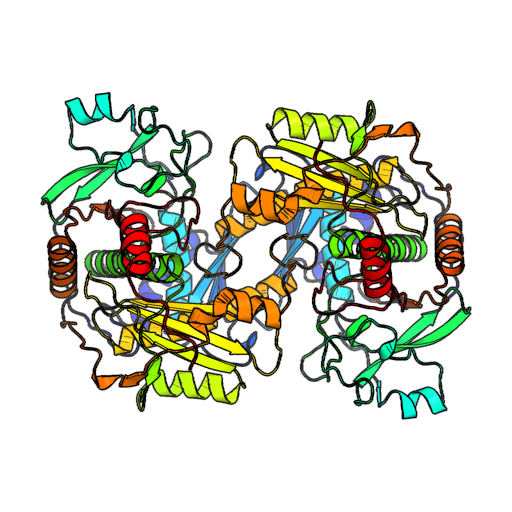346 LEU B O 1
ATOM 5853 N N . GLY B 1 347 ? 4.992 -27.438 -22.328 1 98.12 347 GLY B N 1
ATOM 5854 C CA . GLY B 1 347 ? 5.773 -27.938 -23.438 1 98.12 347 GLY B CA 1
ATOM 5855 C C . GLY B 1 347 ? 5.191 -27.562 -24.797 1 98.12 347 GLY B C 1
ATOM 5856 O O . GLY B 1 347 ? 5.918 -27.141 -25.688 1 98.12 347 GLY B O 1
ATOM 5857 N N . ASP B 1 348 ? 3.912 -27.719 -24.922 1 97.94 348 ASP B N 1
ATOM 5858 C CA . ASP B 1 348 ? 3.215 -27.391 -26.156 1 97.94 348 ASP B CA 1
ATOM 5859 C C . ASP B 1 348 ? 3.377 -25.922 -26.516 1 97.94 348 ASP B C 1
ATOM 5861 O O . ASP B 1 348 ? 3.35 -25.547 -27.688 1 97.94 348 ASP B O 1
ATOM 5865 N N . ALA B 1 349 ? 3.555 -25.109 -25.484 1 97.62 349 ALA B N 1
ATOM 5866 C CA . ALA B 1 349 ? 3.689 -23.672 -25.688 1 97.62 349 ALA B CA 1
ATOM 5867 C C . ALA B 1 349 ? 5.148 -23.281 -25.891 1 97.62 349 ALA B C 1
ATOM 5869 O O . ALA B 1 349 ? 5.48 -22.094 -25.953 1 97.62 349 ALA B O 1
ATOM 5870 N N . GLY B 1 350 ? 6.043 -24.188 -25.922 1 97.25 350 GLY B N 1
ATOM 5871 C CA . GLY B 1 350 ? 7.441 -23.953 -26.234 1 97.25 350 GLY B CA 1
ATOM 5872 C C . GLY B 1 350 ? 8.297 -23.703 -25.016 1 97.25 350 GLY B C 1
ATOM 5873 O O . GLY B 1 350 ? 9.422 -23.203 -25.125 1 97.25 350 GLY B O 1
ATOM 5874 N N . LEU B 1 351 ? 7.766 -24.016 -23.859 1 98.12 351 LEU B N 1
ATOM 5875 C CA . LEU B 1 351 ? 8.508 -23.891 -22.609 1 98.12 351 LEU B CA 1
ATOM 5876 C C . LEU B 1 351 ? 9.016 -25.266 -22.156 1 98.12 351 LEU B C 1
ATOM 5878 O O . LEU B 1 351 ? 8.227 -26.141 -21.812 1 98.12 351 LEU B O 1
ATOM 5882 N N . ASP B 1 352 ? 10.297 -25.344 -22.031 1 96.88 352 ASP B N 1
ATOM 5883 C CA . ASP B 1 352 ? 10.859 -26.703 -21.953 1 96.88 352 ASP B CA 1
ATOM 5884 C C . ASP B 1 352 ? 11.375 -27 -20.547 1 96.88 352 ASP B C 1
ATOM 5886 O O . ASP B 1 352 ? 12.031 -28.016 -20.328 1 96.88 352 ASP B O 1
ATOM 5890 N N . ARG B 1 353 ? 11.133 -26.109 -19.656 1 98.25 353 ARG B N 1
ATOM 5891 C CA . ARG B 1 353 ? 11.547 -26.359 -18.281 1 98.25 353 ARG B CA 1
ATOM 5892 C C . ARG B 1 353 ? 10.445 -25.969 -17.297 1 98.25 353 ARG B C 1
ATOM 5894 O O . ARG B 1 353 ? 9.719 -25 -17.516 1 98.25 353 ARG B O 1
ATOM 5901 N N . ALA B 1 354 ? 10.266 -26.688 -16.281 1 98.81 354 ALA B N 1
ATOM 5902 C CA . ALA B 1 354 ? 9.508 -26.375 -15.07 1 98.81 354 ALA B CA 1
ATOM 5903 C C . ALA B 1 354 ? 10.266 -26.828 -13.828 1 98.81 354 ALA B C 1
ATOM 5905 O O . ALA B 1 354 ? 10.289 -28.016 -13.5 1 98.81 354 ALA B O 1
ATOM 5906 N N . ILE B 1 355 ? 10.844 -25.875 -13.148 1 98.88 355 ILE B N 1
ATOM 5907 C CA . ILE B 1 355 ? 11.812 -26.188 -12.102 1 98.88 355 ILE B CA 1
ATOM 5908 C C . ILE B 1 355 ? 11.18 -25.984 -10.727 1 98.88 355 ILE B C 1
ATOM 5910 O O . ILE B 1 355 ? 10.523 -24.969 -10.484 1 98.88 355 ILE B O 1
ATOM 5914 N N . VAL B 1 356 ? 11.312 -26.969 -9.867 1 98.88 356 VAL B N 1
ATOM 5915 C CA . VAL B 1 356 ? 10.789 -26.922 -8.508 1 98.88 356 VAL B CA 1
ATOM 5916 C C . VAL B 1 356 ? 11.938 -26.906 -7.504 1 98.88 356 VAL B C 1
ATOM 5918 O O . VAL B 1 356 ? 12.859 -27.719 -7.59 1 98.88 356 VAL B O 1
ATOM 5921 N N . VAL B 1 357 ? 11.953 -25.953 -6.664 1 98.75 357 VAL B N 1
ATOM 5922 C CA . VAL B 1 357 ? 12.836 -25.938 -5.5 1 98.75 357 VAL B CA 1
ATOM 5923 C C . VAL B 1 357 ? 12.023 -26.25 -4.238 1 98.75 357 VAL B C 1
ATOM 5925 O O . VAL B 1 357 ? 11.07 -25.547 -3.918 1 98.75 357 VAL B O 1
ATOM 5928 N N . ASP B 1 358 ? 12.367 -27.328 -3.566 1 98.56 358 ASP B N 1
ATOM 5929 C CA . ASP B 1 358 ? 11.727 -27.688 -2.303 1 98.56 358 ASP B CA 1
ATOM 5930 C C . ASP B 1 358 ? 12.234 -26.797 -1.167 1 98.56 358 ASP B C 1
ATOM 5932 O O . ASP B 1 358 ? 13.398 -26.859 -0.788 1 98.56 358 ASP B O 1
ATOM 5936 N N . LEU B 1 359 ? 11.344 -26 -0.627 1 98.62 359 LEU B N 1
ATOM 5937 C CA . LEU B 1 359 ? 11.695 -25.047 0.421 1 98.62 359 LEU B CA 1
ATOM 5938 C C . LEU B 1 359 ? 11.156 -25.5 1.773 1 98.62 359 LEU B C 1
ATOM 5940 O O . LEU B 1 359 ? 11.141 -24.719 2.734 1 98.62 359 LEU B O 1
ATOM 5944 N N . THR B 1 360 ? 10.695 -26.719 1.823 1 98.5 360 THR B N 1
ATOM 5945 C CA . THR B 1 360 ? 10.148 -27.266 3.061 1 98.5 360 THR B CA 1
ATOM 5946 C C . THR B 1 360 ? 11.164 -27.156 4.195 1 98.5 360 THR B C 1
ATOM 5948 O O . THR B 1 360 ? 12.312 -27.578 4.043 1 98.5 360 THR B O 1
ATOM 5951 N N . ARG B 1 361 ? 10.688 -26.562 5.262 1 98 361 ARG B N 1
ATOM 5952 C CA . ARG B 1 361 ? 11.523 -26.516 6.457 1 98 361 ARG B CA 1
ATOM 5953 C C . ARG B 1 361 ? 11.281 -27.719 7.352 1 98 361 ARG B C 1
ATOM 5955 O O . ARG B 1 361 ? 10.141 -28 7.73 1 98 361 ARG B O 1
ATOM 5962 N N . PRO B 1 362 ? 12.305 -28.375 7.734 1 96.81 362 PRO B N 1
ATOM 5963 C CA . PRO B 1 362 ? 12.133 -29.609 8.516 1 96.81 362 PRO B CA 1
ATOM 5964 C C . PRO B 1 362 ? 11.391 -29.375 9.828 1 96.81 362 PRO B C 1
ATOM 5966 O O . PRO B 1 362 ? 10.633 -30.234 10.281 1 96.81 362 PRO B O 1
ATOM 5969 N N . GLU B 1 363 ? 11.602 -28.234 10.477 1 96.56 363 GLU B N 1
ATOM 5970 C CA . GLU B 1 363 ? 11 -27.969 11.773 1 96.56 363 GLU B CA 1
ATOM 5971 C C . GLU B 1 363 ? 9.5 -27.719 11.641 1 96.56 363 GLU B C 1
ATOM 5973 O O . GLU B 1 363 ? 8.75 -27.844 12.617 1 96.56 363 GLU B O 1
ATOM 5978 N N . ILE B 1 364 ? 9.055 -27.375 10.453 1 97.19 364 ILE B N 1
ATOM 5979 C CA . ILE B 1 364 ? 7.641 -27.109 10.234 1 97.19 364 ILE B CA 1
ATOM 5980 C C . ILE B 1 364 ? 6.98 -28.359 9.641 1 97.19 364 ILE B C 1
ATOM 5982 O O . ILE B 1 364 ? 5.887 -28.75 10.055 1 97.19 364 ILE B O 1
ATOM 5986 N N . GLY B 1 365 ? 7.605 -28.922 8.68 1 97.75 365 GLY B N 1
ATOM 5987 C CA . GLY B 1 365 ? 7.145 -30.172 8.086 1 97.75 365 GLY B CA 1
ATOM 5988 C C . GLY B 1 365 ? 6.031 -29.969 7.078 1 97.75 365 GLY B C 1
ATOM 5989 O O . GLY B 1 365 ? 5.418 -30.938 6.625 1 97.75 365 GLY B O 1
ATOM 5990 N N . VAL B 1 366 ? 5.656 -28.766 6.754 1 98.25 366 VAL B N 1
ATOM 5991 C CA . VAL B 1 366 ? 4.684 -28.469 5.715 1 98.25 366 VAL B CA 1
ATOM 5992 C C . VAL B 1 366 ? 5.402 -28.25 4.383 1 98.25 366 VAL B C 1
ATOM 5994 O O . VAL B 1 366 ? 6.32 -27.438 4.289 1 98.25 366 VAL B O 1
ATOM 5997 N N . PRO B 1 367 ? 4.961 -28.984 3.342 1 98.62 367 PRO B N 1
ATOM 5998 C CA . PRO B 1 367 ? 5.613 -28.797 2.045 1 98.62 367 PRO B CA 1
ATOM 5999 C C . PRO B 1 367 ? 5.434 -27.375 1.496 1 98.62 367 PRO B C 1
ATOM 6001 O O . PRO B 1 367 ? 4.312 -26.875 1.436 1 98.62 367 PRO B O 1
ATOM 6004 N N . VAL B 1 368 ? 6.484 -26.719 1.196 1 98.81 368 VAL B N 1
ATOM 6005 C CA . VAL B 1 368 ? 6.535 -25.438 0.496 1 98.81 368 VAL B CA 1
ATOM 6006 C C . VAL B 1 368 ? 7.488 -25.531 -0.692 1 98.81 368 VAL B C 1
ATOM 6008 O O . VAL B 1 368 ? 8.57 -26.109 -0.58 1 98.81 368 VAL B O 1
ATOM 6011 N N . VAL B 1 369 ? 7.051 -24.984 -1.86 1 98.88 369 VAL B N 1
ATOM 6012 C CA . VAL B 1 369 ? 7.918 -25.062 -3.033 1 98.88 369 VAL B CA 1
ATOM 6013 C C . VAL B 1 369 ? 7.969 -23.703 -3.723 1 98.88 369 VAL B C 1
ATOM 6015 O O . VAL B 1 369 ? 7.098 -22.859 -3.508 1 98.88 369 VAL B O 1
ATOM 6018 N N . ARG B 1 370 ? 9 -23.5 -4.426 1 98.81 370 ARG B N 1
ATOM 6019 C CA . ARG B 1 370 ? 9.086 -22.469 -5.453 1 98.81 370 ARG B CA 1
ATOM 6020 C C . ARG B 1 370 ? 9.117 -23.078 -6.848 1 98.81 370 ARG B C 1
ATOM 6022 O O . ARG B 1 370 ? 9.969 -23.922 -7.137 1 98.81 370 ARG B O 1
ATOM 6029 N N . VAL B 1 371 ? 8.188 -22.672 -7.668 1 98.88 371 VAL B N 1
ATOM 6030 C CA . VAL B 1 371 ? 8.172 -23.141 -9.055 1 98.88 371 VAL B CA 1
ATOM 6031 C C . VAL B 1 371 ? 8.641 -22.016 -9.977 1 98.88 371 VAL B C 1
ATOM 6033 O O . VAL B 1 371 ? 8.156 -20.875 -9.875 1 98.88 371 VAL B O 1
ATOM 6036 N N . VAL B 1 372 ? 9.586 -22.312 -10.82 1 98.81 372 VAL B N 1
ATOM 6037 C CA . VAL B 1 372 ? 10.109 -21.359 -11.797 1 98.81 372 VAL B CA 1
ATOM 6038 C C . VAL B 1 372 ? 10.039 -21.969 -13.195 1 98.81 372 VAL B C 1
ATOM 6040 O O . VAL B 1 372 ? 10.555 -23.078 -13.43 1 98.81 372 VAL B O 1
ATOM 6043 N N . VAL B 1 373 ? 9.375 -21.359 -14.055 1 98.88 373 VAL B N 1
ATOM 6044 C CA . VAL B 1 373 ? 9.352 -21.75 -15.461 1 98.88 373 VAL B CA 1
ATOM 6045 C C . VAL B 1 373 ? 9.992 -20.656 -16.312 1 98.88 373 VAL B C 1
ATOM 6047 O O . VAL B 1 373 ? 9.336 -19.672 -16.672 1 98.88 373 VAL B O 1
ATOM 6050 N N . PRO B 1 374 ? 11.297 -20.844 -16.641 1 98.44 374 PRO B N 1
ATOM 6051 C CA . PRO B 1 374 ? 11.945 -19.844 -17.469 1 98.44 374 PRO B CA 1
ATOM 6052 C C . PRO B 1 374 ? 11.172 -19.562 -18.766 1 98.44 374 PRO B C 1
ATOM 6054 O O . PRO B 1 374 ? 10.734 -20.484 -19.438 1 98.44 374 PRO B O 1
ATOM 6057 N N . GLY B 1 375 ? 10.969 -18.312 -19.016 1 98.06 375 GLY B N 1
ATOM 6058 C CA . GLY B 1 375 ? 10.258 -17.922 -20.219 1 98.06 375 GLY B CA 1
ATOM 6059 C C . GLY B 1 375 ? 8.875 -17.375 -19.953 1 98.06 375 GLY B C 1
ATOM 6060 O O . GLY B 1 375 ? 8.32 -16.641 -20.766 1 98.06 375 GLY B O 1
ATOM 6061 N N . LEU B 1 376 ? 8.266 -17.734 -18.812 1 98.44 376 LEU B N 1
ATOM 6062 C CA . LEU B 1 376 ? 6.969 -17.172 -18.453 1 98.44 376 LEU B CA 1
ATOM 6063 C C . LEU B 1 376 ? 7.109 -15.719 -17.984 1 98.44 376 LEU B C 1
ATOM 6065 O O . LEU B 1 376 ? 8.125 -15.352 -17.391 1 98.44 376 LEU B O 1
ATOM 6069 N N . GLU B 1 377 ? 6.062 -15 -18.219 1 97.5 377 GLU B N 1
ATOM 6070 C CA . GLU B 1 377 ? 6.074 -13.57 -17.922 1 97.5 377 GLU B CA 1
ATOM 6071 C C . GLU B 1 377 ? 5.652 -13.312 -16.484 1 97.5 377 GLU B C 1
ATOM 6073 O O . GLU B 1 377 ? 4.941 -14.117 -15.875 1 97.5 377 GLU B O 1
ATOM 6078 N N . MET B 1 378 ? 6.117 -12.188 -15.953 1 93.56 378 MET B N 1
ATOM 6079 C CA . MET B 1 378 ? 5.715 -11.766 -14.609 1 93.56 378 MET B CA 1
ATOM 6080 C C . MET B 1 378 ? 5.617 -10.242 -14.531 1 93.56 378 MET B C 1
ATOM 6082 O O . MET B 1 378 ? 5.641 -9.672 -13.438 1 93.56 378 MET B O 1
ATOM 6086 N N . SER B 1 379 ? 5.477 -9.602 -15.672 1 91.81 379 SER B N 1
ATOM 6087 C CA . SER B 1 379 ? 5.492 -8.141 -15.75 1 91.81 379 SER B CA 1
ATOM 6088 C C . SER B 1 379 ? 4.309 -7.539 -15 1 91.81 379 SER B C 1
ATOM 6090 O O . SER B 1 379 ? 4.348 -6.375 -14.602 1 91.81 379 SER B O 1
ATOM 6092 N N . ALA B 1 380 ? 3.258 -8.359 -14.836 1 88.31 380 ALA B N 1
ATOM 6093 C CA . ALA B 1 380 ? 2.119 -7.883 -14.055 1 88.31 380 ALA B CA 1
ATOM 6094 C C . ALA B 1 380 ? 2.51 -7.652 -12.594 1 88.31 380 ALA B C 1
ATOM 6096 O O . ALA B 1 380 ? 1.942 -6.793 -11.922 1 88.31 380 ALA B O 1
ATOM 6097 N N . MET B 1 381 ? 3.498 -8.375 -12.148 1 85.88 381 MET B N 1
ATOM 6098 C CA . MET B 1 381 ? 3.992 -8.25 -10.781 1 85.88 381 MET B CA 1
ATOM 6099 C C . MET B 1 381 ? 5.215 -7.34 -10.727 1 85.88 381 MET B C 1
ATOM 6101 O O . MET B 1 381 ? 5.406 -6.605 -9.758 1 85.88 381 MET B O 1
ATOM 6105 N N . ASP B 1 382 ? 6.008 -7.445 -11.719 1 88 382 ASP B N 1
ATOM 6106 C CA . ASP B 1 382 ? 7.219 -6.641 -11.859 1 88 382 ASP B CA 1
ATOM 6107 C C . ASP B 1 382 ? 7.316 -6.039 -13.258 1 88 382 ASP B C 1
ATOM 6109 O O . ASP B 1 382 ? 7.906 -6.637 -14.156 1 88 382 ASP B O 1
ATOM 6113 N N . PRO B 1 383 ? 6.812 -4.828 -13.375 1 86.69 383 PRO B N 1
ATOM 6114 C CA . PRO B 1 383 ? 6.688 -4.223 -14.703 1 86.69 383 PRO B CA 1
ATOM 6115 C C . PRO B 1 383 ? 8.031 -4.047 -15.398 1 86.69 383 PRO B C 1
ATOM 6117 O O . PRO B 1 383 ? 8.086 -3.826 -16.609 1 86.69 383 PRO B O 1
ATOM 6120 N N . ASP B 1 384 ? 9.117 -4.125 -14.711 1 88.56 384 ASP B N 1
ATOM 6121 C CA . ASP B 1 384 ? 10.438 -3.934 -15.297 1 88.56 384 ASP B CA 1
ATOM 6122 C C . ASP B 1 384 ? 10.953 -5.227 -15.922 1 88.56 384 ASP B C 1
ATOM 6124 O O . ASP B 1 384 ? 11.961 -5.223 -16.641 1 88.56 384 ASP B O 1
ATOM 6128 N N . ARG B 1 385 ? 10.266 -6.301 -15.719 1 93.12 385 ARG B N 1
ATOM 6129 C CA . ARG B 1 385 ? 10.68 -7.602 -16.234 1 93.12 385 ARG B CA 1
ATOM 6130 C C . ARG B 1 385 ? 9.75 -8.062 -17.359 1 93.12 385 ARG B C 1
ATOM 6132 O O . ARG B 1 385 ? 8.758 -8.742 -17.094 1 93.12 385 ARG B O 1
ATOM 6139 N N . ARG B 1 386 ? 10.156 -7.699 -18.547 1 94.5 386 ARG B N 1
ATOM 6140 C CA . ARG B 1 386 ? 9.422 -8.031 -19.766 1 94.5 386 ARG B CA 1
ATOM 6141 C C . ARG B 1 386 ? 10.211 -9.023 -20.625 1 94.5 386 ARG B C 1
ATOM 6143 O O . ARG B 1 386 ? 11.242 -8.672 -21.188 1 94.5 386 ARG B O 1
ATOM 6150 N N . GLY B 1 387 ? 9.672 -10.195 -20.688 1 96.31 387 GLY B N 1
ATOM 6151 C CA . GLY B 1 387 ? 10.359 -11.25 -21.406 1 96.31 387 GLY B CA 1
ATOM 6152 C C . GLY B 1 387 ? 9.93 -11.352 -22.859 1 96.31 387 GLY B C 1
ATOM 6153 O O . GLY B 1 387 ? 9.297 -10.438 -23.391 1 96.31 387 GLY B O 1
ATOM 6154 N N . ARG B 1 388 ? 10.367 -12.383 -23.5 1 95.88 388 ARG B N 1
ATOM 6155 C CA . ARG B 1 388 ? 10.125 -12.602 -24.922 1 95.88 388 ARG B CA 1
ATOM 6156 C C . ARG B 1 388 ? 8.633 -12.742 -25.203 1 95.88 388 ARG B C 1
ATOM 6158 O O . ARG B 1 388 ? 8.133 -12.234 -26.203 1 95.88 388 ARG B O 1
ATOM 6165 N N . ARG B 1 389 ? 7.914 -13.484 -24.344 1 96.94 389 ARG B N 1
ATOM 6166 C CA . ARG B 1 389 ? 6.484 -13.688 -24.562 1 96.94 389 ARG B CA 1
ATOM 6167 C C . ARG B 1 389 ? 5.73 -12.367 -24.547 1 96.94 389 ARG B C 1
ATOM 6169 O O . ARG B 1 389 ? 4.785 -12.172 -25.312 1 96.94 389 ARG B O 1
ATOM 6176 N N . TRP B 1 390 ? 6.133 -11.508 -23.641 1 96 390 TRP B N 1
ATOM 6177 C CA . TRP B 1 390 ? 5.555 -10.172 -23.562 1 96 390 TRP B CA 1
ATOM 6178 C C . TRP B 1 390 ? 5.773 -9.414 -24.875 1 96 390 TRP B C 1
ATOM 6180 O O . TRP B 1 390 ? 4.824 -8.875 -25.453 1 96 390 TRP B O 1
ATOM 6190 N N . ARG B 1 391 ? 6.988 -9.422 -25.391 1 95.19 391 ARG B N 1
ATOM 6191 C CA . ARG B 1 391 ? 7.34 -8.727 -26.625 1 95.19 391 ARG B CA 1
ATOM 6192 C C . ARG B 1 391 ? 6.582 -9.297 -27.812 1 95.19 391 ARG B C 1
ATOM 6194 O O . ARG B 1 391 ? 6.094 -8.555 -28.672 1 95.19 391 ARG B O 1
ATOM 6201 N N . ASP B 1 392 ? 6.535 -10.562 -27.797 1 95.62 392 ASP B N 1
ATOM 6202 C CA . ASP B 1 392 ? 5.832 -11.234 -28.875 1 95.62 392 ASP B CA 1
ATOM 6203 C C . ASP B 1 392 ? 4.344 -10.883 -28.875 1 95.62 392 ASP B C 1
ATOM 6205 O O . ASP B 1 392 ? 3.74 -10.688 -29.922 1 95.62 392 ASP B O 1
ATOM 6209 N N . GLU B 1 393 ? 3.744 -10.828 -27.688 1 94.81 393 GLU B N 1
ATOM 6210 C CA . GLU B 1 393 ? 2.334 -10.484 -27.562 1 94.81 393 GLU B CA 1
ATOM 6211 C C . GLU B 1 393 ? 2.072 -9.055 -28.047 1 94.81 393 GLU B C 1
ATOM 6213 O O . GLU B 1 393 ? 1.078 -8.805 -28.719 1 94.81 393 GLU B O 1
ATOM 6218 N N . VAL B 1 394 ? 2.93 -8.172 -27.703 1 94.12 394 VAL B N 1
ATOM 6219 C CA . VAL B 1 394 ? 2.807 -6.777 -28.109 1 94.12 394 VAL B CA 1
ATOM 6220 C C . VAL B 1 394 ? 2.904 -6.68 -29.625 1 94.12 394 VAL B C 1
ATOM 6222 O O . VAL B 1 394 ? 2.117 -5.973 -30.266 1 94.12 394 VAL B O 1
ATOM 6225 N N . LYS B 1 395 ? 3.82 -7.406 -30.203 1 93.5 395 LYS B N 1
ATOM 6226 C CA . LYS B 1 395 ? 4.004 -7.414 -31.656 1 93.5 395 LYS B CA 1
ATOM 6227 C C . LYS B 1 395 ? 2.775 -7.98 -32.375 1 93.5 395 LYS B C 1
ATOM 6229 O O . LYS B 1 395 ? 2.328 -7.43 -33.375 1 93.5 395 LYS B O 1
ATOM 6234 N N . ARG B 1 396 ? 2.262 -9.008 -31.828 1 90.44 396 ARG B N 1
ATOM 6235 C CA . ARG B 1 396 ? 1.09 -9.648 -32.406 1 90.44 396 ARG B CA 1
ATOM 6236 C C . ARG B 1 396 ? -0.12 -8.719 -32.375 1 90.44 396 ARG B C 1
ATOM 6238 O O . ARG B 1 396 ? -0.933 -8.719 -33.312 1 90.44 396 ARG B O 1
ATOM 6245 N N . ASN B 1 397 ? -0.308 -7.996 -31.344 1 86.12 397 ASN B N 1
ATOM 6246 C CA . ASN B 1 397 ? -1.452 -7.109 -31.172 1 86.12 397 ASN B CA 1
ATOM 6247 C C . ASN B 1 397 ? -1.369 -5.898 -32.094 1 86.12 397 ASN B C 1
ATOM 6249 O O . ASN B 1 397 ? -2.395 -5.348 -32.5 1 86.12 397 ASN B O 1
ATOM 6253 N N . ARG B 1 398 ? -0.219 -5.379 -32.312 1 77.56 398 ARG B N 1
ATOM 6254 C CA . ARG B 1 398 ? -0.028 -4.254 -33.219 1 77.56 398 ARG B CA 1
ATOM 6255 C C . ARG B 1 398 ? -0.453 -4.613 -34.656 1 77.56 398 ARG B C 1
ATOM 6257 O O . ARG B 1 398 ? -0.859 -3.74 -35.406 1 77.56 398 ARG B O 1
ATOM 6264 N N . ARG B 1 399 ? -0.417 -5.855 -34.969 1 69.12 399 ARG B N 1
ATOM 6265 C CA . ARG B 1 399 ? -0.775 -6.316 -36.312 1 69.12 399 ARG B CA 1
ATOM 6266 C C . ARG B 1 399 ? -2.285 -6.484 -36.438 1 69.12 399 ARG B C 1
ATOM 6268 O O . ARG B 1 399 ? -2.801 -6.621 -37.562 1 69.12 399 ARG B O 1
ATOM 6275 N N . LEU B 1 400 ? -3 -6.426 -35.312 1 63.59 400 LEU B N 1
ATOM 6276 C CA . LEU B 1 400 ? -4.453 -6.562 -35.375 1 63.59 400 LEU B CA 1
ATOM 6277 C C . LEU B 1 400 ? -5.117 -5.211 -35.594 1 63.59 400 LEU B C 1
ATOM 6279 O O . LEU B 1 400 ? -4.699 -4.199 -35.031 1 63.59 400 LEU B O 1
ATOM 6283 N N . PRO B 1 401 ? -5.922 -5.008 -36.688 1 56.09 401 PRO B N 1
ATOM 6284 C CA . PRO B 1 401 ? -6.609 -3.744 -36.969 1 56.09 401 PRO B CA 1
ATOM 6285 C C . PRO B 1 401 ? -7.34 -3.184 -35.75 1 56.09 401 PRO B C 1
ATOM 6287 O O . PRO B 1 401 ? -7.859 -3.947 -34.938 1 56.09 401 PRO B O 1
ATOM 6290 N N . ARG B 1 402 ? -7.109 -2.043 -35.469 1 49.44 402 ARG B N 1
ATOM 6291 C CA . ARG B 1 402 ? -7.828 -1.366 -34.375 1 49.44 402 ARG B CA 1
ATOM 6292 C C . ARG B 1 402 ? -9.328 -1.363 -34.656 1 49.44 402 ARG B C 1
ATOM 6294 O O . ARG B 1 402 ? -9.773 -1.028 -35.75 1 49.44 402 ARG B O 1
ATOM 6301 N N . ALA B 1 403 ? -10.102 -2.098 -33.969 1 41.41 403 ALA B N 1
ATOM 6302 C CA . ALA B 1 403 ? -11.539 -1.972 -34.219 1 41.41 403 ALA B CA 1
ATOM 6303 C C . ALA B 1 403 ? -11.969 -0.507 -34.219 1 41.41 403 ALA B C 1
ATOM 6305 O O . ALA B 1 403 ? -11.594 0.264 -33.344 1 41.41 403 ALA B O 1
ATOM 6306 N N . GLU B 1 404 ? -12.344 0.102 -35.25 1 34.31 404 GLU B N 1
ATOM 6307 C CA . GLU B 1 404 ? -13.062 1.37 -35.312 1 34.31 404 GLU B CA 1
ATOM 6308 C C . GLU B 1 404 ? -14.211 1.397 -34.312 1 34.31 404 GLU B C 1
ATOM 6310 O O . GLU B 1 404 ? -14.945 0.413 -34.156 1 34.31 404 GLU B O 1
ATOM 6315 N N . PRO B 1 405 ? -14.055 2.297 -33.312 1 36.88 405 PRO B N 1
ATOM 6316 C CA . PRO B 1 405 ? -15.289 2.396 -32.5 1 36.88 405 PRO B CA 1
ATOM 6317 C C . PRO B 1 405 ? -16.547 2.375 -33.375 1 36.88 405 PRO B C 1
ATOM 6319 O O . PRO B 1 405 ? -16.594 3.029 -34.438 1 36.88 405 PRO B O 1
ATOM 6322 N N . ARG B 1 406 ? -17.391 1.286 -33.156 1 22.31 406 ARG B N 1
ATOM 6323 C CA . ARG B 1 406 ? -18.703 1.537 -33.719 1 22.31 406 ARG B CA 1
ATOM 6324 C C . ARG B 1 406 ? -19.422 2.666 -33 1 22.31 406 ARG B C 1
ATOM 6326 O O . ARG B 1 406 ? -19.328 2.758 -31.766 1 22.31 406 ARG B O 1
#

Solvent-accessible surface area (backbone atoms only — not comparable to full-atom values): 41343 Å² total; per-residue (Å²): 134,83,83,55,87,43,58,50,68,22,69,85,70,49,80,30,68,53,46,45,68,57,46,38,68,68,46,59,82,38,32,61,82,51,39,36,77,45,76,25,65,40,26,76,80,35,84,52,61,59,27,25,16,36,21,33,28,59,40,79,89,45,49,41,67,39,55,26,64,13,41,23,95,38,61,56,39,2,43,39,36,2,49,46,42,38,45,33,49,48,36,28,33,62,80,88,64,81,62,50,72,44,26,50,75,67,46,48,71,76,40,58,50,61,60,58,78,40,60,28,55,36,86,85,53,65,66,68,49,61,28,34,30,41,75,28,33,22,69,68,68,66,41,68,31,32,35,56,36,40,76,54,20,33,66,60,63,81,89,50,63,67,73,52,86,52,57,61,73,6,52,20,48,28,96,39,61,47,50,6,49,41,50,5,50,30,42,41,53,34,38,21,27,49,17,49,29,59,62,61,58,43,60,43,34,31,49,35,74,68,77,60,65,70,52,28,52,51,52,49,33,30,50,74,55,42,26,47,72,42,38,27,44,40,50,44,86,52,66,52,36,24,24,35,22,30,37,44,41,72,73,77,58,48,45,75,46,47,25,40,11,59,15,40,29,45,34,37,69,40,5,46,33,37,4,53,33,35,25,49,37,37,36,41,51,41,58,54,44,56,74,39,60,72,75,58,57,46,79,64,61,53,53,28,38,70,57,45,46,60,79,46,34,43,62,77,48,70,94,45,72,38,51,43,86,73,55,70,57,67,58,66,64,27,39,42,59,40,40,51,51,51,52,50,26,36,42,77,60,72,34,72,47,40,30,40,28,81,36,49,40,81,93,64,66,51,32,22,30,30,33,46,45,58,53,58,34,40,25,61,78,38,44,51,20,61,25,66,58,41,53,50,49,40,56,57,53,71,72,47,78,74,79,69,84,127,134,82,83,56,87,42,57,50,69,22,70,84,71,48,78,28,67,54,44,45,68,58,46,38,68,68,45,58,82,38,32,62,84,50,40,35,78,45,76,25,63,41,24,77,82,36,84,54,62,59,27,26,15,35,20,33,28,61,40,79,89,44,49,43,67,38,55,24,63,14,41,22,94,38,62,58,40,1,46,40,36,3,50,46,43,39,45,34,49,49,36,30,33,60,81,90,63,82,64,50,71,42,25,50,74,67,47,47,72,78,40,57,50,62,61,60,77,41,60,28,55,37,85,85,54,66,65,69,49,62,27,35,30,40,76,28,31,20,68,68,68,65,41,67,31,33,34,56,36,42,74,54,22,31,66,62,62,81,89,49,64,67,73,55,86,51,57,61,75,6,52,21,50,26,95,39,60,46,50,6,49,41,51,6,51,28,42,40,53,35,37,20,27,49,18,48,29,60,60,62,59,42,62,44,33,31,48,36,74,66,77,60,65,68,53,30,52,50,52,50,34,30,49,74,57,41,27,48,74,42,40,26,44,39,49,46,85,51,65,52,37,23,25,36,23,30,37,42,40,71,74,78,58,49,44,76,46,50,25,40,12,58,14,38,29,47,33,38,68,39,6,47,33,39,4,51,34,35,26,50,37,38,38,41,52,41,59,55,43,57,73,40,60,72,74,59,58,46,78,65,61,53,53,30,38,69,57,45,46,60,78,45,34,44,63,78,49,69,93,44,73,38,52,44,84,72,53,72,57,68,56,66,64,28,38,42,60,40,41,50,50,51,53,50,27,35,42,77,61,72,34,74,47,41,28,40,29,82,35,49,40,81,93,65,66,51,31,23,30,30,35,47,43,58,54,59,35,41,26,61,79,38,44,51,20,61,26,67,58,41,52,50,50,40,55,56,53,70,71,48,77,75,77,69,85,126

Secondary structure (DSSP, 8-state):
------B--B-SSS-BSS-HHHHHHHHGGGTTTTT--EEEE-GGGSTT---EEEEEEE-TTT--EEEEEEE-SSHHHHHHHHHHHHHHHHHHS-TT---EEE-HHHHHTTS-B--GGGG-PPTT--TTS-EEEEEEEETTTTEEEEEEGGGT-SSPPTTS--SS----TTEEE-SSHHHHHHHHHHHHHHHHHHHHHHHHT---PEEE---SHHHHHHHHHHHHTTEEEEEEE---TT-S-EEEEEEEETTT--GGG--EEEEE-SSHHHHHHHHHHHHHHHHHHHHHHHTT-SS---GGGG--HHHHHHHTHHHH--S-EEEGGGS-----SBHHHHHHHHHHHHHHTT----EEEE---TTT---EEEEE-TT---TTT-TT---HHHHHHHHHHHTS------/------B--B-SSS-BSS-HHHHHHHHGGGTTTTT--EEEE-GGGSTT---EEEEEEE-TTT--EEEEEEE-SSHHHHHHHHHHHHHHHHHTS-TT---EEE-HHHHHTTS-B--GGGG-PPTT--TTS-EEEEEEEETTTTEEEEEEGGGT-SSPPTTS--SS----TTEEE-SSHHHHHHHHHHHHHHHHHHHHHHHHT---PEEE---SHHHHHHHHHHHHTTEEEEEEE---TT-S-EEEEEEEETTT--GGG--EEEEE-SSHHHHHHHHHHHHHHHHHHHHHHHTT-SS---GGGG--HHHHHHHTHHHH--S-EEEGGGS-----SBHHHHHHHHHHHHHHTT----EEEE---TTT---EEEEE-TT---TTT-TT---HHHHHHHHHHHTS------

Nearest PDB structures (foldseek):
  6peu-assembly4_D  TM=9.371E-01  e=4.764E-40  Methanocaldococcus jannaschii DSM 2661
  4v1v-assembly1_A  TM=8.509E-01  e=8.041E-27  Lyngbya aestuarii
  4v1u-assembly1_A  TM=8.574E-01  e=1.935E-26  Lyngbya aestuarii
  7u58-assembly1_A  TM=7.866E-01  e=8.514E-26  Desmonostoc sp. PCC 7906
  7u58-assembly1_B  TM=7.824E-01  e=1.645E-25  Desmonostoc sp. PCC 7906

Radius of gyration: 27.24 Å; Cα contacts (8 Å, |Δi|>4): 1833; chains: 2; bounding box: 63×78×67 Å

pLDDT: mean 91.72, std 12.01, range [22.31, 98.88]

Foldseek 3Di:
DDDDWQFFPDPALHTASDDLVVLCVQQVVLLVVLQFDDKDFLQVLDQLRFTKIKTWHQDPPPRDIDIFMAGDNDNSRRRSRRSQRSSLQSLLACPPPDWDWAFPVVVVVVFAEDQPQLAQAFPPFDNGHTFTWDWWAWPQVGDIYIYGSLQGHPPDDPVTDHRDHHDCQLKAFGQDQLVRNLVSLQRLQQLLLVLLCVLALAFAAWEDDPDDHSLVVSCVSCVVQQKHKTKTFSRDLLQWTKIKIWIQRPVPLFQQLRDMAMATDLANSSRSSRGSRRSSNSNSVSSVCCVPPVPDPDVVNPAGSVRSCVVNVNRVDGPHYDYSVPRDHDDDRISVVRSVSSQVSCVVVVFRTWIKDFSDDPSSRITIIGIDGRNRDNCVPVVSRAGPSSVVSNVVSVPDDDPDDD/DDDDWAFFPDPALHTASDDLVVLCVQQVVLQVVLQFDDKDFLQVLDQLRFTKIKTWHQDPPPRDIDIFMAGDNDNSRRRSRRSQRSSLQSLLACPPPDWDWAFPVVVVVVFAEDQPQLAQAFPPFDNGHTFTWDWWAWPQVGDIYIYGSQQGHPPDDPVTDHRDHHDCQLKAFGQDQLVRNLVSLQRLQQLLLVLLCVLALAFAAWEDDPDDHSLVVSCVSCVVQQKHKTKTFSRDLLQWTKIKIWIQRPPPLFQQLRDMAMATDLANSSRSSRGSRRSSNSNSVSSVCCVPPVDDPDVVNPAGSVRSCVVNVNRVDGPHYDYSVPRDHDDDRISVVRSVSSQVSCVVVVFRTWIKDFSDDPSSRITIIGIDGRNRDNCVPVVSRAGPSSVVSNVVSVPDDDPDDD

Organism: Methanothrix harundinacea (strain 6Ac) (NCBI:txid1110509)

InterPro domains:
  IPR003776 YcaO-like domain [PF02624] (69-377)
  IPR003776 YcaO-like domain [PS51664] (70-406)
  IPR003776 YcaO-like domain [TIGR00702] (19-389)
  IPR017667 MTH_987/MJ1094 [TIGR03266] (14-389)